Protein AF-A0A2A4N7S7-F1 (afdb_monomer_lite)

Structure (mmCIF, N/CA/C/O backbone):
data_AF-A0A2A4N7S7-F1
#
_entry.id   AF-A0A2A4N7S7-F1
#
loop_
_atom_site.group_PDB
_atom_site.id
_atom_site.type_symbol
_atom_site.label_atom_id
_atom_site.label_alt_id
_atom_site.label_comp_id
_atom_site.label_asym_id
_atom_site.label_entity_id
_atom_site.label_seq_id
_atom_site.pdbx_PDB_ins_code
_atom_site.Cartn_x
_atom_site.Cartn_y
_atom_site.Cartn_z
_atom_site.occupancy
_atom_site.B_iso_or_equiv
_atom_site.auth_seq_id
_atom_site.auth_comp_id
_atom_site.auth_asym_id
_atom_site.auth_atom_id
_atom_site.pdbx_PDB_model_num
ATOM 1 N N . ARG A 1 1 ? 8.775 -21.026 -20.919 1.00 90.38 1 ARG A N 1
ATOM 2 C CA . ARG A 1 1 ? 8.771 -19.540 -20.849 1.00 90.38 1 ARG A CA 1
ATOM 3 C C . A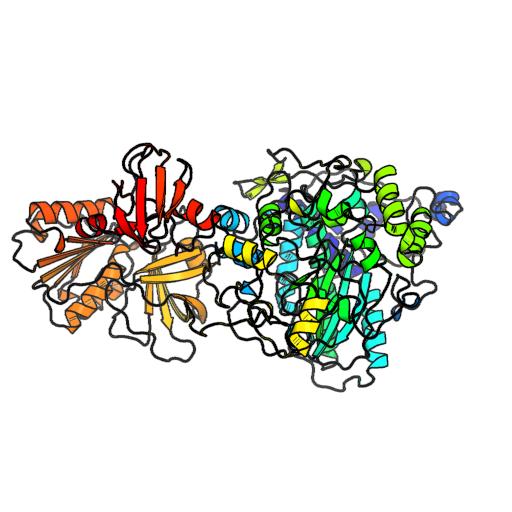RG A 1 1 ? 7.720 -18.889 -21.751 1.00 90.38 1 ARG A C 1
ATOM 5 O O . ARG A 1 1 ? 6.835 -18.241 -21.215 1.00 90.38 1 ARG A O 1
ATOM 12 N N . ALA A 1 2 ? 7.786 -19.030 -23.082 1.00 92.50 2 ALA A N 1
ATOM 13 C CA . ALA A 1 2 ? 6.871 -18.322 -23.992 1.00 92.50 2 ALA A CA 1
ATOM 14 C C . ALA A 1 2 ? 5.382 -18.603 -23.700 1.00 92.50 2 ALA A C 1
ATOM 16 O O . ALA A 1 2 ? 4.607 -17.662 -23.579 1.00 92.50 2 ALA A O 1
ATOM 17 N N . CYS A 1 3 ? 5.010 -19.866 -23.454 1.00 93.12 3 CYS A N 1
ATOM 18 C CA . CYS A 1 3 ? 3.641 -20.220 -23.063 1.00 93.12 3 CYS A CA 1
ATOM 19 C C . CYS A 1 3 ? 3.200 -19.543 -21.757 1.00 93.12 3 CYS A C 1
ATOM 21 O O . CYS A 1 3 ? 2.094 -19.035 -21.694 1.00 93.12 3 CYS A O 1
ATOM 23 N N . LEU A 1 4 ? 4.078 -19.446 -20.749 1.00 94.06 4 LEU A N 1
ATOM 24 C CA . LEU A 1 4 ? 3.780 -18.748 -19.490 1.00 94.06 4 LEU A CA 1
ATOM 25 C C . LEU A 1 4 ? 3.432 -17.269 -19.736 1.00 94.06 4 LEU A C 1
ATOM 27 O O . LEU A 1 4 ? 2.470 -16.746 -19.182 1.00 94.06 4 LEU A O 1
ATOM 31 N N . ARG A 1 5 ? 4.204 -16.604 -20.606 1.00 94.50 5 ARG A N 1
ATOM 32 C CA . ARG A 1 5 ? 3.985 -15.203 -20.991 1.00 94.50 5 ARG A CA 1
ATOM 33 C C . ARG A 1 5 ? 2.689 -15.014 -21.784 1.00 94.50 5 ARG A C 1
ATOM 35 O O . ARG A 1 5 ? 1.977 -14.043 -21.539 1.00 94.50 5 ARG A O 1
ATOM 42 N N . ALA A 1 6 ? 2.404 -15.924 -22.715 1.00 95.69 6 ALA A N 1
ATOM 43 C CA . ALA A 1 6 ? 1.176 -15.913 -23.504 1.00 95.69 6 ALA A CA 1
ATOM 44 C C . ALA A 1 6 ? -0.058 -16.134 -22.614 1.00 95.69 6 ALA A C 1
ATOM 46 O O . ALA A 1 6 ? -1.030 -15.393 -22.728 1.00 95.69 6 ALA A O 1
ATOM 47 N N . SER A 1 7 ? 0.019 -17.072 -21.663 1.00 95.62 7 SER A N 1
ATOM 48 C CA . SER A 1 7 ? -1.038 -17.317 -20.680 1.00 95.62 7 SER A CA 1
ATOM 49 C C . SER A 1 7 ? -1.312 -16.099 -19.800 1.00 95.62 7 SER A C 1
ATOM 51 O O . SER A 1 7 ? -2.476 -15.762 -19.614 1.00 95.62 7 SER A O 1
ATOM 53 N N . GLU A 1 8 ? -0.279 -15.401 -19.296 1.00 95.56 8 GLU A N 1
ATOM 54 C CA . GLU A 1 8 ? -0.487 -14.149 -18.544 1.00 95.56 8 GLU A CA 1
ATOM 55 C C . GLU A 1 8 ? -1.312 -13.152 -19.362 1.00 95.56 8 GLU A C 1
ATOM 57 O O . GLU A 1 8 ? -2.320 -12.643 -18.876 1.00 95.56 8 GLU A O 1
ATOM 62 N N . ALA A 1 9 ? -0.904 -12.894 -20.607 1.00 95.62 9 ALA A N 1
ATOM 63 C CA . ALA A 1 9 ? -1.581 -11.929 -21.462 1.00 95.62 9 ALA A CA 1
ATOM 64 C C . ALA A 1 9 ? -3.033 -12.341 -21.749 1.00 95.62 9 ALA A C 1
ATOM 66 O O . ALA A 1 9 ? -3.942 -11.536 -21.561 1.00 95.62 9 ALA A O 1
ATOM 67 N N . ALA A 1 10 ? -3.265 -13.598 -22.139 1.00 97.31 10 ALA A N 1
ATOM 68 C CA . ALA A 1 10 ? -4.601 -14.091 -22.460 1.00 97.31 10 ALA A CA 1
ATOM 69 C C . ALA A 1 10 ? -5.543 -14.058 -21.249 1.00 97.31 10 ALA A C 1
ATOM 71 O O . ALA A 1 10 ? -6.694 -13.650 -21.385 1.00 97.31 10 ALA A O 1
ATOM 72 N N . VAL A 1 11 ? -5.072 -14.426 -20.051 1.00 96.56 11 VAL A N 1
ATOM 73 C CA . VAL A 1 11 ? -5.905 -14.394 -18.838 1.00 96.56 11 VAL A CA 1
ATOM 74 C C . VAL A 1 11 ? -6.264 -12.959 -18.452 1.00 96.56 11 VAL A C 1
ATOM 76 O O . VAL A 1 11 ? -7.427 -12.698 -18.135 1.00 96.56 11 VAL A O 1
ATOM 79 N N . VAL A 1 12 ? -5.312 -12.020 -18.524 1.00 97.06 12 VAL A N 1
ATOM 80 C CA . VAL A 1 12 ? -5.585 -10.596 -18.268 1.00 97.06 12 VAL A CA 1
ATOM 81 C C . VAL A 1 12 ? -6.572 -10.038 -19.292 1.00 97.06 12 VAL A C 1
ATOM 83 O O . VAL A 1 12 ? -7.533 -9.385 -18.896 1.00 97.06 12 VAL A O 1
ATOM 86 N N . LEU A 1 13 ? -6.380 -10.316 -20.585 1.00 97.19 13 LEU A N 1
ATOM 87 C CA . LEU A 1 13 ? -7.257 -9.827 -21.653 1.00 97.19 13 LEU A CA 1
ATOM 88 C C . LEU A 1 13 ? -8.668 -10.413 -21.558 1.00 97.19 13 LEU A C 1
ATOM 90 O O . LEU A 1 13 ? -9.637 -9.665 -21.619 1.00 97.19 13 LEU A O 1
ATOM 94 N N . ALA A 1 14 ? -8.802 -11.719 -21.322 1.00 97.62 14 ALA A N 1
ATOM 95 C CA . ALA A 1 14 ? -10.107 -12.335 -21.099 1.00 97.62 14 ALA A CA 1
ATOM 96 C C . ALA A 1 14 ? -10.807 -11.727 -19.875 1.00 97.62 14 ALA A C 1
ATOM 98 O O . ALA A 1 14 ? -12.015 -11.517 -19.884 1.00 97.62 14 ALA A O 1
ATOM 99 N N . ASN A 1 15 ? -10.057 -11.417 -18.812 1.00 96.44 15 ASN A N 1
ATOM 100 C CA . ASN A 1 15 ? -10.624 -10.738 -17.653 1.00 96.44 15 ASN A CA 1
ATOM 101 C C . ASN A 1 15 ? -11.039 -9.302 -17.963 1.00 96.44 15 ASN A C 1
ATOM 103 O O . ASN A 1 15 ? -12.108 -8.888 -17.538 1.00 96.44 15 ASN A O 1
ATOM 107 N N . TYR A 1 16 ? -10.228 -8.570 -18.720 1.00 97.12 16 TYR A N 1
ATOM 108 C CA . TYR A 1 16 ? -10.554 -7.222 -19.161 1.00 97.12 16 TYR A CA 1
ATOM 109 C C . TYR A 1 16 ? -11.852 -7.196 -19.970 1.00 97.12 16 TYR A C 1
ATOM 111 O O . TYR A 1 16 ? -12.745 -6.434 -19.630 1.00 97.12 16 TYR A O 1
ATOM 119 N N . ILE A 1 17 ? -12.008 -8.089 -20.949 1.00 97.38 17 ILE A N 1
ATOM 120 C CA . ILE A 1 17 ? -13.215 -8.169 -21.782 1.00 97.38 17 ILE A CA 1
ATOM 121 C C . ILE A 1 17 ? -14.466 -8.491 -20.944 1.00 97.38 17 ILE A C 1
ATOM 123 O O . ILE A 1 17 ? -15.499 -7.849 -21.123 1.00 97.38 17 ILE A O 1
ATOM 127 N N . ARG A 1 18 ? -14.357 -9.381 -19.947 1.00 96.50 18 ARG A N 1
ATOM 128 C CA . ARG A 1 18 ? -15.452 -9.629 -18.987 1.00 96.50 18 ARG A CA 1
ATOM 129 C C . ARG A 1 18 ? -15.829 -8.406 -18.166 1.00 96.50 18 ARG A C 1
ATOM 131 O O . ARG A 1 18 ? -17.007 -8.195 -17.907 1.00 96.50 18 ARG A O 1
ATOM 138 N N . LEU A 1 19 ? -14.856 -7.583 -17.773 1.00 95.19 19 LEU A N 1
ATOM 139 C CA . LEU A 1 19 ? -15.139 -6.324 -17.076 1.00 95.19 19 LEU A CA 1
ATOM 140 C C . LEU A 1 19 ? -15.850 -5.303 -17.976 1.00 95.19 19 LEU A C 1
ATOM 142 O O . LEU A 1 19 ? -16.547 -4.439 -17.459 1.00 95.19 19 LEU A O 1
ATOM 146 N N . LEU A 1 20 ? -15.707 -5.414 -19.299 1.00 95.12 20 LEU A N 1
ATOM 147 C CA . LEU A 1 20 ? -16.451 -4.610 -20.273 1.00 95.12 20 LEU A CA 1
ATOM 148 C C . LEU A 1 20 ? -17.867 -5.149 -20.544 1.00 95.12 20 LEU A C 1
ATOM 150 O O . LEU A 1 20 ? -18.568 -4.589 -21.381 1.00 95.12 20 LEU A O 1
ATOM 154 N N . GLY A 1 21 ? -18.284 -6.224 -19.866 1.00 94.56 21 GLY A N 1
ATOM 155 C CA . GLY A 1 21 ? -19.626 -6.800 -19.983 1.00 94.56 21 GLY A CA 1
ATOM 156 C C . GLY A 1 21 ? -19.775 -7.913 -21.024 1.00 94.56 21 GLY A C 1
ATOM 157 O O . GLY A 1 21 ? -20.900 -8.311 -21.307 1.00 94.56 21 GLY A O 1
ATOM 158 N N . TRP A 1 22 ? -18.676 -8.433 -21.579 1.00 96.88 22 TRP A N 1
ATOM 159 C CA . TRP A 1 22 ? -18.706 -9.477 -22.611 1.00 96.88 22 TRP A CA 1
ATOM 160 C C . TRP A 1 22 ? -18.142 -10.799 -22.103 1.00 96.88 22 TRP A C 1
ATOM 162 O O . TRP A 1 22 ? -17.131 -10.833 -21.400 1.00 96.88 22 TRP A O 1
ATOM 172 N N . ASP A 1 23 ? -18.732 -11.917 -22.514 1.00 98.00 23 ASP A N 1
ATOM 173 C CA . ASP A 1 23 ? -18.182 -13.226 -22.183 1.00 98.00 23 ASP A CA 1
ATOM 174 C C . ASP A 1 23 ? -16.839 -13.416 -22.879 1.00 98.00 23 ASP A C 1
ATOM 176 O O . ASP A 1 23 ? -16.693 -13.155 -24.074 1.00 98.00 23 ASP A O 1
ATOM 180 N N . ALA A 1 24 ? -15.837 -13.878 -22.133 1.00 98.06 24 ALA A N 1
ATOM 181 C CA . ALA A 1 24 ? -14.525 -14.181 -22.681 1.00 98.06 24 ALA A CA 1
ATOM 182 C C . ALA A 1 24 ? -13.821 -15.298 -21.910 1.00 98.06 24 ALA A C 1
ATOM 184 O O . ALA A 1 24 ? -13.855 -15.337 -20.672 1.00 98.06 24 ALA A O 1
ATOM 185 N N . LYS A 1 25 ? -13.110 -16.166 -22.637 1.00 97.94 25 LYS A N 1
ATOM 186 C CA . LYS A 1 25 ? -12.335 -17.285 -22.090 1.00 97.94 25 LYS A CA 1
ATOM 187 C C . LYS A 1 25 ? -10.919 -17.294 -22.652 1.00 97.94 25 LYS A C 1
ATOM 189 O O . LYS A 1 25 ? -10.712 -17.180 -23.854 1.00 97.94 25 LYS A O 1
ATOM 194 N N . ALA A 1 26 ? -9.940 -17.441 -21.761 1.00 97.81 26 ALA A N 1
ATOM 195 C CA . ALA A 1 26 ? -8.548 -17.635 -22.143 1.00 97.81 26 ALA A CA 1
ATOM 196 C C . ALA A 1 26 ? -8.275 -19.122 -22.396 1.00 97.81 26 ALA A C 1
ATOM 198 O O . ALA A 1 26 ? -8.639 -19.973 -21.585 1.00 97.81 26 ALA A O 1
ATOM 199 N N . HIS A 1 27 ? -7.578 -19.406 -23.486 1.00 98.31 27 HIS A N 1
ATOM 200 C CA . HIS A 1 27 ? -7.103 -20.717 -23.891 1.00 98.31 27 HIS A CA 1
ATOM 201 C C . HIS A 1 27 ? -5.582 -20.675 -23.985 1.00 98.31 27 HIS A C 1
ATOM 203 O O . HIS A 1 27 ? -4.999 -19.766 -24.574 1.00 98.31 27 HIS A O 1
ATOM 209 N N . THR A 1 28 ? -4.927 -21.646 -23.372 1.00 96.69 28 THR A N 1
ATOM 210 C CA . THR A 1 28 ? -3.483 -21.656 -23.138 1.00 96.69 28 THR A CA 1
ATOM 211 C C . THR A 1 28 ? -2.895 -23.005 -23.522 1.00 96.69 28 THR A C 1
ATOM 213 O O . THR A 1 28 ? -3.622 -23.983 -23.682 1.00 96.69 28 THR A O 1
ATOM 216 N N . ALA A 1 29 ? -1.567 -23.091 -23.599 1.00 93.62 29 ALA A N 1
ATOM 217 C CA . ALA A 1 29 ? -0.876 -24.341 -23.919 1.00 93.62 29 ALA A CA 1
ATOM 218 C C . ALA A 1 29 ? -1.182 -25.507 -22.952 1.00 93.62 29 ALA A C 1
ATOM 220 O O . ALA A 1 29 ? -0.952 -26.657 -23.307 1.00 93.62 29 ALA A O 1
ATOM 221 N N . THR A 1 30 ? -1.671 -25.230 -21.738 1.00 93.56 30 THR A N 1
ATOM 222 C CA . THR A 1 30 ? -1.992 -26.247 -20.721 1.00 93.56 30 THR A CA 1
ATOM 223 C C . THR A 1 30 ? -3.493 -26.442 -20.502 1.00 93.56 30 THR A C 1
ATOM 225 O O . THR A 1 30 ? -3.881 -27.319 -19.739 1.00 93.56 30 THR A O 1
ATOM 228 N N . SER A 1 31 ? -4.346 -25.611 -21.107 1.00 95.06 31 SER A N 1
ATOM 229 C CA . SER A 1 31 ? -5.804 -25.667 -20.940 1.00 95.06 31 SER A CA 1
ATOM 230 C C . SER A 1 31 ? -6.480 -24.935 -22.098 1.00 95.06 31 SER A C 1
ATOM 232 O O . SER A 1 31 ? -6.393 -23.707 -22.186 1.00 95.06 31 SER A O 1
ATOM 234 N N . SER A 1 32 ? -7.110 -25.681 -23.009 1.00 97.38 32 SER A N 1
ATOM 235 C CA . SER A 1 32 ? -7.781 -25.151 -24.199 1.00 97.38 32 SER A CA 1
ATOM 236 C C . SER A 1 32 ? -8.961 -26.037 -24.603 1.00 97.38 32 SER A C 1
ATOM 238 O O . SER A 1 32 ? -8.851 -27.257 -24.531 1.00 97.38 32 SER A O 1
ATOM 240 N N . ASP A 1 33 ? -10.041 -25.420 -25.088 1.00 97.44 33 ASP A N 1
ATOM 241 C CA . ASP A 1 33 ? -11.183 -26.108 -25.718 1.00 97.44 33 ASP A CA 1
ATOM 242 C C . ASP A 1 33 ? -11.187 -25.913 -27.244 1.00 97.44 33 ASP A C 1
ATOM 244 O O . ASP A 1 33 ? -12.071 -26.399 -27.941 1.00 97.44 33 ASP A O 1
ATOM 248 N N . VAL A 1 34 ? -10.214 -25.156 -27.759 1.00 97.62 34 VAL A N 1
ATOM 249 C CA . VAL A 1 34 ? -10.063 -24.814 -29.175 1.00 97.62 34 VAL A CA 1
ATOM 250 C C . VAL A 1 34 ? -8.687 -25.233 -29.682 1.00 97.62 34 VAL A C 1
ATOM 252 O O . VAL A 1 34 ? -7.727 -25.345 -28.910 1.00 97.62 34 VAL A O 1
ATOM 255 N N . ASP A 1 35 ? -8.570 -25.431 -30.993 1.00 97.12 35 ASP A N 1
ATOM 256 C CA . ASP A 1 35 ? -7.286 -25.695 -31.639 1.00 97.12 35 ASP A CA 1
ATOM 257 C C . ASP A 1 35 ? -6.499 -24.383 -31.804 1.00 97.12 35 ASP A C 1
ATOM 259 O O . ASP A 1 35 ? -6.780 -23.558 -32.679 1.00 97.12 35 ASP A O 1
ATOM 263 N N . LEU A 1 36 ? -5.495 -24.189 -30.944 1.00 96.56 36 LEU A N 1
ATOM 264 C CA . LEU A 1 36 ? -4.654 -22.991 -30.957 1.00 96.56 36 LEU A CA 1
ATOM 265 C C . LEU A 1 36 ? -3.871 -22.841 -32.270 1.00 96.56 36 LEU A C 1
ATOM 267 O O . LEU A 1 36 ? -3.621 -21.714 -32.702 1.00 96.56 36 LEU A O 1
ATOM 271 N N . ASN A 1 37 ? -3.507 -23.948 -32.925 1.00 95.75 37 ASN A N 1
ATOM 272 C CA . ASN A 1 37 ? -2.732 -23.905 -34.158 1.00 95.75 37 ASN A CA 1
ATOM 273 C C . ASN A 1 37 ? -3.587 -23.393 -35.316 1.00 95.75 37 ASN A C 1
ATOM 275 O O . ASN A 1 37 ? -3.162 -22.496 -36.044 1.00 95.75 37 ASN A O 1
ATOM 279 N N . GLN A 1 38 ? -4.806 -23.923 -35.454 1.00 96.50 38 GLN A N 1
ATOM 280 C CA . GLN A 1 38 ? -5.745 -23.478 -36.487 1.00 96.50 38 GLN A CA 1
ATOM 281 C C . GLN A 1 38 ? -6.090 -21.999 -36.325 1.00 96.50 38 GLN A C 1
ATOM 283 O O . GLN A 1 38 ? -6.043 -21.250 -37.300 1.00 96.50 38 GLN A O 1
ATOM 288 N N . LEU A 1 39 ? -6.357 -21.555 -35.094 1.00 97.00 39 LEU A N 1
ATOM 289 C CA . LEU A 1 39 ? -6.670 -20.151 -34.827 1.00 97.00 39 LEU A CA 1
ATOM 290 C C . LEU A 1 39 ? -5.477 -19.222 -35.076 1.00 97.00 39 LEU A C 1
ATOM 292 O O . LEU A 1 39 ? -5.667 -18.120 -35.576 1.00 97.00 39 LEU A O 1
ATOM 296 N N . THR A 1 40 ? -4.247 -19.670 -34.811 1.00 96.38 40 THR A N 1
ATOM 297 C CA . THR A 1 40 ? -3.034 -18.892 -35.122 1.00 96.38 40 THR A CA 1
ATOM 298 C C . THR A 1 40 ? -2.878 -18.659 -36.631 1.00 96.38 40 THR A C 1
ATOM 300 O O . THR A 1 40 ? -2.471 -17.573 -37.048 1.00 96.38 40 THR A O 1
ATOM 303 N N . VAL A 1 41 ? -3.217 -19.652 -37.460 1.00 97.06 41 VAL A N 1
ATOM 304 C CA . VAL A 1 41 ? -3.200 -19.517 -38.929 1.00 97.06 41 VAL A CA 1
ATOM 305 C C . VAL A 1 41 ? -4.356 -18.644 -39.410 1.00 97.06 41 VAL A C 1
ATOM 307 O O . VAL A 1 41 ? -4.143 -17.724 -40.199 1.00 97.06 41 VAL A O 1
ATOM 310 N N . ALA A 1 42 ? -5.567 -18.896 -38.906 1.00 96.56 42 ALA A N 1
ATOM 311 C CA . ALA A 1 42 ? -6.765 -18.148 -39.277 1.00 96.56 42 ALA A CA 1
ATOM 312 C C . ALA A 1 42 ? -6.645 -16.652 -38.940 1.00 96.56 42 ALA A C 1
ATOM 314 O O . ALA A 1 42 ? -7.052 -15.819 -39.740 1.00 96.56 42 ALA A O 1
ATOM 315 N N . ALA A 1 43 ? -6.021 -16.316 -37.807 1.00 96.44 43 ALA A N 1
ATOM 316 C CA . ALA A 1 43 ? -5.770 -14.939 -37.378 1.00 96.44 43 ALA A CA 1
ATOM 317 C C . ALA A 1 43 ? -4.570 -14.270 -38.080 1.00 96.44 43 ALA A C 1
ATOM 319 O O . ALA A 1 43 ? -4.166 -13.178 -37.693 1.00 96.44 43 ALA A O 1
ATOM 320 N N . GLY A 1 44 ? -3.939 -14.925 -39.061 1.00 96.81 44 GLY A N 1
ATOM 321 C CA . GLY A 1 44 ? -2.836 -14.329 -39.817 1.00 96.81 44 GLY A CA 1
ATOM 322 C C . GLY A 1 44 ? -1.541 -14.134 -39.018 1.00 96.81 44 GLY A C 1
ATOM 323 O O . GLY A 1 44 ? -0.732 -13.267 -39.345 1.00 96.81 44 GLY A O 1
ATOM 324 N N . LEU A 1 45 ? -1.305 -14.938 -37.977 1.00 96.12 45 LEU A N 1
ATOM 325 C CA . LEU A 1 45 ? -0.091 -14.841 -37.154 1.00 96.12 45 LEU A CA 1
ATOM 326 C C . LEU A 1 45 ? 1.011 -15.815 -37.589 1.00 96.12 45 LEU A C 1
ATOM 328 O O . LEU A 1 45 ? 2.189 -15.579 -37.308 1.00 96.12 45 LEU A O 1
ATOM 332 N N . ALA A 1 46 ? 0.655 -16.904 -38.270 1.00 96.81 46 ALA A N 1
ATOM 333 C CA . ALA A 1 46 ? 1.600 -17.876 -38.810 1.00 96.81 46 ALA A CA 1
ATOM 334 C C . ALA A 1 46 ? 1.044 -18.567 -40.062 1.00 96.81 46 ALA A C 1
ATOM 336 O O . ALA A 1 46 ? -0.149 -18.528 -40.343 1.00 96.81 46 ALA A O 1
ATOM 337 N N . THR A 1 47 ? 1.931 -19.233 -40.792 1.00 96.81 47 THR A N 1
ATOM 338 C CA . THR A 1 47 ? 1.605 -20.137 -41.908 1.00 96.81 47 THR A CA 1
ATOM 339 C C . THR A 1 47 ? 2.033 -21.559 -41.552 1.00 96.81 47 THR A C 1
ATOM 341 O O . THR A 1 47 ? 2.838 -21.747 -40.635 1.00 96.81 47 THR A O 1
ATOM 344 N N . VAL A 1 48 ? 1.491 -22.564 -42.247 1.00 96.25 48 VAL A N 1
ATOM 345 C CA . VAL A 1 48 ? 1.915 -23.963 -42.091 1.00 96.25 48 VAL A CA 1
ATOM 346 C C . VAL A 1 48 ? 2.982 -24.275 -43.132 1.00 96.25 48 VAL A C 1
ATOM 348 O O . VAL A 1 48 ? 2.683 -24.406 -44.313 1.00 96.25 48 VAL A O 1
ATOM 351 N N . GLU A 1 49 ? 4.219 -24.446 -42.684 1.00 94.25 49 GLU A N 1
ATOM 352 C CA . GLU A 1 49 ? 5.380 -24.700 -43.534 1.00 94.25 49 GLU A CA 1
ATOM 353 C C . GLU A 1 49 ? 6.025 -26.018 -43.098 1.00 94.25 49 GLU A C 1
ATOM 355 O O . GLU A 1 49 ? 6.435 -26.177 -41.946 1.00 94.25 49 GLU A O 1
ATOM 360 N N . GLY A 1 50 ? 6.061 -27.011 -43.991 1.00 91.50 50 GLY A N 1
ATOM 361 C CA . GLY A 1 50 ? 6.613 -28.335 -43.670 1.00 91.50 50 GLY A CA 1
ATOM 362 C C . GLY A 1 50 ? 5.953 -29.011 -42.455 1.00 91.50 50 GLY A C 1
ATOM 363 O O . GLY A 1 50 ? 6.630 -29.697 -41.692 1.00 91.50 50 GLY A O 1
ATOM 364 N N . GLY A 1 51 ? 4.651 -28.779 -42.238 1.00 92.44 51 GLY A N 1
ATOM 365 C CA . GLY A 1 51 ? 3.896 -29.321 -41.100 1.00 92.44 51 GLY A CA 1
ATOM 366 C C . GLY A 1 51 ? 4.123 -28.598 -39.766 1.00 92.44 51 GLY A C 1
ATOM 367 O O . GLY A 1 51 ? 3.716 -29.108 -38.725 1.00 92.44 51 GLY A O 1
ATOM 368 N N . ARG A 1 52 ? 4.771 -27.427 -39.770 1.00 94.38 52 ARG A N 1
ATOM 369 C CA . ARG A 1 52 ? 5.012 -26.600 -38.578 1.00 94.38 52 ARG A CA 1
ATOM 370 C C . ARG A 1 52 ? 4.453 -25.201 -38.765 1.00 94.38 52 ARG A C 1
ATOM 372 O O . ARG A 1 52 ? 4.381 -24.705 -39.883 1.00 94.38 52 ARG A O 1
ATOM 379 N N . LEU A 1 53 ? 4.100 -24.548 -37.662 1.00 95.88 53 LEU A N 1
ATOM 380 C CA . LEU A 1 53 ? 3.736 -23.138 -37.699 1.00 95.88 53 LEU A CA 1
ATOM 381 C C . LEU A 1 53 ? 4.982 -22.264 -37.779 1.00 95.88 53 LEU A C 1
ATOM 383 O O . LEU A 1 53 ? 5.896 -22.404 -36.967 1.00 95.88 53 LEU A O 1
ATOM 387 N N . VAL A 1 54 ? 4.984 -21.338 -38.734 1.00 96.56 54 VAL A N 1
ATOM 388 C CA . VAL A 1 54 ? 6.080 -20.392 -38.935 1.00 96.56 54 VAL A CA 1
ATOM 389 C C . VAL A 1 54 ? 5.529 -18.972 -39.017 1.00 96.56 54 VAL A C 1
ATOM 391 O O . VAL A 1 54 ? 4.741 -18.631 -39.903 1.00 96.56 54 VAL A O 1
ATOM 394 N N . ASN A 1 55 ? 5.953 -18.133 -38.072 1.00 94.62 55 ASN A N 1
ATOM 395 C CA . ASN A 1 55 ? 5.714 -16.696 -38.096 1.00 94.62 55 ASN A CA 1
ATOM 396 C C . ASN A 1 55 ? 6.753 -16.008 -39.010 1.00 94.62 55 ASN A C 1
ATOM 398 O O . ASN A 1 55 ? 7.939 -16.344 -38.920 1.00 94.62 55 ASN A O 1
ATOM 402 N N . PRO A 1 56 ? 6.365 -15.011 -39.833 1.00 91.38 56 PRO A N 1
ATOM 403 C CA . PRO A 1 56 ? 7.278 -14.354 -40.776 1.00 91.38 56 PRO A CA 1
ATOM 404 C C . PRO A 1 56 ? 8.540 -13.732 -40.159 1.00 91.38 56 PRO A C 1
ATOM 406 O O . PRO A 1 56 ? 9.555 -13.631 -40.846 1.00 91.38 56 PRO A O 1
ATOM 409 N N . TYR A 1 57 ? 8.492 -13.328 -38.886 1.00 89.44 57 TYR A N 1
ATOM 410 C CA . TYR A 1 57 ? 9.589 -12.636 -38.200 1.00 89.44 57 TYR A CA 1
ATOM 411 C C . TYR A 1 57 ? 10.228 -13.478 -37.089 1.00 89.44 57 TYR A C 1
ATOM 413 O O . TYR A 1 57 ? 11.435 -13.396 -36.865 1.00 89.44 57 TYR A O 1
ATOM 421 N N . LEU A 1 58 ? 9.431 -14.286 -36.384 1.00 90.56 58 LEU A N 1
ATOM 422 C CA . LEU A 1 58 ? 9.885 -15.085 -35.239 1.00 90.56 58 LEU A CA 1
ATOM 423 C C . LEU A 1 58 ? 10.291 -16.517 -35.617 1.00 90.56 58 LEU A C 1
ATOM 425 O O . LEU A 1 58 ? 10.920 -17.200 -34.806 1.00 90.56 58 LEU A O 1
ATOM 429 N N . GLY A 1 59 ? 9.948 -16.975 -36.824 1.00 91.81 59 GLY A N 1
ATOM 430 C CA . GLY A 1 59 ? 10.096 -18.376 -37.206 1.00 91.81 59 GLY A CA 1
ATOM 431 C C . GLY A 1 59 ? 9.173 -19.266 -36.371 1.00 91.81 59 GLY A C 1
ATOM 432 O O . GLY A 1 59 ? 7.997 -18.953 -36.203 1.00 91.81 59 GLY A O 1
ATOM 433 N N . ASP A 1 60 ? 9.717 -20.346 -35.814 1.00 91.50 60 ASP A N 1
ATOM 434 C CA . ASP A 1 60 ? 9.034 -21.275 -34.902 1.00 91.50 60 ASP A CA 1
ATOM 435 C C . ASP A 1 60 ? 9.239 -20.931 -33.408 1.00 91.50 60 ASP A C 1
ATOM 437 O O . ASP A 1 60 ? 8.757 -21.635 -32.520 1.00 91.50 60 ASP A O 1
ATOM 441 N N . ARG A 1 61 ? 9.929 -19.823 -33.096 1.00 90.75 61 ARG A N 1
ATOM 442 C CA . ARG A 1 61 ? 10.322 -19.445 -31.726 1.00 90.75 61 ARG A CA 1
ATOM 443 C C . ARG A 1 61 ? 9.249 -18.639 -30.989 1.00 90.75 61 ARG A C 1
ATOM 445 O O . ARG A 1 61 ? 9.508 -17.525 -30.528 1.00 90.75 61 ARG A O 1
ATOM 452 N N . PHE A 1 62 ? 8.044 -19.180 -30.850 1.00 93.50 62 PHE A N 1
ATOM 453 C CA . PHE A 1 62 ? 6.954 -18.502 -30.143 1.00 93.50 62 PHE A CA 1
ATOM 454 C C . PHE A 1 62 ? 6.079 -19.465 -29.331 1.00 93.50 62 PHE A C 1
ATOM 456 O O . PHE A 1 62 ? 6.137 -20.680 -29.478 1.00 93.50 62 PHE A O 1
ATOM 463 N N . GLY A 1 63 ? 5.293 -18.900 -28.415 1.00 93.31 63 GLY A N 1
ATOM 464 C CA . GLY A 1 63 ? 4.215 -19.594 -27.714 1.00 93.31 63 GLY A CA 1
ATOM 465 C C . GLY A 1 63 ? 2.904 -18.874 -27.999 1.00 93.31 63 GLY A C 1
ATOM 466 O O . GLY A 1 63 ? 2.919 -17.687 -28.320 1.00 93.31 63 GLY A O 1
ATOM 467 N N . MET A 1 64 ? 1.786 -19.582 -27.878 1.00 94.69 64 MET A N 1
ATOM 468 C CA . MET A 1 64 ? 0.469 -19.062 -28.238 1.00 94.69 64 MET A CA 1
ATOM 469 C C . MET A 1 64 ? -0.542 -19.252 -27.112 1.00 94.69 64 MET A C 1
ATOM 471 O O . MET A 1 64 ? -0.468 -20.200 -26.328 1.00 94.69 64 MET A O 1
ATOM 475 N N . ALA A 1 65 ? -1.477 -18.316 -27.051 1.00 97.44 65 ALA A N 1
ATOM 476 C CA . ALA A 1 65 ? -2.682 -18.365 -26.248 1.00 97.44 65 ALA A CA 1
ATOM 477 C C . ALA A 1 65 ? -3.766 -17.601 -27.018 1.00 97.44 65 ALA A C 1
ATOM 479 O O . ALA A 1 65 ? -3.453 -16.692 -27.786 1.00 97.44 65 ALA A O 1
ATOM 480 N N . VAL A 1 66 ? -5.021 -17.980 -26.824 1.00 97.81 66 VAL A N 1
ATOM 481 C CA . VAL A 1 66 ? -6.176 -17.411 -27.524 1.00 97.81 66 VAL A CA 1
ATOM 482 C C . VAL A 1 66 ? -7.163 -16.891 -26.492 1.00 97.81 66 VAL A C 1
ATOM 484 O O . VAL A 1 66 ? -7.308 -17.479 -25.423 1.00 97.81 66 VAL A O 1
ATOM 487 N N . VAL A 1 67 ? -7.865 -15.807 -26.810 1.00 98.31 67 VAL A N 1
ATOM 488 C CA . VAL A 1 67 ? -9.066 -15.404 -26.078 1.00 98.31 67 VAL A CA 1
ATOM 489 C C . VAL A 1 67 ? -10.252 -15.550 -27.019 1.00 98.31 67 VAL A C 1
ATOM 491 O O . VAL A 1 67 ? -10.292 -14.890 -28.051 1.00 98.31 67 VAL A O 1
ATOM 494 N N . THR A 1 68 ? -11.196 -16.426 -26.683 1.00 97.81 68 THR A N 1
ATOM 495 C CA . THR A 1 68 ? -12.505 -16.464 -27.351 1.00 97.81 68 THR A CA 1
ATOM 496 C C . THR A 1 68 ? -13.454 -15.537 -26.609 1.00 97.81 68 THR A C 1
ATOM 498 O O . THR A 1 68 ? -13.339 -15.384 -25.390 1.00 97.81 68 THR A O 1
ATOM 501 N N . THR A 1 69 ? -14.359 -14.874 -27.325 1.00 98.38 69 THR A N 1
ATOM 502 C CA . THR A 1 69 ? -15.274 -13.901 -26.725 1.00 98.38 69 THR A CA 1
ATOM 503 C C . THR A 1 69 ? -16.516 -13.665 -27.578 1.00 98.38 69 THR A C 1
ATOM 505 O O . THR A 1 69 ? -16.496 -13.933 -28.777 1.00 98.38 69 THR A O 1
ATOM 508 N N . THR A 1 70 ? -17.580 -13.160 -26.950 1.00 97.81 70 THR A N 1
ATOM 509 C CA . THR A 1 70 ? -18.764 -12.601 -27.618 1.00 97.81 70 THR A CA 1
ATOM 510 C C . THR A 1 70 ? -18.602 -11.128 -28.006 1.00 97.81 70 THR A C 1
ATOM 512 O O . THR A 1 70 ? -19.518 -10.561 -28.589 1.00 97.81 70 THR A O 1
ATOM 515 N N . TYR A 1 71 ? -17.467 -10.498 -27.684 1.00 96.12 71 TYR A N 1
ATOM 516 C CA . TYR A 1 71 ? -17.168 -9.117 -28.056 1.00 96.12 71 TYR A CA 1
ATOM 517 C C . TYR A 1 71 ? -16.937 -8.987 -29.567 1.00 96.12 71 TYR A C 1
ATOM 519 O O . TYR A 1 71 ? -15.980 -9.554 -30.101 1.00 96.12 71 TYR A O 1
ATOM 527 N N . ASP A 1 72 ? -17.793 -8.217 -30.242 1.00 93.88 72 ASP A N 1
ATOM 528 C CA . ASP A 1 72 ? -17.684 -7.971 -31.680 1.00 93.88 72 ASP A CA 1
ATOM 529 C C . ASP A 1 72 ? -16.413 -7.179 -32.018 1.00 93.88 72 ASP A C 1
ATOM 531 O O . ASP A 1 72 ? -16.154 -6.098 -31.483 1.00 93.88 72 ASP A O 1
ATOM 535 N N . MET A 1 73 ? -15.615 -7.703 -32.950 1.00 93.31 73 MET A N 1
ATOM 536 C CA . MET A 1 73 ? -14.392 -7.059 -33.424 1.00 93.31 73 MET A CA 1
ATOM 537 C C . MET A 1 73 ? -14.134 -7.358 -34.898 1.00 93.31 73 MET A C 1
ATOM 539 O O . MET A 1 73 ? -14.555 -8.383 -35.432 1.00 93.31 73 MET A O 1
ATOM 543 N N . SER A 1 74 ? -13.423 -6.449 -35.567 1.00 95.44 74 SER A N 1
ATOM 544 C CA . SER A 1 74 ? -12.944 -6.700 -36.928 1.00 95.44 74 SER A CA 1
ATOM 545 C C . SER A 1 74 ? -11.936 -7.847 -36.924 1.00 95.44 74 SER A C 1
ATOM 547 O O . SER A 1 74 ? -11.074 -7.907 -36.049 1.00 95.44 74 SER A O 1
ATOM 549 N N . LEU A 1 75 ? -12.056 -8.746 -37.899 1.00 94.69 75 LEU A N 1
ATOM 550 C CA . LEU A 1 75 ? -11.184 -9.908 -38.028 1.00 94.69 75 LEU A CA 1
ATOM 551 C C . LEU A 1 75 ? -10.016 -9.599 -38.966 1.00 94.69 75 LEU A C 1
ATOM 553 O O . LEU A 1 75 ? -10.211 -9.018 -40.036 1.00 94.69 75 LEU A O 1
ATOM 557 N N . ASP A 1 76 ? -8.823 -10.040 -38.582 1.00 96.94 76 ASP A N 1
ATOM 558 C CA . ASP A 1 76 ? -7.664 -10.066 -39.468 1.00 96.94 76 ASP A CA 1
ATOM 559 C C . ASP A 1 76 ? -7.795 -11.176 -40.522 1.00 96.94 76 ASP A C 1
ATOM 561 O O . ASP A 1 76 ? -8.497 -12.174 -40.336 1.00 96.94 76 ASP A O 1
ATOM 565 N N . ALA A 1 77 ? -7.098 -11.004 -41.645 1.00 96.00 77 ALA A N 1
ATOM 566 C CA . ALA A 1 77 ? -7.037 -12.005 -42.703 1.00 96.00 77 ALA A CA 1
ATOM 567 C C . ALA A 1 77 ? -5.862 -12.983 -42.488 1.00 96.00 77 ALA A C 1
ATOM 569 O O . ALA A 1 77 ? -4.796 -12.567 -42.023 1.00 96.00 77 ALA A O 1
ATOM 570 N N . PRO A 1 78 ? -5.996 -14.259 -42.901 1.00 96.75 78 PRO A N 1
ATOM 571 C CA . PRO A 1 78 ? -4.882 -15.200 -42.926 1.00 96.75 78 PRO A CA 1
ATOM 572 C C . PRO A 1 78 ? -3.709 -14.703 -43.783 1.00 96.75 78 PRO A C 1
ATOM 574 O O . PRO A 1 78 ? -3.889 -14.005 -44.784 1.00 96.75 78 PRO A O 1
ATOM 577 N N . LEU A 1 79 ? -2.494 -15.122 -43.428 1.00 96.00 79 LEU A N 1
ATOM 578 C CA . LEU A 1 79 ? -1.303 -14.855 -44.233 1.00 96.00 79 LEU A CA 1
ATOM 579 C C . LEU A 1 79 ? -1.312 -15.702 -45.510 1.00 96.00 79 LEU A C 1
ATOM 581 O O . LEU A 1 79 ? -1.629 -16.890 -45.473 1.00 96.00 79 LEU A O 1
ATOM 585 N N . VAL A 1 80 ? -0.854 -15.120 -46.622 1.00 93.81 80 VAL A N 1
ATOM 586 C CA . VAL A 1 80 ? -0.389 -15.920 -47.767 1.00 93.81 80 VAL A CA 1
ATOM 587 C C . VAL A 1 80 ? 0.836 -16.759 -47.355 1.00 93.81 80 VAL A C 1
ATOM 589 O O . VAL A 1 80 ? 1.558 -16.334 -46.439 1.00 93.81 80 VAL A O 1
ATOM 592 N N . PRO A 1 81 ? 1.095 -17.914 -48.005 1.00 91.25 81 PRO A N 1
ATOM 593 C CA . PRO A 1 81 ? 2.281 -18.739 -47.745 1.00 91.25 81 PRO A CA 1
ATOM 594 C C . PRO A 1 81 ? 3.576 -17.918 -47.714 1.00 91.25 81 PRO A C 1
ATOM 596 O O . PRO A 1 81 ? 3.689 -16.909 -48.415 1.00 91.25 81 PRO A O 1
ATOM 599 N N . LEU A 1 82 ? 4.589 -18.332 -46.938 1.00 89.38 82 LEU A N 1
ATOM 600 C CA . LEU A 1 82 ? 5.810 -17.519 -46.782 1.00 89.38 82 LEU A CA 1
ATOM 601 C C . LEU A 1 82 ? 6.553 -17.266 -48.096 1.00 89.38 82 LEU A C 1
ATOM 603 O O . LEU A 1 82 ? 7.265 -16.266 -48.197 1.00 89.38 82 LEU A O 1
ATOM 607 N N . ALA A 1 83 ? 6.407 -18.159 -49.076 1.00 90.44 83 ALA A N 1
ATOM 608 C CA . ALA A 1 83 ? 6.977 -17.999 -50.411 1.00 90.44 83 ALA A CA 1
ATOM 609 C C . ALA A 1 83 ? 6.403 -16.783 -51.162 1.00 90.44 83 ALA A C 1
ATOM 611 O O . ALA A 1 83 ? 7.121 -16.164 -51.946 1.00 90.44 83 ALA A O 1
ATOM 612 N N . ASP A 1 84 ? 5.158 -16.409 -50.863 1.00 93.50 84 ASP A N 1
ATOM 613 C CA . ASP A 1 84 ? 4.424 -15.325 -51.522 1.00 93.50 84 ASP A CA 1
ATOM 614 C C . ASP A 1 84 ? 4.460 -14.015 -50.718 1.00 93.50 84 ASP A C 1
ATOM 616 O O . ASP A 1 84 ? 3.999 -12.967 -51.177 1.00 93.50 84 ASP A O 1
ATOM 620 N N . GLN A 1 85 ? 5.016 -14.047 -49.503 1.00 90.38 85 GLN A N 1
ATOM 621 C CA . GLN A 1 85 ? 5.154 -12.860 -48.667 1.00 90.38 85 GLN A CA 1
ATOM 622 C C . GLN A 1 85 ? 6.136 -11.850 -49.288 1.00 90.38 85 GLN A C 1
ATOM 624 O O . GLN A 1 85 ? 7.168 -12.247 -49.837 1.00 90.38 85 GLN A O 1
ATOM 629 N N . PRO A 1 86 ? 5.908 -10.529 -49.143 1.00 90.69 86 PRO A N 1
ATOM 630 C CA . PRO A 1 86 ? 6.775 -9.516 -49.739 1.00 90.69 86 PRO A CA 1
ATOM 631 C C . PRO A 1 86 ? 8.199 -9.579 -49.173 1.00 90.69 86 PRO A C 1
ATOM 633 O O . PRO A 1 86 ? 8.476 -9.047 -48.094 1.00 90.69 86 PRO A O 1
ATOM 636 N N . TRP A 1 87 ? 9.124 -10.181 -49.928 1.00 90.00 87 TRP A N 1
ATOM 637 C CA . TRP A 1 87 ? 10.496 -10.427 -49.474 1.00 90.00 87 TRP A CA 1
ATOM 638 C C . TRP A 1 87 ? 11.178 -9.157 -48.956 1.00 90.00 87 TRP A C 1
ATOM 640 O O . TRP A 1 87 ? 11.772 -9.178 -47.882 1.00 90.00 87 TRP A O 1
ATOM 650 N N . LEU A 1 88 ? 11.017 -8.024 -49.654 1.00 87.31 88 LEU A N 1
ATOM 651 C CA . LEU A 1 88 ? 11.598 -6.731 -49.263 1.00 87.31 88 LEU A CA 1
ATOM 652 C C . LEU A 1 88 ? 11.192 -6.277 -47.851 1.00 87.31 88 LEU A C 1
ATOM 654 O O . LEU A 1 88 ? 11.970 -5.570 -47.208 1.00 87.31 88 LEU A O 1
ATOM 658 N N . ARG A 1 89 ? 10.003 -6.681 -47.376 1.00 83.81 89 ARG A N 1
ATOM 659 C CA . ARG A 1 89 ? 9.447 -6.312 -46.065 1.00 83.81 89 ARG A CA 1
ATOM 660 C C . ARG A 1 89 ? 9.650 -7.365 -44.984 1.00 83.81 89 ARG A C 1
ATOM 662 O O . ARG A 1 89 ? 9.811 -6.980 -43.837 1.00 83.81 89 ARG A O 1
ATOM 669 N N . THR A 1 90 ? 9.641 -8.655 -45.318 1.00 84.44 90 THR A N 1
ATOM 670 C CA . THR A 1 90 ? 9.740 -9.736 -44.317 1.00 84.44 90 THR A CA 1
ATOM 671 C C . THR A 1 90 ? 11.166 -10.247 -44.121 1.00 84.44 90 THR A C 1
ATOM 673 O O . THR A 1 90 ? 11.519 -10.688 -43.031 1.00 84.44 90 THR A O 1
ATOM 676 N N . LYS A 1 91 ? 12.011 -10.181 -45.159 1.00 84.00 91 LYS A N 1
ATOM 677 C CA . LYS A 1 91 ? 13.390 -10.703 -45.143 1.00 84.00 91 LYS A CA 1
ATOM 678 C C . LYS A 1 91 ? 14.434 -9.756 -45.737 1.00 84.00 91 LYS A C 1
ATOM 680 O O . LYS A 1 91 ? 15.617 -10.062 -45.641 1.00 84.00 91 LYS A O 1
ATOM 685 N N . GLY A 1 92 ? 14.014 -8.654 -46.350 1.00 86.00 92 GLY A N 1
ATOM 686 C CA . GLY A 1 92 ? 14.862 -7.738 -47.106 1.00 86.00 92 GLY A CA 1
ATOM 687 C C . GLY A 1 92 ? 15.164 -6.415 -46.391 1.00 86.00 92 GLY A C 1
ATOM 688 O O . GLY A 1 92 ? 14.971 -6.291 -45.178 1.00 86.00 92 GLY A O 1
ATOM 689 N N . PRO A 1 93 ? 15.629 -5.396 -47.1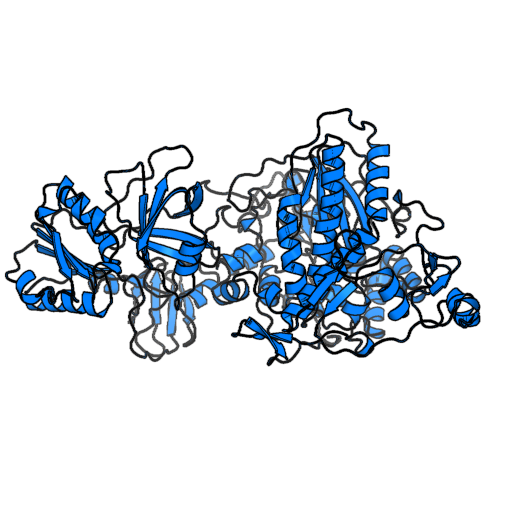40 1.00 87.69 93 PRO A N 1
ATOM 690 C CA . PRO A 1 93 ? 16.181 -4.164 -46.578 1.00 87.69 93 PRO A CA 1
ATOM 691 C C . PRO A 1 93 ? 15.257 -3.404 -45.623 1.00 87.69 93 PRO A C 1
ATOM 693 O O . PRO A 1 93 ? 15.751 -2.816 -44.664 1.00 87.69 93 PRO A O 1
ATOM 696 N N . ALA A 1 94 ? 13.934 -3.428 -45.827 1.00 86.62 94 ALA A N 1
ATOM 697 C CA . ALA A 1 94 ? 13.015 -2.733 -44.923 1.00 86.62 94 ALA A CA 1
ATOM 698 C C . ALA A 1 94 ? 13.014 -3.361 -43.518 1.00 86.62 94 ALA A C 1
ATOM 700 O O . ALA A 1 94 ? 13.036 -2.634 -42.528 1.00 86.62 94 ALA A O 1
ATOM 701 N N . TRP A 1 95 ? 13.080 -4.694 -43.422 1.00 88.19 95 TRP A N 1
ATOM 702 C CA . TRP A 1 95 ? 13.216 -5.399 -42.144 1.00 88.19 95 TRP A CA 1
ATOM 703 C C . TRP A 1 95 ? 14.613 -5.253 -41.539 1.00 88.19 95 TRP A C 1
ATOM 705 O O . TRP A 1 95 ? 14.751 -5.080 -40.330 1.00 88.19 95 TRP A O 1
ATOM 715 N N . TRP A 1 96 ? 15.666 -5.285 -42.361 1.00 88.00 96 TRP A N 1
ATOM 716 C CA . TRP A 1 96 ? 17.042 -5.108 -41.879 1.00 88.00 96 TRP A CA 1
ATOM 717 C C . TRP A 1 96 ? 17.249 -3.737 -41.243 1.00 88.00 96 TRP A C 1
ATOM 719 O O . TRP A 1 96 ? 17.836 -3.630 -40.169 1.00 88.00 96 TRP A O 1
ATOM 729 N N . LEU A 1 97 ? 16.734 -2.693 -41.891 1.00 84.44 97 LEU A N 1
ATOM 730 C CA . LEU A 1 97 ? 16.878 -1.312 -41.438 1.00 84.44 97 LEU A CA 1
ATOM 731 C C . LEU A 1 97 ? 15.808 -0.897 -40.418 1.00 84.44 97 LEU A C 1
ATOM 733 O O . LEU A 1 97 ? 15.914 0.191 -39.862 1.00 84.44 97 LEU A O 1
ATOM 737 N N . GLY A 1 98 ? 14.791 -1.732 -40.165 1.00 81.38 98 GLY A N 1
ATOM 738 C CA . GLY A 1 98 ? 13.660 -1.372 -39.302 1.00 81.38 98 GLY A CA 1
ATOM 739 C C . GLY A 1 98 ? 12.848 -0.200 -39.863 1.00 81.38 98 GLY A C 1
ATOM 740 O O . GLY A 1 98 ? 12.351 0.633 -39.112 1.00 81.38 98 GLY A O 1
ATOM 741 N N . ALA A 1 99 ? 12.741 -0.084 -41.189 1.00 80.06 99 ALA A N 1
ATOM 742 C CA . ALA A 1 99 ? 12.029 1.017 -41.828 1.00 80.06 99 ALA A CA 1
ATOM 743 C C . ALA A 1 99 ? 10.539 0.982 -41.434 1.00 80.06 99 ALA A C 1
ATOM 745 O O . ALA A 1 99 ? 9.783 0.144 -41.923 1.00 80.06 99 ALA A O 1
ATOM 746 N N . GLY A 1 100 ? 10.136 1.889 -40.538 1.00 70.81 100 GLY A N 1
ATOM 747 C CA . GLY A 1 100 ? 8.779 1.964 -39.985 1.00 70.81 100 GLY A CA 1
ATOM 748 C C . GLY A 1 100 ? 8.529 1.120 -38.726 1.00 70.81 100 GLY A C 1
ATOM 749 O O . GLY A 1 100 ? 7.389 1.070 -38.274 1.00 70.81 100 GLY A O 1
ATOM 750 N N . PHE A 1 101 ? 9.553 0.484 -38.139 1.00 72.31 101 PHE A N 1
ATOM 751 C CA . PHE A 1 101 ? 9.410 -0.400 -36.974 1.00 72.31 101 PHE A CA 1
ATOM 752 C C . PHE A 1 101 ? 10.524 -0.182 -35.938 1.00 72.31 101 PHE A C 1
ATOM 754 O O . PHE A 1 101 ? 11.676 0.053 -36.286 1.00 72.31 101 PHE A O 1
ATOM 761 N N . ALA A 1 102 ? 10.209 -0.336 -34.647 1.00 74.38 102 ALA A N 1
ATOM 762 C CA . ALA A 1 102 ? 11.213 -0.279 -33.574 1.00 74.38 102 ALA A CA 1
ATOM 763 C C . ALA A 1 102 ? 12.156 -1.504 -33.570 1.00 74.38 102 ALA A C 1
ATOM 765 O O . ALA A 1 102 ? 13.296 -1.439 -33.098 1.00 74.38 102 ALA A O 1
ATOM 766 N N . LYS A 1 103 ? 11.683 -2.636 -34.110 1.00 82.81 103 LYS A N 1
ATOM 767 C CA . LYS A 1 103 ? 12.448 -3.877 -34.257 1.00 82.81 103 LYS A CA 1
ATOM 768 C C . LYS A 1 103 ? 12.914 -4.078 -35.696 1.00 82.81 103 LYS A C 1
ATOM 770 O O . LYS A 1 103 ? 12.213 -3.735 -36.642 1.00 82.81 103 LYS A O 1
ATOM 775 N N . SER A 1 104 ? 14.092 -4.665 -35.830 1.00 87.44 104 SER A N 1
ATOM 776 C CA . SER A 1 104 ? 14.746 -5.010 -37.083 1.00 87.44 104 SER A CA 1
ATOM 777 C C . SER A 1 104 ? 15.458 -6.352 -36.956 1.00 87.44 104 SER A C 1
ATOM 779 O O . SER A 1 104 ? 15.639 -6.882 -35.853 1.00 87.44 104 SER A O 1
ATOM 781 N N . ALA A 1 105 ? 15.951 -6.875 -38.079 1.00 85.12 105 ALA A N 1
ATOM 782 C CA . ALA A 1 105 ? 16.766 -8.091 -38.088 1.00 85.12 105 ALA A CA 1
ATOM 783 C C . ALA A 1 105 ? 17.992 -8.012 -37.155 1.00 85.12 105 ALA A C 1
ATOM 785 O O . ALA A 1 105 ? 18.473 -9.041 -36.687 1.00 85.12 105 ALA A O 1
ATOM 786 N N . PHE A 1 106 ? 18.495 -6.804 -36.876 1.00 84.50 106 PHE A N 1
ATOM 787 C CA . PHE A 1 106 ? 19.720 -6.595 -36.102 1.00 84.50 106 PHE A CA 1
ATOM 788 C C . PHE A 1 106 ? 19.491 -6.320 -34.609 1.00 84.50 106 PHE A C 1
ATOM 790 O O . PHE A 1 106 ? 20.453 -6.383 -33.848 1.00 84.50 106 PHE A O 1
ATOM 797 N N . ASN A 1 107 ? 18.262 -6.012 -34.173 1.00 84.38 107 ASN A N 1
ATOM 798 C CA . ASN A 1 107 ? 17.958 -5.695 -32.765 1.00 84.38 107 ASN A CA 1
ATOM 799 C C . ASN A 1 107 ? 16.784 -6.510 -32.171 1.00 84.38 107 ASN A C 1
ATOM 801 O O . ASN A 1 107 ? 16.334 -6.226 -31.053 1.00 84.38 107 ASN A O 1
ATOM 805 N N . LEU A 1 108 ? 16.265 -7.494 -32.918 1.00 85.94 108 LEU A N 1
ATOM 806 C CA . LEU A 1 108 ? 15.161 -8.352 -32.483 1.00 85.94 108 LEU A CA 1
ATOM 807 C C . LEU A 1 108 ? 15.513 -9.124 -31.207 1.00 85.94 108 LEU A C 1
ATOM 809 O O . LEU A 1 108 ? 14.737 -9.116 -30.253 1.00 85.94 108 LEU A O 1
ATOM 813 N N . ASP A 1 109 ? 16.679 -9.770 -31.204 1.00 88.31 109 ASP A N 1
ATOM 814 C CA . ASP A 1 109 ? 17.150 -10.631 -30.123 1.00 88.31 109 ASP A CA 1
ATOM 815 C C . ASP A 1 109 ? 18.404 -10.015 -29.475 1.00 88.31 109 ASP A C 1
ATOM 817 O O . ASP A 1 109 ? 19.497 -10.124 -30.040 1.00 88.31 109 ASP A O 1
ATOM 821 N N . PRO A 1 110 ? 18.273 -9.335 -28.317 1.00 87.69 110 PRO A N 1
ATOM 822 C CA . PRO A 1 110 ? 19.408 -8.688 -27.659 1.00 87.69 110 PRO A CA 1
ATOM 823 C C . PRO A 1 110 ? 20.473 -9.687 -27.176 1.00 87.69 110 PRO A C 1
ATOM 825 O O . PRO A 1 110 ? 21.609 -9.282 -26.943 1.00 87.69 110 PRO A O 1
ATOM 828 N N . TYR A 1 111 ? 20.139 -10.979 -27.079 1.00 91.62 111 TYR A N 1
ATOM 829 C CA . TYR A 1 111 ? 21.042 -12.041 -26.629 1.00 91.62 111 TYR A CA 1
ATOM 830 C C . TYR A 1 111 ? 21.673 -12.826 -27.784 1.00 91.62 111 TYR A C 1
ATOM 832 O O . TYR A 1 111 ? 22.454 -13.743 -27.554 1.00 91.62 111 TYR A O 1
ATOM 840 N N . ALA A 1 112 ? 21.416 -12.447 -29.043 1.00 90.38 112 ALA A N 1
ATOM 841 C CA . ALA A 1 112 ? 22.027 -13.112 -30.197 1.00 90.38 112 ALA A CA 1
ATOM 842 C C . ALA A 1 112 ? 23.569 -13.073 -30.180 1.00 90.38 112 ALA A C 1
ATOM 844 O O . ALA A 1 112 ? 24.215 -13.891 -30.833 1.00 90.38 112 ALA A O 1
ATOM 845 N N . ARG A 1 113 ? 24.161 -12.097 -29.478 1.00 90.56 113 ARG A N 1
ATOM 846 C CA . ARG A 1 113 ? 25.618 -11.910 -29.342 1.00 90.56 113 ARG A CA 1
ATOM 847 C C . ARG A 1 113 ? 26.044 -11.546 -27.917 1.00 90.56 113 ARG A C 1
ATOM 849 O O . ARG A 1 113 ? 27.105 -10.953 -27.738 1.00 90.56 113 ARG A O 1
ATOM 856 N N . ARG A 1 114 ? 25.194 -11.810 -26.926 1.00 93.19 114 ARG A N 1
ATOM 857 C CA . ARG A 1 114 ? 25.412 -11.395 -25.540 1.00 93.19 114 ARG A CA 1
ATOM 858 C C . ARG A 1 114 ? 24.865 -12.452 -24.598 1.00 93.19 114 ARG A C 1
ATOM 860 O O . ARG A 1 114 ? 23.773 -12.967 -24.833 1.00 93.19 114 ARG A O 1
ATOM 867 N N . ASP A 1 115 ? 25.608 -12.754 -23.543 1.00 95.81 115 ASP A N 1
ATOM 868 C CA . ASP A 1 115 ? 25.199 -13.774 -22.590 1.00 95.81 115 ASP A CA 1
ATOM 869 C C . ASP A 1 115 ? 24.006 -13.296 -21.760 1.00 95.81 115 ASP A C 1
ATOM 871 O O . ASP A 1 115 ? 23.875 -12.116 -21.425 1.00 95.81 115 ASP A O 1
ATOM 875 N N . PHE A 1 116 ? 23.127 -14.229 -21.387 1.00 95.69 116 PHE A N 1
ATOM 876 C CA . PHE A 1 116 ? 21.965 -13.900 -20.561 1.00 95.69 116 PHE A CA 1
ATOM 877 C C . PHE A 1 116 ? 22.364 -13.254 -19.234 1.00 95.69 116 PHE A C 1
ATOM 879 O O . PHE A 1 116 ? 21.659 -12.360 -18.783 1.00 95.69 116 PHE A O 1
ATOM 886 N N . VAL A 1 117 ? 23.479 -13.676 -18.627 1.00 96.81 117 VAL A N 1
ATOM 887 C CA . VAL A 1 117 ? 23.963 -13.151 -17.337 1.00 96.81 117 VAL A CA 1
ATOM 888 C C . VAL A 1 117 ? 24.216 -11.641 -17.365 1.00 96.81 117 VAL A C 1
ATOM 890 O O . VAL A 1 117 ? 23.974 -10.970 -16.361 1.00 96.81 117 VAL A O 1
ATOM 893 N N . ASP A 1 118 ? 24.612 -11.099 -18.517 1.00 95.81 118 ASP A N 1
ATOM 894 C CA . ASP A 1 118 ? 24.930 -9.680 -18.672 1.00 95.81 118 ASP A CA 1
ATOM 895 C C . ASP A 1 118 ? 23.677 -8.812 -18.900 1.00 95.81 118 ASP A C 1
ATOM 897 O O . ASP A 1 118 ? 23.752 -7.582 -18.907 1.00 95.81 118 ASP A O 1
ATOM 901 N N . GLY A 1 119 ? 22.506 -9.428 -19.093 1.00 95.38 119 GLY A N 1
ATOM 902 C CA . GLY A 1 119 ? 21.250 -8.723 -19.346 1.00 95.38 119 GLY A CA 1
ATOM 903 C C . GLY A 1 119 ? 21.185 -8.023 -20.711 1.00 95.38 119 GLY A C 1
ATOM 904 O O . GLY A 1 119 ? 22.119 -8.101 -21.506 1.00 95.38 119 GLY A O 1
ATOM 905 N N . PRO A 1 120 ? 20.076 -7.333 -21.027 1.00 91.62 120 PRO A N 1
ATOM 906 C CA . PRO A 1 120 ? 19.896 -6.678 -22.324 1.00 91.62 120 PRO A CA 1
ATOM 907 C C . PRO A 1 120 ? 20.545 -5.283 -22.386 1.00 91.62 120 PRO A C 1
ATOM 909 O O . PRO A 1 120 ? 20.690 -4.714 -23.469 1.00 91.62 120 PRO A O 1
ATOM 912 N N . HIS A 1 121 ? 20.928 -4.723 -21.235 1.00 92.31 121 HIS A N 1
ATOM 913 C CA . HIS A 1 121 ? 21.541 -3.404 -21.106 1.00 92.31 121 HIS A CA 1
ATOM 914 C C . HIS A 1 121 ? 23.004 -3.516 -20.651 1.00 92.31 121 HIS A C 1
ATOM 916 O O . HIS A 1 121 ? 23.306 -4.384 -19.831 1.00 92.31 121 HIS A O 1
ATOM 922 N N . PRO A 1 122 ? 23.903 -2.633 -21.126 1.00 93.00 122 PRO A N 1
ATOM 923 C CA . PRO A 1 122 ? 25.339 -2.725 -20.863 1.00 93.00 122 PRO A CA 1
ATOM 924 C C . PRO A 1 122 ? 25.723 -2.199 -19.464 1.00 93.00 122 PRO A C 1
ATOM 926 O O . PRO A 1 122 ? 26.399 -1.183 -19.323 1.00 93.00 122 PRO A O 1
ATOM 929 N N . PHE A 1 123 ? 25.269 -2.854 -18.392 1.00 94.44 123 PHE A N 1
ATOM 930 C CA . PHE A 1 123 ? 25.587 -2.463 -17.008 1.00 94.44 123 PHE A CA 1
ATOM 931 C C . PHE A 1 123 ? 27.072 -2.621 -16.637 1.00 94.44 123 PHE A C 1
ATOM 933 O O . PHE A 1 123 ? 27.533 -2.017 -15.666 1.00 94.44 123 PHE A O 1
ATOM 940 N N . GLU A 1 124 ? 27.820 -3.437 -17.374 1.00 94.12 124 GLU A N 1
ATOM 941 C CA . GLU A 1 124 ? 29.264 -3.644 -17.235 1.00 94.12 124 GLU A CA 1
ATOM 942 C C . GLU A 1 124 ? 30.087 -2.421 -17.653 1.00 94.12 124 GLU A C 1
ATOM 944 O O . GLU A 1 124 ? 31.235 -2.291 -17.241 1.00 94.12 124 GLU A O 1
ATOM 949 N N . THR A 1 125 ? 29.507 -1.499 -18.431 1.00 92.94 125 THR A N 1
ATOM 950 C CA . THR A 1 125 ? 30.195 -0.268 -18.850 1.00 92.94 125 THR A CA 1
ATOM 951 C C . THR A 1 125 ? 30.054 0.866 -17.836 1.00 92.94 125 THR A C 1
ATOM 953 O O . THR A 1 125 ? 30.613 1.941 -18.039 1.00 92.94 125 THR A O 1
ATOM 956 N N . LEU A 1 126 ? 29.262 0.674 -16.778 1.00 95.19 126 LEU A N 1
ATOM 957 C CA . LEU A 1 126 ? 29.027 1.688 -15.755 1.00 95.19 126 LEU A CA 1
ATOM 958 C C . LEU A 1 126 ? 30.149 1.687 -14.716 1.00 95.19 126 LEU A C 1
ATOM 960 O O . LEU A 1 126 ? 30.666 0.637 -14.329 1.00 95.19 126 LEU A O 1
ATOM 964 N N . LYS A 1 127 ? 30.477 2.871 -14.195 1.00 96.62 127 LYS A N 1
ATOM 965 C CA . LYS A 1 127 ? 31.401 3.008 -13.069 1.00 96.62 127 LYS A CA 1
ATOM 966 C C . LYS A 1 127 ? 30.763 2.402 -11.816 1.00 96.62 127 LYS A C 1
ATOM 968 O O . LYS A 1 127 ? 29.689 2.818 -11.386 1.00 96.62 127 LYS A O 1
ATOM 973 N N . ARG A 1 128 ? 31.447 1.420 -11.227 1.00 97.62 128 ARG A N 1
ATOM 974 C CA . ARG A 1 128 ? 31.067 0.774 -9.963 1.00 97.62 128 ARG A CA 1
ATOM 975 C C . ARG A 1 128 ? 31.785 1.439 -8.794 1.00 97.62 128 ARG A C 1
ATOM 977 O O . ARG A 1 128 ? 32.973 1.744 -8.893 1.00 97.62 128 ARG A O 1
ATOM 984 N N . VAL A 1 129 ? 31.085 1.615 -7.683 1.00 98.12 129 VAL A N 1
ATOM 985 C CA . VAL A 1 129 ? 31.598 2.225 -6.447 1.00 98.12 129 VAL A CA 1
ATOM 986 C C . VAL A 1 129 ? 31.318 1.309 -5.254 1.00 98.12 129 VAL A C 1
ATOM 988 O O . VAL A 1 129 ? 30.444 0.451 -5.316 1.00 98.12 129 VAL A O 1
ATOM 991 N N . ALA A 1 130 ? 32.109 1.422 -4.184 1.00 96.62 130 ALA A N 1
ATOM 992 C CA . ALA A 1 130 ? 31.988 0.528 -3.025 1.00 96.62 130 ALA A CA 1
ATOM 993 C C . ALA A 1 130 ? 30.737 0.810 -2.177 1.00 96.62 130 ALA A C 1
ATOM 995 O O . ALA A 1 130 ? 30.154 -0.110 -1.613 1.00 96.62 130 ALA A O 1
ATOM 996 N N . ILE A 1 131 ? 30.332 2.078 -2.115 1.00 96.19 131 ILE A N 1
ATOM 997 C CA . ILE A 1 131 ? 29.149 2.566 -1.404 1.00 96.19 131 ILE A CA 1
ATOM 998 C C . ILE A 1 131 ? 28.305 3.416 -2.363 1.00 96.19 131 ILE A C 1
ATOM 1000 O O . ILE A 1 131 ? 28.875 3.961 -3.313 1.00 96.19 131 ILE A O 1
ATOM 1004 N N . PRO A 1 132 ? 26.981 3.534 -2.152 1.00 97.94 132 PRO A N 1
ATOM 1005 C CA . PRO A 1 132 ? 26.123 4.388 -2.971 1.00 97.94 132 PRO A CA 1
ATOM 1006 C C . PRO A 1 132 ? 26.609 5.844 -3.051 1.00 97.94 132 PRO A C 1
ATOM 1008 O O . PRO A 1 132 ? 27.325 6.328 -2.176 1.00 97.94 132 PRO A O 1
ATOM 1011 N N . THR A 1 133 ? 26.193 6.554 -4.102 1.00 97.81 133 THR A N 1
ATOM 1012 C CA . THR A 1 133 ? 26.567 7.959 -4.355 1.00 97.81 133 THR A CA 1
ATOM 1013 C C . THR A 1 133 ? 25.917 8.962 -3.397 1.00 97.81 133 THR A C 1
ATOM 1015 O O . THR A 1 133 ? 26.321 10.122 -3.366 1.00 97.81 133 THR A O 1
ATOM 1018 N N . THR A 1 134 ? 24.945 8.521 -2.600 1.00 97.50 134 THR A N 1
ATOM 1019 C CA . THR A 1 134 ? 24.321 9.272 -1.504 1.00 97.50 134 THR A CA 1
ATOM 1020 C C . THR A 1 134 ? 24.683 8.648 -0.164 1.00 97.50 134 THR A C 1
ATOM 1022 O O . THR A 1 134 ? 24.812 7.426 -0.050 1.00 97.50 134 THR A O 1
ATOM 1025 N N . HIS A 1 135 ? 24.839 9.476 0.868 1.00 97.38 135 HIS A N 1
ATOM 1026 C CA . HIS A 1 135 ? 25.230 8.987 2.187 1.00 97.38 135 HIS A CA 1
ATOM 1027 C C . HIS A 1 135 ? 24.149 8.101 2.831 1.00 97.38 135 HIS A C 1
ATOM 1029 O O . HIS A 1 135 ? 22.967 8.435 2.811 1.00 97.38 135 HIS A O 1
ATOM 1035 N N . ILE A 1 136 ? 24.577 6.992 3.439 1.00 97.38 136 ILE A N 1
ATOM 1036 C CA . ILE A 1 136 ? 23.761 6.130 4.297 1.00 97.38 136 ILE A CA 1
ATOM 1037 C C . ILE A 1 136 ? 24.583 5.838 5.556 1.00 97.38 136 ILE A C 1
ATOM 1039 O O . ILE A 1 136 ? 25.688 5.302 5.463 1.00 97.38 136 ILE A O 1
ATOM 1043 N N . ASP A 1 137 ? 24.056 6.203 6.718 1.00 96.38 137 ASP A N 1
ATOM 1044 C CA . ASP A 1 137 ? 24.570 5.817 8.031 1.00 96.38 137 ASP A CA 1
ATOM 1045 C C . ASP A 1 137 ? 23.835 4.555 8.487 1.00 96.38 137 ASP A C 1
ATOM 1047 O O . ASP A 1 137 ? 22.869 4.605 9.243 1.00 96.38 137 ASP A O 1
ATOM 1051 N N . GLU A 1 138 ? 24.258 3.412 7.947 1.00 95.75 138 GLU A N 1
ATOM 1052 C CA . GLU A 1 138 ? 23.544 2.135 8.075 1.00 95.75 138 GLU A CA 1
ATOM 1053 C C . GLU A 1 138 ? 23.259 1.709 9.516 1.00 95.75 138 GLU A C 1
ATOM 1055 O O . GLU A 1 138 ? 22.247 1.057 9.763 1.00 95.75 138 GLU A O 1
ATOM 1060 N N . ALA A 1 139 ? 24.119 2.090 10.464 1.00 93.62 139 ALA A N 1
ATOM 1061 C CA . ALA A 1 139 ? 23.937 1.779 11.880 1.00 93.62 139 ALA A CA 1
ATOM 1062 C C . ALA A 1 139 ? 22.733 2.508 12.503 1.00 93.62 139 ALA A C 1
ATOM 1064 O O . ALA A 1 139 ? 22.216 2.068 13.526 1.00 93.62 139 ALA A O 1
ATOM 1065 N N . HIS A 1 140 ? 22.281 3.600 11.882 1.00 94.50 140 HIS A N 1
ATOM 1066 C CA . HIS A 1 140 ? 21.221 4.474 12.383 1.00 94.50 140 HIS A CA 1
ATOM 1067 C C . HIS A 1 140 ? 20.034 4.581 11.417 1.00 94.50 140 HIS A C 1
ATOM 1069 O O . HIS A 1 140 ? 19.165 5.436 11.593 1.00 94.50 140 HIS A O 1
ATOM 1075 N N . VAL A 1 141 ? 19.957 3.719 10.396 1.00 96.25 141 VAL A N 1
ATOM 1076 C CA . VAL A 1 141 ? 18.766 3.657 9.544 1.00 96.25 141 VAL A CA 1
ATOM 1077 C C . VAL A 1 141 ? 17.628 2.993 10.314 1.00 96.25 141 VAL A C 1
ATOM 1079 O O . VAL A 1 141 ? 17.644 1.791 10.581 1.00 96.25 141 VAL A O 1
ATOM 1082 N N . ALA A 1 142 ? 16.615 3.782 10.663 1.00 93.56 142 ALA A N 1
ATOM 1083 C CA . ALA A 1 142 ? 15.476 3.297 11.425 1.00 93.56 142 ALA A CA 1
ATOM 1084 C C . ALA A 1 142 ? 14.573 2.366 10.603 1.00 93.56 142 ALA A C 1
ATOM 1086 O O . ALA A 1 142 ? 14.100 2.714 9.516 1.00 93.56 142 ALA A O 1
ATOM 1087 N N . ARG A 1 143 ? 14.258 1.203 11.182 1.00 96.19 143 ARG A N 1
ATOM 1088 C CA . ARG A 1 143 ? 13.213 0.302 10.686 1.00 96.19 143 ARG A CA 1
ATOM 1089 C C . ARG A 1 143 ? 11.850 0.808 11.155 1.00 96.19 143 ARG A C 1
ATOM 1091 O O . ARG A 1 143 ? 11.596 0.904 12.352 1.00 96.19 143 ARG A O 1
ATOM 1098 N N . VAL A 1 144 ? 10.958 1.088 10.212 1.00 96.31 144 VAL A N 1
ATOM 1099 C CA . VAL A 1 144 ? 9.572 1.519 10.477 1.00 96.31 144 VAL A CA 1
ATOM 1100 C C . VAL A 1 144 ? 8.594 0.377 10.186 1.00 96.31 144 VAL A C 1
ATOM 1102 O O . VAL A 1 144 ? 8.929 -0.513 9.399 1.00 96.31 144 VAL A O 1
ATOM 1105 N N . PRO A 1 145 ? 7.400 0.336 10.800 1.00 96.94 145 PRO A N 1
ATOM 1106 C CA . PRO A 1 145 ? 6.450 -0.747 10.557 1.00 96.94 145 PRO A CA 1
ATOM 1107 C C . PRO A 1 145 ? 5.840 -0.648 9.158 1.00 96.94 145 PRO A C 1
ATOM 1109 O O . PRO A 1 145 ? 5.716 0.449 8.610 1.00 96.94 145 PRO A O 1
ATOM 1112 N N . LYS A 1 146 ? 5.353 -1.770 8.604 1.00 96.06 146 LYS A N 1
ATOM 1113 C CA . LYS A 1 146 ? 4.565 -1.770 7.351 1.00 96.06 146 LYS A CA 1
ATOM 1114 C C . LYS A 1 146 ? 3.411 -0.763 7.378 1.00 96.06 146 LYS A C 1
ATOM 1116 O O . LYS A 1 146 ? 3.085 -0.162 6.360 1.00 96.06 146 LYS A O 1
ATOM 1121 N N . ARG A 1 147 ? 2.820 -0.548 8.558 1.00 95.25 147 ARG A N 1
ATOM 1122 C CA . ARG A 1 147 ? 1.725 0.399 8.808 1.00 95.25 147 ARG A CA 1
ATOM 1123 C C . ARG A 1 147 ? 2.057 1.855 8.435 1.00 95.25 147 ARG A C 1
ATOM 1125 O O . ARG A 1 147 ? 1.127 2.637 8.237 1.00 95.25 147 ARG A O 1
ATOM 1132 N N . ALA A 1 148 ? 3.345 2.197 8.306 1.00 96.06 148 ALA A N 1
ATOM 1133 C CA . ALA A 1 148 ? 3.826 3.498 7.841 1.00 96.06 148 ALA A CA 1
ATOM 1134 C C . ALA A 1 148 ? 3.607 3.742 6.333 1.00 96.06 148 ALA A C 1
ATOM 1136 O O . ALA A 1 148 ? 3.673 4.893 5.900 1.00 96.06 148 ALA A O 1
ATOM 1137 N N . ASP A 1 149 ? 3.326 2.702 5.535 1.00 95.88 149 ASP A N 1
ATOM 1138 C CA . ASP A 1 149 ? 2.931 2.850 4.129 1.00 95.88 149 ASP A CA 1
ATOM 1139 C C . ASP A 1 149 ? 1.690 3.750 4.019 1.00 95.88 149 ASP A C 1
ATOM 1141 O O . ASP A 1 149 ? 0.653 3.481 4.625 1.00 95.88 149 ASP A O 1
ATOM 1145 N N . LEU A 1 150 ? 1.771 4.815 3.220 1.00 95.81 150 LEU A N 1
ATOM 1146 C CA . LEU A 1 150 ? 0.691 5.792 3.090 1.00 95.81 150 LEU A CA 1
ATOM 1147 C C . LEU A 1 150 ? -0.599 5.236 2.483 1.00 95.81 150 LEU A C 1
ATOM 1149 O O . LEU A 1 150 ? -1.673 5.758 2.773 1.00 95.81 150 LEU A O 1
ATOM 1153 N N . PHE A 1 151 ? -0.536 4.180 1.672 1.00 95.94 151 PHE A N 1
ATOM 1154 C CA . PHE A 1 151 ? -1.740 3.490 1.216 1.00 95.94 151 PHE A CA 1
ATOM 1155 C C . PHE A 1 151 ? -2.403 2.725 2.359 1.00 95.94 151 PHE A C 1
ATOM 1157 O O . PHE A 1 151 ? -3.630 2.739 2.445 1.00 95.94 151 PHE A O 1
ATOM 1164 N N . ALA A 1 152 ? -1.618 2.127 3.262 1.00 94.88 152 ALA A N 1
ATOM 1165 C CA . ALA A 1 152 ? -2.151 1.541 4.488 1.00 94.88 152 ALA A CA 1
ATOM 1166 C C . ALA A 1 152 ? -2.726 2.637 5.402 1.00 94.88 152 ALA A C 1
ATOM 1168 O O . ALA A 1 152 ? -3.869 2.525 5.837 1.00 94.88 152 ALA A O 1
ATOM 1169 N N . ARG A 1 153 ? -2.004 3.747 5.612 1.00 94.00 153 ARG A N 1
ATOM 1170 C CA . ARG A 1 153 ? -2.497 4.903 6.387 1.00 94.00 153 ARG A CA 1
ATOM 1171 C C . ARG A 1 153 ? -3.829 5.435 5.864 1.00 94.00 153 ARG A C 1
ATOM 1173 O O . ARG A 1 153 ? -4.757 5.629 6.645 1.00 94.00 153 ARG A O 1
ATOM 1180 N N . ALA A 1 154 ? -3.969 5.590 4.548 1.00 92.50 154 ALA A N 1
ATOM 1181 C CA . ALA A 1 154 ? -5.234 5.985 3.937 1.00 92.50 154 ALA A CA 1
ATOM 1182 C C . ALA A 1 154 ? -6.357 4.973 4.217 1.00 92.50 154 ALA A C 1
ATOM 1184 O O . ALA A 1 154 ? -7.451 5.377 4.594 1.00 92.50 154 ALA A O 1
ATOM 1185 N N . GLN A 1 155 ? -6.096 3.668 4.081 1.00 92.81 155 GLN A N 1
ATOM 1186 C CA . GLN A 1 155 ? -7.087 2.613 4.330 1.00 92.81 155 GLN A CA 1
ATOM 1187 C C . GLN A 1 155 ? -7.619 2.602 5.769 1.00 92.81 155 GLN A C 1
ATOM 1189 O O . GLN A 1 155 ? -8.810 2.379 5.972 1.00 92.81 155 GLN A O 1
ATOM 1194 N N . PHE A 1 156 ? -6.760 2.876 6.749 1.00 89.38 156 PHE A N 1
ATOM 1195 C CA . PHE A 1 156 ? -7.140 2.961 8.162 1.00 89.38 156 PHE A CA 1
ATOM 1196 C C . PHE A 1 156 ? -7.722 4.324 8.571 1.00 89.38 156 PHE A C 1
ATOM 1198 O O . PHE A 1 156 ? -8.139 4.484 9.713 1.00 89.38 156 PHE A O 1
ATOM 1205 N N . GLY A 1 157 ? -7.797 5.293 7.652 1.00 85.81 157 GLY A N 1
ATOM 1206 C CA . GLY A 1 157 ? -8.400 6.603 7.910 1.00 85.81 157 GLY A CA 1
ATOM 1207 C C . GLY A 1 157 ? -7.454 7.654 8.492 1.00 85.81 157 GLY A C 1
ATOM 1208 O O . GLY A 1 157 ? -7.891 8.776 8.728 1.00 85.81 157 GLY A O 1
ATOM 1209 N N . ASP A 1 158 ? -6.158 7.363 8.630 1.00 85.12 158 ASP A N 1
ATOM 1210 C CA . ASP A 1 158 ? -5.163 8.287 9.206 1.00 85.12 158 ASP A CA 1
ATOM 1211 C C . ASP A 1 158 ? -5.054 9.617 8.450 1.00 85.12 158 ASP A C 1
ATOM 1213 O O . ASP A 1 158 ? -4.597 10.622 8.988 1.00 85.12 158 ASP A O 1
ATOM 1217 N N . MET A 1 159 ? -5.412 9.599 7.165 1.00 84.19 159 MET A N 1
ATOM 1218 C CA . MET A 1 159 ? -5.359 10.750 6.263 1.00 84.19 159 MET A CA 1
ATOM 1219 C C . MET A 1 159 ? -6.739 11.395 6.054 1.00 84.19 159 MET A C 1
ATOM 1221 O O . MET A 1 159 ? -6.910 12.208 5.146 1.00 84.19 159 MET A O 1
ATOM 1225 N N . GLY A 1 160 ? -7.734 11.013 6.854 1.00 78.69 160 GLY A N 1
ATOM 1226 C CA . GLY A 1 160 ? -9.103 11.507 6.775 1.00 78.69 160 GLY A CA 1
ATOM 1227 C C . GLY A 1 160 ? -10.022 10.680 5.872 1.00 78.69 160 GLY A C 1
ATOM 1228 O O . GLY A 1 160 ? -9.599 9.915 4.995 1.00 78.69 160 GLY A O 1
ATOM 1229 N N . LYS A 1 161 ? -11.329 10.873 6.077 1.00 78.25 161 LYS A N 1
ATOM 1230 C CA . LYS A 1 161 ? -12.397 10.042 5.502 1.00 78.25 161 LYS A CA 1
ATOM 1231 C C . LYS A 1 161 ? -12.392 9.989 3.974 1.00 78.25 161 LYS A C 1
ATOM 1233 O O . LYS A 1 161 ? -12.534 8.916 3.395 1.00 78.25 161 LYS A O 1
ATOM 1238 N N . LYS A 1 162 ? -12.153 11.124 3.309 1.00 82.62 162 LYS A N 1
ATOM 1239 C CA . LYS A 1 162 ? -12.101 11.203 1.838 1.00 82.62 162 LYS A CA 1
ATOM 1240 C C . LYS A 1 162 ? -11.054 10.256 1.242 1.00 82.62 162 LYS A C 1
ATOM 1242 O O . LYS A 1 162 ? -11.299 9.632 0.210 1.00 82.62 162 LYS A O 1
ATOM 1247 N N . LEU A 1 163 ? -9.883 10.152 1.872 1.00 87.75 163 LEU A N 1
ATOM 1248 C CA . LEU A 1 163 ? -8.831 9.254 1.402 1.00 87.75 163 LEU A CA 1
ATOM 1249 C C . LEU A 1 163 ? -9.130 7.803 1.759 1.00 87.75 163 LEU A C 1
ATOM 1251 O O . LEU A 1 163 ? -8.857 6.928 0.940 1.00 87.75 163 LEU A O 1
ATOM 1255 N N . GLN A 1 164 ? -9.736 7.556 2.920 1.00 90.19 164 GLN A N 1
ATOM 1256 C CA . GLN A 1 164 ? -10.220 6.228 3.284 1.00 90.19 164 GLN A CA 1
ATOM 1257 C C . GLN A 1 164 ? -11.225 5.696 2.262 1.00 90.19 164 GLN A C 1
ATOM 1259 O O . GLN A 1 164 ? -11.086 4.569 1.792 1.00 90.19 164 GLN A O 1
ATOM 1264 N N . ASP A 1 165 ? -12.173 6.529 1.831 1.00 87.25 165 ASP A N 1
ATOM 1265 C CA . ASP A 1 165 ? -13.146 6.172 0.798 1.00 87.25 165 ASP A CA 1
ATOM 1266 C C . ASP A 1 165 ? -12.482 5.921 -0.559 1.00 87.25 165 ASP A C 1
ATOM 1268 O O . ASP A 1 165 ? -12.776 4.924 -1.218 1.00 87.25 165 ASP A O 1
ATOM 1272 N N . GLY A 1 166 ? -11.515 6.759 -0.949 1.00 91.75 166 GLY A N 1
ATOM 1273 C CA . GLY A 1 166 ? -10.714 6.537 -2.157 1.00 91.75 166 GLY A CA 1
ATOM 1274 C C . GLY A 1 166 ? -9.826 5.282 -2.095 1.00 91.75 166 GLY A C 1
ATOM 1275 O O . GLY A 1 166 ? -9.456 4.730 -3.136 1.00 91.75 166 GLY A O 1
ATOM 1276 N N . ALA A 1 167 ? -9.493 4.806 -0.891 1.00 94.62 167 ALA A N 1
ATOM 1277 C CA . ALA A 1 167 ? -8.676 3.619 -0.644 1.00 94.62 167 ALA A CA 1
ATOM 1278 C C . ALA A 1 167 ? -9.478 2.336 -0.391 1.00 94.62 167 ALA A C 1
ATOM 1280 O O . ALA A 1 167 ? -8.937 1.236 -0.572 1.00 94.62 167 ALA A O 1
ATOM 1281 N N . LYS A 1 168 ? -10.762 2.462 -0.045 1.00 89.25 168 LYS A N 1
ATOM 1282 C CA . LYS A 1 168 ? -11.685 1.371 0.281 1.00 89.25 168 LYS A CA 1
ATOM 1283 C C . LYS A 1 168 ? -11.657 0.265 -0.771 1.00 89.25 168 LYS A C 1
ATOM 1285 O O . LYS A 1 168 ? -11.792 0.515 -1.970 1.00 89.25 168 LYS A O 1
ATOM 1290 N N . GLY A 1 169 ? -11.429 -0.979 -0.348 1.00 87.69 169 GLY A N 1
ATOM 1291 C CA . GLY A 1 169 ? -11.310 -2.135 -1.242 1.00 87.69 169 GLY A CA 1
ATOM 1292 C C . GLY A 1 169 ? -10.263 -2.009 -2.366 1.00 87.69 169 GLY A C 1
ATOM 1293 O O . GLY A 1 169 ? -10.336 -2.762 -3.349 1.00 87.69 169 GLY A O 1
ATOM 1294 N N . GLY A 1 170 ? -9.311 -1.072 -2.262 1.00 91.94 170 GLY A N 1
ATOM 1295 C CA . GLY A 1 170 ? -8.355 -0.713 -3.313 1.00 91.94 170 GLY A CA 1
ATOM 1296 C C . GLY A 1 170 ? -8.976 0.074 -4.471 1.00 91.94 170 GLY A C 1
ATOM 1297 O O . GLY A 1 170 ? -8.597 -0.155 -5.623 1.00 91.94 170 GLY A O 1
ATOM 1298 N N . HIS A 1 171 ? -9.960 0.941 -4.198 1.00 94.69 171 HIS A N 1
ATOM 1299 C CA . HIS A 1 171 ? -10.697 1.689 -5.220 1.00 94.69 171 HIS A CA 1
ATOM 1300 C C . HIS A 1 171 ? -9.778 2.471 -6.170 1.00 94.69 171 HIS A C 1
ATOM 1302 O O . HIS A 1 171 ? -9.932 2.327 -7.377 1.00 94.69 171 HIS A O 1
ATOM 1308 N N . TYR A 1 172 ? -8.741 3.158 -5.679 1.00 94.88 172 TYR A N 1
ATOM 1309 C CA . TYR A 1 172 ? -7.749 3.846 -6.528 1.00 94.88 172 TYR A CA 1
ATOM 1310 C C . TYR A 1 172 ? -7.072 2.956 -7.595 1.00 94.88 172 TYR A C 1
ATOM 1312 O O . TYR A 1 172 ? -6.607 3.466 -8.613 1.00 94.88 172 TYR A O 1
ATOM 1320 N N . VAL A 1 173 ? -7.021 1.629 -7.405 1.00 94.88 173 VAL A N 1
ATOM 1321 C CA . VAL A 1 173 ? -6.601 0.669 -8.447 1.00 94.88 173 VAL A CA 1
ATOM 1322 C C . VAL A 1 173 ? -7.785 0.190 -9.272 1.00 94.88 173 VAL A C 1
ATOM 1324 O O . VAL A 1 173 ? -7.662 0.020 -10.483 1.00 94.88 173 VAL A O 1
ATOM 1327 N N . ARG A 1 174 ? -8.923 -0.064 -8.622 1.00 95.06 174 ARG A N 1
ATOM 1328 C CA . ARG A 1 174 ? -10.110 -0.633 -9.266 1.00 95.06 174 ARG A CA 1
ATOM 1329 C C . ARG A 1 174 ? -10.852 0.339 -10.176 1.00 95.06 174 ARG A C 1
ATOM 1331 O O . ARG A 1 174 ? -11.625 -0.095 -11.022 1.00 95.06 174 ARG A O 1
ATOM 1338 N N . LYS A 1 175 ? -10.635 1.636 -9.989 1.00 93.69 175 LYS A N 1
ATOM 1339 C CA . LYS A 1 175 ? -11.322 2.709 -10.701 1.00 93.69 175 LYS A CA 1
ATOM 1340 C C . LYS A 1 175 ? -11.174 2.597 -12.224 1.00 93.69 175 LYS A C 1
ATOM 1342 O O . LYS A 1 175 ? -12.100 2.951 -12.937 1.00 93.69 175 LYS A O 1
ATOM 1347 N N . ALA A 1 176 ? -10.054 2.051 -12.713 1.00 95.25 176 ALA A N 1
ATOM 1348 C CA . ALA A 1 176 ? -9.811 1.802 -14.134 1.00 95.25 176 ALA A CA 1
ATOM 1349 C C . ALA A 1 176 ? -9.928 0.304 -14.484 1.00 95.25 176 ALA A C 1
ATOM 1351 O O . ALA A 1 176 ? -9.364 -0.564 -13.810 1.00 95.25 176 ALA A O 1
ATOM 1352 N N . ALA A 1 177 ? -10.627 -0.010 -15.578 1.00 94.00 177 ALA A N 1
ATOM 1353 C CA . ALA A 1 177 ? -10.851 -1.392 -16.014 1.00 94.00 177 ALA A CA 1
ATOM 1354 C C . ALA A 1 177 ? -9.549 -2.183 -16.276 1.00 94.00 177 ALA A C 1
ATOM 1356 O O . ALA A 1 177 ? -9.431 -3.313 -15.782 1.00 94.00 177 ALA A O 1
ATOM 1357 N N . PRO A 1 178 ? -8.531 -1.633 -16.979 1.00 94.75 178 PRO A N 1
ATOM 1358 C CA . PRO A 1 178 ? -7.320 -2.393 -17.286 1.00 94.75 178 PRO A CA 1
ATOM 1359 C C . PRO A 1 178 ? -6.511 -2.792 -16.042 1.00 94.75 178 PRO A C 1
ATOM 1361 O O . PRO A 1 178 ? -5.937 -3.880 -16.003 1.00 94.75 178 PRO A O 1
ATOM 1364 N N . SER A 1 179 ? -6.474 -1.958 -14.997 1.00 95.31 179 SER A N 1
ATOM 1365 C CA . SER A 1 179 ? -5.785 -2.291 -13.742 1.00 95.31 179 SER A CA 1
ATOM 1366 C C . SER A 1 179 ? -6.546 -3.323 -12.915 1.00 95.31 179 SER A C 1
ATOM 1368 O O . SER A 1 179 ? -5.923 -4.232 -12.361 1.00 95.31 179 SER A O 1
ATOM 1370 N N . THR A 1 180 ? -7.881 -3.261 -12.866 1.00 95.31 180 THR A N 1
ATOM 1371 C CA . THR A 1 180 ? -8.696 -4.309 -12.222 1.00 95.31 180 THR A CA 1
ATOM 1372 C C . THR A 1 180 ? -8.504 -5.663 -12.885 1.00 95.31 180 THR A C 1
ATOM 1374 O O . THR A 1 180 ? -8.382 -6.675 -12.187 1.00 95.31 180 THR A O 1
ATOM 1377 N N . ALA A 1 181 ? -8.412 -5.684 -14.219 1.00 95.44 181 ALA A N 1
ATOM 1378 C CA . ALA A 1 181 ? -8.194 -6.908 -14.979 1.00 95.44 181 ALA A CA 1
ATOM 1379 C C . ALA A 1 181 ? -6.924 -7.652 -14.526 1.00 95.44 181 ALA A C 1
ATOM 1381 O O . ALA A 1 181 ? -6.924 -8.881 -14.441 1.00 95.44 181 ALA A O 1
ATOM 1382 N N . GLN A 1 182 ? -5.877 -6.902 -14.172 1.00 95.62 182 GLN A N 1
ATOM 1383 C CA . GLN A 1 182 ? -4.576 -7.412 -13.730 1.00 95.62 182 GLN A CA 1
ATOM 1384 C C . GLN A 1 182 ? -4.555 -7.763 -12.231 1.00 95.62 182 GLN A C 1
ATOM 1386 O O . GLN A 1 182 ? -3.944 -8.756 -11.827 1.00 95.62 182 GLN A O 1
ATOM 1391 N N . ARG A 1 183 ? -5.256 -6.983 -11.395 1.00 93.19 183 ARG A N 1
ATOM 1392 C CA . ARG A 1 183 ? -5.234 -7.098 -9.925 1.00 93.19 183 ARG A CA 1
ATOM 1393 C C . ARG A 1 183 ? -5.655 -8.476 -9.407 1.00 93.19 183 ARG A C 1
ATOM 1395 O O . ARG A 1 183 ? -5.094 -8.950 -8.422 1.00 93.19 183 ARG A O 1
ATOM 1402 N N . ARG A 1 184 ? -6.630 -9.133 -10.046 1.00 87.88 184 ARG A N 1
ATOM 1403 C CA . ARG A 1 184 ? -7.125 -10.446 -9.587 1.00 87.88 184 ARG A CA 1
ATOM 1404 C C . ARG A 1 184 ? -6.029 -11.514 -9.612 1.00 87.88 184 ARG A C 1
ATOM 1406 O O . ARG A 1 184 ? -5.862 -12.236 -8.635 1.00 87.88 184 ARG A O 1
ATOM 1413 N N . MET A 1 185 ? -5.275 -11.593 -10.709 1.00 91.69 185 MET A N 1
ATOM 1414 C CA . MET A 1 185 ? -4.153 -12.531 -10.823 1.00 91.69 185 MET A CA 1
ATOM 1415 C C . MET A 1 185 ? -3.044 -12.197 -9.831 1.00 91.69 185 MET A C 1
ATOM 1417 O O . MET A 1 185 ? -2.490 -13.094 -9.207 1.00 91.69 185 MET A O 1
ATOM 1421 N N . LEU A 1 186 ? -2.759 -10.906 -9.659 1.00 93.25 186 LEU A N 1
ATOM 1422 C CA . LEU A 1 186 ? -1.757 -10.434 -8.712 1.00 93.25 186 LEU A CA 1
ATOM 1423 C C . LEU A 1 186 ? -2.048 -10.930 -7.284 1.00 93.25 186 LEU A C 1
ATOM 1425 O O . LEU A 1 186 ? -1.145 -11.427 -6.621 1.00 93.25 186 LEU A O 1
ATOM 1429 N N . GLY A 1 187 ? -3.312 -10.870 -6.845 1.00 91.56 187 GLY A N 1
ATOM 1430 C CA . GLY A 1 187 ? -3.733 -11.411 -5.549 1.00 91.56 187 GLY A CA 1
ATOM 1431 C C . GLY A 1 187 ? -3.579 -12.932 -5.437 1.00 91.56 187 GLY A C 1
ATOM 1432 O O . GLY A 1 187 ? -3.150 -13.422 -4.400 1.00 91.56 187 GLY A O 1
ATOM 1433 N N . ALA A 1 188 ? -3.859 -13.683 -6.508 1.00 92.69 188 ALA A N 1
ATOM 1434 C CA . ALA A 1 188 ? -3.690 -15.139 -6.511 1.00 92.69 188 ALA A CA 1
ATOM 1435 C C . ALA A 1 188 ? -2.219 -15.568 -6.358 1.00 92.69 188 ALA A C 1
ATOM 1437 O O . ALA A 1 188 ? -1.934 -16.591 -5.740 1.00 92.69 188 ALA A O 1
ATOM 1438 N N . LEU A 1 189 ? -1.281 -14.774 -6.884 1.00 95.56 189 LEU A N 1
ATOM 1439 C CA . LEU A 1 189 ? 0.153 -15.060 -6.801 1.00 95.56 189 LEU A CA 1
ATOM 1440 C C . LEU A 1 189 ? 0.745 -14.842 -5.402 1.00 95.56 189 LEU A C 1
ATOM 1442 O O . LEU A 1 189 ? 1.832 -15.350 -5.145 1.00 95.56 189 LEU A O 1
ATOM 1446 N N . VAL A 1 190 ? 0.050 -14.145 -4.492 1.00 94.75 190 VAL A N 1
ATOM 1447 C CA . VAL A 1 190 ? 0.500 -13.972 -3.096 1.00 94.75 190 VAL A CA 1
ATOM 1448 C C . VAL A 1 190 ? 0.688 -15.322 -2.406 1.00 94.75 190 VAL A C 1
ATOM 1450 O O . VAL A 1 190 ? 1.669 -15.522 -1.700 1.00 94.75 190 VAL A O 1
ATOM 1453 N N . LEU A 1 191 ? -0.181 -16.290 -2.706 1.00 93.38 191 LEU A N 1
ATOM 1454 C CA . LEU A 1 191 ? -0.130 -17.641 -2.138 1.00 93.38 191 LEU A CA 1
ATOM 1455 C C . LEU A 1 191 ? 1.112 -18.447 -2.554 1.00 93.38 191 LEU A C 1
ATOM 1457 O O . LEU A 1 191 ? 1.362 -19.502 -1.986 1.00 93.38 191 LEU A O 1
ATOM 1461 N N . LEU A 1 192 ? 1.864 -17.984 -3.560 1.00 94.56 192 LEU A N 1
ATOM 1462 C CA . LEU A 1 192 ? 3.028 -18.681 -4.120 1.00 94.56 192 LEU A CA 1
ATOM 1463 C C . LEU A 1 192 ? 4.359 -17.975 -3.804 1.00 94.56 192 LEU A C 1
ATOM 1465 O O . LEU A 1 192 ? 5.424 -18.435 -4.229 1.00 94.56 192 LEU A O 1
ATOM 1469 N N . GLN A 1 193 ? 4.311 -16.836 -3.104 1.00 95.25 193 GLN A N 1
ATOM 1470 C CA . GLN A 1 193 ? 5.489 -16.004 -2.842 1.00 95.25 193 GLN A CA 1
ATOM 1471 C C . GLN A 1 193 ? 6.507 -16.692 -1.946 1.00 95.25 193 GLN A C 1
ATOM 1473 O O . GLN A 1 193 ? 7.710 -16.547 -2.172 1.00 95.25 193 GLN A O 1
ATOM 1478 N N . ASP A 1 194 ? 6.022 -17.457 -0.978 1.00 95.38 194 ASP A N 1
ATOM 1479 C CA . ASP A 1 194 ? 6.799 -18.091 0.077 1.00 95.38 194 ASP A CA 1
ATOM 1480 C C . ASP A 1 194 ? 6.446 -19.581 0.184 1.00 95.38 194 ASP A C 1
ATOM 1482 O O . ASP A 1 194 ? 5.451 -20.032 -0.388 1.00 95.38 194 ASP A O 1
ATOM 1486 N N . GLY A 1 195 ? 7.272 -20.356 0.878 1.00 94.94 195 GLY A N 1
ATOM 1487 C CA . GLY A 1 195 ? 7.033 -21.777 1.103 1.00 94.94 195 GLY A CA 1
ATOM 1488 C C . GLY A 1 195 ? 8.253 -22.512 1.643 1.00 94.94 195 GLY A C 1
ATOM 1489 O O . GLY A 1 195 ? 9.341 -21.952 1.767 1.00 94.94 195 GLY A O 1
ATOM 1490 N N . GLU A 1 196 ? 8.072 -23.796 1.933 1.00 95.81 196 GLU A N 1
ATOM 1491 C CA . GLU A 1 196 ? 9.154 -24.664 2.397 1.00 95.81 196 GLU A CA 1
ATOM 1492 C C . GLU A 1 196 ? 10.196 -24.906 1.293 1.00 95.81 196 GLU A C 1
ATOM 1494 O O . GLU A 1 196 ? 9.877 -24.955 0.098 1.00 95.81 196 GLU A O 1
ATOM 1499 N N . SER A 1 197 ? 11.460 -25.044 1.694 1.00 96.44 197 SER A N 1
ATOM 1500 C CA . SER A 1 197 ? 12.549 -25.434 0.801 1.00 96.44 197 SER A CA 1
ATOM 1501 C C . SER A 1 197 ? 12.709 -26.955 0.765 1.00 96.44 197 SER A C 1
ATOM 1503 O O . SER A 1 197 ? 12.420 -27.653 1.734 1.00 96.44 197 SER A O 1
ATOM 1505 N N . ALA A 1 198 ? 13.171 -27.478 -0.370 1.00 95.25 198 ALA A N 1
ATOM 1506 C CA . ALA A 1 198 ? 13.414 -28.903 -0.538 1.00 95.25 198 ALA A CA 1
ATOM 1507 C C . ALA A 1 198 ? 14.600 -29.383 0.317 1.00 95.25 198 ALA A C 1
ATOM 1509 O O . ALA A 1 198 ? 15.591 -28.676 0.511 1.00 95.25 198 ALA A O 1
ATOM 1510 N N . GLU A 1 199 ? 14.545 -30.631 0.770 1.00 91.44 199 GLU A N 1
ATOM 1511 C CA . GLU A 1 199 ? 15.709 -31.304 1.342 1.00 91.44 199 GLU A CA 1
ATOM 1512 C C . GLU A 1 199 ? 16.575 -31.886 0.216 1.00 91.44 199 GLU A C 1
ATOM 1514 O O . GLU A 1 199 ? 16.065 -32.536 -0.699 1.00 91.44 199 GLU A O 1
ATOM 1519 N N . GLY A 1 200 ? 17.892 -31.663 0.252 1.00 81.12 200 GLY A N 1
ATOM 1520 C CA . GLY A 1 200 ? 18.799 -32.240 -0.741 1.00 81.12 200 GLY A CA 1
ATOM 1521 C C . GLY A 1 200 ? 20.119 -31.489 -0.935 1.00 81.12 200 GLY A C 1
ATOM 1522 O O . GLY A 1 200 ? 20.402 -30.528 -0.214 1.00 81.12 200 GLY A O 1
ATOM 1523 N N . PRO A 1 201 ? 20.944 -31.940 -1.903 1.00 83.56 201 PRO A N 1
ATOM 1524 C CA . PRO A 1 201 ? 22.197 -31.284 -2.268 1.00 83.56 201 PRO A CA 1
ATOM 1525 C C . PRO A 1 201 ? 21.960 -29.853 -2.757 1.00 83.56 201 PRO A C 1
ATOM 1527 O O . PRO A 1 201 ? 21.074 -29.615 -3.578 1.00 83.56 201 PRO A O 1
ATOM 1530 N N . ARG A 1 202 ? 22.788 -28.917 -2.284 1.00 94.38 202 ARG A N 1
ATOM 1531 C CA . ARG A 1 202 ? 22.654 -27.484 -2.569 1.00 94.38 202 ARG A CA 1
ATOM 1532 C C . ARG A 1 202 ? 23.843 -26.964 -3.387 1.00 94.38 202 ARG A C 1
ATOM 1534 O O . ARG A 1 202 ? 24.970 -27.359 -3.092 1.00 94.38 202 ARG A O 1
ATOM 1541 N N . PRO A 1 203 ? 23.629 -26.083 -4.381 1.00 94.38 203 PRO A N 1
ATOM 1542 C CA . PRO A 1 203 ? 24.719 -25.390 -5.070 1.00 94.38 203 PRO A CA 1
ATOM 1543 C C . PRO A 1 203 ? 25.487 -24.452 -4.130 1.00 94.38 203 PRO A C 1
ATOM 1545 O O . PRO A 1 203 ? 24.906 -23.509 -3.599 1.00 94.38 203 PRO A O 1
ATOM 1548 N N . ASP A 1 204 ? 26.790 -24.655 -3.969 1.00 93.75 204 ASP A N 1
ATOM 1549 C CA . ASP A 1 204 ? 27.618 -23.958 -2.977 1.00 93.75 204 ASP A CA 1
ATOM 1550 C C . ASP A 1 204 ? 28.580 -22.903 -3.556 1.00 93.75 204 ASP A C 1
ATOM 1552 O O . ASP A 1 204 ? 29.146 -22.133 -2.784 1.00 93.75 204 ASP A O 1
ATOM 1556 N N . ASP A 1 205 ? 28.733 -22.807 -4.884 1.00 98.06 205 ASP A N 1
ATOM 1557 C CA . ASP A 1 205 ? 29.544 -21.780 -5.562 1.00 98.06 205 ASP A CA 1
ATOM 1558 C C . ASP A 1 205 ? 28.764 -20.453 -5.707 1.00 98.06 205 ASP A C 1
ATOM 1560 O O . ASP A 1 205 ? 27.901 -20.335 -6.591 1.00 98.06 205 ASP A O 1
ATOM 1564 N N . PRO A 1 206 ? 29.086 -19.404 -4.920 1.00 98.12 206 PRO A N 1
ATOM 1565 C CA . PRO A 1 206 ? 28.319 -18.161 -4.926 1.00 98.12 206 PRO A CA 1
ATOM 1566 C C . PRO A 1 206 ? 28.405 -17.394 -6.252 1.00 98.12 206 PRO A C 1
ATOM 1568 O O . PRO A 1 206 ? 27.458 -16.698 -6.630 1.00 98.12 206 PRO A O 1
ATOM 1571 N N . ALA A 1 207 ? 29.519 -17.510 -6.981 1.00 98.44 207 ALA A N 1
ATOM 1572 C CA . ALA A 1 207 ? 29.707 -16.815 -8.251 1.00 98.44 207 ALA A CA 1
ATOM 1573 C C . ALA A 1 207 ? 28.885 -17.485 -9.357 1.00 98.44 207 ALA A C 1
ATOM 1575 O O . ALA A 1 207 ? 28.206 -16.809 -10.139 1.00 98.44 207 ALA A O 1
ATOM 1576 N N . ARG A 1 208 ? 28.881 -18.823 -9.389 1.00 98.25 208 ARG A N 1
ATOM 1577 C CA . ARG A 1 208 ? 28.030 -19.584 -10.311 1.00 98.25 208 ARG A CA 1
ATOM 1578 C C . ARG A 1 208 ? 26.550 -19.380 -10.010 1.00 98.25 208 ARG A C 1
ATOM 1580 O O . ARG A 1 208 ? 25.770 -19.194 -10.945 1.00 98.25 208 ARG A O 1
ATOM 1587 N N . ASN A 1 209 ? 26.175 -19.374 -8.734 1.00 98.44 209 ASN A N 1
ATOM 1588 C CA . ASN A 1 209 ? 24.813 -19.107 -8.278 1.00 98.44 209 ASN A CA 1
ATOM 1589 C C . ASN A 1 209 ? 24.323 -17.745 -8.778 1.00 98.44 209 ASN A C 1
ATOM 1591 O O . ASN A 1 209 ? 23.301 -17.669 -9.462 1.00 98.44 209 ASN A O 1
ATOM 1595 N N . ALA A 1 210 ? 25.106 -16.689 -8.536 1.00 98.62 210 ALA A N 1
ATOM 1596 C CA . ALA A 1 210 ? 24.820 -15.342 -9.017 1.00 98.62 210 ALA A CA 1
ATOM 1597 C C . ALA A 1 210 ? 24.619 -15.290 -10.543 1.00 98.62 210 ALA A C 1
ATOM 1599 O O . ALA A 1 210 ? 23.628 -14.734 -11.030 1.00 98.62 210 ALA A O 1
ATOM 1600 N N . ALA A 1 211 ? 25.527 -15.910 -11.305 1.00 98.56 211 ALA A N 1
ATOM 1601 C CA . ALA A 1 211 ? 25.451 -15.938 -12.763 1.00 98.56 211 ALA A CA 1
ATOM 1602 C C . ALA A 1 211 ? 24.189 -16.655 -13.271 1.00 98.56 211 ALA A C 1
ATOM 1604 O O . ALA A 1 211 ? 23.481 -16.139 -14.140 1.00 98.56 211 ALA A O 1
ATOM 1605 N N . ASN A 1 212 ? 23.873 -17.817 -12.694 1.00 98.38 212 ASN A N 1
ATOM 1606 C CA . ASN A 1 212 ? 22.712 -18.617 -13.075 1.00 98.38 212 ASN A CA 1
ATOM 1607 C C . ASN A 1 212 ? 21.392 -17.909 -12.743 1.00 98.38 212 ASN A C 1
ATOM 1609 O O . ASN A 1 212 ? 20.482 -17.910 -13.571 1.00 98.38 212 ASN A O 1
ATOM 1613 N N . ILE A 1 213 ? 21.285 -17.271 -11.573 1.00 98.44 213 ILE A N 1
ATOM 1614 C CA . ILE A 1 213 ? 20.079 -16.536 -11.164 1.00 98.44 213 ILE A CA 1
ATOM 1615 C C . ILE A 1 213 ? 19.822 -15.337 -12.077 1.00 98.44 213 ILE A C 1
ATOM 1617 O O . ILE A 1 213 ? 18.689 -15.153 -12.536 1.00 98.44 213 ILE A O 1
ATOM 1621 N N . LYS A 1 214 ? 20.858 -14.553 -12.403 1.00 98.62 214 LYS A N 1
ATOM 1622 C CA . LYS A 1 214 ? 20.738 -13.462 -13.382 1.00 98.62 214 LYS A CA 1
ATOM 1623 C C . LYS A 1 214 ? 20.295 -13.997 -14.736 1.00 98.62 214 LYS A C 1
ATOM 1625 O O . LYS A 1 214 ? 19.280 -13.547 -15.265 1.00 98.62 214 LYS A O 1
ATOM 1630 N N . ALA A 1 215 ? 20.998 -15.000 -15.262 1.00 98.44 215 ALA A N 1
ATOM 1631 C CA . ALA A 1 215 ? 20.692 -15.568 -16.568 1.00 98.44 215 ALA A CA 1
ATOM 1632 C C . ALA A 1 215 ? 19.258 -16.122 -16.643 1.00 98.44 215 ALA A C 1
ATOM 1634 O O . ALA A 1 215 ? 18.539 -15.835 -17.600 1.00 98.44 215 ALA A O 1
ATOM 1635 N N . ALA A 1 216 ? 18.809 -16.848 -15.616 1.00 98.25 216 ALA A N 1
ATOM 1636 C CA . ALA A 1 216 ? 17.446 -17.367 -15.528 1.00 98.25 216 ALA A CA 1
ATOM 1637 C C . ALA A 1 216 ? 16.400 -16.242 -15.481 1.00 98.25 216 ALA A C 1
ATOM 1639 O O . ALA A 1 216 ? 15.391 -16.300 -16.184 1.00 98.25 216 ALA A O 1
ATOM 1640 N N . SER A 1 217 ? 16.654 -15.189 -14.703 1.00 98.38 217 SER A N 1
ATOM 1641 C CA . SER A 1 217 ? 15.761 -14.030 -14.585 1.00 98.38 217 SER A CA 1
ATOM 1642 C C . SER A 1 217 ? 15.608 -13.291 -15.923 1.00 98.38 217 SER A C 1
ATOM 1644 O O . SER A 1 217 ? 14.492 -13.000 -16.364 1.00 98.38 217 SER A O 1
ATOM 1646 N N . TYR A 1 218 ? 16.713 -13.069 -16.636 1.00 98.06 218 TYR A N 1
ATOM 1647 C CA . TYR A 1 218 ? 16.701 -12.474 -17.973 1.00 98.06 218 TYR A CA 1
ATOM 1648 C C . TYR A 1 218 ? 16.042 -13.382 -19.018 1.00 98.06 218 TYR A C 1
ATOM 1650 O O . TYR A 1 218 ? 15.214 -12.922 -19.807 1.00 98.06 218 TYR A O 1
ATOM 1658 N N . PHE A 1 219 ? 16.310 -14.690 -18.974 1.00 96.25 219 PHE A N 1
ATOM 1659 C CA . PHE A 1 219 ? 15.621 -15.677 -19.807 1.00 96.25 219 PHE A CA 1
ATOM 1660 C C . PHE A 1 219 ? 14.100 -15.638 -19.605 1.00 96.25 219 PHE A C 1
ATOM 1662 O O . PHE A 1 219 ? 13.339 -15.748 -20.569 1.00 96.25 219 PHE A O 1
ATOM 1669 N N . LEU A 1 220 ? 13.632 -15.437 -18.370 1.00 96.31 220 LEU A N 1
ATOM 1670 C CA . LEU A 1 220 ? 12.210 -15.290 -18.062 1.00 96.31 220 LEU A CA 1
ATOM 1671 C C . LEU A 1 220 ? 11.613 -13.990 -18.622 1.00 96.31 220 LEU A C 1
ATOM 1673 O O . LEU A 1 220 ? 10.472 -14.001 -19.103 1.00 96.31 220 LEU A O 1
ATOM 1677 N N . GLY A 1 221 ? 12.405 -12.922 -18.697 1.00 94.88 221 GLY A N 1
ATOM 1678 C CA . GLY A 1 221 ? 12.020 -11.617 -19.240 1.00 94.88 221 GLY A CA 1
ATOM 1679 C C . GLY A 1 221 ? 11.935 -10.512 -18.194 1.00 94.88 221 GLY A C 1
ATOM 1680 O O . GLY A 1 221 ? 11.051 -9.666 -18.307 1.00 94.88 221 GLY A O 1
ATOM 1681 N N . ILE A 1 222 ? 12.790 -10.561 -17.169 1.00 97.88 222 ILE A N 1
ATOM 1682 C CA . ILE A 1 222 ? 13.102 -9.403 -16.322 1.00 97.88 222 ILE A CA 1
ATOM 1683 C C . ILE A 1 222 ? 13.977 -8.425 -17.123 1.00 97.88 222 ILE A C 1
ATOM 1685 O O . ILE A 1 222 ? 14.854 -8.872 -17.861 1.00 97.88 222 ILE A O 1
ATOM 1689 N N . ASP A 1 223 ? 13.760 -7.115 -16.980 1.00 96.75 223 ASP A N 1
ATOM 1690 C CA . ASP A 1 223 ? 14.452 -6.095 -17.785 1.00 96.75 223 ASP A CA 1
ATOM 1691 C C . ASP A 1 223 ? 15.820 -5.700 -17.193 1.00 96.75 223 ASP A C 1
ATOM 1693 O O . ASP A 1 223 ? 16.775 -5.457 -17.933 1.00 96.75 223 ASP A O 1
ATOM 1697 N N . ALA A 1 224 ? 15.956 -5.698 -15.861 1.00 98.00 224 ALA A N 1
ATOM 1698 C CA . ALA A 1 224 ? 17.246 -5.573 -15.174 1.00 98.00 224 ALA A CA 1
ATOM 1699 C C . ALA A 1 224 ? 17.268 -6.348 -13.847 1.00 98.00 224 ALA A C 1
ATOM 1701 O O . ALA A 1 224 ? 16.274 -6.369 -13.120 1.00 98.00 224 ALA A O 1
ATOM 1702 N N . VAL A 1 225 ? 18.404 -6.976 -13.538 1.00 98.75 225 VAL A N 1
ATOM 1703 C CA . VAL A 1 225 ? 18.609 -7.827 -12.356 1.00 98.75 225 VAL A CA 1
ATOM 1704 C C . VAL A 1 225 ? 19.910 -7.440 -11.667 1.00 98.75 225 VAL A C 1
ATOM 1706 O O . VAL A 1 225 ? 20.948 -7.334 -12.324 1.00 98.75 225 VAL A O 1
ATOM 1709 N N . GLY A 1 226 ? 19.858 -7.278 -10.350 1.00 98.56 226 GLY A N 1
ATOM 1710 C CA . GLY A 1 226 ? 21.011 -6.979 -9.513 1.00 98.56 226 GLY A CA 1
ATOM 1711 C C . GLY A 1 226 ? 20.948 -7.756 -8.202 1.00 98.56 226 GLY A C 1
ATOM 1712 O O . GLY A 1 226 ? 19.866 -8.011 -7.675 1.00 98.56 226 GLY A O 1
ATOM 1713 N N . LEU A 1 227 ? 22.109 -8.146 -7.689 1.00 98.81 227 LEU A N 1
ATOM 1714 C CA . LEU A 1 227 ? 22.256 -8.967 -6.491 1.00 98.81 227 LEU A CA 1
ATOM 1715 C C . LEU A 1 227 ? 22.951 -8.166 -5.396 1.00 98.81 227 LEU A C 1
ATOM 1717 O O . LEU A 1 227 ? 23.959 -7.514 -5.654 1.00 98.81 227 LEU A O 1
ATOM 1721 N N . SER A 1 228 ? 22.453 -8.230 -4.169 1.00 98.75 228 SER A N 1
ATOM 1722 C CA . SER A 1 228 ? 23.092 -7.587 -3.022 1.00 98.75 228 SER A CA 1
ATOM 1723 C C . SER A 1 228 ? 22.851 -8.376 -1.744 1.00 98.75 228 SER A C 1
ATOM 1725 O O . SER A 1 228 ? 21.987 -9.250 -1.687 1.00 98.75 228 SER A O 1
ATOM 1727 N N . ARG A 1 229 ? 23.559 -8.001 -0.681 1.00 98.25 229 ARG A N 1
ATOM 1728 C CA . ARG A 1 229 ? 23.114 -8.274 0.690 1.00 98.25 229 ARG A CA 1
ATOM 1729 C C . ARG A 1 229 ? 21.711 -7.698 0.937 1.00 98.25 229 ARG A C 1
ATOM 1731 O O . ARG A 1 229 ? 21.301 -6.754 0.252 1.00 98.25 229 ARG A O 1
ATOM 1738 N N . CYS A 1 230 ? 21.029 -8.223 1.950 1.00 98.56 230 CYS A N 1
ATOM 1739 C CA . CYS A 1 230 ? 19.738 -7.764 2.462 1.00 98.56 230 CYS A CA 1
ATOM 1740 C C . CYS A 1 230 ? 19.857 -7.390 3.953 1.00 98.56 230 CYS A C 1
ATOM 1742 O O . CYS A 1 230 ? 19.472 -8.172 4.816 1.00 98.56 230 CYS A O 1
ATOM 1744 N N . PRO A 1 231 ? 20.435 -6.221 4.279 1.00 97.94 231 PRO A N 1
ATOM 1745 C CA . PRO A 1 231 ? 20.678 -5.810 5.664 1.00 97.94 231 PRO A CA 1
ATOM 1746 C C . PRO A 1 231 ? 19.375 -5.599 6.438 1.00 97.94 231 PRO A C 1
ATOM 1748 O O . PRO A 1 231 ? 18.386 -5.169 5.847 1.00 97.94 231 PRO A O 1
ATOM 1751 N N . ASP A 1 232 ? 19.390 -5.771 7.759 1.00 97.56 232 ASP A N 1
ATOM 1752 C CA . ASP A 1 232 ? 18.211 -5.631 8.630 1.00 97.56 232 ASP A CA 1
ATOM 1753 C C . ASP A 1 232 ? 17.447 -4.318 8.430 1.00 97.56 232 ASP A C 1
ATOM 1755 O O . ASP A 1 232 ? 16.219 -4.306 8.403 1.00 97.56 232 ASP A O 1
ATOM 1759 N N . TRP A 1 233 ? 18.160 -3.209 8.220 1.00 96.94 233 TRP A N 1
ATOM 1760 C CA . TRP A 1 233 ? 17.564 -1.888 8.004 1.00 96.94 233 TRP A CA 1
ATOM 1761 C C . TRP A 1 233 ? 16.770 -1.767 6.690 1.00 96.94 233 TRP A C 1
ATOM 1763 O O . TRP A 1 233 ? 16.023 -0.809 6.500 1.00 96.94 233 TRP A O 1
ATOM 1773 N N . THR A 1 234 ? 16.892 -2.743 5.784 1.00 97.88 234 THR A N 1
ATOM 1774 C CA . THR A 1 234 ? 16.054 -2.846 4.579 1.00 97.88 234 THR A CA 1
ATOM 1775 C C . THR A 1 234 ? 14.727 -3.556 4.830 1.00 97.88 234 THR A C 1
ATOM 1777 O O . THR A 1 234 ? 13.854 -3.508 3.967 1.00 97.88 234 THR A O 1
ATOM 1780 N N . TRP A 1 235 ? 14.532 -4.168 5.999 1.00 98.31 235 TRP A N 1
ATOM 1781 C CA . TRP A 1 235 ? 13.279 -4.800 6.402 1.00 98.31 235 TRP A CA 1
ATOM 1782 C C . TRP A 1 235 ? 12.403 -3.819 7.182 1.00 98.31 235 TRP A C 1
ATOM 1784 O O . TRP A 1 235 ? 12.895 -3.036 7.999 1.00 98.31 235 TRP A O 1
ATOM 1794 N N . TYR A 1 236 ? 11.083 -3.901 7.003 1.00 98.19 236 TYR A N 1
ATOM 1795 C CA . TYR A 1 236 ? 10.157 -3.240 7.929 1.00 98.19 236 TYR A CA 1
ATOM 1796 C C . TYR A 1 236 ? 10.387 -3.750 9.363 1.00 98.19 236 TYR A C 1
ATOM 1798 O O . TYR A 1 236 ? 10.859 -4.870 9.565 1.00 98.19 236 TYR A O 1
ATOM 1806 N N . SER A 1 237 ? 10.062 -2.948 10.381 1.00 96.88 237 SER A N 1
ATOM 1807 C CA . S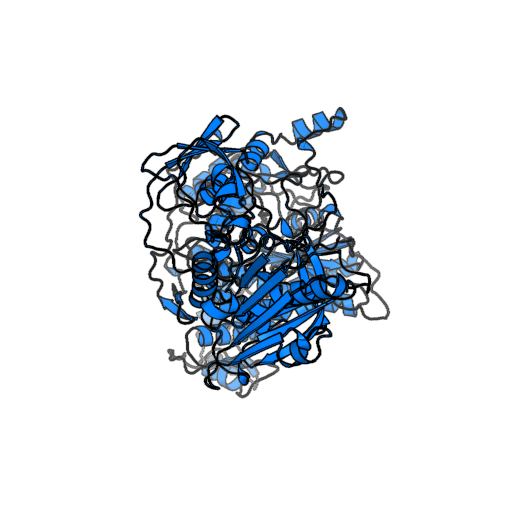ER A 1 237 ? 10.169 -3.392 11.781 1.00 96.88 237 SER A CA 1
ATOM 1808 C C . SER A 1 237 ? 9.081 -4.396 12.157 1.00 96.88 237 SER A C 1
ATOM 1810 O O . SER A 1 237 ? 9.345 -5.315 12.925 1.00 96.88 237 SER A O 1
ATOM 1812 N N . HIS A 1 238 ? 7.882 -4.241 11.588 1.00 96.44 238 HIS A N 1
ATOM 1813 C CA . HIS A 1 238 ? 6.717 -5.080 11.863 1.00 96.44 238 HIS A CA 1
ATOM 1814 C C . HIS A 1 238 ? 5.931 -5.384 10.587 1.00 96.44 238 HIS A C 1
ATOM 1816 O O . HIS A 1 238 ? 5.906 -4.571 9.651 1.00 96.44 238 HIS A O 1
ATOM 1822 N N . ASP A 1 239 ? 5.272 -6.541 10.572 1.00 94.88 239 ASP A N 1
ATOM 1823 C CA . ASP A 1 239 ? 4.415 -6.991 9.482 1.00 94.88 239 ASP A CA 1
ATOM 1824 C C . ASP A 1 239 ? 3.037 -6.292 9.481 1.00 94.88 239 ASP A C 1
ATOM 1826 O O . ASP A 1 239 ? 2.768 -5.380 10.263 1.00 94.88 239 ASP A O 1
ATOM 1830 N N . ALA A 1 240 ? 2.138 -6.698 8.577 1.00 92.12 240 ALA A N 1
ATOM 1831 C CA . ALA A 1 240 ? 0.800 -6.106 8.470 1.00 92.12 240 ALA A CA 1
ATOM 1832 C C . ALA A 1 240 ? -0.129 -6.462 9.650 1.00 92.12 240 ALA A C 1
ATOM 1834 O O . ALA A 1 240 ? -1.186 -5.856 9.806 1.00 92.12 240 ALA A O 1
ATOM 1835 N N . THR A 1 241 ? 0.248 -7.451 10.464 1.00 91.44 241 THR A N 1
ATOM 1836 C CA . THR A 1 241 ? -0.463 -7.864 11.681 1.00 91.44 241 THR A CA 1
ATOM 1837 C C . THR A 1 241 ? 0.057 -7.141 12.926 1.00 91.44 241 THR A C 1
ATOM 1839 O O . THR A 1 241 ? -0.523 -7.282 14.002 1.00 91.44 241 THR A O 1
ATOM 1842 N N . GLY A 1 242 ? 1.129 -6.357 12.782 1.00 92.38 242 GLY A N 1
ATOM 1843 C CA . GLY A 1 242 ? 1.837 -5.707 13.875 1.00 92.38 242 GLY A CA 1
ATOM 1844 C C . GLY A 1 242 ? 2.829 -6.621 14.594 1.00 92.38 242 GLY A C 1
ATOM 1845 O O . GLY A 1 242 ? 3.334 -6.238 15.645 1.00 92.38 242 GLY A O 1
ATOM 1846 N N . ALA A 1 243 ? 3.120 -7.812 14.059 1.00 92.06 243 ALA A N 1
ATOM 1847 C CA . ALA A 1 243 ? 4.130 -8.700 14.622 1.00 92.06 243 ALA A CA 1
ATOM 1848 C C . ALA A 1 243 ? 5.538 -8.215 14.233 1.00 92.06 243 ALA A C 1
ATOM 1850 O O . ALA A 1 243 ? 5.734 -7.826 13.076 1.00 92.06 243 ALA A O 1
ATOM 1851 N N . PRO A 1 244 ? 6.521 -8.231 15.153 1.00 94.81 244 PRO A N 1
ATOM 1852 C CA . PRO A 1 244 ? 7.902 -7.897 14.823 1.00 94.81 244 PRO A CA 1
ATOM 1853 C C . PRO A 1 244 ? 8.445 -8.799 13.713 1.00 94.81 244 PRO A C 1
ATOM 1855 O O . PRO A 1 244 ? 8.212 -10.006 13.712 1.00 94.81 244 PRO A O 1
ATOM 1858 N N . ILE A 1 245 ? 9.185 -8.208 12.780 1.00 96.38 245 ILE A N 1
ATOM 1859 C CA . ILE A 1 245 ? 9.896 -8.951 11.740 1.00 96.38 245 ILE A CA 1
ATOM 1860 C C . ILE A 1 245 ? 11.315 -9.212 12.237 1.00 96.38 245 ILE A C 1
ATOM 1862 O O . ILE A 1 245 ? 12.065 -8.270 12.500 1.00 96.38 245 ILE A O 1
ATOM 1866 N N . ASP A 1 246 ? 11.694 -10.480 12.317 1.00 96.56 246 ASP A N 1
ATOM 1867 C CA . ASP A 1 246 ? 13.091 -10.895 12.414 1.00 96.56 246 ASP A CA 1
ATOM 1868 C C . ASP A 1 246 ? 13.571 -11.275 11.003 1.00 96.56 246 ASP A C 1
ATOM 1870 O O . ASP A 1 246 ? 13.011 -12.220 10.439 1.00 96.56 246 ASP A O 1
ATOM 1874 N N . PRO A 1 247 ? 14.491 -10.513 10.374 1.00 97.19 247 PRO A N 1
ATOM 1875 C CA . PRO A 1 247 ? 14.951 -10.749 9.006 1.00 97.19 247 PRO A CA 1
ATOM 1876 C C . PRO A 1 247 ? 15.359 -12.212 8.736 1.00 97.19 247 PRO A C 1
ATOM 1878 O O . PRO A 1 247 ? 16.406 -12.658 9.199 1.00 97.19 247 PRO A O 1
ATOM 1881 N N . PRO A 1 248 ? 14.585 -12.982 7.946 1.00 95.94 248 PRO A N 1
ATOM 1882 C CA . PRO A 1 248 ? 14.856 -14.406 7.743 1.00 95.94 248 PRO A CA 1
ATOM 1883 C C . PRO A 1 248 ? 15.954 -14.687 6.706 1.00 95.94 248 PRO A C 1
ATOM 1885 O O . PRO A 1 248 ? 16.399 -15.828 6.586 1.00 95.94 248 PRO A O 1
ATOM 1888 N N . HIS A 1 249 ? 16.347 -13.682 5.918 1.00 98.25 249 HIS A N 1
ATOM 1889 C CA . HIS A 1 249 ? 17.232 -13.809 4.761 1.00 98.25 249 HIS A CA 1
ATOM 1890 C C . HIS A 1 249 ? 18.237 -12.653 4.710 1.00 98.25 249 HIS A C 1
ATOM 1892 O O . HIS A 1 249 ? 17.885 -11.510 5.001 1.00 98.25 249 HIS A O 1
ATOM 1898 N N . ASP A 1 250 ? 19.453 -12.933 4.244 1.00 97.81 250 ASP A N 1
ATOM 1899 C CA . ASP A 1 250 ? 20.554 -11.968 4.149 1.00 97.81 250 ASP A CA 1
ATOM 1900 C C . ASP A 1 250 ? 20.963 -11.643 2.697 1.00 97.81 250 ASP A C 1
ATOM 1902 O O . ASP A 1 250 ? 21.844 -10.808 2.472 1.00 97.81 250 ASP A O 1
ATOM 1906 N N . GLN A 1 251 ? 20.303 -12.244 1.699 1.00 98.62 251 GLN A N 1
ATOM 1907 C CA . GLN A 1 251 ? 20.525 -11.995 0.270 1.00 98.62 251 GLN A CA 1
ATOM 1908 C C . GLN A 1 251 ? 19.281 -11.398 -0.389 1.00 98.62 251 GLN A C 1
ATOM 1910 O O . GLN A 1 251 ? 18.154 -11.780 -0.073 1.00 98.62 251 GLN A O 1
ATOM 1915 N N . ALA A 1 252 ? 19.483 -10.508 -1.361 1.00 98.81 252 ALA A N 1
ATOM 1916 C CA . ALA A 1 252 ? 18.427 -9.898 -2.161 1.00 98.81 252 ALA A CA 1
ATOM 1917 C C . ALA A 1 252 ? 18.735 -9.975 -3.664 1.00 98.81 252 ALA A C 1
ATOM 1919 O O . ALA A 1 252 ? 19.810 -9.592 -4.128 1.00 98.81 252 ALA A O 1
ATOM 1920 N N . ILE A 1 253 ? 17.741 -10.415 -4.433 1.00 98.88 253 ILE A N 1
ATOM 1921 C CA . ILE A 1 253 ? 17.717 -10.414 -5.896 1.00 98.88 253 ILE A CA 1
ATOM 1922 C C . ILE A 1 253 ? 16.725 -9.334 -6.320 1.00 98.88 253 ILE A C 1
ATOM 1924 O O . ILE A 1 253 ? 15.510 -9.547 -6.336 1.00 98.88 253 ILE A O 1
ATOM 1928 N N . SER A 1 254 ? 17.248 -8.159 -6.643 1.00 98.81 254 SER A N 1
ATOM 1929 C CA . SER A 1 254 ? 16.461 -7.026 -7.111 1.00 98.81 254 SER A CA 1
ATOM 1930 C C . SER A 1 254 ? 16.157 -7.158 -8.598 1.00 98.81 254 SER A C 1
ATOM 1932 O O . SER A 1 254 ? 17.054 -7.394 -9.408 1.00 98.81 254 SER A O 1
ATOM 1934 N N . MET A 1 255 ? 14.891 -6.979 -8.967 1.00 98.75 255 MET A N 1
ATOM 1935 C CA . MET A 1 255 ? 14.404 -7.117 -10.337 1.00 98.75 255 MET A CA 1
ATOM 1936 C C . MET A 1 255 ? 13.621 -5.876 -10.753 1.00 98.75 255 MET A C 1
ATOM 1938 O O . MET A 1 255 ? 12.769 -5.398 -10.006 1.00 98.75 255 MET A O 1
ATOM 1942 N N . ILE A 1 256 ? 13.876 -5.380 -11.960 1.00 98.56 256 ILE A N 1
ATOM 1943 C CA . ILE A 1 256 ? 13.155 -4.265 -12.578 1.00 98.56 256 ILE A CA 1
ATOM 1944 C C . ILE A 1 256 ? 12.323 -4.774 -13.755 1.00 98.56 256 ILE A C 1
ATOM 1946 O O . ILE A 1 256 ? 12.819 -5.520 -14.601 1.00 98.56 256 ILE A O 1
ATOM 1950 N N . ILE A 1 257 ? 11.073 -4.312 -13.813 1.00 98.25 257 ILE A N 1
ATOM 1951 C CA . ILE A 1 257 ? 10.190 -4.411 -14.973 1.00 98.25 257 ILE A CA 1
ATOM 1952 C C . ILE A 1 257 ? 9.905 -3.008 -15.520 1.00 98.25 257 ILE A C 1
ATOM 1954 O O . ILE A 1 257 ? 9.473 -2.124 -14.773 1.00 98.25 257 ILE A O 1
ATOM 1958 N N . ASP A 1 258 ? 10.086 -2.819 -16.825 1.00 97.19 258 ASP A N 1
ATOM 1959 C CA . ASP A 1 258 ? 9.733 -1.589 -17.535 1.00 97.19 258 ASP A CA 1
ATOM 1960 C C . ASP A 1 258 ? 8.198 -1.420 -17.619 1.00 97.19 258 ASP A C 1
ATOM 1962 O O . ASP A 1 258 ? 7.444 -2.324 -18.019 1.00 97.19 258 ASP A O 1
ATOM 1966 N N . GLN A 1 259 ? 7.721 -0.227 -17.254 1.00 97.00 259 GLN A N 1
ATOM 1967 C CA . GLN A 1 259 ? 6.312 0.167 -17.364 1.00 97.00 259 GLN A CA 1
ATOM 1968 C C . GLN A 1 259 ? 5.854 0.435 -18.813 1.00 97.00 259 GLN A C 1
ATOM 1970 O O . GLN A 1 259 ? 4.648 0.481 -19.067 1.00 97.00 259 GLN A O 1
ATOM 1975 N N . GLY A 1 260 ? 6.787 0.545 -19.760 1.00 95.06 260 GLY A N 1
ATOM 1976 C CA . GLY A 1 260 ? 6.551 0.700 -21.196 1.00 95.06 260 GLY A CA 1
ATOM 1977 C C . GLY A 1 260 ? 6.581 2.160 -21.643 1.00 95.06 260 GLY A C 1
ATOM 1978 O O . GLY A 1 260 ? 5.749 2.963 -21.215 1.00 95.06 260 GLY A O 1
ATOM 1979 N N . TYR A 1 261 ? 7.533 2.492 -22.518 1.00 94.06 261 TYR A N 1
ATOM 1980 C CA . TYR A 1 261 ? 7.775 3.853 -23.002 1.00 94.06 261 TYR A CA 1
ATOM 1981 C C . TYR A 1 261 ? 6.607 4.390 -23.829 1.00 94.06 261 TYR A C 1
ATOM 1983 O O . TYR A 1 261 ? 6.058 5.445 -23.532 1.00 94.06 261 TYR A O 1
ATOM 1991 N N . GLU A 1 262 ? 6.152 3.627 -24.818 1.00 93.62 262 GLU A N 1
ATOM 1992 C CA . GLU A 1 262 ? 5.210 4.106 -25.824 1.00 93.62 262 GLU A CA 1
ATOM 1993 C C . GLU A 1 262 ? 3.837 4.413 -25.230 1.00 93.62 262 GLU A C 1
ATOM 1995 O O . GLU A 1 262 ? 3.227 5.416 -25.580 1.00 93.62 262 GLU A O 1
ATOM 2000 N N . THR A 1 263 ? 3.356 3.595 -24.289 1.00 96.88 263 THR A N 1
ATOM 2001 C CA . THR A 1 263 ? 2.101 3.905 -23.580 1.00 96.88 263 THR A CA 1
ATOM 2002 C C . THR A 1 263 ? 2.254 5.159 -22.716 1.00 96.88 263 THR A C 1
ATOM 2004 O O . THR A 1 263 ? 1.334 5.971 -22.654 1.00 96.88 263 THR A O 1
ATOM 2007 N N . MET A 1 264 ? 3.424 5.361 -22.098 1.00 96.81 264 MET A N 1
ATOM 2008 C CA . MET A 1 264 ? 3.701 6.558 -21.298 1.00 96.81 264 MET A CA 1
ATOM 2009 C C . MET A 1 264 ? 3.767 7.829 -22.159 1.00 96.81 264 MET A C 1
ATOM 2011 O O . MET A 1 264 ? 3.333 8.890 -21.714 1.00 96.81 264 MET A O 1
ATOM 2015 N N . GLU A 1 265 ? 4.240 7.727 -23.402 1.00 95.31 265 GLU A N 1
ATOM 2016 C CA . GLU A 1 265 ? 4.239 8.831 -24.368 1.00 95.31 265 GLU A CA 1
ATOM 2017 C C . GLU A 1 265 ? 2.823 9.311 -24.704 1.00 95.31 265 GLU A C 1
ATOM 2019 O O . GLU A 1 265 ? 2.571 10.516 -24.738 1.00 95.31 265 GLU A O 1
ATOM 2024 N N . GLY A 1 266 ? 1.870 8.389 -24.857 1.00 96.69 266 GLY A N 1
ATOM 2025 C CA . GLY A 1 266 ? 0.465 8.742 -25.074 1.00 96.69 266 GLY A CA 1
ATOM 2026 C C . GLY A 1 266 ? -0.267 9.245 -23.831 1.00 96.69 266 GLY A C 1
ATOM 2027 O O . GLY A 1 266 ? -1.332 9.843 -23.963 1.00 96.69 266 GLY A O 1
ATOM 2028 N N . SER A 1 267 ? 0.257 8.967 -22.633 1.00 97.44 267 SER A N 1
ATOM 2029 C CA . SER A 1 267 ? -0.423 9.233 -21.357 1.00 97.44 267 SER A CA 1
ATOM 2030 C C . SER A 1 267 ? -0.045 10.599 -20.792 1.00 97.44 267 SER A C 1
ATOM 2032 O O . SER A 1 267 ? 1.076 11.060 -20.983 1.00 97.44 267 SER A O 1
ATOM 2034 N N . SER A 1 268 ? -0.936 11.238 -20.029 1.00 97.19 268 SER A N 1
ATOM 2035 C CA . SER A 1 268 ? -0.627 12.427 -19.206 1.00 97.19 268 SER A CA 1
ATOM 2036 C C . SER A 1 268 ? 0.286 12.084 -18.016 1.00 97.19 268 SER A C 1
ATOM 2038 O O . SER A 1 268 ? 0.914 12.960 -17.407 1.00 97.19 268 SER A O 1
ATOM 2040 N N . GLY A 1 269 ? 0.384 10.790 -17.696 1.00 97.12 269 GLY A N 1
ATOM 2041 C CA . GLY A 1 269 ? 1.013 10.245 -16.500 1.00 97.12 269 GLY A CA 1
ATOM 2042 C C . GLY A 1 269 ? 0.056 10.142 -15.312 1.00 97.12 269 GLY A C 1
ATOM 2043 O O . GLY A 1 269 ? 0.420 9.549 -14.306 1.00 97.12 269 GLY A O 1
ATOM 2044 N N . ASP A 1 270 ? -1.150 10.696 -15.399 1.00 97.88 270 ASP A N 1
ATOM 2045 C CA . ASP A 1 270 ? -2.174 10.708 -14.346 1.00 97.88 270 ASP A CA 1
ATOM 2046 C C . ASP A 1 270 ? -3.606 10.604 -14.902 1.00 97.88 270 ASP A C 1
ATOM 2048 O O . ASP A 1 270 ? -4.564 11.079 -14.291 1.00 97.88 270 ASP A O 1
ATOM 2052 N N . ASP A 1 271 ? -3.736 9.997 -16.079 1.00 97.69 271 ASP A N 1
ATOM 2053 C CA . ASP A 1 271 ? -5.001 9.674 -16.738 1.00 97.69 271 ASP A CA 1
ATOM 2054 C C . ASP A 1 271 ? -5.433 8.220 -16.442 1.00 97.69 271 ASP A C 1
ATOM 2056 O O . ASP A 1 271 ? -4.973 7.586 -15.487 1.00 97.69 271 ASP A O 1
ATOM 2060 N N . TRP A 1 272 ? -6.356 7.685 -17.241 1.00 97.56 272 TRP A N 1
ATOM 2061 C CA . TRP A 1 272 ? -6.984 6.380 -17.022 1.00 97.56 272 TRP A CA 1
ATOM 2062 C C . TRP A 1 272 ? -6.072 5.166 -17.240 1.00 97.56 272 TRP A C 1
ATOM 2064 O O . TRP A 1 272 ? -6.407 4.078 -16.768 1.00 97.56 272 TRP A O 1
ATOM 2074 N N . ILE A 1 273 ? -4.910 5.322 -17.890 1.00 97.88 273 ILE A N 1
ATOM 2075 C CA . ILE A 1 273 ? -3.963 4.210 -18.086 1.00 97.88 273 ILE A CA 1
ATOM 2076 C C . ILE A 1 273 ? -2.839 4.182 -17.047 1.00 97.88 273 ILE A C 1
ATOM 2078 O O . ILE A 1 273 ? -2.181 3.149 -16.886 1.00 97.88 273 ILE A O 1
ATOM 2082 N N . ALA A 1 274 ? -2.628 5.277 -16.309 1.00 97.56 274 ALA A N 1
ATOM 2083 C CA . ALA A 1 274 ? -1.467 5.460 -15.438 1.00 97.56 274 ALA A CA 1
ATOM 2084 C C . ALA A 1 274 ? -1.285 4.311 -14.425 1.00 97.56 274 ALA A C 1
ATOM 2086 O O . ALA A 1 274 ? -0.200 3.733 -14.304 1.00 97.56 274 ALA A O 1
ATOM 2087 N N . VAL A 1 275 ? -2.354 3.911 -13.727 1.00 97.12 275 VAL A N 1
ATOM 2088 C CA . VAL A 1 275 ? -2.303 2.778 -12.788 1.00 97.12 275 VAL A CA 1
ATOM 2089 C C . VAL A 1 275 ? -2.074 1.428 -13.478 1.00 97.12 275 VAL A C 1
ATOM 2091 O O . VAL A 1 275 ? -1.394 0.565 -12.921 1.00 97.12 275 VAL A O 1
ATOM 2094 N N . ALA A 1 276 ? -2.587 1.230 -14.693 1.00 97.31 276 ALA A N 1
ATOM 2095 C CA . ALA A 1 276 ? -2.466 -0.035 -15.415 1.00 97.31 276 ALA A CA 1
ATOM 2096 C C . ALA A 1 276 ? -1.026 -0.304 -15.876 1.00 97.31 276 ALA A C 1
ATOM 2098 O O . ALA A 1 276 ? -0.596 -1.457 -15.889 1.00 97.31 276 ALA A O 1
ATOM 2099 N N . GLN A 1 277 ? -0.251 0.742 -16.183 1.00 98.19 277 GLN A N 1
ATOM 2100 C CA . GLN A 1 277 ? 1.185 0.605 -16.454 1.00 98.19 277 GLN A CA 1
ATOM 2101 C C . GLN A 1 277 ? 1.933 0.044 -15.236 1.00 98.19 277 GLN A C 1
ATOM 2103 O O . GLN A 1 277 ? 2.729 -0.891 -15.358 1.00 98.19 277 GLN A O 1
ATOM 2108 N N . SER A 1 278 ? 1.610 0.556 -14.043 1.00 97.44 278 SER A N 1
ATOM 2109 C CA . SER A 1 278 ? 2.153 0.055 -12.778 1.00 97.44 278 SER A CA 1
ATOM 2110 C C . SER A 1 278 ? 1.712 -1.385 -12.499 1.00 97.44 278 SER A C 1
ATOM 2112 O O . SER A 1 278 ? 2.551 -2.241 -12.230 1.00 97.44 278 SER A O 1
ATOM 2114 N N . MET A 1 279 ? 0.410 -1.673 -12.595 1.00 97.69 279 MET A N 1
ATOM 2115 C CA . MET A 1 279 ? -0.147 -3.000 -12.306 1.00 97.69 279 MET A CA 1
ATOM 2116 C C . MET A 1 279 ? 0.380 -4.078 -13.261 1.00 97.69 279 MET A C 1
ATOM 2118 O O . MET A 1 279 ? 0.673 -5.187 -12.813 1.00 97.69 279 MET A O 1
ATOM 2122 N N . ARG A 1 280 ? 0.619 -3.746 -14.536 1.00 97.62 280 ARG A N 1
ATOM 2123 C CA . ARG A 1 280 ? 1.226 -4.660 -15.513 1.00 97.62 280 ARG A CA 1
ATOM 2124 C C . ARG A 1 280 ? 2.629 -5.057 -15.073 1.00 97.62 280 ARG A C 1
ATOM 2126 O O . ARG A 1 280 ? 2.975 -6.236 -15.112 1.00 97.62 280 ARG A O 1
ATOM 2133 N N . ALA A 1 281 ? 3.432 -4.077 -14.667 1.00 98.19 281 ALA A N 1
ATOM 2134 C CA . ALA A 1 281 ? 4.799 -4.312 -14.224 1.00 98.19 281 ALA A CA 1
ATOM 2135 C C . ALA A 1 281 ? 4.842 -5.091 -12.892 1.00 98.19 281 ALA A C 1
ATOM 2137 O O . ALA A 1 281 ? 5.622 -6.032 -12.757 1.00 98.19 281 ALA A O 1
ATOM 2138 N N . TYR A 1 282 ? 3.944 -4.789 -11.948 1.00 98.25 282 TYR A N 1
ATOM 2139 C CA . TYR A 1 282 ? 3.820 -5.543 -10.695 1.00 98.25 282 TYR A CA 1
ATOM 2140 C C . TYR A 1 282 ? 3.365 -6.991 -10.897 1.00 98.25 282 TYR A C 1
ATOM 2142 O O . TYR A 1 282 ? 3.917 -7.899 -10.272 1.00 98.25 282 TYR A O 1
ATOM 2150 N N . LEU A 1 283 ? 2.385 -7.225 -11.776 1.00 97.69 283 LEU A N 1
ATOM 2151 C CA . LEU A 1 283 ? 1.926 -8.570 -12.129 1.00 97.69 283 LEU A CA 1
ATOM 2152 C C . LEU A 1 283 ? 3.061 -9.378 -12.751 1.00 97.69 283 LEU A C 1
ATOM 2154 O O . LEU A 1 283 ? 3.306 -10.513 -12.343 1.00 97.69 283 LEU A O 1
ATOM 2158 N N . ARG A 1 284 ? 3.796 -8.759 -13.680 1.00 97.75 284 ARG A N 1
ATOM 2159 C CA . ARG A 1 284 ? 4.956 -9.374 -14.319 1.00 97.75 284 ARG A CA 1
ATOM 2160 C C . ARG A 1 284 ? 5.991 -9.821 -13.298 1.00 97.75 284 ARG A C 1
ATOM 2162 O O . ARG A 1 284 ? 6.421 -10.971 -13.348 1.00 97.75 284 ARG A O 1
ATOM 2169 N N . PHE A 1 285 ? 6.392 -8.928 -12.392 1.00 98.25 285 PHE A N 1
ATOM 2170 C CA . PHE A 1 285 ? 7.343 -9.280 -11.345 1.00 98.25 285 PHE A CA 1
ATOM 2171 C C . PHE A 1 285 ? 6.789 -10.404 -10.468 1.00 98.25 285 PHE A C 1
ATOM 2173 O O . PHE A 1 285 ? 7.479 -11.391 -10.260 1.00 98.25 285 PHE A O 1
ATOM 2180 N N . SER A 1 286 ? 5.544 -10.300 -10.000 1.00 97.62 286 SER A N 1
ATOM 2181 C CA . SER A 1 286 ? 4.977 -11.293 -9.078 1.00 97.62 286 SER A CA 1
ATOM 2182 C C . SER A 1 286 ? 4.968 -12.697 -9.683 1.00 97.62 286 SER A C 1
ATOM 2184 O O . SER A 1 286 ? 5.236 -13.671 -8.986 1.00 97.62 286 SER A O 1
ATOM 2186 N N . LEU A 1 287 ? 4.734 -12.804 -10.996 1.00 97.50 287 LEU A N 1
ATOM 2187 C CA . LEU A 1 287 ? 4.822 -14.073 -11.711 1.00 97.50 287 LEU A CA 1
ATOM 2188 C C . LEU A 1 287 ? 6.270 -14.567 -11.829 1.00 97.50 287 LEU A C 1
ATOM 2190 O O . LEU A 1 287 ? 6.562 -15.716 -11.512 1.00 97.50 287 LEU A O 1
ATOM 2194 N N . LEU A 1 288 ? 7.177 -13.721 -12.320 1.00 97.94 288 LEU A N 1
ATOM 2195 C CA . LEU A 1 288 ? 8.543 -14.139 -12.647 1.00 97.94 288 LEU A CA 1
ATOM 2196 C C . LEU A 1 288 ? 9.427 -14.299 -11.401 1.00 97.94 288 LEU A C 1
ATOM 2198 O O . LEU A 1 288 ? 10.150 -15.285 -11.287 1.00 97.94 288 LEU A O 1
ATOM 2202 N N . GLY A 1 289 ? 9.326 -13.377 -10.447 1.00 98.00 289 GLY A N 1
ATOM 2203 C CA . GLY A 1 289 ? 9.972 -13.452 -9.139 1.00 98.00 289 GLY A CA 1
ATOM 2204 C C . GLY A 1 289 ? 9.489 -14.655 -8.330 1.00 98.00 289 GLY A C 1
ATOM 2205 O O . GLY A 1 289 ? 10.312 -15.333 -7.725 1.00 98.00 289 GLY A O 1
ATOM 2206 N N . GLY A 1 290 ? 8.195 -14.997 -8.398 1.00 98.00 290 GLY A N 1
ATOM 2207 C CA . GLY A 1 290 ? 7.660 -16.223 -7.795 1.00 98.00 290 GLY A CA 1
ATOM 2208 C C . GLY A 1 290 ? 8.273 -17.497 -8.388 1.00 98.00 290 GLY A C 1
ATOM 2209 O O . GLY A 1 290 ? 8.648 -18.400 -7.645 1.00 98.00 290 GLY A O 1
ATOM 2210 N N . VAL A 1 291 ? 8.465 -17.552 -9.715 1.00 98.06 291 VAL A N 1
ATOM 2211 C CA . VAL A 1 291 ? 9.167 -18.671 -10.375 1.00 98.06 291 VAL A CA 1
ATOM 2212 C C . VAL A 1 291 ? 10.619 -18.779 -9.901 1.00 98.06 291 VAL A C 1
ATOM 2214 O O . VAL A 1 291 ? 11.081 -19.883 -9.621 1.00 98.06 291 VAL A O 1
ATOM 2217 N N . ILE A 1 292 ? 11.336 -17.656 -9.781 1.00 98.50 292 ILE A N 1
ATOM 2218 C CA . ILE A 1 292 ? 12.720 -17.648 -9.282 1.00 98.50 292 ILE A CA 1
ATOM 2219 C C . ILE A 1 292 ? 12.784 -18.079 -7.811 1.00 98.50 292 ILE A C 1
ATOM 2221 O O . ILE A 1 292 ? 13.588 -18.945 -7.479 1.00 98.50 292 ILE A O 1
ATOM 2225 N N . ALA A 1 293 ? 11.914 -17.549 -6.947 1.00 98.56 293 ALA A N 1
ATOM 2226 C CA . ALA A 1 293 ? 11.850 -17.939 -5.539 1.00 98.56 293 ALA A CA 1
ATOM 2227 C C . ALA A 1 293 ? 11.553 -19.439 -5.386 1.00 98.56 293 ALA A C 1
ATOM 2229 O O . ALA A 1 293 ? 12.264 -20.137 -4.667 1.00 98.56 293 ALA A O 1
ATOM 2230 N N . GLN A 1 294 ? 10.576 -19.966 -6.133 1.00 98.06 294 GLN A N 1
ATOM 2231 C CA . GLN A 1 294 ? 10.279 -21.398 -6.126 1.00 98.06 294 GLN A CA 1
ATOM 2232 C C . GLN A 1 294 ? 11.464 -22.234 -6.618 1.00 98.06 294 GLN A C 1
ATOM 2234 O O . GLN A 1 294 ? 11.747 -23.283 -6.047 1.00 98.06 294 GLN A O 1
ATOM 2239 N N . GLN A 1 295 ? 12.178 -21.784 -7.652 1.00 97.19 295 GLN A N 1
ATOM 2240 C CA . GLN A 1 295 ? 13.363 -22.490 -8.133 1.00 97.19 295 GLN A CA 1
ATOM 2241 C C . GLN A 1 295 ? 14.461 -22.550 -7.064 1.00 97.19 295 GLN A C 1
ATOM 2243 O O . GLN A 1 295 ? 15.085 -23.593 -6.905 1.00 97.19 295 GLN A O 1
ATOM 2248 N N . ILE A 1 296 ? 14.684 -21.468 -6.318 1.00 98.19 296 ILE A N 1
ATOM 2249 C CA . ILE A 1 296 ? 15.660 -21.436 -5.220 1.00 98.19 296 ILE A CA 1
ATOM 2250 C C . ILE A 1 296 ? 15.236 -22.381 -4.084 1.00 98.19 296 ILE A C 1
ATOM 2252 O O . ILE A 1 296 ? 16.054 -23.170 -3.611 1.00 98.19 296 ILE A O 1
ATOM 2256 N N . ARG A 1 297 ? 13.942 -22.398 -3.734 1.00 98.12 297 ARG A N 1
ATOM 2257 C CA . ARG A 1 297 ? 13.373 -23.370 -2.783 1.00 98.12 297 ARG A CA 1
ATOM 2258 C C . ARG A 1 297 ? 13.569 -24.811 -3.226 1.00 98.12 297 ARG A C 1
ATOM 2260 O O . ARG A 1 297 ? 13.970 -25.643 -2.416 1.00 98.12 297 ARG A O 1
ATOM 2267 N N . ASN A 1 298 ? 13.390 -25.100 -4.512 1.00 97.06 298 ASN A N 1
ATOM 2268 C CA . ASN A 1 298 ? 13.651 -26.427 -5.077 1.00 97.06 298 ASN A CA 1
ATOM 2269 C C . ASN A 1 298 ? 15.137 -26.826 -5.009 1.00 97.06 298 ASN A C 1
ATOM 2271 O O . ASN A 1 298 ? 15.443 -28.013 -5.023 1.00 97.06 298 ASN A O 1
ATOM 2275 N N . LEU A 1 299 ? 16.055 -25.856 -4.940 1.00 96.88 299 LEU A N 1
ATOM 2276 C CA . LEU A 1 299 ? 17.494 -26.079 -4.740 1.00 96.88 299 LEU A CA 1
ATOM 2277 C C . LEU A 1 299 ? 17.884 -26.188 -3.253 1.00 96.88 299 LEU A C 1
ATOM 2279 O O . LEU A 1 299 ? 19.064 -26.325 -2.939 1.00 96.88 299 LEU A O 1
ATOM 2283 N N . GLY A 1 300 ? 16.905 -26.125 -2.348 1.00 97.19 300 GLY A N 1
ATOM 2284 C CA . GLY A 1 300 ? 17.065 -26.336 -0.911 1.00 97.19 300 GLY A CA 1
ATOM 2285 C C . GLY A 1 300 ? 17.389 -25.094 -0.082 1.00 97.19 300 GLY A C 1
ATOM 2286 O O . GLY A 1 300 ? 17.659 -25.221 1.112 1.00 97.19 300 GLY A O 1
ATOM 2287 N N . TYR A 1 301 ? 17.324 -23.904 -0.678 1.00 97.88 301 TYR A N 1
ATOM 2288 C CA . TYR A 1 301 ? 17.492 -22.622 0.012 1.00 97.88 301 TYR A CA 1
ATOM 2289 C C . TYR A 1 301 ? 16.138 -21.967 0.281 1.00 97.88 301 TYR A C 1
ATOM 2291 O O . TYR A 1 301 ? 15.218 -22.082 -0.527 1.00 97.88 301 TYR A O 1
ATOM 2299 N N . LYS A 1 302 ? 15.985 -21.266 1.402 1.00 97.81 302 LYS A N 1
ATOM 2300 C CA . LYS A 1 302 ? 14.774 -20.485 1.671 1.00 97.81 302 LYS A CA 1
ATOM 2301 C C . LYS A 1 302 ? 14.718 -19.306 0.709 1.00 97.81 302 LYS A C 1
ATOM 2303 O O . LYS A 1 302 ? 15.746 -18.700 0.406 1.00 97.81 302 LYS A O 1
ATOM 2308 N N . ALA A 1 303 ? 13.533 -18.981 0.203 1.00 98.44 303 ALA A N 1
ATOM 2309 C CA . ALA A 1 303 ? 13.359 -17.805 -0.638 1.00 98.44 303 ALA A CA 1
ATOM 2310 C C . ALA A 1 303 ? 11.919 -17.302 -0.637 1.00 98.44 303 ALA A C 1
ATOM 2312 O O . ALA A 1 303 ? 10.986 -18.103 -0.722 1.00 98.44 303 ALA A O 1
ATOM 2313 N N . LYS A 1 304 ? 11.756 -15.974 -0.645 1.00 98.44 304 LYS A N 1
ATOM 2314 C CA . LYS A 1 304 ? 10.457 -15.291 -0.699 1.00 98.44 304 LYS A CA 1
ATOM 2315 C C . LYS A 1 304 ? 10.450 -14.198 -1.761 1.00 98.44 304 LYS A C 1
ATOM 2317 O O . LYS A 1 304 ? 11.368 -13.385 -1.827 1.00 98.44 304 LYS A O 1
ATOM 2322 N N . ALA A 1 305 ? 9.401 -14.151 -2.580 1.00 98.44 305 ALA A N 1
ATOM 2323 C CA . ALA A 1 305 ? 9.172 -13.057 -3.524 1.00 98.44 305 ALA A CA 1
ATOM 2324 C C . ALA A 1 305 ? 8.343 -11.934 -2.877 1.00 98.44 305 ALA A C 1
ATOM 2326 O O . ALA A 1 305 ? 7.180 -12.127 -2.548 1.00 98.44 305 ALA A O 1
ATOM 2327 N N . HIS A 1 306 ? 8.915 -10.739 -2.745 1.00 98.19 306 HIS A N 1
ATOM 2328 C CA . HIS A 1 306 ? 8.267 -9.556 -2.176 1.00 98.19 306 HIS A CA 1
ATOM 2329 C C . HIS A 1 306 ? 7.647 -8.689 -3.277 1.00 98.19 306 HIS A C 1
ATOM 2331 O O . HIS A 1 306 ? 8.337 -7.971 -4.008 1.00 98.19 306 HIS A O 1
ATOM 2337 N N . SER A 1 307 ? 6.327 -8.777 -3.399 1.00 95.19 307 SER A N 1
ATOM 2338 C CA . SER A 1 307 ? 5.503 -8.065 -4.381 1.00 95.19 307 SER A CA 1
ATOM 2339 C C . SER A 1 307 ? 4.931 -6.748 -3.838 1.00 95.19 307 SER A C 1
ATOM 2341 O O . SER A 1 307 ? 5.130 -6.389 -2.684 1.00 95.19 307 SER A O 1
ATOM 2343 N N . VAL A 1 308 ? 4.140 -6.055 -4.664 1.00 93.81 308 VAL A N 1
ATOM 2344 C CA . VAL A 1 308 ? 3.335 -4.898 -4.226 1.00 93.81 308 VAL A CA 1
ATOM 2345 C C . VAL A 1 308 ? 2.135 -5.280 -3.345 1.00 93.81 308 VAL A C 1
ATOM 2347 O O . VAL A 1 308 ? 1.599 -4.422 -2.656 1.00 93.81 308 VAL A O 1
ATOM 2350 N N . MET A 1 309 ? 1.668 -6.533 -3.399 1.00 91.25 309 MET A N 1
ATOM 2351 C CA . MET A 1 309 ? 0.510 -6.988 -2.612 1.00 91.25 309 MET A CA 1
ATOM 2352 C C . MET A 1 309 ? 0.916 -7.488 -1.229 1.00 91.25 309 MET A C 1
ATOM 2354 O O . MET A 1 309 ? 0.173 -7.307 -0.271 1.00 91.25 309 MET A O 1
ATOM 2358 N N . ASP A 1 310 ? 2.083 -8.124 -1.152 1.00 92.88 310 ASP A N 1
ATOM 2359 C CA . ASP A 1 310 ? 2.741 -8.515 0.087 1.00 92.88 310 ASP A CA 1
ATOM 2360 C C . ASP A 1 310 ? 4.261 -8.551 -0.121 1.00 92.88 310 ASP A C 1
ATOM 2362 O O . ASP A 1 310 ? 4.756 -9.094 -1.114 1.00 92.88 310 ASP A O 1
ATOM 2366 N N . GLY A 1 311 ? 4.993 -7.926 0.798 1.00 95.00 311 GLY A N 1
ATOM 2367 C CA . GLY A 1 311 ? 6.448 -7.804 0.783 1.00 95.00 311 GLY A CA 1
ATOM 2368 C C . GLY A 1 311 ? 6.958 -7.153 2.067 1.00 95.00 311 GLY A C 1
ATOM 2369 O O . GLY A 1 311 ? 6.311 -6.255 2.577 1.00 95.00 311 GLY A O 1
ATOM 2370 N N . GLU A 1 312 ? 8.080 -7.607 2.622 1.00 97.06 312 GLU A N 1
ATOM 2371 C CA . GLU A 1 312 ? 8.574 -7.221 3.964 1.00 97.06 312 GLU A CA 1
ATOM 2372 C C . GLU A 1 312 ? 9.860 -6.393 3.921 1.00 97.06 312 GLU A C 1
ATOM 2374 O O . GLU A 1 312 ? 10.383 -5.996 4.961 1.00 97.06 312 GLU A O 1
ATOM 2379 N N . VAL A 1 313 ? 10.328 -6.089 2.711 1.00 97.94 313 VAL A N 1
ATOM 2380 C CA . VAL A 1 313 ? 11.542 -5.319 2.456 1.00 97.94 313 VAL A CA 1
ATOM 2381 C C . VAL A 1 313 ? 11.240 -4.047 1.676 1.00 97.94 313 VAL A C 1
ATOM 2383 O O . VAL A 1 313 ? 10.374 -4.010 0.797 1.00 97.94 313 VAL A O 1
ATOM 2386 N N . LEU A 1 314 ? 12.013 -3.008 1.966 1.00 97.12 314 LEU A N 1
ATOM 2387 C CA . LEU A 1 314 ? 12.064 -1.766 1.219 1.00 97.12 314 LEU A CA 1
ATOM 2388 C C . LEU A 1 314 ? 12.901 -1.986 -0.044 1.00 97.12 314 LEU A C 1
ATOM 2390 O O . LEU A 1 314 ? 14.107 -2.212 0.002 1.00 97.12 314 LEU A O 1
ATOM 2394 N N . GLN A 1 315 ? 12.258 -1.894 -1.202 1.00 97.50 315 GLN A N 1
ATOM 2395 C CA . GLN A 1 315 ? 12.912 -2.136 -2.490 1.00 97.50 315 GLN A CA 1
ATOM 2396 C C . GLN A 1 315 ? 13.917 -1.042 -2.910 1.00 97.50 315 GLN A C 1
ATOM 2398 O O . GLN A 1 315 ? 14.961 -1.405 -3.452 1.00 97.50 315 GLN A O 1
ATOM 2403 N N . PRO A 1 316 ? 13.677 0.273 -2.686 1.00 97.44 316 PRO A N 1
ATOM 2404 C CA . PRO A 1 316 ? 14.618 1.323 -3.085 1.00 97.44 316 PRO A CA 1
ATOM 2405 C C . PRO A 1 316 ? 16.069 1.120 -2.608 1.00 97.44 316 PRO A C 1
ATOM 2407 O O . PRO A 1 316 ? 16.962 1.147 -3.457 1.00 97.44 316 PRO A O 1
ATOM 2410 N N . PRO A 1 317 ? 16.358 0.853 -1.319 1.00 97.81 317 PRO A N 1
ATOM 2411 C CA . PRO A 1 317 ? 17.740 0.635 -0.899 1.00 97.81 317 PRO A CA 1
ATOM 2412 C C . PRO A 1 317 ? 18.373 -0.608 -1.534 1.00 97.81 317 PRO A C 1
ATOM 2414 O O . PRO A 1 317 ? 19.552 -0.583 -1.874 1.00 97.81 317 PRO A O 1
ATOM 2417 N N . LEU A 1 318 ? 17.600 -1.667 -1.785 1.00 98.62 318 LEU A N 1
ATOM 2418 C CA . LEU A 1 318 ? 18.106 -2.875 -2.441 1.00 98.62 318 LEU A CA 1
ATOM 2419 C C . LEU A 1 318 ? 18.452 -2.631 -3.921 1.00 98.62 318 LEU A C 1
ATOM 2421 O O . LEU A 1 318 ? 19.423 -3.197 -4.426 1.00 98.62 318 LEU A O 1
ATOM 2425 N N . LEU A 1 319 ? 17.748 -1.724 -4.609 1.00 98.56 319 LEU A N 1
ATOM 2426 C CA . LEU A 1 319 ? 18.140 -1.264 -5.950 1.00 98.56 319 LEU A CA 1
ATOM 2427 C C . LEU A 1 319 ? 19.463 -0.483 -5.937 1.00 98.56 319 LEU A C 1
ATOM 2429 O O . LEU A 1 319 ? 20.266 -0.635 -6.859 1.00 98.56 319 LEU A O 1
ATOM 2433 N N . LEU A 1 320 ? 19.699 0.334 -4.904 1.00 98.38 320 LEU A N 1
ATOM 2434 C CA . LEU A 1 320 ? 20.956 1.074 -4.738 1.00 98.38 320 LEU A CA 1
ATOM 2435 C C . LEU A 1 320 ? 22.127 0.122 -4.477 1.00 98.38 320 LEU A C 1
ATOM 2437 O O . LEU A 1 320 ? 23.144 0.186 -5.168 1.00 98.38 320 LEU A O 1
ATOM 2441 N N . LEU A 1 321 ? 21.969 -0.786 -3.507 1.00 98.62 321 LEU A N 1
ATOM 2442 C CA . LEU A 1 321 ? 23.007 -1.741 -3.113 1.00 98.62 321 LEU A CA 1
ATOM 2443 C C . LEU A 1 321 ? 23.387 -2.687 -4.258 1.00 98.62 321 LEU A C 1
ATOM 2445 O O . LEU A 1 321 ? 24.563 -2.993 -4.432 1.00 98.62 321 LEU A O 1
ATOM 2449 N N . SER A 1 322 ? 22.411 -3.099 -5.068 1.00 98.50 322 SER A N 1
ATOM 2450 C CA . SER A 1 322 ? 22.633 -3.963 -6.234 1.00 98.50 322 SER A CA 1
ATOM 2451 C C . SER A 1 322 ? 23.105 -3.220 -7.494 1.00 98.50 322 SER A C 1
ATOM 2453 O O . SER A 1 322 ? 23.329 -3.834 -8.539 1.00 98.50 322 SER A O 1
ATOM 2455 N N . GLY A 1 323 ? 23.276 -1.894 -7.425 1.00 98.31 323 GLY A N 1
ATOM 2456 C CA . GLY A 1 323 ? 23.766 -1.087 -8.541 1.00 98.31 323 GLY A CA 1
ATOM 2457 C C . GLY A 1 323 ? 22.822 -1.040 -9.740 1.00 98.31 323 GLY A C 1
ATOM 2458 O O . GLY A 1 323 ? 23.281 -1.005 -10.882 1.00 98.31 323 GLY A O 1
ATOM 2459 N N . LEU A 1 324 ? 21.511 -1.054 -9.488 1.00 98.38 324 LEU A N 1
ATOM 2460 C CA . LEU A 1 324 ? 20.477 -0.914 -10.516 1.00 98.38 324 LEU A CA 1
ATOM 2461 C C . LEU A 1 324 ? 20.037 0.536 -10.745 1.00 98.38 324 LEU A C 1
ATOM 2463 O O . LEU A 1 324 ? 19.292 0.804 -11.689 1.00 98.38 324 LEU A O 1
ATOM 2467 N N . GLY A 1 325 ? 20.497 1.477 -9.926 1.00 98.12 325 GLY A N 1
ATOM 2468 C CA . GLY A 1 325 ? 20.215 2.893 -10.105 1.00 98.12 325 GLY A CA 1
ATOM 2469 C C . GLY A 1 325 ? 20.809 3.758 -9.002 1.00 98.12 325 GLY A C 1
ATOM 2470 O O . GLY A 1 325 ? 21.522 3.270 -8.128 1.00 98.12 325 GLY A O 1
ATOM 2471 N N . GLU A 1 326 ? 20.483 5.044 -9.058 1.00 98.62 326 GLU A N 1
ATOM 2472 C CA . GLU A 1 326 ? 20.882 6.056 -8.079 1.00 98.62 326 GLU A CA 1
ATOM 2473 C C . GLU A 1 326 ? 19.654 6.796 -7.522 1.00 98.62 326 GLU A C 1
ATOM 2475 O O . GLU A 1 326 ? 18.581 6.810 -8.138 1.00 98.62 326 GLU A O 1
ATOM 2480 N N . VAL A 1 327 ? 19.807 7.435 -6.357 1.00 98.38 327 VAL A N 1
ATOM 2481 C CA . VAL A 1 327 ? 18.774 8.306 -5.775 1.00 98.38 327 VAL A CA 1
ATOM 2482 C C . VAL A 1 327 ? 18.508 9.478 -6.718 1.00 98.38 327 VAL A C 1
ATOM 2484 O O . VAL A 1 327 ? 19.444 10.128 -7.185 1.00 98.38 327 VAL A O 1
ATOM 2487 N N . SER A 1 328 ? 17.233 9.759 -6.989 1.00 98.31 328 SER A N 1
ATOM 2488 C CA . SER A 1 328 ? 16.807 10.824 -7.900 1.00 98.31 328 SER A CA 1
ATOM 2489 C C . SER A 1 328 ? 16.010 11.913 -7.183 1.00 98.31 328 SER A C 1
ATOM 2491 O O . SER A 1 328 ? 15.454 11.682 -6.109 1.00 98.31 328 SER A O 1
ATOM 2493 N N . ARG A 1 329 ? 15.879 13.091 -7.812 1.00 98.38 329 ARG A N 1
ATOM 2494 C CA . ARG A 1 329 ? 15.048 14.196 -7.295 1.00 98.38 329 ARG A CA 1
ATOM 2495 C C . ARG A 1 329 ? 13.583 13.812 -7.080 1.00 98.38 329 ARG A C 1
ATOM 2497 O O . ARG A 1 329 ? 12.926 14.410 -6.240 1.00 98.38 329 ARG A O 1
ATOM 2504 N N . ILE A 1 330 ? 13.072 12.814 -7.807 1.00 98.31 330 ILE A N 1
ATOM 2505 C CA . ILE A 1 330 ? 11.698 12.316 -7.623 1.00 98.31 330 ILE A CA 1
ATOM 2506 C C . ILE A 1 330 ? 11.475 11.857 -6.168 1.00 98.31 330 ILE A C 1
ATOM 2508 O O . ILE A 1 330 ? 10.347 11.906 -5.683 1.00 98.31 330 ILE A O 1
ATOM 2512 N N . GLY A 1 331 ? 12.545 11.451 -5.478 1.00 95.88 331 GLY A N 1
ATOM 2513 C CA . GLY A 1 331 ? 12.546 11.055 -4.078 1.00 95.88 331 GLY A CA 1
ATOM 2514 C C . GLY A 1 331 ? 12.554 9.545 -3.950 1.00 95.88 331 GLY A C 1
ATOM 2515 O O . GLY A 1 331 ? 13.594 8.912 -4.103 1.00 95.88 331 GLY A O 1
ATOM 2516 N N . GLU A 1 332 ? 11.389 8.948 -3.720 1.00 91.75 332 GLU A N 1
ATOM 2517 C CA . GLU A 1 332 ? 11.246 7.504 -3.457 1.00 91.75 332 GLU A CA 1
ATOM 2518 C C . GLU A 1 332 ? 11.367 6.614 -4.712 1.00 91.75 332 GLU A C 1
ATOM 2520 O O . GLU A 1 332 ? 10.988 5.443 -4.702 1.00 91.75 332 GLU A O 1
ATOM 2525 N N . VAL A 1 333 ? 11.905 7.154 -5.811 1.00 97.25 333 VAL A N 1
ATOM 2526 C CA . VAL A 1 333 ? 12.154 6.429 -7.061 1.00 97.25 333 VAL A CA 1
ATOM 2527 C C . VAL A 1 333 ? 13.651 6.416 -7.343 1.00 97.25 333 VAL A C 1
ATOM 2529 O O . VAL A 1 333 ? 14.252 7.450 -7.650 1.00 97.25 333 VAL A O 1
ATOM 2532 N N . ILE A 1 334 ? 14.235 5.221 -7.282 1.00 98.06 334 ILE A N 1
ATOM 2533 C CA . ILE A 1 334 ? 15.595 4.972 -7.758 1.00 98.06 334 ILE A CA 1
ATOM 2534 C C . ILE A 1 334 ? 15.575 4.981 -9.281 1.00 98.06 334 ILE A C 1
ATOM 2536 O O . ILE A 1 334 ? 14.789 4.265 -9.903 1.00 98.06 334 ILE A O 1
ATOM 2540 N N . LEU A 1 335 ? 16.417 5.814 -9.882 1.00 98.31 335 LEU A N 1
ATOM 2541 C CA . LEU A 1 335 ? 16.441 6.010 -11.325 1.00 98.31 335 LEU A CA 1
ATOM 2542 C C . LEU A 1 335 ? 17.498 5.105 -11.950 1.00 98.31 335 LEU A C 1
ATOM 2544 O O . LEU A 1 335 ? 18.665 5.121 -11.556 1.00 98.31 335 LEU A O 1
ATOM 2548 N N . ASN A 1 336 ? 17.075 4.322 -12.939 1.00 97.75 336 ASN A N 1
ATOM 2549 C CA . ASN A 1 336 ? 17.942 3.422 -13.681 1.00 97.75 336 ASN A CA 1
ATOM 2550 C C . ASN A 1 336 ? 18.623 4.154 -14.859 1.00 97.75 336 ASN A C 1
ATOM 2552 O O . ASN A 1 336 ? 17.958 4.902 -15.575 1.00 97.75 336 ASN A O 1
ATOM 2556 N N . PRO A 1 337 ? 19.914 3.909 -15.136 1.00 95.12 337 PRO A N 1
ATOM 2557 C CA . PRO A 1 337 ? 20.656 4.591 -16.205 1.00 95.12 337 PRO A CA 1
ATOM 2558 C C . PRO A 1 337 ? 20.111 4.374 -17.631 1.00 95.12 337 PRO A C 1
ATOM 2560 O O . PRO A 1 337 ? 20.360 5.190 -18.524 1.00 95.12 337 PRO A O 1
ATOM 2563 N N . PHE A 1 338 ? 19.390 3.278 -17.879 1.00 93.69 338 PHE A N 1
ATOM 2564 C CA . PHE A 1 338 ? 18.904 2.908 -19.213 1.00 93.69 338 PHE A CA 1
ATOM 2565 C C . PHE A 1 338 ? 17.394 3.085 -19.364 1.00 93.69 338 PHE A C 1
ATOM 2567 O O . PHE A 1 338 ? 16.956 3.600 -20.392 1.00 93.69 338 PHE A O 1
ATOM 2574 N N . LEU A 1 339 ? 16.631 2.703 -18.337 1.00 94.19 339 LEU A N 1
ATOM 2575 C CA . LEU A 1 339 ? 15.166 2.782 -18.293 1.00 94.19 339 LEU A CA 1
ATOM 2576 C C . LEU A 1 339 ? 14.654 4.093 -17.670 1.00 94.19 339 LEU A C 1
ATOM 2578 O O . LEU A 1 339 ? 13.449 4.350 -17.643 1.00 94.19 339 LEU A O 1
ATOM 2582 N N . GLY A 1 340 ? 15.552 4.915 -17.125 1.00 95.75 340 GLY A N 1
ATOM 2583 C CA . GLY A 1 340 ? 15.181 6.088 -16.349 1.00 95.75 340 GLY A CA 1
ATOM 2584 C C . GLY A 1 340 ? 14.362 5.701 -15.114 1.00 95.75 340 GLY A C 1
ATOM 2585 O O . GLY A 1 340 ? 14.588 4.647 -14.512 1.00 95.75 340 GLY A O 1
ATOM 2586 N N . PRO A 1 341 ? 13.392 6.534 -14.711 1.00 97.19 341 PRO A N 1
ATOM 2587 C CA . PRO A 1 341 ? 12.482 6.211 -13.616 1.00 97.19 341 PRO A CA 1
ATOM 2588 C C . PRO A 1 341 ? 11.291 5.333 -14.053 1.00 97.19 341 PRO A C 1
ATOM 2590 O O . PRO A 1 341 ? 10.407 5.083 -13.239 1.00 97.19 341 PRO A O 1
ATOM 2593 N N . ARG A 1 342 ? 11.224 4.866 -15.315 1.00 97.00 342 ARG A N 1
ATOM 2594 C CA . ARG A 1 342 ? 10.075 4.152 -15.922 1.00 97.00 342 ARG A CA 1
ATOM 2595 C C . ARG A 1 342 ? 9.960 2.683 -15.482 1.00 97.00 342 ARG A C 1
ATOM 2597 O O . ARG A 1 342 ? 9.698 1.780 -16.269 1.00 97.00 342 ARG A O 1
ATOM 2604 N N . LEU A 1 343 ? 10.145 2.415 -14.201 1.00 96.38 343 LEU A N 1
ATOM 2605 C CA . LEU A 1 343 ? 10.265 1.059 -13.683 1.00 96.38 343 LEU A CA 1
ATOM 2606 C C . LEU A 1 343 ? 9.270 0.773 -12.573 1.00 96.38 343 LEU A C 1
ATOM 2608 O O . LEU A 1 343 ? 8.802 1.680 -11.885 1.00 96.38 343 LEU A O 1
ATOM 2612 N N . LYS A 1 344 ? 8.960 -0.509 -12.398 1.00 98.12 344 LYS A N 1
ATOM 2613 C CA . LYS A 1 344 ? 8.588 -1.071 -11.101 1.00 98.12 344 LYS A CA 1
ATOM 2614 C C . LYS A 1 344 ? 9.615 -2.106 -10.712 1.00 98.12 344 LYS A C 1
ATOM 2616 O O . LYS A 1 344 ? 10.154 -2.804 -11.568 1.00 98.12 344 LYS A O 1
ATOM 2621 N N . SER A 1 345 ? 9.855 -2.195 -9.419 1.00 96.88 345 SER A N 1
ATOM 2622 C CA . SER A 1 345 ? 10.750 -3.176 -8.847 1.00 96.88 345 SER A CA 1
ATOM 2623 C C . SER A 1 345 ? 9.985 -4.245 -8.081 1.00 96.88 345 SER A C 1
ATOM 2625 O O . SER A 1 345 ? 8.804 -4.108 -7.744 1.00 96.88 345 SER A O 1
ATOM 2627 N N . GLY A 1 346 ? 10.680 -5.350 -7.870 1.00 97.88 346 GLY A N 1
ATOM 2628 C CA . GLY A 1 346 ? 10.347 -6.367 -6.898 1.00 97.88 346 GLY A CA 1
ATOM 2629 C C . GLY A 1 346 ? 11.617 -7.095 -6.489 1.00 97.88 346 GLY A C 1
ATOM 2630 O O . GLY A 1 346 ? 12.647 -6.993 -7.161 1.00 97.88 346 GLY A O 1
ATOM 2631 N N . VAL A 1 347 ? 11.561 -7.785 -5.356 1.00 98.69 347 VAL A N 1
ATOM 2632 C CA . VAL A 1 347 ? 12.738 -8.413 -4.751 1.00 98.69 347 VAL A CA 1
ATOM 2633 C C . VAL A 1 347 ? 12.425 -9.856 -4.405 1.00 98.69 347 VAL A C 1
ATOM 2635 O O . VAL A 1 347 ? 11.363 -10.139 -3.861 1.00 98.69 347 VAL A O 1
ATOM 2638 N N . VAL A 1 348 ? 13.357 -10.763 -4.684 1.00 98.88 348 VAL A N 1
ATOM 2639 C CA . VAL A 1 348 ? 13.377 -12.090 -4.058 1.00 98.88 348 VAL A CA 1
ATOM 2640 C C . VAL A 1 348 ? 14.460 -12.088 -2.986 1.00 98.88 348 VAL A C 1
ATOM 2642 O O . VAL A 1 348 ? 15.615 -11.820 -3.309 1.00 98.88 348 VAL A O 1
ATOM 2645 N N . THR A 1 349 ? 14.110 -12.353 -1.728 1.00 98.88 349 THR A N 1
ATOM 2646 C CA . THR A 1 349 ? 15.105 -12.574 -0.664 1.00 98.88 349 THR A CA 1
ATOM 2647 C C . THR A 1 349 ? 15.379 -14.061 -0.490 1.00 98.88 349 THR A C 1
ATOM 2649 O O . THR A 1 349 ? 14.512 -14.878 -0.802 1.00 98.88 349 THR A O 1
ATOM 2652 N N . THR A 1 350 ? 16.584 -14.423 -0.048 1.00 98.75 350 THR A N 1
ATOM 2653 C CA . THR A 1 350 ? 16.999 -15.824 0.124 1.00 98.75 350 THR A CA 1
ATOM 2654 C C . THR A 1 350 ? 18.186 -15.967 1.081 1.00 98.75 350 THR A C 1
ATOM 2656 O O . THR A 1 350 ? 18.874 -14.985 1.349 1.00 98.75 350 THR A O 1
ATOM 2659 N N . ASP A 1 351 ? 18.433 -17.182 1.574 1.00 97.56 351 ASP A N 1
ATOM 2660 C CA . ASP A 1 351 ? 19.678 -17.596 2.243 1.00 97.56 351 ASP A CA 1
ATOM 2661 C C . ASP A 1 351 ? 20.687 -18.283 1.284 1.00 97.56 351 ASP A C 1
ATOM 2663 O O . ASP A 1 351 ? 21.727 -18.787 1.713 1.00 97.56 351 ASP A O 1
ATOM 2667 N N . MET A 1 352 ? 20.402 -18.313 -0.027 1.00 97.94 352 MET A N 1
ATOM 2668 C CA . MET A 1 352 ? 21.286 -18.879 -1.052 1.00 97.94 352 MET A CA 1
ATOM 2669 C C . MET A 1 352 ? 22.536 -18.013 -1.248 1.00 97.94 352 MET A C 1
ATOM 2671 O O . MET A 1 352 ? 22.411 -16.883 -1.721 1.00 97.94 352 MET A O 1
ATOM 2675 N N . PRO A 1 353 ? 23.755 -18.527 -1.009 1.00 97.56 353 PRO A N 1
ATOM 2676 C CA . PRO A 1 353 ? 24.963 -17.728 -1.134 1.00 97.56 353 PRO A CA 1
ATOM 2677 C C . PRO A 1 353 ? 25.182 -17.294 -2.588 1.00 97.56 353 PRO A C 1
ATOM 2679 O O . PRO A 1 353 ? 25.149 -18.113 -3.515 1.00 97.56 353 PRO A O 1
ATOM 2682 N N . MET A 1 354 ? 25.423 -15.996 -2.786 1.00 97.88 354 MET A N 1
ATOM 2683 C CA . MET A 1 354 ? 25.629 -15.380 -4.099 1.00 97.88 354 MET A CA 1
ATOM 2684 C C . MET A 1 354 ? 26.680 -14.270 -4.035 1.00 97.88 354 MET A C 1
ATOM 2686 O O . MET A 1 354 ? 26.764 -13.525 -3.062 1.00 97.88 354 MET A O 1
ATOM 2690 N N . THR A 1 355 ? 27.460 -14.107 -5.104 1.00 98.38 355 THR A N 1
ATOM 2691 C CA . THR A 1 355 ? 28.292 -12.908 -5.277 1.00 98.38 355 THR A CA 1
ATOM 2692 C C . THR A 1 355 ? 27.419 -11.684 -5.563 1.00 98.38 355 THR A C 1
ATOM 2694 O O . THR A 1 355 ? 26.541 -11.726 -6.425 1.00 98.38 355 THR A O 1
ATOM 2697 N N . HIS A 1 356 ? 27.680 -10.584 -4.856 1.00 98.44 356 HIS A N 1
ATOM 2698 C CA . HIS A 1 356 ? 26.930 -9.334 -4.993 1.00 98.44 356 HIS A CA 1
ATOM 2699 C C . HIS A 1 356 ? 27.476 -8.432 -6.095 1.00 98.44 356 HIS A C 1
ATOM 2701 O O . HIS A 1 356 ? 28.680 -8.374 -6.357 1.00 98.44 356 HIS A O 1
ATOM 2707 N N . ASP A 1 357 ? 26.567 -7.671 -6.690 1.00 98.50 357 ASP A N 1
ATOM 2708 C CA . ASP A 1 357 ? 26.894 -6.488 -7.465 1.00 98.50 357 ASP A CA 1
ATOM 2709 C C . ASP A 1 357 ? 27.367 -5.348 -6.557 1.00 98.50 357 ASP A C 1
ATOM 2711 O O . ASP A 1 357 ? 27.250 -5.385 -5.332 1.00 98.50 357 ASP A O 1
ATOM 2715 N N . LYS A 1 358 ? 27.916 -4.308 -7.187 1.00 98.44 358 LYS A N 1
ATOM 2716 C CA . LYS A 1 358 ? 28.314 -3.068 -6.517 1.00 98.44 358 LYS A CA 1
ATOM 2717 C C . LYS A 1 358 ? 27.405 -1.917 -6.943 1.00 98.44 358 LYS A C 1
ATOM 2719 O O . LYS A 1 358 ? 27.022 -1.890 -8.123 1.00 98.44 358 LYS A O 1
ATOM 2724 N N . PRO A 1 359 ? 27.145 -0.940 -6.057 1.00 98.69 359 PRO A N 1
ATOM 2725 C CA . PRO A 1 359 ? 26.507 0.316 -6.431 1.00 98.69 359 PRO A CA 1
ATOM 2726 C C . PRO A 1 359 ? 27.179 0.981 -7.643 1.00 98.69 359 PRO A C 1
ATOM 2728 O O . PRO A 1 359 ? 28.354 0.741 -7.944 1.00 98.69 359 PRO A O 1
ATOM 2731 N N . ILE A 1 360 ? 26.418 1.809 -8.357 1.00 98.38 360 ILE A N 1
ATOM 2732 C CA . ILE A 1 360 ? 26.866 2.513 -9.565 1.00 98.38 360 ILE A CA 1
ATOM 2733 C C . ILE A 1 360 ? 26.953 4.019 -9.331 1.00 98.38 360 ILE A C 1
ATOM 2735 O O . ILE A 1 360 ? 26.271 4.563 -8.469 1.00 98.38 360 ILE A O 1
ATOM 2739 N N . ASP A 1 361 ? 27.774 4.672 -10.145 1.00 97.75 361 ASP A N 1
ATOM 2740 C CA . ASP A 1 361 ? 27.840 6.123 -10.292 1.00 97.75 361 ASP A CA 1
ATOM 2741 C C . ASP A 1 361 ? 27.794 6.444 -11.789 1.00 97.75 361 ASP A C 1
ATOM 2743 O O . ASP A 1 361 ? 28.750 6.191 -12.524 1.00 97.75 361 ASP A O 1
ATOM 2747 N N . PHE A 1 362 ? 26.657 6.947 -12.256 1.00 96.06 362 PHE A N 1
ATOM 2748 C CA . PHE A 1 362 ? 26.453 7.391 -13.632 1.00 96.06 362 PHE A CA 1
ATOM 2749 C C . PHE A 1 362 ? 26.199 8.901 -13.711 1.00 96.06 362 PHE A C 1
ATOM 2751 O O . PHE A 1 362 ? 25.633 9.381 -14.692 1.00 96.06 362 PHE A O 1
ATOM 2758 N N . GLY A 1 363 ? 26.623 9.652 -12.687 1.00 95.12 363 GLY A N 1
ATOM 2759 C CA . GLY A 1 363 ? 26.525 11.110 -12.656 1.00 95.12 363 GLY A CA 1
ATOM 2760 C C . GLY A 1 363 ? 25.125 11.650 -12.353 1.00 95.12 363 GLY A C 1
ATOM 2761 O O . GLY A 1 363 ? 24.876 12.841 -12.570 1.00 95.12 363 GLY A O 1
ATOM 2762 N N . LEU A 1 364 ? 24.203 10.820 -11.842 1.00 96.75 364 LEU A N 1
ATOM 2763 C CA . LEU A 1 364 ? 22.821 11.252 -11.621 1.00 96.75 364 LEU A CA 1
ATOM 2764 C C . LEU A 1 364 ? 22.715 12.372 -10.587 1.00 96.75 364 LEU A C 1
ATOM 2766 O O . LEU A 1 364 ? 21.898 13.276 -10.762 1.00 96.75 364 LEU A O 1
ATOM 2770 N N . GLN A 1 365 ? 23.537 12.336 -9.535 1.00 96.19 365 GLN A N 1
ATOM 2771 C CA . GLN A 1 365 ? 23.489 13.335 -8.465 1.00 96.19 365 GLN A CA 1
ATOM 2772 C C . GLN A 1 365 ? 23.649 14.753 -9.024 1.00 96.19 365 GLN A C 1
ATOM 2774 O O . GLN A 1 365 ? 22.776 15.595 -8.816 1.00 96.19 365 GLN A O 1
ATOM 2779 N N . THR A 1 366 ? 24.681 14.979 -9.842 1.00 94.44 366 THR A N 1
ATOM 2780 C CA . THR A 1 366 ? 24.918 16.270 -10.503 1.00 94.44 366 THR A CA 1
ATOM 2781 C C . THR A 1 366 ? 23.810 16.629 -11.494 1.00 94.44 366 THR A C 1
ATOM 2783 O O . THR A 1 366 ? 23.429 17.798 -11.615 1.00 94.44 366 THR A O 1
ATOM 2786 N N . PHE A 1 367 ? 23.257 15.635 -12.199 1.00 96.12 367 PHE A N 1
ATOM 2787 C CA . PHE A 1 367 ? 22.163 15.875 -13.134 1.00 96.12 367 PHE A CA 1
ATOM 2788 C C . PHE A 1 367 ? 20.893 16.351 -12.416 1.00 96.12 367 PHE A C 1
ATOM 2790 O O . PHE A 1 367 ? 20.308 17.366 -12.797 1.00 96.12 367 PHE A O 1
ATOM 2797 N N . CYS A 1 368 ? 20.473 15.647 -11.364 1.00 96.62 368 CYS A N 1
ATOM 2798 C CA . CYS A 1 368 ? 19.289 15.987 -10.580 1.00 96.62 368 CYS A CA 1
ATOM 2799 C C . CYS A 1 368 ? 19.452 17.303 -9.809 1.00 96.62 368 CYS A C 1
ATOM 2801 O O . CYS A 1 368 ? 18.488 18.061 -9.725 1.00 96.62 368 CYS A O 1
ATOM 2803 N N . GLU A 1 369 ? 20.651 17.637 -9.324 1.00 94.00 369 GLU A N 1
ATOM 2804 C CA . GLU A 1 369 ? 20.948 18.955 -8.734 1.00 94.00 369 GLU A CA 1
ATOM 2805 C C . GLU A 1 369 ? 20.654 20.103 -9.710 1.00 94.00 369 GLU A C 1
ATOM 2807 O O . GLU A 1 369 ? 20.158 21.146 -9.297 1.00 94.00 369 GLU A O 1
ATOM 2812 N N . SER A 1 370 ? 20.865 19.876 -11.009 1.00 91.50 370 SER A N 1
ATOM 2813 C CA . SER A 1 370 ? 20.671 20.873 -12.069 1.00 91.50 370 SER A CA 1
ATOM 2814 C C . SER A 1 370 ? 19.289 20.844 -12.738 1.00 91.50 370 SER A C 1
ATOM 2816 O O . SER A 1 370 ? 19.004 21.687 -13.589 1.00 91.50 370 SER A O 1
ATOM 2818 N N . CYS A 1 371 ? 18.438 19.864 -12.420 1.00 94.19 371 CYS A N 1
ATOM 2819 C CA . CYS A 1 371 ? 17.184 19.615 -13.130 1.00 94.19 371 CYS A CA 1
ATOM 2820 C C . CYS A 1 371 ? 15.989 19.556 -12.172 1.00 94.19 371 CYS A C 1
ATOM 2822 O O . CYS A 1 371 ? 15.911 18.667 -11.327 1.00 94.19 371 CYS A O 1
ATOM 2824 N N . ASN A 1 372 ? 15.003 20.434 -12.387 1.00 94.56 372 ASN A N 1
ATOM 2825 C CA . ASN A 1 372 ? 13.755 20.490 -11.614 1.00 94.56 372 ASN A CA 1
ATOM 2826 C C . ASN A 1 372 ? 12.518 20.023 -12.400 1.00 94.56 372 ASN A C 1
ATOM 2828 O O . ASN A 1 372 ? 11.398 20.212 -11.938 1.00 94.56 372 ASN A O 1
ATOM 2832 N N . LYS A 1 373 ? 12.679 19.386 -13.571 1.00 96.19 373 LYS A N 1
ATOM 2833 C CA . LYS A 1 373 ? 11.545 19.038 -14.448 1.00 96.19 373 LYS A CA 1
ATOM 2834 C C . LYS A 1 373 ? 10.503 18.149 -13.757 1.00 96.19 373 LYS A C 1
ATOM 2836 O O . LYS A 1 373 ? 9.317 18.439 -13.818 1.00 96.19 373 LYS A O 1
ATOM 2841 N N . CYS A 1 374 ? 10.920 17.121 -13.017 1.00 97.44 374 CYS A N 1
ATOM 2842 C CA . CYS A 1 374 ? 9.974 16.285 -12.264 1.00 97.44 374 CYS A CA 1
ATOM 2843 C C . CYS A 1 374 ? 9.230 17.057 -11.157 1.00 97.44 374 CYS A C 1
ATOM 2845 O O . CYS A 1 374 ? 8.047 16.801 -10.944 1.00 97.44 374 CYS A O 1
ATOM 2847 N N . ALA A 1 375 ? 9.894 18.015 -10.499 1.00 96.56 375 ALA A N 1
ATOM 2848 C CA . ALA A 1 375 ? 9.296 18.874 -9.481 1.00 96.56 375 ALA A CA 1
ATOM 2849 C C . ALA A 1 375 ? 8.277 19.844 -10.087 1.00 96.56 375 ALA A C 1
ATOM 2851 O O . ALA A 1 375 ? 7.128 19.887 -9.652 1.00 96.56 375 ALA A O 1
ATOM 2852 N N . ARG A 1 376 ? 8.671 20.529 -11.166 1.00 95.38 376 ARG A N 1
ATOM 2853 C CA . ARG A 1 376 ? 7.835 21.455 -11.938 1.00 95.38 376 ARG A CA 1
ATOM 2854 C C . ARG A 1 376 ? 6.581 20.787 -12.497 1.00 95.38 376 ARG A C 1
ATOM 2856 O O . ARG A 1 376 ? 5.510 21.376 -12.515 1.00 95.38 376 ARG A O 1
ATOM 2863 N N . GLU A 1 377 ? 6.702 19.547 -12.963 1.00 95.94 377 GLU A N 1
ATOM 2864 C CA . GLU A 1 377 ? 5.598 18.830 -13.606 1.00 95.94 377 GLU A CA 1
ATOM 2865 C C . GLU A 1 377 ? 4.726 18.021 -12.628 1.00 95.94 377 GLU A C 1
ATOM 2867 O O . GLU A 1 377 ? 3.781 17.364 -13.068 1.00 95.94 377 GLU A O 1
ATOM 2872 N N . CYS A 1 378 ? 5.025 18.040 -11.324 1.00 96.25 378 CYS A N 1
ATOM 2873 C CA . CYS A 1 378 ? 4.281 17.307 -10.302 1.00 96.25 378 CYS A CA 1
ATOM 2874 C C . CYS A 1 378 ? 2.909 17.962 -10.038 1.00 96.25 378 CYS A C 1
ATOM 2876 O O . CYS A 1 378 ? 2.872 19.055 -9.476 1.00 96.25 378 CYS A O 1
ATOM 2878 N N . PRO A 1 379 ? 1.771 17.301 -10.339 1.00 91.88 379 PRO A N 1
ATOM 2879 C CA . PRO A 1 379 ? 0.449 17.918 -10.178 1.00 91.88 379 PRO A CA 1
ATOM 2880 C C . PRO A 1 379 ? 0.098 18.285 -8.733 1.00 91.88 379 PRO A C 1
ATOM 2882 O O . PRO A 1 379 ? -0.688 19.195 -8.502 1.00 91.88 379 PRO A O 1
ATOM 2885 N N . SER A 1 380 ? 0.663 17.566 -7.762 1.00 92.75 380 SER A N 1
ATOM 2886 C CA . SER A 1 380 ? 0.416 17.786 -6.337 1.00 92.75 380 SER A CA 1
ATOM 2887 C C . SER A 1 380 ? 1.463 18.679 -5.667 1.00 92.75 380 SER A C 1
ATOM 2889 O O . SER A 1 380 ? 1.372 18.900 -4.463 1.00 92.75 380 SER A O 1
ATOM 2891 N N . GLY A 1 381 ? 2.502 19.110 -6.396 1.00 90.81 381 GLY A N 1
ATOM 2892 C CA . GLY A 1 381 ? 3.630 19.852 -5.822 1.00 90.81 381 GLY A CA 1
ATOM 2893 C C . GLY A 1 381 ? 4.373 19.091 -4.716 1.00 90.81 381 GLY A C 1
ATOM 2894 O O . GLY A 1 381 ? 4.841 19.701 -3.762 1.00 90.81 381 GLY A O 1
ATOM 2895 N N . ALA A 1 382 ? 4.428 17.756 -4.795 1.00 94.56 382 ALA A N 1
ATOM 2896 C CA . ALA A 1 382 ? 5.013 16.904 -3.751 1.00 94.56 382 ALA A CA 1
ATOM 2897 C C . ALA A 1 382 ? 6.541 16.762 -3.842 1.00 94.56 382 ALA A C 1
ATOM 2899 O O . ALA A 1 382 ? 7.178 16.329 -2.887 1.00 94.56 382 ALA A O 1
ATOM 2900 N N . ILE A 1 383 ? 7.135 17.060 -4.996 1.00 97.88 383 ILE A N 1
ATOM 2901 C CA . ILE A 1 383 ? 8.563 16.850 -5.245 1.00 97.88 383 ILE A CA 1
ATOM 2902 C C . ILE A 1 383 ? 9.321 18.151 -4.959 1.00 97.88 383 ILE A C 1
ATOM 2904 O O . ILE A 1 383 ? 8.936 19.222 -5.433 1.00 97.88 383 ILE A O 1
ATOM 2908 N N . THR A 1 384 ? 10.411 18.050 -4.201 1.00 96.88 384 THR A N 1
ATOM 2909 C CA . THR A 1 384 ? 11.226 19.205 -3.807 1.00 96.88 384 THR A CA 1
ATOM 2910 C C . THR A 1 384 ? 12.094 19.739 -4.957 1.00 96.88 384 THR A C 1
ATOM 2912 O O . THR A 1 384 ? 12.747 18.986 -5.690 1.00 96.88 384 THR A O 1
ATOM 2915 N N . ALA A 1 385 ? 12.132 21.062 -5.100 1.00 94.62 385 ALA A N 1
ATOM 2916 C CA . ALA A 1 385 ? 13.114 21.800 -5.894 1.00 94.62 385 ALA A CA 1
ATOM 2917 C C . ALA A 1 385 ? 14.399 22.106 -5.099 1.00 94.62 385 ALA A C 1
ATOM 2919 O O . ALA A 1 385 ? 15.367 22.613 -5.667 1.00 94.62 385 ALA A O 1
ATOM 2920 N N . GLY A 1 386 ? 14.419 21.783 -3.803 1.00 94.81 386 GLY A N 1
ATOM 2921 C CA . GLY A 1 386 ? 15.520 22.031 -2.879 1.00 94.81 386 GLY A CA 1
ATOM 2922 C C . GLY A 1 386 ? 16.689 21.040 -2.966 1.00 94.81 386 GLY A C 1
ATOM 2923 O O . GLY A 1 386 ? 16.780 20.234 -3.906 1.00 94.81 386 GLY A O 1
ATOM 2924 N N . PRO A 1 387 ? 17.619 21.110 -1.997 1.00 96.00 387 PRO A N 1
ATOM 2925 C CA . PRO A 1 387 ? 18.767 20.211 -1.905 1.00 96.00 387 PRO A CA 1
ATOM 2926 C C . PRO A 1 387 ? 18.374 18.807 -1.411 1.00 96.00 387 PRO A C 1
ATOM 2928 O O . PRO A 1 387 ? 17.239 18.564 -1.000 1.00 96.00 387 PRO A O 1
ATOM 2931 N N . LYS A 1 388 ? 19.336 17.875 -1.442 1.00 96.62 388 LYS A N 1
ATOM 2932 C CA . LYS A 1 388 ? 19.239 16.617 -0.688 1.00 96.62 388 LYS A CA 1
ATOM 2933 C C . LYS A 1 388 ? 19.434 16.895 0.797 1.00 96.62 388 LYS A C 1
ATOM 2935 O O . LYS A 1 388 ? 20.285 17.704 1.161 1.00 96.62 388 LYS A O 1
ATOM 2940 N N . LEU A 1 389 ? 18.688 16.186 1.633 1.00 97.12 389 LEU A N 1
ATOM 2941 C CA . LEU A 1 389 ? 18.757 16.291 3.087 1.00 97.12 389 LEU A CA 1
ATOM 2942 C C . LEU A 1 389 ? 18.693 14.891 3.720 1.00 97.12 389 LEU A C 1
ATOM 2944 O O . LEU A 1 389 ? 18.346 13.913 3.054 1.00 97.12 389 LEU A O 1
ATOM 2948 N N . MET A 1 390 ? 19.049 14.788 4.999 1.00 97.38 390 MET A N 1
ATOM 2949 C CA . MET A 1 390 ? 19.064 13.532 5.751 1.00 97.38 390 MET A CA 1
ATOM 2950 C C . MET A 1 390 ? 17.677 13.167 6.281 1.00 97.38 390 MET A C 1
ATOM 2952 O O . MET A 1 390 ? 17.063 13.938 7.011 1.00 97.38 390 MET A O 1
ATOM 2956 N N . PHE A 1 391 ? 17.214 11.959 5.965 1.00 96.88 391 PHE A N 1
ATOM 2957 C CA . PHE A 1 391 ? 15.960 11.358 6.415 1.00 96.88 391 PHE A CA 1
ATOM 2958 C C . PHE A 1 391 ? 16.241 9.935 6.917 1.00 96.88 391 PHE A C 1
ATOM 2960 O O . PHE A 1 391 ? 16.827 9.146 6.186 1.00 96.88 391 PHE A O 1
ATOM 2967 N N . ASN A 1 392 ? 15.834 9.587 8.143 1.00 96.06 392 ASN A N 1
ATOM 2968 C CA . ASN A 1 392 ? 16.019 8.251 8.740 1.00 96.06 392 ASN A CA 1
ATOM 2969 C C . ASN A 1 392 ? 17.424 7.638 8.523 1.00 96.06 392 ASN A C 1
ATOM 2971 O O . ASN A 1 392 ? 17.536 6.476 8.138 1.00 96.06 392 ASN A O 1
ATOM 2975 N N . GLY A 1 393 ? 18.492 8.423 8.708 1.00 95.38 393 GLY A N 1
ATOM 2976 C CA . GLY A 1 393 ? 19.876 7.956 8.553 1.00 95.38 393 GLY A CA 1
ATOM 2977 C C . GLY A 1 393 ? 20.411 7.911 7.113 1.00 95.38 393 GLY A C 1
ATOM 2978 O O . GLY A 1 393 ? 21.541 7.476 6.908 1.00 95.38 393 GLY A O 1
ATOM 2979 N N . TYR A 1 394 ? 19.667 8.376 6.103 1.00 97.25 394 TYR A N 1
ATOM 2980 C CA . TYR A 1 394 ? 20.135 8.420 4.711 1.00 97.25 394 TYR A CA 1
ATOM 2981 C C . TYR A 1 394 ? 19.823 9.736 3.994 1.00 97.25 394 TYR A C 1
ATOM 2983 O O . TYR A 1 394 ? 18.864 10.437 4.298 1.00 97.25 394 TYR A O 1
ATOM 2991 N N . GLU A 1 395 ? 20.646 10.073 3.008 1.00 97.88 395 GLU A N 1
ATOM 2992 C CA . GLU A 1 395 ? 20.536 11.291 2.209 1.00 97.88 395 GLU A CA 1
ATOM 2993 C C . GLU A 1 395 ? 19.573 11.103 1.022 1.00 97.88 395 GLU A C 1
ATOM 2995 O O . GLU A 1 395 ? 19.716 10.165 0.233 1.00 97.88 395 GLU A O 1
ATOM 3000 N N . ILE A 1 396 ? 18.598 12.005 0.864 1.00 98.25 396 ILE A N 1
ATOM 3001 C CA . ILE A 1 396 ? 17.559 11.910 -0.172 1.00 98.25 396 ILE A CA 1
ATOM 3002 C C . ILE A 1 396 ? 16.967 13.285 -0.533 1.00 98.25 396 ILE A C 1
ATOM 3004 O O . ILE A 1 396 ? 16.900 14.197 0.290 1.00 98.25 396 ILE A O 1
ATOM 3008 N N . TRP A 1 397 ? 16.450 13.430 -1.758 1.00 98.44 397 TRP A N 1
ATOM 3009 C CA . TRP A 1 397 ? 15.445 14.457 -2.070 1.00 98.44 397 TRP A CA 1
ATOM 3010 C C . TRP A 1 397 ? 14.074 13.995 -1.581 1.00 98.44 397 TRP A C 1
ATOM 3012 O O . TRP A 1 397 ? 13.295 13.422 -2.342 1.00 98.44 397 TRP A O 1
ATOM 3022 N N . LYS A 1 398 ? 13.783 14.160 -0.289 1.00 97.50 398 LYS A N 1
ATOM 3023 C CA . LYS A 1 398 ? 12.531 13.640 0.267 1.00 97.50 398 LYS A CA 1
ATOM 3024 C C . LYS A 1 398 ? 11.328 14.392 -0.317 1.00 97.50 398 LYS A C 1
ATOM 3026 O O . LYS A 1 398 ? 11.240 15.614 -0.220 1.00 97.50 398 LYS A O 1
ATOM 3031 N N . SER A 1 399 ? 10.410 13.651 -0.934 1.00 96.56 399 SER A N 1
ATOM 3032 C CA . SER A 1 399 ? 9.115 14.164 -1.389 1.00 96.56 399 SER A CA 1
ATOM 3033 C C . SER A 1 399 ? 8.106 14.232 -0.240 1.00 96.56 399 SER A C 1
ATOM 3035 O O . SER A 1 399 ? 8.165 13.409 0.674 1.00 96.56 399 SER A O 1
ATOM 3037 N N . ASP A 1 400 ? 7.117 15.124 -0.344 1.00 96.44 400 ASP A N 1
ATOM 3038 C CA . ASP A 1 400 ? 5.911 15.096 0.492 1.00 96.44 400 ASP A CA 1
ATOM 3039 C C . ASP A 1 400 ? 5.037 13.911 0.062 1.00 96.44 400 ASP A C 1
ATOM 3041 O O . ASP A 1 400 ? 4.176 13.992 -0.826 1.00 96.44 400 ASP A O 1
ATOM 3045 N N . SER A 1 401 ? 5.324 12.757 0.662 1.00 95.50 401 SER A N 1
ATOM 3046 C CA . SER A 1 401 ? 4.665 11.505 0.315 1.00 95.50 401 SER A CA 1
ATOM 3047 C C . SER A 1 401 ? 3.158 11.577 0.617 1.00 95.50 401 SER A C 1
ATOM 3049 O O . SER A 1 401 ? 2.379 10.986 -0.133 1.00 95.50 401 SER A O 1
ATOM 3051 N N . GLN A 1 402 ? 2.719 12.356 1.622 1.00 92.75 402 GLN A N 1
ATOM 3052 C CA . GLN A 1 402 ? 1.294 12.552 1.924 1.00 92.75 402 GLN A CA 1
ATOM 3053 C C . GLN A 1 402 ? 0.585 13.256 0.762 1.00 92.75 402 GLN A C 1
ATOM 3055 O O . GLN A 1 402 ? -0.405 12.726 0.263 1.00 92.75 402 GLN A O 1
ATOM 3060 N N . LYS A 1 403 ? 1.112 14.381 0.253 1.00 89.81 403 LYS A N 1
ATOM 3061 C CA . LYS A 1 403 ? 0.571 15.068 -0.940 1.00 89.81 403 LYS A CA 1
ATOM 3062 C C . LYS A 1 403 ? 0.500 14.135 -2.151 1.00 89.81 403 LYS A C 1
ATOM 3064 O O . LYS A 1 403 ? -0.510 14.112 -2.859 1.00 89.81 403 LYS A O 1
ATOM 3069 N N . CYS A 1 404 ? 1.558 13.356 -2.386 1.00 96.38 404 CYS A N 1
ATOM 3070 C CA . CYS A 1 404 ? 1.617 12.396 -3.490 1.00 96.38 404 CYS A CA 1
ATOM 3071 C C . CYS A 1 404 ? 0.538 11.307 -3.361 1.00 96.38 404 CYS A C 1
ATOM 3073 O O . CYS A 1 404 ? -0.212 11.064 -4.310 1.00 96.38 404 CYS A O 1
ATOM 3075 N N . ALA A 1 405 ? 0.422 10.676 -2.189 1.00 96.25 405 ALA A N 1
ATOM 3076 C CA . ALA A 1 405 ? -0.581 9.651 -1.916 1.00 96.25 405 ALA A CA 1
ATOM 3077 C C . ALA A 1 405 ? -2.003 10.215 -2.035 1.00 96.25 405 ALA A C 1
ATOM 3079 O O . ALA A 1 405 ? -2.823 9.629 -2.741 1.00 96.25 405 ALA A O 1
ATOM 3080 N N . THR A 1 406 ? -2.265 11.391 -1.456 1.00 93.88 406 THR A N 1
ATOM 3081 C CA . THR A 1 406 ? -3.547 12.099 -1.575 1.00 93.88 406 THR A CA 1
ATOM 3082 C C . THR A 1 406 ? -3.961 12.262 -3.031 1.00 93.88 406 THR A C 1
ATOM 3084 O O . THR A 1 406 ? -5.061 11.856 -3.410 1.00 93.88 406 THR A O 1
ATOM 3087 N N . TYR A 1 407 ? -3.078 12.801 -3.876 1.00 94.88 407 TYR A N 1
ATOM 3088 C CA . TYR A 1 407 ? -3.384 13.006 -5.291 1.00 94.88 407 TYR A CA 1
ATOM 3089 C C . TYR A 1 407 ? -3.617 11.684 -6.027 1.00 94.88 407 TYR A C 1
ATOM 3091 O O . TYR A 1 407 ? -4.592 11.538 -6.763 1.00 94.88 407 TYR A O 1
ATOM 3099 N N . ARG A 1 408 ? -2.753 10.689 -5.795 1.00 98.25 408 ARG A N 1
ATOM 3100 C CA . ARG A 1 408 ? -2.861 9.366 -6.427 1.00 98.25 408 ARG A CA 1
ATOM 3101 C C . ARG A 1 408 ? -4.175 8.663 -6.078 1.00 98.25 408 ARG A C 1
ATOM 3103 O O . ARG A 1 408 ? -4.770 8.040 -6.950 1.00 98.25 408 ARG A O 1
ATOM 3110 N N . ILE A 1 409 ? -4.628 8.783 -4.833 1.00 96.38 409 ILE A N 1
ATOM 3111 C CA . ILE A 1 409 ? -5.857 8.143 -4.353 1.00 96.38 409 ILE A CA 1
ATOM 3112 C C . ILE A 1 409 ? -7.110 8.874 -4.850 1.00 96.38 409 ILE A C 1
ATOM 3114 O O . ILE A 1 409 ? -8.110 8.226 -5.150 1.00 96.38 409 ILE A O 1
ATOM 3118 N N . THR A 1 410 ? -7.071 10.208 -4.936 1.00 93.19 410 THR A N 1
ATOM 3119 C CA . THR A 1 410 ? -8.288 11.031 -5.087 1.00 93.19 410 THR A CA 1
ATOM 3120 C C . THR A 1 410 ? -8.458 11.703 -6.450 1.00 93.19 410 THR A C 1
ATOM 3122 O O . THR A 1 410 ? -9.479 12.353 -6.669 1.00 93.19 410 THR A O 1
ATOM 3125 N N . THR A 1 411 ? -7.504 11.560 -7.378 1.00 93.44 411 THR A N 1
ATOM 3126 C CA . THR A 1 411 ? -7.612 12.144 -8.727 1.00 93.44 411 THR A CA 1
ATOM 3127 C C . THR A 1 411 ? -8.884 11.675 -9.448 1.00 93.44 411 THR A C 1
ATOM 3129 O O . THR A 1 411 ? -9.189 10.482 -9.534 1.00 93.44 411 THR A O 1
ATOM 3132 N N . THR A 1 412 ? -9.665 12.628 -9.957 1.00 93.00 412 THR A N 1
ATOM 3133 C CA . THR A 1 412 ? -10.949 12.362 -10.622 1.00 93.00 412 THR A CA 1
ATOM 3134 C C . THR A 1 412 ? -10.782 12.161 -12.126 1.00 93.00 412 THR A C 1
ATOM 3136 O O . THR A 1 412 ? -11.398 11.254 -12.672 1.00 93.00 412 THR A O 1
ATOM 3139 N N . GLY A 1 413 ? -9.875 12.904 -12.770 1.00 92.81 413 GLY A N 1
ATOM 3140 C CA . GLY A 1 413 ? -9.594 12.837 -14.214 1.00 92.81 413 GLY A CA 1
ATOM 3141 C C . GLY A 1 413 ? -8.721 11.662 -14.681 1.00 92.81 413 GLY A C 1
ATOM 3142 O O . GLY A 1 413 ? -8.192 11.693 -15.794 1.00 92.81 413 GLY A O 1
ATOM 3143 N N . GLY A 1 414 ? -8.523 10.654 -13.831 1.00 96.31 414 GLY A N 1
ATOM 3144 C CA . GLY A 1 414 ? -7.719 9.468 -14.115 1.00 96.31 414 GLY A CA 1
ATOM 3145 C C . GLY A 1 414 ? -7.702 8.485 -12.947 1.00 96.31 414 GLY A C 1
ATOM 3146 O O . GLY A 1 414 ? -8.563 8.541 -12.062 1.00 96.31 414 GLY A O 1
ATOM 3147 N N . ALA A 1 415 ? -6.704 7.598 -12.930 1.00 96.31 415 ALA A N 1
ATOM 3148 C CA . ALA A 1 415 ? -6.490 6.643 -11.846 1.00 96.31 415 ALA A CA 1
ATOM 3149 C C . ALA A 1 415 ? -4.998 6.549 -11.484 1.00 96.31 415 ALA A C 1
ATOM 3151 O O . ALA A 1 415 ? -4.180 6.067 -12.273 1.00 96.31 415 ALA A O 1
ATOM 3152 N N . MET A 1 416 ? -4.657 6.967 -10.257 1.00 97.06 416 MET A N 1
ATOM 3153 C CA . MET A 1 416 ? -3.280 7.129 -9.765 1.00 97.06 416 MET A CA 1
ATOM 3154 C C . MET A 1 416 ? -2.473 8.172 -10.559 1.00 97.06 416 MET A C 1
ATOM 3156 O O . MET A 1 416 ? -3.012 8.994 -11.290 1.00 97.06 416 MET A O 1
ATOM 3160 N N . CYS A 1 417 ? -1.160 8.211 -10.335 1.00 98.19 417 CYS A N 1
ATOM 3161 C CA . CYS A 1 417 ? -0.242 9.128 -10.997 1.00 98.19 417 CYS A CA 1
ATOM 3162 C C . CYS A 1 417 ? 1.165 8.517 -11.040 1.00 98.19 417 CYS A C 1
ATOM 3164 O O . CYS A 1 417 ? 1.606 7.853 -10.099 1.00 98.19 417 CYS A O 1
ATOM 3166 N N . GLY A 1 418 ? 1.850 8.768 -12.147 1.00 97.75 418 GLY A N 1
ATOM 3167 C CA . GLY A 1 418 ? 3.234 8.448 -12.464 1.00 97.75 418 GLY A CA 1
ATOM 3168 C C . GLY A 1 418 ? 3.877 9.519 -13.353 1.00 97.75 418 GLY A C 1
ATOM 3169 O O . GLY A 1 418 ? 4.867 9.248 -14.029 1.00 97.75 418 GLY A O 1
ATOM 3170 N N . ARG A 1 419 ? 3.326 10.742 -13.367 1.00 98.19 419 ARG A N 1
ATOM 3171 C CA . ARG A 1 419 ? 3.756 11.838 -14.251 1.00 98.19 419 ARG A CA 1
ATOM 3172 C C . ARG A 1 419 ? 5.226 12.223 -14.089 1.00 98.19 419 ARG A C 1
ATOM 3174 O O . ARG A 1 419 ? 5.877 12.534 -15.079 1.00 98.19 419 ARG A O 1
ATOM 3181 N N . CYS A 1 420 ? 5.768 12.135 -12.877 1.00 98.25 420 CYS A N 1
ATOM 3182 C CA . CYS A 1 420 ? 7.191 12.370 -12.624 1.00 98.25 420 CYS A CA 1
ATOM 3183 C C . CYS A 1 420 ? 8.109 11.415 -13.405 1.00 98.25 420 CYS A C 1
ATOM 3185 O O . CYS A 1 420 ? 9.217 11.807 -13.765 1.00 98.25 420 CYS A O 1
ATOM 3187 N N . MET A 1 421 ? 7.651 10.189 -13.695 1.00 98.25 421 MET A N 1
ATOM 3188 C CA . MET A 1 421 ? 8.397 9.248 -14.530 1.00 98.25 421 MET A CA 1
ATOM 3189 C C . MET A 1 421 ? 8.346 9.674 -15.996 1.00 98.25 421 MET A C 1
ATOM 3191 O O . MET A 1 421 ? 9.385 9.719 -16.644 1.00 98.25 421 MET A O 1
ATOM 3195 N N . LYS A 1 422 ? 7.156 10.052 -16.484 1.00 97.19 422 LYS A N 1
ATOM 3196 C CA . LYS A 1 422 ? 6.933 10.494 -17.868 1.00 97.19 422 LYS A CA 1
ATOM 3197 C C . LYS A 1 422 ? 7.817 11.677 -18.248 1.00 97.19 422 LYS A C 1
ATOM 3199 O O . LYS A 1 422 ? 8.420 11.666 -19.314 1.00 97.19 422 LYS A O 1
ATOM 3204 N N . THR A 1 423 ? 7.861 12.700 -17.399 1.00 96.81 423 THR A N 1
ATOM 3205 C CA . THR A 1 423 ? 8.501 13.982 -17.729 1.00 96.81 423 THR A CA 1
ATOM 3206 C C . THR A 1 423 ? 9.995 14.016 -17.429 1.00 96.81 423 THR A C 1
ATOM 3208 O O . THR A 1 423 ? 10.646 15.023 -17.691 1.00 96.81 423 THR A O 1
ATOM 3211 N N . CYS A 1 424 ? 10.560 12.951 -16.861 1.00 97.44 424 CYS A N 1
ATOM 3212 C CA . CYS A 1 424 ? 11.985 12.893 -16.578 1.00 97.44 424 CYS A CA 1
ATOM 3213 C C . CYS A 1 424 ? 12.798 12.832 -17.886 1.00 97.44 424 CYS A C 1
ATOM 3215 O O . CYS A 1 424 ? 12.521 11.953 -18.698 1.00 97.44 424 CYS A O 1
ATOM 3217 N N . PRO A 1 425 ? 13.866 13.637 -18.057 1.00 95.69 425 PRO A N 1
ATOM 3218 C CA . PRO A 1 425 ? 14.734 13.558 -19.242 1.00 95.69 425 PRO A CA 1
ATOM 3219 C C . PRO A 1 425 ? 15.430 12.199 -19.438 1.00 95.69 425 PRO A C 1
ATOM 3221 O O . PRO A 1 425 ? 15.962 11.905 -20.502 1.00 95.69 425 PRO A O 1
ATOM 3224 N N . TRP A 1 426 ? 15.461 11.361 -18.397 1.00 94.94 426 TRP A N 1
ATOM 3225 C CA . TRP A 1 426 ? 16.008 10.004 -18.461 1.00 94.94 426 TRP A CA 1
ATOM 3226 C C . TRP A 1 426 ? 14.983 8.954 -18.906 1.00 94.94 426 TRP A C 1
ATOM 3228 O O . TRP A 1 426 ? 15.350 7.794 -19.089 1.00 94.94 426 TRP A O 1
ATOM 3238 N N . ASN A 1 427 ? 13.712 9.330 -19.082 1.00 93.94 427 ASN A N 1
ATOM 3239 C CA . ASN A 1 427 ? 12.684 8.472 -19.661 1.00 93.94 427 ASN A CA 1
ATOM 3240 C C . ASN A 1 427 ? 12.912 8.328 -21.174 1.00 93.94 427 ASN A C 1
ATOM 3242 O O . ASN A 1 427 ? 12.257 8.977 -21.980 1.00 93.94 427 ASN A O 1
ATOM 3246 N N . LEU A 1 428 ? 13.876 7.487 -21.535 1.00 85.50 428 LEU A N 1
ATOM 3247 C CA . LEU A 1 428 ? 14.354 7.287 -22.901 1.00 85.50 428 LEU A CA 1
ATOM 3248 C C . LEU A 1 428 ? 14.032 5.858 -23.365 1.00 85.50 428 LEU A C 1
ATOM 3250 O O . LEU A 1 428 ? 13.959 4.931 -22.549 1.00 85.50 428 LEU A O 1
ATOM 3254 N N . GLU A 1 429 ? 13.859 5.656 -24.667 1.00 73.62 429 GLU A N 1
ATOM 3255 C CA . GLU A 1 429 ? 13.646 4.332 -25.276 1.00 73.62 429 GLU A CA 1
ATOM 3256 C C . GLU A 1 429 ? 14.979 3.669 -25.682 1.00 73.62 429 GLU A C 1
ATOM 3258 O O . GLU A 1 429 ? 15.070 2.464 -25.904 1.00 73.62 429 GLU A O 1
ATOM 3263 N N . GLY A 1 430 ? 16.066 4.447 -25.727 1.00 63.22 430 GLY A N 1
ATOM 3264 C CA . GLY A 1 430 ? 17.399 3.988 -26.109 1.00 63.22 430 GLY A CA 1
ATOM 3265 C C . GLY A 1 430 ? 17.637 3.909 -27.617 1.00 63.22 430 GLY A C 1
ATOM 3266 O O . GLY A 1 430 ? 18.571 3.221 -28.045 1.00 63.22 430 GLY A O 1
ATOM 3267 N N . LEU A 1 431 ? 16.847 4.633 -28.417 1.00 61.12 431 LEU A N 1
ATOM 3268 C CA . LEU A 1 431 ? 17.044 4.753 -29.863 1.00 61.12 431 LEU A CA 1
ATOM 3269 C C . LEU A 1 431 ? 18.412 5.377 -30.190 1.00 61.12 431 LEU A C 1
ATOM 3271 O O . LEU A 1 431 ? 19.007 6.087 -29.376 1.00 61.12 431 LEU A O 1
ATOM 3275 N N . PHE A 1 432 ? 18.920 5.143 -31.408 1.00 61.84 432 PHE A N 1
ATOM 3276 C CA . PHE A 1 432 ? 20.188 5.734 -31.872 1.00 61.84 432 PHE A CA 1
ATOM 3277 C C . PHE A 1 432 ? 20.247 7.257 -31.665 1.00 61.84 432 PHE A C 1
ATOM 3279 O O . PHE A 1 432 ? 21.316 7.770 -31.348 1.00 61.84 432 PHE A O 1
ATOM 3286 N N . ALA A 1 433 ? 19.106 7.947 -31.774 1.00 66.88 433 ALA A N 1
ATOM 3287 C CA . ALA A 1 433 ? 18.980 9.387 -31.559 1.00 66.88 433 ALA A CA 1
ATOM 3288 C C . ALA A 1 433 ? 19.231 9.832 -30.104 1.00 66.88 433 ALA A C 1
ATOM 3290 O O . ALA A 1 433 ? 19.728 10.930 -29.878 1.00 66.88 433 ALA A O 1
ATOM 3291 N N . GLU A 1 434 ? 18.942 8.983 -29.116 1.00 77.62 434 GLU A N 1
ATOM 3292 C CA . GLU A 1 434 ? 19.027 9.321 -27.686 1.00 77.62 434 GLU A CA 1
ATOM 3293 C C . GLU A 1 434 ? 20.358 8.887 -27.053 1.00 77.62 434 GLU A C 1
ATOM 3295 O O . GLU A 1 434 ? 20.734 9.359 -25.978 1.00 77.62 434 GLU A O 1
ATOM 3300 N N . LYS A 1 435 ? 21.110 7.997 -27.719 1.00 83.06 435 LYS A N 1
ATOM 3301 C CA . LYS A 1 435 ? 22.432 7.543 -27.253 1.00 83.06 435 LYS A CA 1
ATOM 3302 C C . LYS A 1 435 ? 23.403 8.702 -26.971 1.00 83.06 435 LYS A C 1
ATOM 3304 O O . LYS A 1 435 ? 24.044 8.645 -25.921 1.00 83.06 435 LYS A O 1
ATOM 3309 N N . PRO A 1 436 ? 23.515 9.746 -27.822 1.00 88.56 436 PRO A N 1
ATOM 3310 C CA . PRO A 1 436 ? 24.382 10.889 -27.541 1.00 88.56 436 PRO A CA 1
ATOM 3311 C C . PRO A 1 436 ? 23.961 11.659 -26.286 1.00 88.56 436 PRO A C 1
ATOM 3313 O O . PRO A 1 436 ? 24.823 12.006 -25.482 1.00 88.56 436 PRO A O 1
ATOM 3316 N N . PHE A 1 437 ? 22.652 11.869 -26.085 1.00 90.81 437 PHE A N 1
ATOM 3317 C CA . PHE A 1 437 ? 22.122 12.514 -24.880 1.00 90.81 437 PHE A CA 1
ATOM 3318 C C . PHE A 1 437 ? 22.507 11.721 -23.632 1.00 90.81 437 PHE A C 1
ATOM 3320 O O . PHE A 1 437 ? 23.116 12.273 -22.720 1.00 90.81 437 PHE A O 1
ATOM 3327 N N . ARG A 1 438 ? 22.220 10.411 -23.614 1.00 91.19 438 ARG A N 1
ATOM 3328 C CA . ARG A 1 438 ? 22.528 9.542 -22.470 1.00 91.19 438 ARG A CA 1
ATOM 3329 C C . ARG A 1 438 ? 24.025 9.526 -22.170 1.00 91.19 438 ARG A C 1
ATOM 3331 O O . ARG A 1 438 ? 24.423 9.661 -21.018 1.00 91.19 438 ARG A O 1
ATOM 3338 N N . TRP A 1 439 ? 24.858 9.389 -23.202 1.00 91.69 439 TRP A N 1
ATOM 3339 C CA . TRP A 1 439 ? 26.309 9.397 -23.037 1.00 91.69 439 TRP A CA 1
ATOM 3340 C C . TRP A 1 439 ? 26.801 10.721 -22.441 1.00 91.69 439 TRP A C 1
ATOM 3342 O O . TRP A 1 439 ? 27.569 10.695 -21.480 1.00 91.69 439 TRP A O 1
ATOM 3352 N N . ALA A 1 440 ? 26.328 11.862 -22.953 1.00 92.50 440 ALA A N 1
ATOM 3353 C CA . ALA A 1 440 ? 26.684 13.173 -22.419 1.00 92.50 440 ALA A CA 1
ATOM 3354 C C . ALA A 1 440 ? 26.194 13.349 -20.973 1.00 92.50 440 ALA A C 1
ATOM 3356 O O . ALA A 1 440 ? 26.966 13.784 -20.124 1.00 92.50 440 ALA A O 1
ATOM 3357 N N . ALA A 1 441 ? 24.960 12.940 -20.666 1.00 92.00 441 ALA A N 1
ATOM 3358 C CA . ALA A 1 441 ? 24.398 13.015 -19.319 1.00 92.00 441 ALA A CA 1
ATOM 3359 C C . ALA A 1 441 ? 25.200 12.188 -18.297 1.00 92.00 441 ALA A C 1
ATOM 3361 O O . ALA A 1 441 ? 25.368 12.629 -17.165 1.00 92.00 441 ALA A O 1
ATOM 3362 N N . MET A 1 442 ? 25.736 11.032 -18.708 1.00 92.25 442 MET A N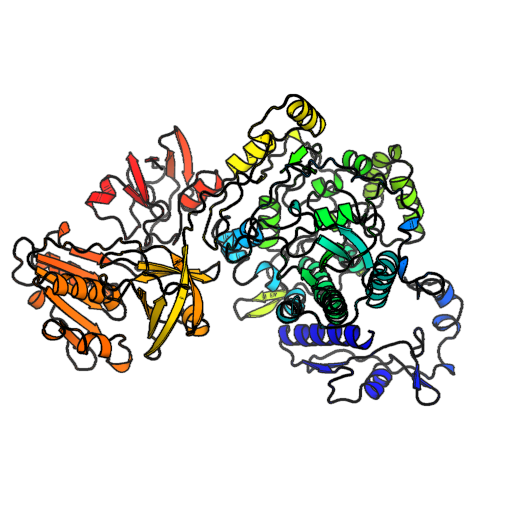 1
ATOM 3363 C CA . MET A 1 442 ? 26.544 10.158 -17.846 1.00 92.25 442 MET A CA 1
ATOM 3364 C C . MET A 1 442 ? 28.008 10.593 -17.705 1.00 92.25 442 MET A C 1
ATOM 3366 O O . MET A 1 442 ? 28.613 10.397 -16.656 1.00 92.25 442 MET A O 1
ATOM 3370 N N . ASN A 1 443 ? 28.608 11.138 -18.769 1.00 90.75 443 ASN A N 1
ATOM 3371 C CA . ASN A 1 443 ? 30.060 11.351 -18.839 1.00 90.75 443 ASN A CA 1
ATOM 3372 C C . ASN A 1 443 ? 30.469 12.829 -18.757 1.00 90.75 443 ASN A C 1
ATOM 3374 O O . ASN A 1 443 ? 31.631 13.131 -18.489 1.00 90.75 443 ASN A O 1
ATOM 3378 N N . LEU A 1 444 ? 29.538 13.761 -18.985 1.00 90.50 444 LEU A N 1
ATOM 3379 C CA . LEU A 1 444 ? 29.783 15.203 -19.023 1.00 90.50 444 LEU A CA 1
ATOM 3380 C C . LEU A 1 444 ? 28.861 15.933 -18.028 1.00 90.50 444 LEU A C 1
ATOM 3382 O O . LEU A 1 444 ? 27.964 16.668 -18.448 1.00 90.50 444 LEU A O 1
ATOM 3386 N N . PRO A 1 445 ? 29.087 15.811 -16.707 1.00 80.50 445 PRO A N 1
ATOM 3387 C CA . PRO A 1 445 ? 28.185 16.344 -15.676 1.00 80.50 445 PRO A CA 1
ATOM 3388 C C . PRO A 1 445 ? 27.918 17.854 -15.804 1.00 80.50 445 PRO A C 1
ATOM 3390 O O . PRO A 1 445 ? 26.810 18.319 -15.553 1.00 80.50 445 PRO A O 1
ATOM 3393 N N . LYS A 1 446 ? 28.897 18.627 -16.301 1.00 85.56 446 LYS A N 1
ATOM 3394 C CA . LYS A 1 446 ? 28.758 20.074 -16.563 1.00 85.56 446 LYS A CA 1
ATOM 3395 C C . LYS A 1 446 ? 27.698 20.418 -17.620 1.00 85.56 446 LYS A C 1
ATOM 3397 O O . LYS A 1 446 ? 27.291 21.571 -17.716 1.00 85.56 446 LYS A O 1
ATOM 3402 N N . THR A 1 447 ? 27.265 19.447 -18.425 1.00 89.81 447 THR A N 1
ATOM 3403 C CA . THR A 1 447 ? 26.246 19.645 -19.467 1.00 89.81 447 THR A CA 1
ATOM 3404 C C . THR A 1 447 ? 24.819 19.473 -18.953 1.00 89.81 447 THR A C 1
ATOM 3406 O O . THR A 1 447 ? 23.893 19.865 -19.658 1.00 89.81 447 THR A O 1
ATOM 3409 N N . ALA A 1 448 ? 24.611 18.970 -17.729 1.00 88.12 448 ALA A N 1
ATOM 3410 C CA . ALA A 1 448 ? 23.279 18.677 -17.198 1.00 88.12 448 ALA A CA 1
ATOM 3411 C C . ALA A 1 448 ? 22.272 19.848 -17.282 1.00 88.12 448 ALA A C 1
ATOM 3413 O O . ALA A 1 448 ? 21.161 19.610 -17.761 1.00 88.12 448 ALA A O 1
ATOM 3414 N N . PRO A 1 449 ? 22.622 21.110 -16.940 1.00 88.38 449 PRO A N 1
ATOM 3415 C CA . PRO A 1 449 ? 21.694 22.232 -17.105 1.00 88.38 449 PRO A CA 1
ATOM 3416 C C . PRO A 1 449 ? 21.287 22.462 -18.568 1.00 88.38 449 PRO A C 1
ATOM 3418 O O . PRO A 1 449 ? 20.127 22.745 -18.864 1.00 88.38 449 PRO A O 1
ATOM 3421 N N . ALA A 1 450 ? 22.238 22.335 -19.498 1.00 92.38 450 ALA A N 1
ATOM 3422 C CA . ALA A 1 450 ? 21.984 22.508 -20.925 1.00 92.38 450 ALA A CA 1
ATOM 3423 C C . ALA A 1 450 ? 21.137 21.359 -21.489 1.00 92.38 450 ALA A C 1
ATOM 3425 O O . ALA A 1 450 ? 20.207 21.611 -22.247 1.00 92.38 450 ALA A O 1
ATOM 3426 N N . LEU A 1 451 ? 21.412 20.118 -21.078 1.00 92.50 451 LEU A N 1
ATOM 3427 C CA . LEU A 1 451 ? 20.642 18.937 -21.471 1.00 92.50 451 LEU A CA 1
ATOM 3428 C C . LEU A 1 451 ? 19.199 19.000 -20.959 1.00 92.50 451 LEU A C 1
ATOM 3430 O O . LEU A 1 451 ? 18.279 18.719 -21.718 1.00 92.50 451 LEU A O 1
ATOM 3434 N N . ALA A 1 452 ? 18.984 19.431 -19.712 1.00 88.50 452 ALA A N 1
ATOM 3435 C CA . ALA A 1 452 ? 17.641 19.620 -19.164 1.00 88.50 452 ALA A CA 1
ATOM 3436 C C . ALA A 1 452 ? 16.847 20.700 -19.923 1.00 88.50 452 ALA A C 1
ATOM 3438 O O . ALA A 1 452 ? 15.664 20.516 -20.195 1.00 88.50 452 ALA A O 1
ATOM 3439 N N . ARG A 1 453 ? 17.497 21.807 -20.315 1.00 89.94 453 ARG A N 1
ATOM 3440 C CA . ARG A 1 453 ? 16.868 22.838 -21.161 1.00 89.94 453 ARG A CA 1
ATOM 3441 C C . ARG A 1 453 ? 16.577 22.328 -22.569 1.00 89.94 453 ARG A C 1
ATOM 3443 O O . ARG A 1 453 ? 15.507 22.612 -23.096 1.00 89.94 453 ARG A O 1
ATOM 3450 N N . LEU A 1 454 ? 17.501 21.575 -23.168 1.00 92.81 454 LEU A N 1
ATOM 3451 C CA . LEU A 1 454 ? 17.312 20.976 -24.489 1.00 92.81 454 LEU A CA 1
ATOM 3452 C C . LEU A 1 454 ? 16.111 20.025 -24.497 1.00 92.81 454 LEU A C 1
ATOM 3454 O O . LEU A 1 454 ? 15.312 20.082 -25.422 1.00 92.81 454 LEU A O 1
ATOM 3458 N N . ASP A 1 455 ? 15.959 19.212 -23.451 1.00 94.06 455 ASP A N 1
ATOM 3459 C CA . ASP A 1 455 ? 14.828 18.297 -23.275 1.00 94.06 455 ASP A CA 1
ATOM 3460 C C . ASP A 1 455 ? 13.472 19.034 -23.266 1.00 94.06 455 ASP A C 1
ATOM 3462 O O . ASP A 1 455 ? 12.506 18.583 -23.879 1.00 94.06 455 ASP A O 1
ATOM 3466 N N . ASP A 1 456 ? 13.402 20.219 -22.649 1.00 92.88 456 ASP A N 1
ATOM 3467 C CA . ASP A 1 456 ? 12.227 21.094 -22.747 1.00 92.88 456 ASP A CA 1
ATOM 3468 C C . ASP A 1 456 ? 12.078 21.751 -24.130 1.00 92.88 456 ASP A C 1
ATOM 3470 O O . ASP A 1 456 ? 10.954 21.927 -24.603 1.00 92.88 456 ASP A O 1
ATOM 3474 N N . MET A 1 457 ? 13.175 22.124 -24.795 1.00 92.56 457 MET A N 1
ATOM 3475 C CA . MET A 1 457 ? 13.141 22.740 -26.130 1.00 92.56 457 MET A CA 1
ATOM 3476 C C . MET A 1 457 ? 12.612 21.792 -27.208 1.00 92.56 457 MET A C 1
ATOM 3478 O O . MET A 1 457 ? 11.965 22.260 -28.139 1.00 92.56 457 MET A O 1
ATOM 3482 N N . VAL A 1 458 ? 12.873 20.488 -27.084 1.00 92.69 458 VAL A N 1
ATOM 3483 C CA . VAL A 1 458 ? 12.396 19.463 -28.030 1.00 92.69 458 VAL A CA 1
ATOM 3484 C C . VAL A 1 458 ? 11.062 18.831 -27.619 1.00 92.69 458 VAL A C 1
ATOM 3486 O O . VAL A 1 458 ? 10.646 17.846 -28.217 1.00 92.69 458 VAL A O 1
ATOM 3489 N N . ASP A 1 459 ? 10.382 19.399 -26.616 1.00 93.25 459 ASP A N 1
ATOM 3490 C CA . ASP A 1 459 ? 9.045 18.980 -26.173 1.00 93.25 459 ASP A CA 1
ATOM 3491 C C . ASP A 1 459 ? 8.946 17.533 -25.651 1.00 93.25 459 ASP A C 1
ATOM 3493 O O . ASP A 1 459 ? 7.858 16.947 -25.602 1.00 93.25 459 ASP A O 1
ATOM 3497 N N . ASN A 1 460 ? 10.053 16.967 -25.162 1.00 93.12 460 ASN A N 1
ATOM 3498 C CA . ASN A 1 460 ? 10.038 15.652 -24.526 1.00 93.12 460 ASN A CA 1
ATOM 3499 C C . ASN A 1 460 ? 9.156 15.664 -23.268 1.00 93.12 460 ASN A C 1
ATOM 3501 O O . ASN A 1 460 ? 9.260 16.548 -22.408 1.00 93.12 460 ASN A O 1
ATOM 3505 N N . GLY A 1 461 ? 8.285 14.662 -23.145 1.00 91.62 461 GLY A N 1
ATOM 3506 C CA . GLY A 1 461 ? 7.295 14.566 -22.071 1.00 91.62 461 GLY A CA 1
ATOM 3507 C C . GLY A 1 461 ? 5.950 15.234 -22.382 1.00 91.62 461 GLY A C 1
ATOM 3508 O O . GLY A 1 461 ? 5.078 15.248 -21.511 1.00 91.62 461 GLY A O 1
ATOM 3509 N N . THR A 1 462 ? 5.747 15.759 -23.594 1.00 94.00 462 THR A N 1
ATOM 3510 C CA . THR A 1 462 ? 4.406 16.110 -24.094 1.00 94.00 462 THR A CA 1
ATOM 3511 C C . THR A 1 462 ? 3.572 14.857 -24.408 1.00 94.00 462 THR A C 1
ATOM 3513 O O . THR A 1 462 ? 4.024 13.718 -24.265 1.00 94.00 462 THR A O 1
ATOM 3516 N N . LEU A 1 463 ? 2.293 15.046 -24.739 1.00 94.31 463 LEU A N 1
ATOM 3517 C CA . LEU A 1 463 ? 1.399 13.959 -25.134 1.00 94.31 463 LEU A CA 1
ATOM 3518 C C . LEU A 1 463 ? 1.615 13.602 -26.603 1.00 94.31 463 LEU A C 1
ATOM 3520 O O . LEU A 1 463 ? 1.516 14.468 -27.470 1.00 94.31 463 LEU A O 1
ATOM 3524 N N . ASN A 1 464 ? 1.803 12.316 -26.883 1.00 94.88 464 ASN A N 1
ATOM 3525 C CA . ASN A 1 464 ? 1.774 11.787 -28.238 1.00 94.88 464 ASN A CA 1
ATOM 3526 C C . ASN A 1 464 ? 0.431 11.077 -28.500 1.00 94.88 464 ASN A C 1
ATOM 3528 O O . ASN A 1 464 ? 0.295 9.894 -28.172 1.00 94.88 464 ASN A O 1
ATOM 3532 N N . PRO A 1 465 ? -0.570 11.744 -29.106 1.00 93.69 465 PRO A N 1
ATOM 3533 C CA . PRO A 1 465 ? -1.905 11.168 -29.279 1.00 93.69 465 PRO A CA 1
ATOM 3534 C C . PRO A 1 465 ? -1.914 9.902 -30.145 1.00 93.69 465 PRO A C 1
ATOM 3536 O O . PRO A 1 465 ? -2.782 9.057 -29.961 1.00 93.69 465 PRO A O 1
ATOM 3539 N N . VAL A 1 466 ? -0.916 9.704 -31.018 1.00 95.38 466 VAL A N 1
ATOM 3540 C CA . VAL A 1 466 ? -0.764 8.471 -31.820 1.00 95.38 466 VAL A CA 1
ATOM 3541 C C . VAL A 1 466 ? -0.572 7.240 -30.929 1.00 95.38 466 VAL A C 1
ATOM 3543 O O . VAL A 1 466 ? -0.879 6.120 -31.328 1.00 95.38 466 VAL A O 1
ATOM 3546 N N . LYS A 1 467 ? -0.057 7.430 -29.711 1.00 95.69 467 LYS A N 1
ATOM 3547 C CA . LYS A 1 467 ? 0.194 6.355 -28.750 1.00 95.69 467 LYS A CA 1
ATOM 3548 C C . LYS A 1 467 ? -0.960 6.128 -27.769 1.00 95.69 467 LYS A C 1
ATOM 3550 O O . LYS A 1 467 ? -0.882 5.192 -26.974 1.00 95.69 467 LYS A O 1
ATOM 3555 N N . LYS A 1 468 ? -2.024 6.939 -27.808 1.00 96.38 468 LYS A N 1
ATOM 3556 C CA . LYS A 1 468 ? -3.222 6.725 -26.985 1.00 96.38 468 LYS A CA 1
ATOM 3557 C C . LYS A 1 468 ? -4.082 5.621 -27.604 1.00 96.38 468 LYS A C 1
ATOM 3559 O O . LYS A 1 468 ? -4.770 5.843 -28.593 1.00 96.38 468 LYS A O 1
ATOM 3564 N N . TRP A 1 469 ? -4.031 4.432 -27.008 1.00 96.50 469 TRP A N 1
ATOM 3565 C CA . TRP A 1 469 ? -4.729 3.232 -27.495 1.00 96.50 469 TRP A CA 1
ATOM 3566 C C . TRP A 1 469 ? -5.871 2.759 -26.584 1.00 96.50 469 TRP A C 1
ATOM 3568 O O . TRP A 1 469 ? -6.632 1.876 -26.969 1.00 96.50 469 TRP A O 1
ATOM 3578 N N . TRP A 1 470 ? -5.976 3.297 -25.367 1.00 97.00 470 TRP A N 1
ATOM 3579 C CA . TRP A 1 470 ? -6.949 2.861 -24.362 1.00 97.00 470 TRP A CA 1
ATOM 3580 C C . TRP A 1 470 ? -8.214 3.723 -24.364 1.00 97.00 470 TRP A C 1
ATOM 3582 O O . TRP A 1 470 ? -8.209 4.874 -24.806 1.00 97.00 470 TRP A O 1
ATOM 3592 N N . TRP A 1 471 ? -9.282 3.171 -23.791 1.00 96.00 471 TRP A N 1
ATOM 3593 C CA . TRP A 1 471 ? -10.508 3.904 -23.491 1.00 96.00 471 TRP A CA 1
ATOM 3594 C C . TRP A 1 471 ? -10.451 4.556 -22.109 1.00 96.00 471 TRP A C 1
ATOM 3596 O O . TRP A 1 471 ? -9.913 3.987 -21.156 1.00 96.00 471 TRP A O 1
ATOM 3606 N N . ASP A 1 472 ? -11.058 5.733 -21.997 1.00 97.00 472 ASP A N 1
ATOM 3607 C CA . ASP A 1 472 ? -11.209 6.462 -20.739 1.00 97.00 472 ASP A CA 1
ATOM 3608 C C . ASP A 1 472 ? -12.464 5.954 -20.005 1.00 97.00 472 ASP A C 1
ATOM 3610 O O . ASP A 1 472 ? -13.535 6.560 -20.067 1.00 97.00 472 ASP A O 1
ATOM 3614 N N . LEU A 1 473 ? -12.336 4.782 -19.373 1.00 96.19 473 LEU A N 1
ATOM 3615 C CA . LEU A 1 473 ? -13.420 4.100 -18.659 1.00 96.19 473 LEU A CA 1
ATOM 3616 C C . LEU A 1 473 ? -13.223 4.153 -17.141 1.00 96.19 473 LEU A C 1
ATOM 3618 O O . LEU A 1 473 ? -12.124 3.901 -16.639 1.00 96.19 473 LEU A O 1
ATOM 3622 N N . GLU A 1 474 ? -14.319 4.380 -16.426 1.00 95.06 474 GLU A N 1
ATOM 3623 C CA . GLU A 1 474 ? -14.411 4.479 -14.973 1.00 95.06 474 GLU A CA 1
ATOM 3624 C C . GLU A 1 474 ? -15.412 3.459 -14.411 1.00 95.06 474 GLU A C 1
ATOM 3626 O O . GLU A 1 474 ? -16.403 3.122 -15.056 1.00 95.06 474 GLU A O 1
ATOM 3631 N N . LEU A 1 475 ? -15.145 2.959 -13.203 1.00 95.38 475 LEU A N 1
ATOM 3632 C CA . LEU A 1 475 ? -16.066 2.101 -12.457 1.00 95.38 475 LEU A CA 1
ATOM 3633 C C . LEU A 1 475 ? -17.310 2.893 -12.004 1.00 95.38 475 LEU A C 1
ATOM 3635 O O . LEU A 1 475 ? -17.192 3.824 -11.210 1.00 95.38 475 LEU A O 1
ATOM 3639 N N . GLY A 1 476 ? -18.490 2.489 -12.469 1.00 92.38 476 GLY A N 1
ATOM 3640 C CA . GLY A 1 476 ? -19.786 3.030 -12.063 1.00 92.38 476 GLY A CA 1
ATOM 3641 C C . GLY A 1 476 ? -20.309 2.455 -10.743 1.00 92.38 476 GLY A C 1
ATOM 3642 O O . GLY A 1 476 ? -19.798 1.467 -10.209 1.00 92.38 476 GLY A O 1
ATOM 3643 N N . SER A 1 477 ? -21.370 3.070 -10.214 1.00 88.12 477 SER A N 1
ATOM 3644 C CA . SER A 1 477 ? -22.056 2.622 -8.991 1.00 88.12 477 SER A CA 1
ATOM 3645 C C . SER A 1 477 ? -22.790 1.287 -9.155 1.00 88.12 477 SER A C 1
ATOM 3647 O O . SER A 1 477 ? -22.998 0.583 -8.170 1.00 88.12 477 SER A O 1
ATOM 3649 N N . ASP A 1 478 ? -23.130 0.914 -10.389 1.00 90.31 478 ASP A N 1
ATOM 3650 C CA . ASP A 1 478 ? -23.684 -0.389 -10.774 1.00 90.31 478 ASP A CA 1
ATOM 3651 C C . ASP A 1 478 ? -22.629 -1.514 -10.790 1.00 90.31 478 ASP A C 1
ATOM 3653 O O . ASP A 1 478 ? -22.960 -2.683 -10.979 1.00 90.31 478 ASP A O 1
ATOM 3657 N N . GLY A 1 479 ? -21.352 -1.173 -10.585 1.00 90.00 479 GLY A N 1
ATOM 3658 C CA . GLY A 1 479 ? -20.223 -2.097 -10.643 1.00 90.00 479 GLY A CA 1
ATOM 3659 C C . GLY A 1 479 ? -19.692 -2.362 -12.056 1.00 90.00 479 GLY A C 1
ATOM 3660 O O . GLY A 1 479 ? -18.723 -3.116 -12.186 1.00 90.00 479 GLY A O 1
ATOM 3661 N N . GLY A 1 480 ? -20.283 -1.751 -13.089 1.00 93.56 480 GLY A N 1
ATOM 3662 C CA . GLY A 1 480 ? -19.825 -1.807 -14.478 1.00 93.56 480 GLY A CA 1
ATOM 3663 C C . GLY A 1 480 ? -18.774 -0.742 -14.799 1.00 93.56 480 GLY A C 1
ATOM 3664 O O . GLY A 1 480 ? -18.532 0.166 -14.007 1.00 93.56 480 GLY A O 1
ATOM 3665 N N . TYR A 1 481 ? -18.129 -0.844 -15.964 1.00 96.44 481 TYR A N 1
ATOM 3666 C CA . TYR A 1 481 ? -17.199 0.179 -16.453 1.00 96.44 481 TYR A CA 1
ATOM 3667 C C . TYR A 1 481 ? -17.817 0.980 -17.592 1.00 96.44 481 TYR A C 1
ATOM 3669 O O . TYR A 1 481 ? -18.178 0.416 -18.623 1.00 96.44 481 TYR A O 1
ATOM 3677 N N . HIS A 1 482 ? -17.868 2.298 -17.421 1.00 95.12 482 HIS A N 1
ATOM 3678 C CA . HIS A 1 482 ? -18.530 3.234 -18.331 1.00 95.12 482 HIS A CA 1
ATOM 3679 C C . HIS A 1 482 ? -17.573 4.350 -18.754 1.00 95.12 482 HIS A C 1
ATOM 3681 O O . HIS A 1 482 ? -16.582 4.586 -18.061 1.00 95.12 482 HIS A O 1
ATOM 3687 N N . PRO A 1 483 ? -17.830 5.062 -19.865 1.00 96.44 483 PRO A N 1
ATOM 3688 C CA . PRO A 1 483 ? -17.092 6.281 -20.184 1.00 96.44 483 PRO A CA 1
ATOM 3689 C C . PRO A 1 483 ? -17.077 7.250 -18.996 1.00 96.44 483 PRO A C 1
ATOM 3691 O O . PRO A 1 483 ? -18.116 7.509 -18.390 1.00 96.44 483 PRO A O 1
ATOM 3694 N N . THR A 1 484 ? -15.898 7.780 -18.667 1.00 95.00 484 THR A N 1
ATOM 3695 C CA . THR A 1 484 ? -15.738 8.752 -17.575 1.00 95.00 484 THR A CA 1
ATOM 3696 C C . THR A 1 484 ? -16.662 9.959 -17.756 1.00 95.00 484 THR A C 1
ATOM 3698 O O . THR A 1 484 ? -16.744 10.536 -18.842 1.00 95.00 484 THR A O 1
ATOM 3701 N N . SER A 1 485 ? -17.310 10.391 -16.672 1.00 92.19 485 SER A N 1
ATOM 3702 C CA . SER A 1 485 ? -18.050 11.663 -16.636 1.00 92.19 485 SER A CA 1
ATOM 3703 C C . SER A 1 485 ? -17.150 12.855 -16.279 1.00 92.19 485 SER A C 1
ATOM 3705 O O . SER A 1 485 ? -17.508 14.011 -16.504 1.00 92.19 485 SER A O 1
ATOM 3707 N N . HIS A 1 486 ? -15.954 12.584 -15.748 1.00 93.62 486 HIS A N 1
ATOM 3708 C CA . HIS A 1 486 ? -14.958 13.589 -15.399 1.00 93.62 486 HIS A CA 1
ATOM 3709 C C . HIS A 1 486 ? -14.075 13.969 -16.590 1.00 93.62 486 HIS A C 1
ATOM 3711 O O . HIS A 1 486 ? -13.744 13.131 -17.434 1.00 93.62 486 HIS A O 1
ATOM 3717 N N . ALA A 1 487 ? -13.622 15.227 -16.610 1.00 94.81 487 ALA A N 1
ATOM 3718 C CA . ALA A 1 487 ? -12.620 15.692 -17.561 1.00 94.81 487 ALA A CA 1
ATOM 3719 C C . ALA A 1 487 ? -11.324 14.879 -17.414 1.00 94.81 487 ALA A C 1
ATOM 3721 O O . ALA A 1 487 ? -10.745 14.797 -16.331 1.00 94.81 487 ALA A O 1
ATOM 3722 N N . VAL A 1 488 ? -10.872 14.281 -18.516 1.00 96.75 488 VAL A N 1
ATOM 3723 C CA . VAL A 1 488 ? -9.652 13.467 -18.546 1.00 96.75 488 VAL A CA 1
ATOM 3724 C C . VAL A 1 488 ? -8.429 14.363 -18.375 1.00 96.75 488 VAL A C 1
ATOM 3726 O O . VAL A 1 488 ? -8.292 15.373 -19.067 1.00 96.75 488 VAL A O 1
ATOM 3729 N N . ASN A 1 489 ? -7.503 13.969 -17.500 1.00 96.88 489 ASN A N 1
ATOM 3730 C CA . ASN A 1 489 ? -6.223 14.654 -17.359 1.00 96.88 489 ASN A CA 1
ATOM 3731 C C . ASN A 1 489 ? -5.431 14.569 -18.677 1.00 96.88 489 ASN A C 1
ATOM 3733 O O . ASN A 1 489 ? -5.049 13.488 -19.117 1.00 96.88 489 ASN A O 1
ATOM 3737 N N . GLN A 1 490 ? -5.172 15.718 -19.305 1.00 95.25 490 GLN A N 1
ATOM 3738 C CA . GLN A 1 490 ? -4.383 15.842 -20.537 1.00 95.25 490 GLN A CA 1
ATOM 3739 C C . GLN A 1 490 ? -3.388 16.999 -20.402 1.00 95.25 490 GLN A C 1
ATOM 3741 O O . GLN A 1 490 ? -3.566 18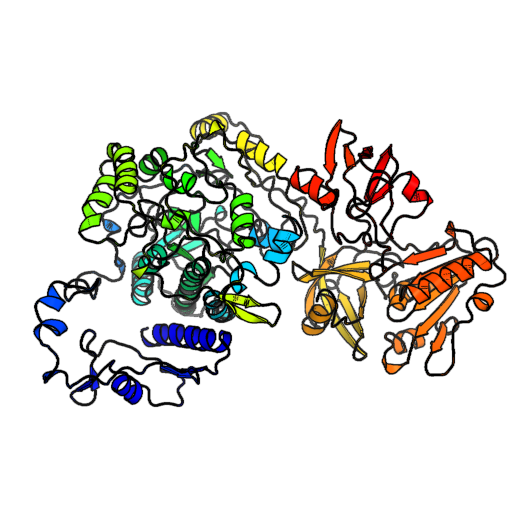.085 -20.951 1.00 95.25 490 GLN A O 1
ATOM 3746 N N . ARG A 1 491 ? -2.355 16.803 -19.582 1.00 92.44 491 ARG A N 1
ATOM 3747 C CA . ARG A 1 491 ? -1.454 17.887 -19.169 1.00 92.44 491 ARG A CA 1
ATOM 3748 C C . ARG A 1 491 ? -0.321 18.117 -20.173 1.00 92.44 491 ARG A C 1
ATOM 3750 O O . ARG A 1 491 ? 0.493 17.219 -20.398 1.00 92.44 491 ARG A O 1
ATOM 3757 N N . GLY A 1 492 ? -0.204 19.347 -20.675 1.00 89.75 492 GLY A N 1
ATOM 3758 C CA . GLY A 1 492 ? 0.995 19.839 -21.370 1.00 89.75 492 GLY A CA 1
ATOM 3759 C C . GLY A 1 492 ? 2.183 20.073 -20.424 1.00 89.75 492 GLY A C 1
ATOM 3760 O O . GLY A 1 492 ? 2.066 19.871 -19.216 1.00 89.75 492 GLY A O 1
ATOM 3761 N N . LEU A 1 493 ? 3.334 20.486 -20.967 1.00 92.94 493 LEU A N 1
ATOM 3762 C CA . LEU A 1 493 ? 4.507 20.875 -20.169 1.00 92.94 493 LEU A CA 1
ATOM 3763 C C . LEU A 1 493 ? 4.332 22.281 -19.581 1.00 92.94 493 LEU A C 1
ATOM 3765 O O . LEU A 1 493 ? 3.925 23.207 -20.282 1.00 92.94 493 LEU A O 1
ATOM 3769 N N . GLN A 1 494 ? 4.726 22.471 -18.324 1.00 90.38 494 GLN A N 1
ATOM 3770 C CA . GLN A 1 494 ? 4.644 23.754 -17.621 1.00 90.38 494 GLN A CA 1
ATOM 3771 C C . GLN A 1 494 ? 5.949 24.553 -17.753 1.00 90.38 494 GLN A C 1
ATOM 3773 O O . GLN A 1 494 ? 6.556 24.939 -16.760 1.00 90.38 494 GLN A O 1
ATOM 3778 N N . LYS A 1 495 ? 6.413 24.804 -18.985 1.00 89.94 495 LYS A N 1
ATOM 3779 C CA . LYS A 1 495 ? 7.744 25.400 -19.247 1.00 89.94 495 LYS A CA 1
ATOM 3780 C C . LYS A 1 495 ? 7.956 26.790 -18.626 1.00 89.94 495 LYS A C 1
ATOM 3782 O O . LYS A 1 495 ? 9.096 27.165 -18.381 1.00 89.94 495 LYS A O 1
ATOM 3787 N N . GLY A 1 496 ? 6.878 27.545 -18.403 1.00 84.38 496 GLY A N 1
ATOM 3788 C CA . GLY A 1 496 ? 6.912 28.883 -17.801 1.00 84.38 496 GLY A CA 1
ATOM 3789 C C . GLY A 1 496 ? 6.742 28.913 -16.279 1.00 84.38 496 GLY A C 1
ATOM 3790 O O . GLY A 1 496 ? 6.762 29.998 -15.710 1.00 84.38 496 GLY A O 1
ATOM 3791 N N . LEU A 1 497 ? 6.540 27.763 -15.624 1.00 85.81 497 LEU A N 1
ATOM 3792 C CA . LEU A 1 497 ? 6.422 27.701 -14.168 1.00 85.81 497 LEU A CA 1
ATOM 3793 C C . LEU A 1 497 ? 7.810 27.846 -13.536 1.00 85.81 497 LEU A C 1
ATOM 3795 O O . LEU A 1 497 ? 8.644 26.945 -13.663 1.00 85.81 497 LEU A O 1
ATOM 3799 N N . ASP A 1 498 ? 8.030 28.965 -12.849 1.00 82.12 498 ASP A N 1
ATOM 3800 C CA . ASP A 1 498 ? 9.205 29.170 -12.007 1.00 82.12 498 ASP A CA 1
ATOM 3801 C C . ASP A 1 498 ? 8.958 28.552 -10.626 1.00 82.12 498 ASP A C 1
ATOM 3803 O O . ASP A 1 498 ? 8.013 28.919 -9.929 1.00 82.12 498 ASP A O 1
ATOM 3807 N N . LEU A 1 499 ? 9.765 27.555 -10.264 1.00 85.75 499 LEU A N 1
ATOM 3808 C CA . LEU A 1 499 ? 9.609 26.787 -9.032 1.00 85.75 499 LEU A CA 1
ATOM 3809 C C . LEU A 1 499 ? 10.774 27.099 -8.091 1.00 85.75 499 LEU A C 1
ATOM 3811 O O . LEU A 1 499 ? 11.881 26.587 -8.272 1.00 85.75 499 LEU A O 1
ATOM 3815 N N . SER A 1 500 ? 10.500 27.905 -7.069 1.00 84.00 500 SER A N 1
ATOM 3816 C CA . SER A 1 500 ? 11.449 28.249 -6.011 1.00 84.00 500 SER A CA 1
ATOM 3817 C C . SER A 1 500 ? 11.315 27.297 -4.826 1.00 84.00 500 SER A C 1
ATOM 3819 O O . SER A 1 500 ? 10.209 27.006 -4.378 1.00 84.00 500 SER A O 1
ATOM 3821 N N . TYR A 1 501 ? 12.445 26.839 -4.281 1.00 89.69 501 TYR A N 1
ATOM 3822 C CA . TYR A 1 501 ? 12.457 26.023 -3.063 1.00 89.69 501 TYR A CA 1
ATOM 3823 C C . TYR A 1 501 ? 11.917 26.788 -1.845 1.00 89.69 501 TYR A C 1
ATOM 3825 O O . TYR A 1 501 ? 11.215 26.203 -1.028 1.00 89.69 501 TYR A O 1
ATOM 3833 N N . ALA A 1 502 ? 12.194 28.093 -1.750 1.00 82.38 502 ALA A N 1
ATOM 3834 C CA . ALA A 1 502 ? 11.768 28.921 -0.620 1.00 82.38 502 ALA A CA 1
ATOM 3835 C C . ALA A 1 502 ? 10.238 29.044 -0.506 1.00 82.38 502 ALA A C 1
ATOM 3837 O O . ALA A 1 502 ? 9.724 29.255 0.588 1.00 82.38 502 ALA A O 1
ATOM 3838 N N . ASP A 1 503 ? 9.524 28.857 -1.618 1.00 81.19 503 ASP A N 1
ATOM 3839 C CA . ASP A 1 503 ? 8.064 28.954 -1.676 1.00 81.19 503 ASP A CA 1
ATOM 3840 C C . ASP A 1 503 ? 7.380 27.590 -1.450 1.00 81.19 503 ASP A C 1
ATOM 3842 O O . ASP A 1 503 ? 6.151 27.493 -1.438 1.00 81.19 503 ASP A O 1
ATOM 3846 N N . GLN A 1 504 ? 8.150 26.504 -1.290 1.00 84.06 504 GLN A N 1
ATOM 3847 C CA . GLN A 1 504 ? 7.601 25.165 -1.088 1.00 84.06 504 GLN A CA 1
ATOM 3848 C C . GLN A 1 504 ? 7.387 24.847 0.392 1.00 84.06 504 GLN A C 1
ATOM 3850 O O . GLN A 1 504 ? 8.332 24.676 1.156 1.00 84.06 504 GLN A O 1
ATOM 3855 N N . THR A 1 505 ? 6.132 24.602 0.766 1.00 83.19 505 THR A N 1
ATOM 3856 C CA . THR A 1 505 ? 5.791 23.948 2.037 1.00 83.19 505 THR A CA 1
ATOM 3857 C C . THR A 1 505 ? 5.612 22.445 1.819 1.00 83.19 505 THR A C 1
ATOM 3859 O O . THR A 1 505 ? 4.647 22.000 1.178 1.00 83.19 505 THR A O 1
ATOM 3862 N N . LEU A 1 506 ? 6.545 21.652 2.343 1.00 86.00 506 LEU A N 1
ATOM 3863 C CA . LEU A 1 506 ? 6.558 20.190 2.248 1.00 86.00 506 LEU A CA 1
ATOM 3864 C C . LEU A 1 506 ? 6.533 19.576 3.647 1.00 86.00 506 LEU A C 1
ATOM 3866 O O . LEU A 1 506 ? 7.084 20.154 4.577 1.00 86.00 506 LEU A O 1
ATOM 3870 N N . ALA A 1 507 ? 5.895 18.413 3.769 1.00 87.62 507 ALA A N 1
ATOM 3871 C CA . ALA A 1 507 ? 5.853 17.628 4.997 1.00 87.62 507 ALA A CA 1
ATOM 3872 C C . ALA A 1 507 ? 6.553 16.277 4.809 1.00 87.62 507 ALA A C 1
ATOM 3874 O O . ALA A 1 507 ? 6.418 15.645 3.756 1.00 87.62 507 ALA A O 1
ATOM 3875 N N . VAL A 1 508 ? 7.253 15.800 5.837 1.00 96.00 508 VAL A N 1
ATOM 3876 C CA . VAL A 1 508 ? 7.874 14.469 5.876 1.00 96.00 508 VAL A CA 1
ATOM 3877 C C . VAL A 1 508 ? 7.566 13.761 7.185 1.00 96.00 508 VAL A C 1
ATOM 3879 O O . VAL A 1 508 ? 7.311 14.388 8.199 1.00 96.00 508 VAL A O 1
ATOM 3882 N N . TYR A 1 509 ? 7.602 12.432 7.156 1.00 95.44 509 TYR A N 1
ATOM 3883 C CA . TYR A 1 509 ? 7.206 11.593 8.288 1.00 95.44 509 TYR A CA 1
ATOM 3884 C C . TYR A 1 509 ? 8.363 10.655 8.645 1.00 95.44 509 TYR A C 1
ATOM 3886 O O . TYR A 1 509 ? 8.366 9.505 8.192 1.00 95.44 509 TYR A O 1
ATOM 3894 N N . PRO A 1 510 ? 9.404 11.158 9.339 1.00 96.06 510 PRO A N 1
ATOM 3895 C CA . PRO A 1 510 ? 10.520 10.337 9.788 1.00 96.06 510 PRO A CA 1
ATOM 3896 C C . PRO A 1 510 ? 10.058 9.336 10.848 1.00 96.06 510 PRO A C 1
ATOM 3898 O O . PRO A 1 510 ? 8.899 9.331 11.259 1.00 96.06 510 PRO A O 1
ATOM 3901 N N . ALA A 1 511 ? 10.963 8.465 11.288 1.00 96.19 511 ALA A N 1
ATOM 3902 C CA . ALA A 1 511 ? 10.621 7.379 12.201 1.00 96.19 511 ALA A CA 1
ATOM 3903 C C . ALA A 1 511 ? 9.881 7.817 13.490 1.00 96.19 511 ALA A C 1
ATOM 3905 O O . ALA A 1 511 ? 8.921 7.135 13.838 1.00 96.19 511 ALA A O 1
ATOM 3906 N N . PRO A 1 512 ? 10.202 8.958 14.137 1.00 93.94 512 PRO A N 1
ATOM 3907 C CA . PRO A 1 512 ? 9.437 9.446 15.290 1.00 93.94 512 PRO A CA 1
ATOM 3908 C C . PRO A 1 512 ? 7.969 9.799 14.990 1.00 93.94 512 PRO A C 1
ATOM 3910 O O . PRO A 1 512 ? 7.142 9.772 15.891 1.00 93.94 512 PRO A O 1
ATOM 3913 N N . LEU A 1 513 ? 7.631 10.108 13.730 1.00 92.75 513 LEU A N 1
ATOM 3914 C CA . LEU A 1 513 ? 6.261 10.399 13.273 1.00 92.75 513 LEU A CA 1
ATOM 3915 C C . LEU A 1 513 ? 5.597 9.197 12.571 1.00 92.75 513 LEU A C 1
ATOM 3917 O O . LEU A 1 513 ? 4.525 9.324 11.962 1.00 92.75 513 LEU A O 1
ATOM 3921 N N . ALA A 1 514 ? 6.243 8.027 12.589 1.00 94.50 514 ALA A N 1
ATOM 3922 C CA . ALA A 1 514 ? 5.670 6.802 12.049 1.00 94.50 514 ALA A CA 1
ATOM 3923 C C . ALA A 1 514 ? 4.587 6.250 12.999 1.00 94.50 514 ALA A C 1
ATOM 3925 O O . ALA A 1 514 ? 4.703 6.387 14.214 1.00 94.50 514 ALA A O 1
ATOM 3926 N N . PRO A 1 515 ? 3.536 5.595 12.472 1.00 93.25 515 PRO A N 1
ATOM 3927 C CA . PRO A 1 515 ? 2.479 5.036 13.307 1.00 93.25 515 PRO A CA 1
ATOM 3928 C C . PRO A 1 515 ? 2.977 3.869 14.170 1.00 93.25 515 PRO A C 1
ATOM 3930 O O . PRO A 1 515 ? 4.011 3.249 13.894 1.00 93.25 515 PRO A O 1
ATOM 3933 N N . HIS A 1 516 ? 2.175 3.496 15.167 1.00 93.12 516 HIS A N 1
ATOM 3934 C CA . HIS A 1 516 ? 2.300 2.198 15.831 1.00 93.12 516 HIS A CA 1
ATOM 3935 C C . HIS A 1 516 ? 2.156 1.043 14.810 1.00 93.12 516 HIS A C 1
ATOM 3937 O O . HIS A 1 516 ? 1.533 1.214 13.755 1.00 93.12 516 HIS A O 1
ATOM 3943 N N . PRO A 1 517 ? 2.663 -0.169 15.095 1.00 94.25 517 PRO A N 1
ATOM 3944 C CA . PRO A 1 517 ? 2.665 -1.259 14.114 1.00 94.25 517 PRO A CA 1
ATOM 3945 C C . PRO A 1 517 ? 1.294 -1.920 13.895 1.00 94.25 517 PRO A C 1
ATOM 3947 O O . PRO A 1 517 ? 1.104 -2.645 12.922 1.00 94.25 517 PRO A O 1
ATOM 3950 N N . TYR A 1 518 ? 0.340 -1.684 14.791 1.00 92.69 518 TYR A N 1
ATOM 3951 C CA . TYR A 1 518 ? -0.919 -2.424 14.860 1.00 92.69 518 TYR A CA 1
ATOM 3952 C C . TYR A 1 518 ? -1.971 -1.968 13.829 1.00 92.69 518 TYR A C 1
ATOM 3954 O O . TYR A 1 518 ? -1.962 -0.805 13.411 1.00 92.69 518 TYR A O 1
ATOM 3962 N N . PRO A 1 519 ? -2.913 -2.849 13.430 1.00 90.81 519 PRO A N 1
ATOM 3963 C CA . PRO A 1 519 ? -3.975 -2.542 12.469 1.00 90.81 519 PRO A CA 1
ATOM 3964 C C . PRO A 1 519 ? -5.102 -1.724 13.118 1.00 90.81 519 PRO A C 1
ATOM 3966 O O . PRO A 1 519 ? -6.233 -2.184 13.264 1.00 90.81 519 PRO A O 1
ATOM 3969 N N . TYR A 1 520 ? -4.771 -0.499 13.512 1.00 87.44 520 TYR A N 1
ATOM 3970 C CA . TYR A 1 520 ? -5.674 0.460 14.138 1.00 87.44 520 TYR A CA 1
ATOM 3971 C C . TYR A 1 520 ? -5.418 1.872 13.570 1.00 87.44 520 TYR A C 1
ATOM 3973 O O . TYR A 1 520 ? -4.325 2.109 13.031 1.00 87.44 520 TYR A O 1
ATOM 3981 N N . PRO A 1 521 ? -6.405 2.787 13.587 1.00 84.69 521 PRO A N 1
ATOM 3982 C CA . PRO A 1 521 ? -6.208 4.164 13.136 1.00 84.69 521 PRO A CA 1
ATOM 3983 C C . PRO A 1 521 ? -5.135 4.905 13.945 1.00 84.69 521 PRO A C 1
ATOM 3985 O O . PRO A 1 521 ? -5.064 4.765 15.161 1.00 84.69 521 PRO A O 1
ATOM 3988 N N . PHE A 1 522 ? -4.325 5.708 13.256 1.00 85.12 522 PHE A N 1
ATOM 3989 C CA . PHE A 1 522 ? -3.318 6.596 13.841 1.00 85.12 522 PHE A CA 1
ATOM 3990 C C . PHE A 1 522 ? -3.237 7.881 12.994 1.00 85.12 522 PHE A C 1
ATOM 3992 O O . PHE A 1 522 ? -2.484 7.921 12.007 1.00 85.12 522 PHE A O 1
ATOM 3999 N N . PRO A 1 523 ? -4.056 8.906 13.304 1.00 81.31 523 PRO A N 1
ATOM 4000 C CA . PRO A 1 523 ? -4.143 10.141 12.526 1.00 81.31 523 PRO A CA 1
ATOM 4001 C C . PRO A 1 523 ? -2.781 10.779 12.220 1.00 81.31 523 PRO A C 1
ATOM 4003 O O . PRO A 1 523 ? -1.845 10.722 13.014 1.00 81.31 523 PRO A O 1
ATOM 4006 N N . MET A 1 524 ? -2.644 11.349 11.023 1.00 81.50 524 MET A N 1
ATOM 4007 C CA . MET A 1 524 ? -1.431 12.059 10.613 1.00 81.50 524 MET A CA 1
ATOM 4008 C C . MET A 1 524 ? -1.407 13.482 11.158 1.00 81.50 524 MET A C 1
ATOM 4010 O O . MET A 1 524 ? -2.324 14.248 10.882 1.00 81.50 524 MET A O 1
ATOM 4014 N N . ASP A 1 525 ? -0.304 13.858 11.804 1.00 80.44 525 ASP A N 1
ATOM 4015 C CA . ASP A 1 525 ? 0.004 15.252 12.114 1.00 80.44 525 ASP A CA 1
ATOM 4016 C C . ASP A 1 525 ? 0.822 15.872 10.974 1.00 80.44 525 ASP A C 1
ATOM 4018 O O . ASP A 1 525 ? 2.002 15.568 10.773 1.00 80.44 525 ASP A O 1
ATOM 4022 N N . ARG A 1 526 ? 0.161 16.715 10.177 1.00 81.69 526 ARG A N 1
ATOM 4023 C CA . ARG A 1 526 ? 0.796 17.379 9.040 1.00 81.69 526 ARG A CA 1
ATOM 4024 C C . ARG A 1 526 ? 1.733 18.509 9.466 1.00 81.69 526 ARG A C 1
ATOM 4026 O O . ARG A 1 526 ? 2.738 18.694 8.782 1.00 81.69 526 ARG A O 1
ATOM 4033 N N . GLU A 1 527 ? 1.429 19.235 10.539 1.00 80.50 527 GLU A N 1
ATOM 4034 C CA . GLU A 1 527 ? 2.253 20.363 10.988 1.00 80.50 527 GLU A CA 1
ATOM 4035 C C . GLU A 1 527 ? 3.568 19.852 11.569 1.00 80.50 527 GLU A C 1
ATOM 4037 O O . GLU A 1 527 ? 4.628 20.279 11.111 1.00 80.50 527 GLU A O 1
ATOM 4042 N N . ALA A 1 528 ? 3.524 18.812 12.409 1.00 82.50 528 ALA A N 1
ATOM 4043 C CA . ALA A 1 528 ? 4.734 18.113 12.844 1.00 82.50 528 ALA A CA 1
ATOM 4044 C C . ALA A 1 528 ? 5.550 17.592 11.649 1.00 82.50 528 ALA A C 1
ATOM 4046 O O . ALA A 1 528 ? 6.779 17.620 11.653 1.00 82.50 528 ALA A O 1
ATOM 4047 N N . GLY A 1 529 ? 4.881 17.149 10.578 1.00 87.88 529 GLY A N 1
ATOM 4048 C CA . GLY A 1 529 ? 5.558 16.749 9.348 1.00 87.88 529 GLY A CA 1
ATOM 4049 C C . GLY A 1 529 ? 6.244 17.905 8.604 1.00 87.88 529 GLY A C 1
ATOM 4050 O O . GLY A 1 529 ? 7.295 17.698 7.990 1.00 87.88 529 GLY A O 1
ATOM 4051 N N . ILE A 1 530 ? 5.673 19.113 8.631 1.00 84.31 530 ILE A N 1
ATOM 4052 C CA . ILE A 1 530 ? 6.271 20.329 8.052 1.00 84.31 530 ILE A CA 1
ATOM 4053 C C . ILE A 1 530 ? 7.474 20.769 8.887 1.00 84.31 530 ILE A C 1
ATOM 4055 O O . ILE A 1 530 ? 8.543 21.019 8.328 1.00 84.31 530 ILE A O 1
ATOM 4059 N N . GLU A 1 531 ? 7.326 20.803 10.210 1.00 90.12 531 GLU A N 1
ATOM 4060 C CA . GLU A 1 531 ? 8.411 21.100 11.147 1.00 90.12 531 GLU A CA 1
ATOM 4061 C C . GLU A 1 531 ? 9.566 20.107 10.973 1.00 90.12 531 GLU A C 1
ATOM 4063 O O . GLU A 1 531 ? 10.718 20.511 10.806 1.00 90.12 531 GLU A O 1
ATOM 4068 N N . ALA A 1 532 ? 9.257 18.810 10.873 1.00 93.88 532 ALA A N 1
ATOM 4069 C CA . ALA A 1 532 ? 10.245 17.771 10.607 1.00 93.88 532 ALA A CA 1
ATOM 4070 C C . ALA A 1 532 ? 10.982 17.990 9.278 1.00 93.88 532 ALA A C 1
ATOM 4072 O O . ALA A 1 532 ? 12.182 17.736 9.205 1.00 93.88 532 ALA A O 1
ATOM 4073 N N . TYR A 1 533 ? 10.304 18.477 8.228 1.00 93.31 533 TYR A N 1
ATOM 4074 C CA . TYR A 1 533 ? 10.959 18.800 6.955 1.00 93.31 533 TYR A CA 1
ATOM 4075 C C . TYR A 1 533 ? 11.926 19.976 7.099 1.00 93.31 533 TYR A C 1
ATOM 4077 O O . TYR A 1 533 ? 13.049 19.918 6.600 1.00 93.31 533 TYR A O 1
ATOM 4085 N N . GLN A 1 534 ? 11.505 21.030 7.799 1.00 92.12 534 GLN A N 1
ATOM 4086 C CA . GLN A 1 534 ? 12.321 22.219 8.050 1.00 92.12 534 GLN A CA 1
ATOM 4087 C C . GLN A 1 534 ? 13.538 21.913 8.935 1.00 92.12 534 GLN A C 1
ATOM 4089 O O . GLN A 1 534 ? 14.594 22.517 8.750 1.00 92.12 534 GLN A O 1
ATOM 4094 N N . ALA A 1 535 ? 13.407 20.956 9.856 1.00 94.44 535 ALA A N 1
ATOM 4095 C CA . ALA A 1 535 ? 14.476 20.504 10.742 1.00 94.44 535 ALA A CA 1
ATOM 4096 C C . ALA A 1 535 ? 15.503 19.579 10.060 1.00 94.44 535 ALA A C 1
ATOM 4098 O O . ALA A 1 535 ? 16.554 19.292 10.641 1.00 94.44 535 ALA A O 1
ATOM 4099 N N . MET A 1 536 ? 15.236 19.101 8.837 1.00 95.31 536 MET A N 1
ATOM 4100 C CA . MET A 1 536 ? 16.167 18.229 8.125 1.00 95.31 536 MET A CA 1
ATOM 4101 C C . MET A 1 536 ? 17.492 18.943 7.824 1.00 95.31 536 MET A C 1
ATOM 4103 O O . MET A 1 536 ? 17.537 20.072 7.337 1.00 95.31 536 MET A O 1
ATOM 4107 N N . ILE A 1 537 ? 18.596 18.232 8.039 1.00 96.25 537 ILE A N 1
ATOM 4108 C CA . ILE A 1 537 ? 19.960 18.744 7.860 1.00 96.25 537 ILE A CA 1
ATOM 4109 C C . ILE A 1 537 ? 20.649 18.126 6.642 1.00 96.25 537 ILE A C 1
ATOM 4111 O O . ILE A 1 537 ? 20.226 17.096 6.112 1.00 96.25 537 ILE A O 1
ATOM 4115 N N . THR A 1 538 ? 21.739 18.742 6.187 1.00 97.38 538 THR A N 1
ATOM 4116 C CA . THR A 1 538 ? 22.571 18.185 5.112 1.00 97.38 538 THR A CA 1
ATOM 4117 C C . THR A 1 538 ? 23.352 16.960 5.597 1.00 97.38 538 THR A C 1
ATOM 4119 O O . THR A 1 538 ? 23.595 16.784 6.793 1.00 97.38 538 THR A O 1
ATOM 4122 N N . ALA A 1 539 ? 23.805 16.116 4.666 1.00 96.75 539 ALA A N 1
ATOM 4123 C CA . ALA A 1 539 ? 24.663 14.977 4.998 1.00 96.75 539 ALA A CA 1
ATOM 4124 C C . ALA A 1 539 ? 26.016 15.401 5.604 1.00 96.75 539 ALA A C 1
ATOM 4126 O O . ALA A 1 539 ? 26.600 14.654 6.387 1.00 96.75 539 ALA A O 1
ATOM 4127 N N . GLU A 1 540 ? 26.525 16.583 5.247 1.00 97.44 540 GLU A N 1
ATOM 4128 C CA . GLU A 1 540 ? 27.745 17.152 5.828 1.00 97.44 540 GLU A CA 1
ATOM 4129 C C . GLU A 1 540 ? 27.543 17.512 7.303 1.00 97.44 540 GLU A C 1
ATOM 4131 O O . GLU A 1 540 ? 28.308 17.054 8.153 1.00 97.44 540 GLU A O 1
ATOM 4136 N N . GLU A 1 541 ? 26.470 18.245 7.611 1.00 96.62 541 GLU A N 1
ATOM 4137 C CA . GLU A 1 541 ? 26.129 18.613 8.986 1.00 96.62 541 GLU A CA 1
ATOM 4138 C C . GLU A 1 541 ? 25.856 17.366 9.834 1.00 96.62 541 GLU A C 1
ATOM 4140 O O . GLU A 1 541 ? 26.407 17.231 10.924 1.00 96.62 541 GLU A O 1
ATOM 4145 N N . TYR A 1 542 ? 25.101 16.395 9.311 1.00 96.44 542 TYR A N 1
ATOM 4146 C CA . TYR A 1 542 ? 24.842 15.122 9.993 1.00 96.44 542 TYR A CA 1
ATOM 4147 C C . TYR A 1 542 ? 26.135 14.392 10.384 1.00 96.44 542 TYR A C 1
ATOM 4149 O O . TYR A 1 542 ? 26.305 13.989 11.536 1.00 96.44 542 TYR A O 1
ATOM 4157 N N . LYS A 1 543 ? 27.091 14.266 9.452 1.00 95.88 543 LYS A N 1
ATOM 4158 C CA . LYS A 1 543 ? 28.396 13.639 9.724 1.00 95.88 543 LYS A CA 1
ATOM 4159 C C . LYS A 1 543 ? 29.193 14.420 10.764 1.00 95.88 543 LYS A C 1
ATOM 4161 O O . LYS A 1 543 ? 29.825 13.808 11.623 1.00 95.88 543 LYS A O 1
ATOM 4166 N N . ALA A 1 544 ? 29.162 15.751 10.702 1.00 96.62 544 ALA A N 1
ATOM 4167 C CA . ALA A 1 544 ? 29.850 16.604 11.662 1.00 96.62 544 ALA A CA 1
ATOM 4168 C C . ALA A 1 544 ? 29.270 16.444 13.079 1.00 96.62 544 ALA A C 1
ATOM 4170 O O . ALA A 1 544 ? 30.040 16.307 14.030 1.00 96.62 544 ALA A O 1
ATOM 4171 N N . ARG A 1 545 ? 27.938 16.390 13.221 1.00 95.38 545 ARG A N 1
ATOM 4172 C CA . ARG A 1 545 ? 27.254 16.122 14.500 1.00 95.38 545 ARG A CA 1
ATOM 4173 C C . ARG A 1 545 ? 27.579 14.734 15.045 1.00 95.38 545 ARG A C 1
ATOM 4175 O O . ARG A 1 545 ? 28.000 14.611 16.195 1.00 95.38 545 ARG A O 1
ATOM 4182 N N . ARG A 1 546 ? 27.490 13.697 14.201 1.00 94.06 546 ARG A N 1
ATOM 4183 C CA . ARG A 1 546 ? 27.877 12.317 14.551 1.00 94.06 546 ARG A CA 1
ATOM 4184 C C . ARG A 1 546 ? 29.319 12.223 15.039 1.00 94.06 546 ARG A C 1
ATOM 4186 O O . ARG A 1 546 ? 29.573 11.584 16.054 1.00 94.06 546 ARG A O 1
ATOM 4193 N N . ALA A 1 547 ? 30.255 12.890 14.364 1.00 95.25 547 ALA A N 1
ATOM 4194 C CA . ALA A 1 547 ? 31.663 12.901 14.762 1.00 95.25 547 ALA A CA 1
ATOM 4195 C C . ALA A 1 547 ? 31.900 13.560 16.135 1.00 95.25 547 ALA A C 1
ATOM 4197 O O . ALA A 1 547 ? 32.874 13.227 16.807 1.00 95.25 547 ALA A O 1
ATOM 4198 N N . ARG A 1 548 ? 31.008 14.462 16.568 1.00 96.75 548 ARG A N 1
ATOM 4199 C CA . ARG A 1 548 ? 31.023 15.077 17.906 1.00 96.75 548 ARG A CA 1
ATOM 4200 C C . ARG A 1 548 ? 30.262 14.266 18.964 1.00 96.75 548 ARG A C 1
ATOM 4202 O O . ARG A 1 548 ? 30.256 14.665 20.124 1.00 96.75 548 ARG A O 1
ATOM 4209 N N . GLY A 1 549 ? 29.652 13.137 18.592 1.00 93.69 549 GLY A N 1
ATOM 4210 C CA . GLY A 1 549 ? 28.843 12.312 19.495 1.00 93.69 549 GLY A CA 1
ATOM 4211 C C . GLY A 1 549 ? 27.504 12.949 19.879 1.00 93.69 549 GLY A C 1
ATOM 4212 O O . GLY A 1 549 ? 26.917 12.572 20.890 1.00 93.69 549 GLY A O 1
ATOM 4213 N N . GLU A 1 550 ? 27.034 13.928 19.105 1.00 92.62 550 GLU A N 1
ATOM 4214 C CA . GLU A 1 550 ? 25.735 14.558 19.332 1.00 92.62 550 GLU A CA 1
ATOM 4215 C C . GLU A 1 550 ? 24.599 13.577 19.000 1.00 92.62 550 GLU A C 1
ATOM 4217 O O . GLU A 1 550 ? 24.724 12.738 18.104 1.00 92.62 550 GLU A O 1
ATOM 4222 N N . THR A 1 551 ? 23.485 13.716 19.717 1.00 86.25 551 THR A N 1
ATOM 4223 C CA . THR A 1 551 ? 22.217 13.009 19.482 1.00 86.25 551 THR A CA 1
ATOM 4224 C C . THR A 1 551 ? 21.066 14.012 19.563 1.00 86.25 551 THR A C 1
ATOM 4226 O O . THR A 1 551 ? 21.228 15.102 20.121 1.00 86.25 551 THR A O 1
ATOM 4229 N N . GLY A 1 552 ? 19.920 13.700 18.968 1.00 83.62 552 GLY A N 1
ATOM 4230 C CA . GLY A 1 552 ? 18.743 14.567 18.974 1.00 83.62 552 GLY A CA 1
ATOM 4231 C C . GLY A 1 552 ? 17.680 14.138 17.967 1.00 83.62 552 GLY A C 1
ATOM 4232 O O . GLY A 1 552 ? 17.725 13.042 17.422 1.00 83.62 552 GLY A O 1
ATOM 4233 N N . GLU A 1 553 ? 16.728 15.023 17.675 1.00 80.12 553 GLU A N 1
ATOM 4234 C CA . GLU A 1 553 ? 15.593 14.731 16.776 1.00 80.12 553 GLU A CA 1
ATOM 4235 C C . GLU A 1 553 ? 16.023 14.299 15.361 1.00 80.12 553 GLU A C 1
ATOM 4237 O O . GLU A 1 553 ? 15.356 13.491 14.717 1.00 80.12 553 GLU A O 1
ATOM 4242 N N . TRP A 1 554 ? 17.197 14.755 14.913 1.00 83.00 554 TRP A N 1
ATOM 4243 C CA . TRP A 1 554 ? 17.809 14.403 13.628 1.00 83.00 554 TRP A CA 1
ATOM 4244 C C . TRP A 1 554 ? 18.300 12.943 13.541 1.00 83.00 554 TRP A C 1
ATOM 4246 O O . TRP A 1 554 ? 18.642 12.482 12.448 1.00 83.00 554 TRP A O 1
ATOM 4256 N N . ASP A 1 555 ? 18.317 12.205 14.660 1.00 83.31 555 ASP A N 1
ATOM 4257 C CA . ASP A 1 555 ? 18.630 10.771 14.702 1.00 83.31 555 ASP A CA 1
ATOM 4258 C C . ASP A 1 555 ? 17.510 9.901 14.137 1.00 83.31 555 ASP A C 1
ATOM 4260 O O . ASP A 1 555 ? 17.767 8.777 13.708 1.00 83.31 555 ASP A O 1
ATOM 4264 N N . HIS A 1 556 ? 16.276 10.416 14.127 1.00 88.38 556 HIS A N 1
ATOM 4265 C CA . HIS A 1 556 ? 15.100 9.736 13.595 1.00 88.38 556 HIS A CA 1
ATOM 4266 C C . HIS A 1 556 ? 14.960 8.280 14.075 1.00 88.38 556 HIS A C 1
ATOM 4268 O O . HIS A 1 556 ? 14.808 7.363 13.267 1.00 88.38 556 HIS A O 1
ATOM 4274 N N . THR A 1 557 ? 15.001 8.049 15.386 1.00 88.94 557 THR A N 1
ATOM 4275 C CA . THR A 1 557 ? 14.789 6.718 15.965 1.00 88.94 557 THR A CA 1
ATOM 4276 C C . THR A 1 557 ? 13.303 6.350 15.956 1.00 88.94 557 THR A C 1
ATOM 4278 O O . THR A 1 557 ? 12.437 7.187 16.198 1.00 88.94 557 THR A O 1
ATOM 4281 N N . TYR A 1 558 ? 12.987 5.090 15.642 1.00 92.44 558 TYR A N 1
ATOM 4282 C CA . TYR A 1 558 ? 11.624 4.578 15.793 1.00 92.44 558 TYR A CA 1
ATOM 4283 C C . TYR A 1 558 ? 11.430 4.081 17.221 1.00 92.44 558 TYR A C 1
ATOM 4285 O O . TYR A 1 558 ? 12.201 3.241 17.689 1.00 92.44 558 TYR A O 1
ATOM 4293 N N . THR A 1 559 ? 10.375 4.541 17.882 1.00 85.56 559 THR A N 1
ATOM 4294 C CA . THR A 1 559 ? 9.939 4.008 19.170 1.00 85.56 559 THR A CA 1
ATOM 4295 C C . THR A 1 559 ? 8.463 3.641 19.096 1.00 85.56 559 THR A C 1
ATOM 4297 O O . THR A 1 559 ? 7.660 4.278 18.422 1.00 85.56 559 THR A O 1
ATOM 4300 N N . SER A 1 560 ? 8.105 2.566 19.787 1.00 81.25 560 SER A N 1
ATOM 4301 C CA . SER A 1 560 ? 6.728 2.228 20.116 1.00 81.25 560 SER A CA 1
ATOM 4302 C C . SER A 1 560 ? 6.740 1.851 21.588 1.00 81.25 560 SER A C 1
ATOM 4304 O O . SER A 1 560 ? 7.644 1.146 22.035 1.00 81.25 560 SER A O 1
ATOM 4306 N N . ASP A 1 561 ? 5.755 2.324 22.342 1.00 76.31 561 ASP A N 1
ATOM 4307 C CA . ASP A 1 561 ? 5.554 1.969 23.752 1.00 76.31 561 ASP A CA 1
ATOM 4308 C C . ASP A 1 561 ? 5.278 0.466 23.969 1.00 76.31 561 ASP A C 1
ATOM 4310 O O . ASP A 1 561 ? 5.193 -0.002 25.104 1.00 76.31 561 ASP A O 1
ATOM 4314 N N . GLY A 1 562 ? 5.133 -0.297 22.878 1.00 74.06 562 GLY A N 1
ATOM 4315 C CA . GLY A 1 562 ? 4.819 -1.719 22.876 1.00 74.06 562 GLY A CA 1
ATOM 4316 C C . GLY A 1 562 ? 3.368 -2.013 23.249 1.00 74.06 562 GLY A C 1
ATOM 4317 O O . GLY A 1 562 ? 2.954 -3.170 23.182 1.00 74.06 562 GLY A O 1
ATOM 4318 N N . GLN A 1 563 ? 2.565 -1.004 23.593 1.00 80.50 563 GLN A N 1
ATOM 4319 C CA . GLN A 1 563 ? 1.182 -1.203 23.989 1.00 80.50 563 GLN A CA 1
ATOM 4320 C C . GLN A 1 563 ? 0.300 -1.278 22.749 1.00 80.50 563 GLN A C 1
ATOM 4322 O O . GLN A 1 563 ? 0.119 -0.315 22.009 1.00 80.50 563 GLN A O 1
ATOM 4327 N N . SER A 1 564 ? -0.265 -2.459 22.503 1.00 86.06 564 SER A N 1
ATOM 4328 C CA . SER A 1 564 ? -1.215 -2.602 21.408 1.00 86.06 564 SER A CA 1
ATOM 4329 C C . SER A 1 564 ? -2.559 -1.953 21.764 1.00 86.06 564 SER A C 1
ATOM 4331 O O . SER A 1 564 ? -3.130 -2.294 22.811 1.00 86.06 564 SER A O 1
ATOM 4333 N N . PRO A 1 565 ? -3.104 -1.070 20.898 1.00 84.69 565 PRO A N 1
ATOM 4334 C CA . PRO A 1 565 ? -4.456 -0.534 21.053 1.00 84.69 565 PRO A CA 1
ATOM 4335 C C . PRO A 1 565 ? -5.525 -1.602 20.769 1.00 84.69 565 PRO A C 1
ATOM 4337 O O . PRO A 1 565 ? -6.702 -1.412 21.074 1.00 84.69 565 PRO A O 1
ATOM 4340 N N . VAL A 1 566 ? -5.116 -2.741 20.204 1.00 91.38 566 VAL A N 1
ATOM 4341 C CA . VAL A 1 566 ? -5.975 -3.869 19.856 1.00 91.38 566 VAL A CA 1
ATOM 4342 C C . VAL A 1 566 ? -5.473 -5.162 20.491 1.00 91.38 566 VAL A C 1
ATOM 4344 O O . VAL A 1 566 ? -4.288 -5.360 20.733 1.00 91.38 566 VAL A O 1
ATOM 4347 N N . LEU A 1 567 ? -6.391 -6.082 20.742 1.00 93.38 567 LEU A N 1
ATOM 4348 C CA . LEU A 1 567 ? -6.125 -7.460 21.105 1.00 93.38 567 LEU A CA 1
ATOM 4349 C C . LEU A 1 567 ? -6.255 -8.312 19.846 1.00 93.38 567 LEU A C 1
ATOM 4351 O O . LEU A 1 567 ? -7.238 -8.214 19.107 1.00 93.38 567 LEU A O 1
ATOM 4355 N N . ARG A 1 568 ? -5.265 -9.170 19.604 1.00 94.38 568 ARG A N 1
ATOM 4356 C CA . ARG A 1 568 ? -5.367 -10.201 18.574 1.00 94.38 568 ARG A CA 1
ATOM 4357 C C . ARG A 1 568 ? -5.996 -11.438 19.200 1.00 94.38 568 ARG A C 1
ATOM 4359 O O . ARG A 1 568 ? -5.427 -12.014 20.121 1.00 94.38 568 ARG A O 1
ATOM 4366 N N . VAL A 1 569 ? -7.151 -11.835 18.687 1.00 96.38 569 VAL A N 1
ATOM 4367 C CA . VAL A 1 569 ? -7.962 -12.935 19.225 1.00 96.38 569 VAL A CA 1
ATOM 4368 C C . VAL A 1 569 ? -8.332 -13.915 18.121 1.00 96.38 569 VAL A C 1
ATOM 4370 O O . VAL A 1 569 ? -8.207 -13.611 16.931 1.00 96.38 569 VAL A O 1
ATOM 4373 N N . GLU A 1 570 ? -8.774 -15.103 18.509 1.00 97.69 570 GLU A N 1
ATOM 4374 C CA . GLU A 1 570 ? -9.348 -16.097 17.606 1.00 97.69 570 GLU A CA 1
ATOM 4375 C C . GLU A 1 570 ? -10.854 -16.187 17.831 1.00 97.69 570 GLU A C 1
ATOM 4377 O O . GLU A 1 570 ? -11.312 -16.146 18.971 1.00 97.69 570 GLU A O 1
ATOM 4382 N N . ILE A 1 571 ? -11.614 -16.329 16.745 1.00 98.06 571 ILE A N 1
ATOM 4383 C CA . ILE A 1 571 ? -13.038 -16.657 16.809 1.00 98.06 571 ILE A CA 1
ATOM 4384 C C . ILE A 1 571 ? -13.169 -18.119 17.239 1.00 98.06 571 ILE A C 1
ATOM 4386 O O . ILE A 1 571 ? -12.942 -19.017 16.428 1.00 98.06 571 ILE A O 1
ATOM 4390 N N . SER A 1 572 ? -13.529 -18.362 18.497 1.00 97.75 572 SER A N 1
ATOM 4391 C CA . SER A 1 572 ? -13.771 -19.711 19.021 1.00 97.75 572 SER A CA 1
ATOM 4392 C C . SER A 1 572 ? -15.127 -20.266 18.608 1.00 97.75 572 SER A C 1
ATOM 4394 O O . SER A 1 572 ? -15.300 -21.479 18.603 1.00 97.75 572 SER A O 1
ATOM 4396 N N . LYS A 1 573 ? -16.079 -19.391 18.263 1.00 97.38 573 LYS A N 1
ATOM 4397 C CA . LYS A 1 573 ? -17.412 -19.776 17.797 1.00 97.38 573 LYS A CA 1
ATOM 4398 C C . LYS A 1 573 ? -18.005 -18.697 16.897 1.00 97.38 573 LYS A C 1
ATOM 4400 O O . LYS A 1 573 ? -17.898 -17.509 17.201 1.00 97.38 573 LYS A O 1
ATOM 4405 N N . ALA A 1 574 ? -18.643 -19.114 15.806 1.00 97.38 574 ALA A N 1
ATOM 4406 C CA . ALA A 1 574 ? -19.480 -18.274 14.951 1.00 97.38 574 ALA A CA 1
ATOM 4407 C C . ALA A 1 574 ? -20.825 -18.986 14.747 1.00 97.38 574 ALA A C 1
ATOM 4409 O O . ALA A 1 574 ? -20.947 -19.884 13.918 1.00 97.38 574 ALA A O 1
ATOM 4410 N N . GLU A 1 575 ? -21.817 -18.628 15.555 1.00 96.94 575 GLU A N 1
ATOM 4411 C CA . GLU A 1 575 ? -23.122 -19.286 15.599 1.00 96.94 575 GLU A CA 1
ATOM 4412 C C . GLU A 1 575 ? -24.171 -18.419 14.920 1.00 96.94 575 GLU A C 1
ATOM 4414 O O . GLU A 1 575 ? -24.551 -17.361 15.426 1.00 96.94 575 GLU A O 1
ATOM 4419 N N . GLN A 1 576 ? -24.634 -18.868 13.758 1.00 96.25 576 GLN A N 1
ATOM 4420 C CA . GLN A 1 576 ? -25.759 -18.243 13.083 1.00 96.25 576 GLN A CA 1
ATOM 4421 C C . GLN A 1 576 ? -27.039 -18.566 13.863 1.00 96.25 576 GLN A C 1
ATOM 4423 O O . GLN A 1 576 ? -27.490 -19.707 13.874 1.00 96.25 576 GLN A O 1
ATOM 4428 N N . MET A 1 577 ? -27.600 -17.559 14.532 1.00 95.31 577 MET A N 1
ATOM 4429 C CA . MET A 1 577 ? -28.796 -17.707 15.367 1.00 95.31 577 MET A CA 1
ATOM 4430 C C . MET A 1 577 ? -30.069 -17.579 14.536 1.00 95.31 577 MET A C 1
ATOM 4432 O O . MET A 1 577 ? -31.053 -18.266 14.784 1.00 95.31 577 MET A O 1
ATOM 4436 N N . THR A 1 578 ? -30.036 -16.684 13.547 1.00 94.88 578 THR A N 1
ATOM 4437 C CA . THR A 1 578 ? -31.112 -16.442 12.580 1.00 94.88 578 THR A CA 1
ATOM 4438 C C . THR A 1 578 ? -30.507 -16.103 11.215 1.00 94.88 578 THR A C 1
ATOM 4440 O O . THR A 1 578 ? -29.288 -15.970 11.073 1.00 94.88 578 THR A O 1
ATOM 4443 N N . ASP A 1 579 ? -31.335 -15.887 10.192 1.00 90.19 579 ASP A N 1
ATOM 4444 C CA . ASP A 1 579 ? -30.863 -15.417 8.879 1.00 90.19 579 ASP A CA 1
ATOM 4445 C C . ASP A 1 579 ? -30.151 -14.052 8.935 1.00 90.19 579 ASP A C 1
ATOM 4447 O O . ASP A 1 579 ? -29.357 -13.730 8.043 1.00 90.19 579 ASP A O 1
ATOM 4451 N N . GLY A 1 580 ? -30.437 -13.252 9.969 1.00 92.44 580 GLY A N 1
ATOM 4452 C CA . GLY A 1 580 ? -29.912 -11.901 10.150 1.00 92.44 580 GLY A CA 1
ATOM 4453 C C . GLY A 1 580 ? -28.938 -11.733 11.316 1.00 92.44 580 GLY A C 1
ATOM 4454 O O . GLY A 1 580 ? -28.217 -10.741 11.331 1.00 92.44 580 GLY A O 1
ATOM 4455 N N . VAL A 1 581 ? -28.876 -12.652 12.285 1.00 95.75 581 VAL A N 1
ATOM 4456 C CA . VAL A 1 581 ? -28.066 -12.486 13.506 1.00 95.75 581 VAL A CA 1
ATOM 4457 C C . VAL A 1 581 ? -27.075 -13.631 13.673 1.00 95.75 581 VAL A C 1
ATOM 4459 O O . VAL A 1 581 ? -27.459 -14.799 13.700 1.00 95.75 581 VAL A O 1
ATOM 4462 N N . THR A 1 582 ? -25.806 -13.274 13.870 1.00 97.56 582 THR A N 1
ATOM 4463 C CA . THR A 1 582 ? -24.735 -14.222 14.203 1.00 97.56 582 THR A CA 1
ATOM 4464 C C . THR A 1 582 ? -24.072 -13.813 15.510 1.00 97.56 582 THR A C 1
ATOM 4466 O O . THR A 1 582 ? -23.702 -12.647 15.686 1.00 97.56 582 THR A O 1
ATOM 4469 N N . LYS A 1 583 ? -23.917 -14.780 16.413 1.00 97.69 583 LYS A N 1
ATOM 4470 C CA . LYS A 1 583 ? -23.175 -14.652 17.666 1.00 97.69 583 LYS A CA 1
ATOM 4471 C C . LYS A 1 583 ? -21.732 -15.077 17.449 1.00 97.69 583 LYS A C 1
ATOM 4473 O O . LYS A 1 583 ? -21.474 -16.121 16.851 1.00 97.69 583 LYS A O 1
ATOM 4478 N N . TYR A 1 584 ? -20.800 -14.277 17.949 1.00 98.31 584 TYR A N 1
ATOM 4479 C CA . TYR A 1 584 ? -19.374 -14.572 17.889 1.00 98.31 584 TYR A CA 1
ATOM 4480 C C . TYR A 1 584 ? -18.797 -14.652 19.290 1.00 98.31 584 TYR A C 1
ATOM 4482 O O . TYR A 1 584 ? -19.079 -13.789 20.121 1.00 98.31 584 TYR A O 1
ATOM 4490 N N . GLU A 1 585 ? -17.952 -15.653 19.510 1.00 98.06 585 GLU A N 1
ATOM 4491 C CA . GLU A 1 585 ? -17.118 -15.766 20.702 1.00 98.06 585 GLU A CA 1
ATOM 4492 C C . GLU A 1 585 ? -15.652 -15.619 20.311 1.00 98.06 585 GLU A C 1
ATOM 4494 O O . GLU A 1 585 ? -15.203 -16.153 19.291 1.00 98.06 585 GLU A O 1
ATOM 4499 N N . PHE A 1 586 ? -14.912 -14.882 21.129 1.00 98.19 586 PHE A N 1
ATOM 4500 C CA . PHE A 1 586 ? -13.494 -14.625 20.950 1.00 98.19 586 PHE A CA 1
ATOM 4501 C C . PHE A 1 586 ? -12.714 -15.138 22.148 1.00 98.19 586 PHE A C 1
ATOM 4503 O O . PHE A 1 586 ? -13.120 -14.916 23.287 1.00 98.19 586 PHE A O 1
ATOM 4510 N N . ARG A 1 587 ? -11.549 -15.729 21.889 1.00 97.50 587 ARG A N 1
ATOM 4511 C CA . ARG A 1 587 ? -10.588 -16.145 22.916 1.00 97.50 587 ARG A CA 1
ATOM 4512 C C . ARG A 1 587 ? -9.190 -15.619 22.620 1.00 97.50 587 ARG A C 1
ATOM 4514 O O . ARG A 1 587 ? -8.852 -15.338 21.464 1.00 97.50 587 ARG A O 1
ATOM 4521 N N . ALA A 1 588 ? -8.360 -15.520 23.654 1.00 96.31 588 ALA A N 1
ATOM 4522 C CA . ALA A 1 588 ? -6.940 -15.239 23.479 1.00 96.31 588 ALA A CA 1
ATOM 4523 C C . ALA A 1 588 ? -6.258 -16.359 22.671 1.00 96.31 588 ALA A C 1
ATOM 4525 O O . ALA A 1 588 ? -6.638 -17.528 22.759 1.00 96.31 588 ALA A O 1
ATOM 4526 N N . LEU A 1 589 ? -5.239 -16.009 21.879 1.00 95.00 589 LEU A N 1
ATOM 4527 C CA . LEU A 1 589 ? -4.532 -16.976 21.024 1.00 95.00 589 LEU A CA 1
ATOM 4528 C C . LEU A 1 589 ? -3.745 -18.031 21.815 1.00 95.00 589 LEU A C 1
ATOM 4530 O O . LEU A 1 589 ? -3.488 -19.115 21.302 1.00 95.00 589 LEU A O 1
ATOM 4534 N N . ASP A 1 590 ? -3.338 -17.695 23.035 1.00 93.81 590 ASP A N 1
ATOM 4535 C CA . ASP A 1 590 ? -2.606 -18.553 23.971 1.00 93.81 590 ASP A CA 1
ATOM 4536 C C . ASP A 1 590 ? -3.527 -19.247 24.991 1.00 93.81 590 ASP A C 1
ATOM 4538 O O . ASP A 1 590 ? -3.052 -20.019 25.823 1.00 93.81 590 ASP A O 1
ATOM 4542 N N . GLY A 1 591 ? -4.839 -18.993 24.921 1.00 90.88 591 GLY A N 1
ATOM 4543 C CA . GLY A 1 591 ? -5.833 -19.519 25.853 1.00 90.88 591 GLY A CA 1
ATOM 4544 C C . GLY A 1 591 ? -5.862 -18.833 27.222 1.00 90.88 591 GLY A C 1
ATOM 4545 O O . GLY A 1 591 ? -6.555 -19.325 28.109 1.00 90.88 591 GLY A O 1
ATOM 4546 N N . ALA A 1 592 ? -5.129 -17.732 27.417 1.00 94.75 592 ALA A N 1
ATOM 4547 C CA . ALA A 1 592 ? -5.190 -16.957 28.651 1.00 94.75 592 ALA A CA 1
ATOM 4548 C C . ALA A 1 592 ? -6.506 -16.168 28.784 1.00 94.75 592 ALA A C 1
ATOM 4550 O O . ALA A 1 592 ? -7.215 -15.919 27.806 1.00 94.75 592 ALA A O 1
ATOM 4551 N N . ASP A 1 593 ? -6.794 -15.718 30.006 1.00 96.31 593 ASP A N 1
ATOM 4552 C CA . ASP A 1 593 ? -7.918 -14.824 30.273 1.00 96.31 593 ASP A CA 1
ATOM 4553 C C . ASP A 1 593 ? -7.757 -13.490 29.533 1.00 96.31 593 ASP A C 1
ATOM 4555 O O . ASP A 1 593 ? -6.746 -12.788 29.659 1.00 96.31 593 ASP A O 1
ATOM 4559 N N . LEU A 1 594 ? -8.816 -13.075 28.845 1.00 96.50 594 LEU A N 1
ATOM 4560 C CA . LEU A 1 594 ? -8.944 -11.745 28.271 1.00 96.50 594 LEU A CA 1
ATOM 4561 C C . LEU A 1 594 ? -9.032 -10.673 29.382 1.00 96.50 594 LEU A C 1
ATOM 4563 O O . LEU A 1 594 ? -9.299 -10.985 30.552 1.00 96.50 594 LEU A O 1
ATOM 4567 N N . PRO A 1 595 ? -8.777 -9.386 29.074 1.00 95.69 595 PRO A N 1
ATOM 4568 C CA . PRO A 1 595 ? -8.896 -8.309 30.058 1.00 95.69 595 PRO A CA 1
ATOM 4569 C C . PRO A 1 595 ? -10.262 -8.276 30.766 1.00 95.69 595 PRO A C 1
ATOM 4571 O O . PRO A 1 595 ? -11.280 -8.693 30.217 1.00 95.69 595 PRO A O 1
ATOM 4574 N N . ALA A 1 596 ? -10.303 -7.778 32.000 1.00 96.31 596 ALA A N 1
ATOM 4575 C CA . ALA A 1 596 ? -11.577 -7.566 32.683 1.00 96.31 596 ALA A CA 1
ATOM 4576 C C . ALA A 1 596 ? -12.404 -6.483 31.967 1.00 96.31 596 ALA A C 1
ATOM 4578 O O . ALA A 1 596 ? -11.844 -5.556 31.376 1.00 96.31 596 ALA A O 1
ATOM 4579 N N . TRP A 1 597 ? -13.728 -6.597 32.040 1.00 96.62 597 TRP A N 1
ATOM 4580 C CA . TRP A 1 597 ? -14.666 -5.655 31.436 1.00 96.62 597 TRP A CA 1
ATOM 4581 C C . TRP A 1 597 ? -15.909 -5.483 32.310 1.00 96.62 597 TRP A C 1
ATOM 4583 O O . TRP A 1 597 ? -16.114 -6.225 33.268 1.00 96.62 597 TRP A O 1
ATOM 4593 N N . GLN A 1 598 ? -16.708 -4.461 32.015 1.00 96.81 598 GLN A N 1
ATOM 4594 C CA . GLN A 1 598 ? -17.912 -4.112 32.769 1.00 96.81 598 GLN A CA 1
ATOM 4595 C C . GLN A 1 598 ? -19.147 -4.250 31.883 1.00 96.81 598 GLN A C 1
ATOM 4597 O O . GLN A 1 598 ? -19.081 -3.957 30.690 1.00 96.81 598 GLN A O 1
ATOM 4602 N N . ALA A 1 599 ? -20.281 -4.638 32.470 1.00 96.75 599 ALA A N 1
ATOM 4603 C CA . ALA A 1 599 ? -21.554 -4.680 31.758 1.00 96.75 599 ALA A CA 1
ATOM 4604 C C . ALA A 1 599 ? -21.865 -3.334 31.075 1.00 96.75 599 ALA A C 1
ATOM 4606 O O . ALA A 1 599 ? -21.616 -2.269 31.646 1.00 96.75 599 ALA A O 1
ATOM 4607 N N . GLY A 1 600 ? -22.371 -3.405 29.842 1.00 93.38 600 GLY A N 1
ATOM 4608 C CA . GLY A 1 600 ? -22.560 -2.246 28.963 1.00 93.38 600 GLY A CA 1
ATOM 4609 C C . GLY A 1 600 ? -21.352 -1.895 28.087 1.00 93.38 600 GLY A C 1
ATOM 4610 O O . GLY A 1 600 ? -21.457 -1.032 27.222 1.00 93.38 600 GLY A O 1
ATOM 4611 N N . ALA A 1 601 ? -20.206 -2.566 28.254 1.00 94.81 601 ALA A N 1
ATOM 4612 C CA . ALA A 1 601 ? -19.071 -2.351 27.362 1.00 94.81 601 ALA A CA 1
ATOM 4613 C C . ALA A 1 601 ? -19.313 -2.890 25.941 1.00 94.81 601 ALA A C 1
ATOM 4615 O O . ALA A 1 601 ? -20.062 -3.845 25.724 1.00 94.81 601 ALA A O 1
ATOM 4616 N N . HIS A 1 602 ? -18.596 -2.317 24.978 1.00 93.88 602 HIS A N 1
ATOM 4617 C CA . HIS A 1 602 ? -18.513 -2.767 23.595 1.00 93.88 602 HIS A CA 1
ATOM 4618 C C . HIS A 1 602 ? -17.063 -3.024 23.174 1.00 93.88 602 HIS A C 1
ATOM 4620 O O . HIS A 1 602 ? -16.104 -2.594 23.825 1.00 93.88 602 HIS A O 1
ATOM 4626 N N . LEU A 1 603 ? -16.918 -3.724 22.049 1.00 94.00 603 LEU A N 1
ATOM 4627 C CA . LEU A 1 603 ? -15.649 -3.947 21.363 1.00 94.00 603 LEU A CA 1
ATOM 4628 C C . LEU A 1 603 ? -15.668 -3.294 19.988 1.00 94.00 603 LEU A C 1
ATOM 4630 O O . LEU A 1 603 ? -16.674 -3.351 19.277 1.00 94.00 603 LEU A O 1
ATOM 4634 N N . ASP A 1 604 ? -14.515 -2.779 19.577 1.00 90.44 604 ASP A N 1
ATOM 4635 C CA . ASP A 1 604 ? -14.290 -2.339 18.208 1.00 90.44 604 ASP A CA 1
ATOM 4636 C C . ASP A 1 604 ? -13.674 -3.457 17.410 1.00 90.44 604 ASP A C 1
ATOM 4638 O O . ASP A 1 604 ? -12.546 -3.870 17.661 1.00 90.44 604 ASP A O 1
ATOM 4642 N N . ILE A 1 605 ? -14.397 -3.930 16.414 1.00 92.81 605 ILE A N 1
ATOM 4643 C CA . ILE A 1 605 ? -13.958 -5.002 15.544 1.00 92.81 605 ILE A CA 1
ATOM 4644 C C . ILE A 1 605 ? -13.361 -4.385 14.289 1.00 92.81 605 ILE A C 1
ATOM 4646 O O . ILE A 1 605 ? -14.044 -3.679 13.538 1.00 92.81 605 ILE A O 1
ATOM 4650 N N . VAL A 1 606 ? -12.088 -4.686 14.037 1.00 91.38 606 VAL A N 1
ATOM 4651 C CA . VAL A 1 606 ? -11.435 -4.384 12.761 1.00 91.38 606 VAL A CA 1
ATOM 4652 C C . VAL A 1 606 ? -11.917 -5.420 11.740 1.00 91.38 606 VAL A C 1
ATOM 4654 O O . VAL A 1 606 ? -11.311 -6.477 11.562 1.00 91.38 606 VAL A O 1
ATOM 4657 N N . VAL A 1 607 ? -13.046 -5.149 11.079 1.00 90.06 607 VAL A N 1
ATOM 4658 C CA . VAL A 1 607 ? -13.613 -6.048 10.053 1.00 90.06 607 VAL A CA 1
ATOM 4659 C C . VAL A 1 607 ? -12.742 -6.036 8.796 1.00 90.06 607 VAL A C 1
ATOM 4661 O O . VAL A 1 607 ? -12.449 -7.073 8.199 1.00 90.06 607 VAL A O 1
ATOM 4664 N N . ALA A 1 608 ? -12.325 -4.834 8.415 1.00 87.94 608 ALA A N 1
ATOM 4665 C CA . ALA A 1 608 ? -11.348 -4.506 7.386 1.00 87.94 608 ALA A CA 1
ATOM 4666 C C . ALA A 1 608 ? -10.748 -3.130 7.744 1.00 87.94 608 ALA A C 1
ATOM 4668 O O . ALA A 1 608 ? -11.340 -2.436 8.575 1.00 87.94 608 ALA A O 1
ATOM 4669 N N . PRO A 1 609 ? -9.631 -2.694 7.137 1.00 83.81 609 PRO A N 1
ATOM 4670 C CA . PRO A 1 609 ? -9.058 -1.370 7.405 1.00 83.81 609 PRO A CA 1
ATOM 4671 C C . PRO A 1 609 ? -10.071 -0.211 7.315 1.00 83.81 609 PRO A C 1
ATOM 4673 O O . PRO A 1 609 ? -10.065 0.687 8.151 1.00 83.81 609 PRO A O 1
ATOM 4676 N N . GLU A 1 610 ? -11.000 -0.269 6.355 1.00 79.88 610 GLU A N 1
ATOM 4677 C CA . GLU A 1 610 ? -12.077 0.718 6.166 1.00 79.88 610 GLU A CA 1
ATOM 4678 C C . GLU A 1 610 ? -13.299 0.539 7.094 1.00 79.88 610 GLU A C 1
ATOM 4680 O O . GLU A 1 610 ? -14.243 1.334 7.060 1.00 79.88 610 GLU A O 1
ATOM 4685 N N . PHE A 1 611 ? -13.337 -0.538 7.880 1.00 84.12 611 PHE A N 1
ATOM 4686 C CA . PHE A 1 611 ? -14.493 -0.956 8.666 1.00 84.12 611 PHE A CA 1
ATOM 4687 C C . PHE A 1 611 ? -14.094 -1.311 10.095 1.00 84.12 611 PHE A C 1
ATOM 4689 O O . PHE A 1 611 ? -13.994 -2.482 10.457 1.00 84.12 611 PHE A O 1
ATOM 4696 N N . LEU A 1 612 ? -13.950 -0.277 10.919 1.00 84.88 612 LEU A N 1
ATOM 4697 C CA . LEU A 1 612 ? -13.960 -0.399 12.372 1.00 84.88 612 LEU A CA 1
ATOM 4698 C C . LEU A 1 612 ? -15.412 -0.285 12.861 1.00 84.88 612 LEU A C 1
ATOM 4700 O O . LEU A 1 612 ? -16.090 0.700 12.547 1.00 84.88 612 LEU A O 1
ATOM 4704 N N . ARG A 1 613 ? -15.940 -1.314 13.531 1.00 86.88 613 ARG A N 1
ATOM 4705 C CA . ARG A 1 613 ? -17.351 -1.366 13.960 1.00 86.88 613 ARG A CA 1
ATOM 4706 C C . ARG A 1 613 ? -17.481 -1.756 15.417 1.00 86.88 613 ARG A C 1
ATOM 4708 O O . ARG A 1 613 ? -16.759 -2.626 15.877 1.00 86.88 613 ARG A O 1
ATOM 4715 N N . GLN A 1 614 ? -18.417 -1.114 16.096 1.00 88.19 614 GLN A N 1
ATOM 4716 C CA . GLN A 1 614 ? -18.695 -1.322 17.508 1.00 88.19 614 GLN A CA 1
ATOM 4717 C C . GLN A 1 614 ? -19.788 -2.367 17.654 1.00 88.19 614 GLN A C 1
ATOM 4719 O O . GLN A 1 614 ? -20.794 -2.292 16.950 1.00 88.19 614 GLN A O 1
ATOM 4724 N N . TYR A 1 615 ? -19.594 -3.312 18.564 1.00 93.75 615 TYR A N 1
ATOM 4725 C CA . TYR A 1 615 ? -20.640 -4.244 18.966 1.00 93.75 615 TYR A CA 1
ATOM 4726 C C . TYR A 1 615 ? -20.607 -4.416 20.478 1.00 93.75 615 TYR A C 1
ATOM 4728 O O . TYR A 1 615 ? -19.550 -4.716 21.045 1.00 93.75 615 TYR A O 1
ATOM 4736 N N . SER A 1 616 ? -21.757 -4.214 21.119 1.00 95.31 616 SER A N 1
ATOM 4737 C CA . SER A 1 616 ? -21.904 -4.391 22.560 1.00 95.31 616 SER A CA 1
ATOM 4738 C C . SER A 1 616 ? -21.637 -5.839 22.948 1.00 95.31 616 SER A C 1
ATOM 4740 O O . SER A 1 616 ? -22.008 -6.788 22.245 1.00 95.31 616 SER A O 1
ATOM 4742 N N . MET A 1 617 ? -20.946 -5.998 24.069 1.00 97.56 617 MET A N 1
ATOM 4743 C CA . MET A 1 617 ? -20.620 -7.299 24.622 1.00 97.56 617 MET A CA 1
ATOM 4744 C C . MET A 1 617 ? -21.874 -7.908 25.252 1.00 97.56 617 MET A C 1
ATOM 4746 O O . MET A 1 617 ? -22.664 -7.219 25.891 1.00 97.56 617 MET A O 1
ATOM 4750 N N . SER A 1 618 ? -22.055 -9.207 25.039 1.00 96.88 618 SER A N 1
ATOM 4751 C CA . SER A 1 618 ? -23.281 -9.954 25.368 1.00 96.88 618 SER A CA 1
ATOM 4752 C C . SER A 1 618 ? -23.048 -11.151 26.288 1.00 96.88 618 SER A C 1
ATOM 4754 O O . SER A 1 618 ? -24.000 -11.837 26.628 1.00 96.88 618 SER A O 1
ATOM 4756 N N . GLY A 1 619 ? -21.799 -11.400 26.689 1.00 94.94 619 GLY A N 1
ATOM 4757 C CA . GLY A 1 619 ? -21.449 -12.487 27.605 1.00 94.94 619 GLY A CA 1
ATOM 4758 C C . GLY A 1 619 ? -21.545 -12.086 29.078 1.00 94.94 619 GLY A C 1
ATOM 4759 O O . GLY A 1 619 ? -21.909 -10.957 29.411 1.00 94.94 619 GLY A O 1
ATOM 4760 N N . ASP A 1 620 ? -21.161 -13.005 29.962 1.00 96.19 620 ASP A N 1
ATOM 4761 C CA . ASP A 1 620 ? -20.990 -12.735 31.391 1.00 96.19 620 ASP A CA 1
ATOM 4762 C C . ASP A 1 620 ? -19.668 -11.975 31.637 1.00 96.19 620 ASP A C 1
ATOM 4764 O O . ASP A 1 620 ? -18.605 -12.515 31.326 1.00 96.19 620 ASP A O 1
ATOM 4768 N N . PRO A 1 621 ? -19.677 -10.757 32.220 1.00 95.88 621 PRO A N 1
ATOM 4769 C CA . PRO A 1 621 ? -18.447 -10.044 32.579 1.00 95.88 621 PRO A CA 1
ATOM 4770 C C . PRO A 1 621 ? -17.516 -10.798 33.541 1.00 95.88 621 PRO A C 1
ATOM 4772 O O . PRO A 1 621 ? -16.327 -10.480 33.619 1.00 95.88 621 PRO A O 1
ATOM 4775 N N . GLY A 1 622 ? -18.045 -11.775 34.286 1.00 95.31 622 GLY A N 1
ATOM 4776 C CA . GLY A 1 622 ? -17.272 -12.662 35.150 1.00 95.31 622 GLY A CA 1
ATOM 4777 C C . GLY A 1 622 ? -16.490 -13.746 34.401 1.00 95.31 622 GLY A C 1
ATOM 4778 O O . GLY A 1 622 ? -15.483 -14.221 34.929 1.00 95.31 622 GLY A O 1
ATOM 4779 N N . ASP A 1 623 ? -16.901 -14.111 33.181 1.00 96.19 623 ASP A N 1
ATOM 4780 C CA . ASP A 1 623 ? -16.149 -15.031 32.327 1.00 96.19 623 ASP A CA 1
ATOM 4781 C C . ASP A 1 623 ? -15.120 -14.257 31.499 1.00 96.19 623 ASP A C 1
ATOM 4783 O O . ASP A 1 623 ? -15.439 -13.436 30.639 1.00 96.19 623 ASP A O 1
ATOM 4787 N N . ARG A 1 624 ? -13.844 -14.525 31.774 1.00 96.00 624 ARG A N 1
ATOM 4788 C CA . ARG A 1 624 ? -12.714 -13.921 31.062 1.00 96.00 624 ARG A CA 1
ATOM 4789 C C . ARG A 1 624 ? -12.087 -14.864 30.045 1.00 96.00 624 ARG A C 1
ATOM 4791 O O . ARG A 1 624 ? -11.208 -14.435 29.301 1.00 96.00 624 ARG A O 1
ATOM 4798 N N . SER A 1 625 ? -12.537 -16.115 29.979 1.00 96.56 625 SER A N 1
ATOM 4799 C CA . SER A 1 625 ? -12.057 -17.071 28.982 1.00 96.56 625 SER A CA 1
ATOM 4800 C C . SER A 1 625 ? -12.569 -16.732 27.580 1.00 96.56 625 SER A C 1
ATOM 4802 O O . SER A 1 625 ? -11.905 -17.040 26.585 1.00 96.56 625 SER A O 1
ATOM 4804 N N . THR A 1 626 ? -13.718 -16.049 27.498 1.00 96.38 626 THR A N 1
ATOM 4805 C CA . THR A 1 626 ? -14.340 -15.650 26.238 1.00 96.38 626 THR A CA 1
ATOM 4806 C C . THR A 1 626 ? -14.936 -14.243 26.290 1.00 96.38 626 THR A C 1
ATOM 4808 O O . THR A 1 626 ? -15.457 -13.793 27.304 1.00 96.38 626 THR A O 1
ATOM 4811 N N . TYR A 1 627 ? -14.875 -13.531 25.166 1.00 98.00 627 TYR A N 1
ATOM 4812 C CA . TYR A 1 627 ? -15.714 -12.359 24.904 1.00 98.00 627 TYR A CA 1
ATOM 4813 C C . TYR A 1 627 ? -16.793 -12.729 23.895 1.00 98.00 627 TYR A C 1
ATOM 4815 O O . TYR A 1 627 ? -16.497 -13.431 22.932 1.00 98.00 627 TYR A O 1
ATOM 4823 N N . GLN A 1 628 ? -18.009 -12.205 24.053 1.00 97.75 628 GLN A N 1
ATOM 4824 C CA . GLN A 1 628 ? -19.136 -12.532 23.177 1.00 97.75 628 GLN A CA 1
ATOM 4825 C C . GLN A 1 628 ? -19.806 -11.277 22.614 1.00 97.75 628 GLN A C 1
ATOM 4827 O O . GLN A 1 628 ? -20.097 -10.345 23.365 1.00 97.75 628 GLN A O 1
ATOM 4832 N N . ILE A 1 629 ? -20.114 -11.267 21.314 1.00 97.88 629 ILE A N 1
ATOM 4833 C CA . ILE A 1 629 ? -20.902 -10.211 20.652 1.00 97.88 629 ILE A CA 1
ATOM 4834 C C . ILE A 1 629 ? -22.006 -10.808 19.776 1.00 97.88 629 ILE A C 1
ATOM 4836 O O . ILE A 1 629 ? -21.860 -11.911 19.244 1.00 97.88 629 ILE A O 1
ATOM 4840 N N . GLY A 1 630 ? -23.062 -10.027 19.552 1.00 96.50 630 GLY A N 1
ATOM 4841 C CA . GLY A 1 630 ? -24.114 -10.318 18.580 1.00 96.50 630 GLY A CA 1
ATOM 4842 C C . GLY A 1 630 ? -24.086 -9.315 17.433 1.00 96.50 630 GLY A C 1
ATOM 4843 O O . GLY A 1 630 ? -24.049 -8.108 17.666 1.00 96.50 630 GLY A O 1
ATOM 4844 N N . VAL A 1 631 ? -24.107 -9.799 16.190 1.00 95.81 631 VAL A N 1
ATOM 4845 C CA . VAL A 1 631 ? -24.030 -8.947 14.995 1.00 95.81 631 VAL A CA 1
ATOM 4846 C C . VAL A 1 631 ? -25.268 -9.138 14.130 1.00 95.81 631 VAL A C 1
ATOM 4848 O O . VAL A 1 631 ? -25.448 -10.199 13.528 1.00 95.81 631 VAL A O 1
ATOM 4851 N N . LEU A 1 632 ? -26.071 -8.081 14.000 1.00 94.44 632 LEU A N 1
ATOM 4852 C CA . LEU A 1 632 ? -27.151 -7.991 13.017 1.00 94.44 632 LEU A CA 1
ATOM 4853 C C . LEU A 1 632 ? -26.586 -7.645 11.629 1.00 94.44 632 LEU A C 1
ATOM 4855 O O . LEU A 1 632 ? -25.789 -6.715 11.483 1.00 94.44 632 LEU A O 1
ATOM 4859 N N . ARG A 1 633 ? -26.995 -8.389 10.599 1.00 92.62 633 ARG A N 1
ATOM 4860 C CA . ARG A 1 633 ? -26.649 -8.133 9.200 1.00 92.62 633 ARG A CA 1
ATOM 4861 C C . ARG A 1 633 ? -27.511 -7.001 8.648 1.00 92.62 633 ARG A C 1
ATOM 4863 O O . ARG A 1 633 ? -28.731 -7.101 8.627 1.00 92.62 633 ARG A O 1
ATOM 4870 N N . GLU A 1 634 ? -26.861 -5.956 8.143 1.00 88.62 634 GLU A N 1
ATOM 4871 C CA . GLU A 1 634 ? -27.527 -4.844 7.458 1.00 88.62 634 GLU A CA 1
ATOM 4872 C C . GLU A 1 634 ? -27.127 -4.833 5.981 1.00 88.62 634 GLU A C 1
ATOM 4874 O O . GLU A 1 634 ? -26.035 -4.381 5.621 1.00 88.62 634 GLU A O 1
ATOM 4879 N N . ASP A 1 635 ? -28.017 -5.317 5.116 1.00 80.50 635 ASP A N 1
ATOM 4880 C CA . ASP A 1 635 ? -27.734 -5.464 3.681 1.00 80.50 635 ASP A CA 1
ATOM 4881 C C . ASP A 1 635 ? -27.649 -4.106 2.950 1.00 80.50 635 ASP A C 1
ATOM 4883 O O . ASP A 1 635 ? -26.891 -3.960 1.991 1.00 80.50 635 ASP A O 1
ATOM 4887 N N . HIS A 1 636 ? -28.351 -3.082 3.450 1.00 77.75 636 HIS A N 1
ATOM 4888 C CA . HIS A 1 636 ? -28.326 -1.708 2.925 1.00 77.75 636 HIS A CA 1
ATOM 4889 C C . HIS A 1 636 ? -27.443 -0.747 3.744 1.00 77.75 636 HIS A C 1
ATOM 4891 O O . HIS A 1 636 ? -27.474 0.462 3.527 1.00 77.75 636 HIS A O 1
ATOM 4897 N N . GLY A 1 637 ? -26.660 -1.270 4.694 1.00 73.12 637 GLY A N 1
ATOM 4898 C CA . GLY A 1 637 ? -25.790 -0.468 5.553 1.00 73.12 637 GLY A CA 1
ATOM 4899 C C . GLY A 1 637 ? -24.460 -0.080 4.893 1.00 73.12 637 GLY A C 1
ATOM 4900 O O . GLY A 1 637 ? -24.218 -0.251 3.699 1.00 73.12 637 GLY A O 1
ATOM 4901 N N . ARG A 1 638 ? -23.500 0.377 5.708 1.00 72.75 638 ARG A N 1
ATOM 4902 C CA . ARG A 1 638 ? -22.155 0.796 5.244 1.00 72.75 638 ARG A CA 1
ATOM 4903 C C . ARG A 1 638 ? -21.266 -0.357 4.732 1.00 72.75 638 ARG A C 1
ATOM 4905 O O . ARG A 1 638 ? -20.132 -0.110 4.307 1.00 72.75 638 ARG A O 1
ATOM 4912 N N . GLY A 1 639 ? -21.751 -1.600 4.805 1.00 82.44 639 GLY A N 1
ATOM 4913 C CA . GLY A 1 639 ? -21.097 -2.830 4.337 1.00 82.44 639 GLY A CA 1
ATOM 4914 C C . GLY A 1 639 ? -20.291 -3.604 5.390 1.00 82.44 639 GLY A C 1
ATOM 4915 O O . GLY A 1 639 ? -19.848 -4.714 5.111 1.00 82.44 639 GLY A O 1
ATOM 4916 N N . GLY A 1 640 ? -20.108 -3.052 6.596 1.00 85.56 640 GLY A N 1
ATOM 4917 C CA . GLY A 1 640 ? -19.303 -3.674 7.657 1.00 85.56 640 GLY A CA 1
ATOM 4918 C C . GLY A 1 640 ? -19.909 -4.969 8.211 1.00 85.56 640 GLY A C 1
ATOM 4919 O O . GLY A 1 640 ? -19.226 -5.988 8.243 1.00 85.56 640 GLY A O 1
ATOM 4920 N N . SER A 1 641 ? -21.189 -4.956 8.595 1.00 89.56 641 SER A N 1
ATOM 4921 C CA . SER A 1 641 ? -21.887 -6.130 9.147 1.00 89.56 641 SER A CA 1
ATOM 4922 C C . SER A 1 641 ? -22.041 -7.250 8.114 1.00 89.56 641 SER A C 1
ATOM 4924 O O . SER A 1 641 ? -21.715 -8.399 8.403 1.00 89.56 641 SER A O 1
ATOM 4926 N N . ALA A 1 642 ? -22.425 -6.914 6.878 1.00 90.69 642 ALA A N 1
ATOM 4927 C CA . ALA A 1 642 ? -22.492 -7.867 5.768 1.00 90.69 642 ALA A CA 1
ATOM 4928 C C . ALA A 1 642 ? -21.129 -8.514 5.462 1.00 90.69 642 ALA A C 1
ATOM 4930 O O . ALA A 1 642 ? -21.046 -9.718 5.211 1.00 90.69 642 ALA A O 1
ATOM 4931 N N . LEU A 1 643 ? -20.036 -7.739 5.512 1.00 90.00 643 LEU A N 1
ATOM 4932 C CA . LEU A 1 643 ? -18.696 -8.289 5.329 1.00 90.00 643 LEU A CA 1
ATOM 4933 C C . LEU A 1 643 ? -18.310 -9.226 6.476 1.00 90.00 643 LEU A C 1
ATOM 4935 O O . LEU A 1 643 ? -17.765 -10.293 6.200 1.00 90.00 643 LEU A O 1
ATOM 4939 N N . LEU A 1 644 ? -18.603 -8.840 7.721 1.00 93.25 644 LEU A N 1
ATOM 4940 C CA . LEU A 1 644 ? -18.336 -9.638 8.917 1.00 93.25 644 LEU A CA 1
ATOM 4941 C C . LEU A 1 644 ? -19.018 -11.008 8.793 1.00 93.25 644 LEU A C 1
ATOM 4943 O O . LEU A 1 644 ? -18.319 -12.016 8.773 1.00 93.25 644 LEU A O 1
ATOM 4947 N N . HIS A 1 645 ? -20.331 -11.034 8.540 1.00 93.75 645 HIS A N 1
ATOM 4948 C CA . HIS A 1 645 ? -21.115 -12.257 8.295 1.00 93.75 645 HIS A CA 1
ATOM 4949 C C . HIS A 1 645 ? -20.541 -13.156 7.195 1.00 93.75 645 HIS A C 1
ATOM 4951 O O . HIS A 1 645 ? -20.616 -14.375 7.282 1.00 93.75 645 HIS A O 1
ATOM 4957 N N . ARG A 1 646 ? -19.949 -12.571 6.148 1.00 91.81 646 ARG A N 1
ATOM 4958 C CA . ARG A 1 646 ? -19.399 -13.339 5.024 1.00 91.81 646 ARG A CA 1
ATOM 4959 C C . ARG A 1 646 ? -18.039 -13.973 5.319 1.00 91.81 646 ARG A C 1
ATOM 4961 O O . ARG A 1 646 ? -17.703 -14.982 4.705 1.00 91.81 646 ARG A O 1
ATOM 4968 N N . ILE A 1 647 ? -17.199 -13.335 6.139 1.00 91.50 647 ILE A N 1
ATOM 4969 C CA . ILE A 1 647 ? -15.775 -13.705 6.238 1.00 91.50 647 ILE A CA 1
ATOM 4970 C C . ILE A 1 647 ? -15.343 -14.149 7.639 1.00 91.50 647 ILE A C 1
ATOM 4972 O O . ILE A 1 647 ? -14.271 -14.746 7.760 1.00 91.50 647 ILE A O 1
ATOM 4976 N N . PHE A 1 648 ? -16.119 -13.860 8.682 1.00 95.06 648 PHE A N 1
ATOM 4977 C CA . PHE A 1 648 ? -15.808 -14.246 10.056 1.00 95.06 648 PHE A CA 1
ATOM 4978 C C . PHE A 1 648 ? -16.342 -15.655 10.295 1.00 95.06 648 PHE A C 1
ATOM 4980 O O . PHE A 1 648 ? -17.537 -15.860 10.449 1.00 95.06 648 PHE A O 1
ATOM 4987 N N . ASN A 1 649 ? -15.428 -16.620 10.299 1.00 95.31 649 ASN A N 1
ATOM 4988 C CA . ASN A 1 649 ? -15.713 -18.023 10.573 1.00 95.31 649 ASN A CA 1
ATOM 4989 C C . ASN A 1 649 ? -14.875 -18.471 11.774 1.00 95.31 649 ASN A C 1
ATOM 4991 O O . ASN A 1 649 ? -13.856 -17.843 12.082 1.00 95.31 649 ASN A O 1
ATOM 4995 N N . GLU A 1 650 ? -15.285 -19.559 12.420 1.00 96.62 650 GLU A N 1
ATOM 4996 C CA . GLU A 1 650 ? -14.520 -20.199 13.495 1.00 96.62 650 GLU A CA 1
ATOM 4997 C C . GLU A 1 650 ? -13.052 -20.442 13.088 1.00 96.62 650 GLU A C 1
ATOM 4999 O O . GLU A 1 650 ? -12.742 -20.730 11.929 1.00 96.62 650 GLU A O 1
ATOM 5004 N N . GLY A 1 651 ? -12.127 -20.247 14.031 1.00 95.50 651 GLY A N 1
ATOM 5005 C CA . GLY A 1 651 ? -10.679 -20.346 13.829 1.00 95.50 651 GLY A CA 1
ATOM 5006 C C . GLY A 1 651 ? -10.037 -19.121 13.166 1.00 95.50 651 GLY A C 1
ATOM 5007 O O . GLY A 1 651 ? -8.809 -19.018 13.087 1.00 95.50 651 GLY A O 1
ATOM 5008 N N . ARG A 1 652 ? -10.825 -18.147 12.690 1.00 95.12 652 ARG A N 1
ATOM 5009 C CA . ARG A 1 652 ? -10.271 -16.911 12.124 1.00 95.12 652 ARG A CA 1
ATOM 5010 C C . ARG A 1 652 ? -9.636 -16.056 13.220 1.00 95.12 652 ARG A C 1
ATOM 5012 O O . ARG A 1 652 ? -10.252 -15.767 14.240 1.00 95.12 652 ARG A O 1
ATOM 5019 N N . LYS A 1 653 ? -8.430 -15.555 12.950 1.00 95.31 653 LYS A N 1
ATOM 5020 C CA . LYS A 1 653 ? -7.751 -14.557 13.787 1.00 95.31 653 LYS A CA 1
ATOM 5021 C C . LYS A 1 653 ? -8.211 -13.152 13.408 1.00 95.31 653 LYS A C 1
ATOM 5023 O O . LYS A 1 653 ? -8.215 -12.808 12.223 1.00 95.31 653 LYS A O 1
ATOM 5028 N N . VAL A 1 654 ? -8.574 -12.345 14.397 1.00 95.00 654 VAL A N 1
ATOM 5029 C CA . VAL A 1 654 ? -9.106 -10.988 14.216 1.00 95.00 654 VAL A CA 1
ATOM 5030 C C . VAL A 1 654 ? -8.485 -10.021 15.222 1.00 95.00 654 VAL A C 1
ATOM 5032 O O . VAL A 1 654 ? -7.831 -10.439 16.177 1.00 95.00 654 VAL A O 1
ATOM 5035 N N . PHE A 1 655 ? -8.671 -8.725 14.980 1.00 94.94 655 PHE A N 1
ATOM 5036 C CA . PHE A 1 655 ? -8.252 -7.664 15.888 1.00 94.94 655 PHE A CA 1
ATOM 5037 C C . PHE A 1 655 ? -9.483 -6.977 16.460 1.00 94.94 655 PHE A C 1
ATOM 5039 O O . PHE A 1 655 ? -10.372 -6.568 15.707 1.00 94.94 655 PHE A O 1
ATOM 5046 N N . ILE A 1 656 ? -9.511 -6.867 17.783 1.00 94.69 656 ILE A N 1
ATOM 5047 C CA . ILE A 1 656 ? -10.569 -6.199 18.539 1.00 94.69 656 ILE A CA 1
ATOM 5048 C C . ILE A 1 656 ? -9.954 -5.117 19.427 1.00 94.69 656 ILE A C 1
ATOM 5050 O O . ILE A 1 656 ? -8.807 -5.269 19.834 1.00 94.69 656 ILE A O 1
ATOM 5054 N N . SER A 1 657 ? -10.652 -4.034 19.755 1.00 91.00 657 SER A N 1
ATOM 5055 C CA . SER A 1 657 ? -10.169 -3.117 20.797 1.00 91.00 657 SER A CA 1
ATOM 5056 C C . SER A 1 657 ? -10.146 -3.802 22.165 1.00 91.00 657 SER A C 1
ATOM 5058 O O . SER A 1 657 ? -10.711 -4.879 22.374 1.00 91.00 657 SER A O 1
ATOM 5060 N N . ARG A 1 658 ? -9.537 -3.132 23.142 1.00 91.06 658 ARG A N 1
ATOM 5061 C CA . ARG A 1 658 ? -9.886 -3.380 24.545 1.00 91.06 658 ARG A CA 1
ATOM 5062 C C . ARG A 1 658 ? -11.356 -2.978 24.789 1.00 91.06 658 ARG A C 1
ATOM 5064 O O . ARG A 1 658 ? -11.863 -2.133 24.048 1.00 91.06 658 ARG A O 1
ATOM 5071 N N . PRO A 1 659 ? -12.036 -3.557 25.793 1.00 92.56 659 PRO A N 1
ATOM 5072 C CA . PRO A 1 659 ? -13.404 -3.178 26.146 1.00 92.56 659 PRO A CA 1
ATOM 5073 C C . PRO A 1 659 ? -13.525 -1.680 26.453 1.00 92.56 659 PRO A C 1
ATOM 5075 O O . PRO A 1 659 ? -12.732 -1.140 27.225 1.00 92.56 659 PRO A O 1
ATOM 5078 N N . ILE A 1 660 ? -14.523 -1.022 25.863 1.00 89.25 660 ILE A N 1
ATOM 5079 C CA . ILE A 1 660 ? -14.842 0.398 26.078 1.00 89.25 660 ILE A CA 1
ATOM 5080 C C . ILE A 1 660 ? -16.271 0.475 26.602 1.00 89.25 660 ILE A C 1
ATOM 5082 O O . ILE A 1 660 ? -17.157 -0.148 26.027 1.00 89.25 660 ILE A O 1
ATOM 5086 N N . ASN A 1 661 ? -16.521 1.234 27.670 1.00 89.81 661 ASN A N 1
ATOM 5087 C CA . ASN A 1 661 ? -17.859 1.350 28.247 1.00 89.81 661 ASN A CA 1
ATOM 5088 C C . ASN A 1 661 ? -18.360 2.799 28.223 1.00 89.81 661 ASN A C 1
ATOM 5090 O O . ASN A 1 661 ? -17.784 3.679 28.864 1.00 89.81 661 ASN A O 1
ATOM 5094 N N . HIS A 1 662 ? -19.435 3.034 27.471 1.00 85.12 662 HIS A N 1
ATOM 5095 C CA . HIS A 1 662 ? -20.181 4.298 27.454 1.00 85.12 662 HIS A CA 1
ATOM 5096 C C . HIS A 1 662 ? -21.604 4.134 27.989 1.00 85.12 662 HIS A C 1
ATOM 5098 O O . HIS A 1 662 ? -22.343 5.110 28.057 1.00 85.12 662 HIS A O 1
ATOM 5104 N N . PHE A 1 663 ? -21.963 2.920 28.406 1.00 91.69 663 PHE A N 1
ATOM 5105 C CA . PHE A 1 663 ? -23.278 2.574 28.911 1.00 91.69 663 PHE A CA 1
ATOM 5106 C C . PHE A 1 663 ? -23.162 1.840 30.259 1.00 91.69 663 PHE A C 1
ATOM 5108 O O . PHE A 1 663 ? -23.590 0.692 30.392 1.00 91.69 663 PHE A O 1
ATOM 5115 N N . PRO A 1 664 ? -22.507 2.462 31.261 1.00 93.44 664 PRO A N 1
ATOM 5116 C CA . PRO A 1 664 ? -22.190 1.793 32.512 1.00 93.44 664 PRO A CA 1
ATOM 5117 C C . PRO A 1 664 ? -23.455 1.454 33.304 1.00 93.44 664 PRO A C 1
ATOM 5119 O O . PRO A 1 664 ? -24.384 2.254 33.416 1.00 93.44 664 PRO A O 1
ATOM 5122 N N . LEU A 1 665 ? -23.453 0.269 33.906 1.00 96.00 665 LEU A N 1
ATOM 5123 C CA . LEU A 1 665 ? -24.471 -0.150 34.860 1.00 96.00 665 LEU A CA 1
ATOM 5124 C C . LEU A 1 665 ? -24.226 0.505 36.229 1.00 96.00 665 LEU A C 1
ATOM 5126 O O . LEU A 1 665 ? -23.113 0.447 36.754 1.00 96.00 665 LEU A O 1
ATOM 5130 N N . ASP A 1 666 ? -25.271 1.070 36.833 1.00 95.62 666 ASP A N 1
ATOM 5131 C CA . ASP A 1 666 ? -25.238 1.544 38.215 1.00 95.62 666 ASP A CA 1
ATOM 5132 C C . ASP A 1 666 ? -25.492 0.365 39.160 1.00 95.62 666 ASP A C 1
ATOM 5134 O O . ASP A 1 666 ? -26.625 -0.070 39.369 1.00 95.62 666 ASP A O 1
ATOM 5138 N N . GLU A 1 667 ? -24.414 -0.172 39.727 1.00 96.06 667 GLU A N 1
ATOM 5139 C CA . GLU A 1 667 ? -24.476 -1.305 40.657 1.00 96.06 667 GLU A CA 1
ATOM 5140 C C . GLU A 1 667 ? -25.066 -0.931 42.031 1.00 96.06 667 GLU A C 1
ATOM 5142 O O . GLU A 1 667 ? -25.265 -1.812 42.867 1.00 96.06 667 GLU A O 1
ATOM 5147 N N . THR A 1 668 ? -25.344 0.354 42.286 1.00 95.25 668 THR A N 1
ATOM 5148 C CA . THR A 1 668 ? -25.956 0.840 43.533 1.00 95.25 668 THR A CA 1
ATOM 5149 C C . THR A 1 668 ? -27.473 1.017 43.436 1.00 95.25 668 THR A C 1
ATOM 5151 O O . THR A 1 668 ? -28.122 1.278 44.453 1.00 95.25 668 THR A O 1
ATOM 5154 N N . ALA A 1 669 ? -28.048 0.835 42.241 1.00 95.50 669 ALA A N 1
ATOM 5155 C CA . ALA A 1 669 ? -29.486 0.896 42.016 1.00 95.50 669 ALA A CA 1
ATOM 5156 C C . ALA A 1 669 ? -30.237 -0.121 42.895 1.00 95.50 669 ALA A C 1
ATOM 5158 O O . ALA A 1 669 ? -29.836 -1.274 43.055 1.00 95.50 669 ALA A O 1
ATOM 5159 N N . THR A 1 670 ? -31.375 0.298 43.450 1.00 96.19 670 THR A N 1
ATOM 5160 C CA . THR A 1 670 ? -32.249 -0.572 44.252 1.00 96.19 670 THR A CA 1
ATOM 5161 C C . THR A 1 670 ? -33.108 -1.487 43.382 1.00 96.19 670 THR A C 1
ATOM 5163 O O . THR A 1 670 ? -33.561 -2.523 43.867 1.00 96.19 670 THR A O 1
ATOM 5166 N N . ARG A 1 671 ? -33.323 -1.121 42.108 1.00 97.38 671 ARG A N 1
ATOM 5167 C CA . ARG A 1 671 ? -33.917 -1.967 41.063 1.00 97.38 671 ARG A CA 1
ATOM 5168 C C . ARG A 1 671 ? -33.480 -1.505 39.671 1.00 97.38 671 ARG A C 1
ATOM 5170 O O . ARG A 1 671 ? -33.494 -0.305 39.403 1.00 97.38 671 ARG A O 1
ATOM 5177 N N . SER A 1 672 ? -33.193 -2.438 38.765 1.00 98.19 672 SER A N 1
ATOM 5178 C CA . SER A 1 672 ? -32.890 -2.128 37.357 1.00 98.19 672 SER A CA 1
ATOM 5179 C C . SER A 1 672 ? -33.902 -2.751 36.391 1.00 98.19 672 SER A C 1
ATOM 5181 O O . SER A 1 672 ? -34.180 -3.947 36.446 1.00 98.19 672 SER A O 1
ATOM 5183 N N . LEU A 1 673 ? -34.439 -1.946 35.476 1.00 98.31 673 LEU A N 1
ATOM 5184 C CA . LEU A 1 673 ? -35.335 -2.373 34.398 1.00 98.31 673 LEU A CA 1
ATOM 5185 C C . LEU A 1 673 ? -34.553 -2.361 33.081 1.00 98.31 673 LEU A C 1
ATOM 5187 O O . LEU A 1 673 ? -34.183 -1.295 32.588 1.00 98.31 673 LEU A O 1
ATOM 5191 N N . LEU A 1 674 ? -34.263 -3.545 32.538 1.00 98.50 674 LEU A N 1
ATOM 5192 C CA . LEU A 1 674 ? -33.427 -3.733 31.351 1.00 98.50 674 LEU A CA 1
ATOM 5193 C C . LEU A 1 674 ? -34.308 -3.951 30.112 1.00 98.50 674 LEU A C 1
ATOM 5195 O O . LEU A 1 674 ? -34.937 -4.998 29.964 1.00 98.50 674 LEU A O 1
ATOM 5199 N N . MET A 1 675 ? -34.366 -2.963 29.220 1.00 98.19 675 MET A N 1
ATOM 5200 C CA . MET A 1 675 ? -35.299 -2.894 28.091 1.00 98.19 675 MET A CA 1
ATOM 5201 C C . MET A 1 675 ? -34.561 -3.113 26.760 1.00 98.19 675 MET A C 1
ATOM 5203 O O . MET A 1 675 ? -33.982 -2.190 26.190 1.00 98.19 675 MET A O 1
ATOM 5207 N N . GLY A 1 676 ? -34.584 -4.339 26.236 1.00 96.88 676 GLY A N 1
ATOM 5208 C CA . GLY A 1 676 ? -33.933 -4.691 24.970 1.00 96.88 676 GLY A CA 1
ATOM 5209 C C . GLY A 1 676 ? -34.916 -4.760 23.800 1.00 96.88 676 GLY A C 1
ATOM 5210 O O . GLY A 1 676 ? -35.938 -5.441 23.886 1.00 96.88 676 GLY A O 1
ATOM 5211 N N . GLY A 1 677 ? -34.596 -4.108 22.682 1.00 95.12 677 GLY A N 1
ATOM 5212 C CA . GLY A 1 677 ? -35.344 -4.198 21.424 1.00 95.12 677 GLY A CA 1
ATOM 5213 C C . GLY A 1 677 ? -34.509 -4.821 20.301 1.00 95.12 677 GLY A C 1
ATOM 5214 O O . GLY A 1 677 ? -33.475 -4.273 19.921 1.00 95.12 677 GLY A O 1
ATOM 5215 N N . GLY A 1 678 ? -34.950 -5.945 19.727 1.00 94.19 678 GLY A N 1
ATOM 5216 C CA . GLY A 1 678 ? -34.230 -6.611 18.629 1.00 94.19 678 GLY A CA 1
ATOM 5217 C C . GLY A 1 678 ? -32.792 -7.008 19.003 1.00 94.19 678 GLY A C 1
ATOM 5218 O O . GLY A 1 678 ? -32.585 -7.753 19.956 1.00 94.19 678 GLY A O 1
ATOM 5219 N N . ILE A 1 679 ? -31.779 -6.528 18.271 1.00 94.31 679 ILE A N 1
ATOM 5220 C CA . ILE A 1 679 ? -30.370 -6.800 18.623 1.00 94.31 679 ILE A CA 1
ATOM 5221 C C . ILE A 1 679 ? -29.889 -5.985 19.840 1.00 94.31 679 ILE A C 1
ATOM 5223 O O . ILE A 1 679 ? -28.891 -6.350 20.450 1.00 94.31 679 ILE A O 1
ATOM 5227 N N . GLY A 1 680 ? -30.634 -4.952 20.264 1.00 94.94 680 GLY A N 1
ATOM 5228 C CA . GLY A 1 680 ? -30.373 -4.148 21.473 1.00 94.94 680 GLY A CA 1
ATOM 5229 C C . GLY A 1 680 ? -30.434 -4.920 22.793 1.00 94.94 680 GLY A C 1
ATOM 5230 O O . GLY A 1 680 ? -30.140 -4.381 23.854 1.00 94.94 680 GLY A O 1
ATOM 5231 N N . ILE A 1 681 ? -30.786 -6.205 22.745 1.00 97.00 681 ILE A N 1
ATOM 5232 C CA . ILE A 1 681 ? -30.723 -7.106 23.894 1.00 97.00 681 ILE A CA 1
ATOM 5233 C C . ILE A 1 681 ? -29.283 -7.396 24.350 1.00 97.00 681 ILE A C 1
ATOM 5235 O O . ILE A 1 681 ? -29.080 -7.731 25.511 1.00 97.00 681 ILE A O 1
ATOM 5239 N N . THR A 1 682 ? -28.275 -7.243 23.484 1.00 97.25 682 THR A N 1
ATOM 5240 C CA . THR A 1 682 ? -26.881 -7.619 23.783 1.00 97.25 682 THR A CA 1
ATOM 5241 C C . THR A 1 682 ? -26.297 -6.949 25.038 1.00 97.25 682 THR A C 1
ATOM 5243 O O . THR A 1 682 ? -25.884 -7.699 25.926 1.00 97.25 682 THR A O 1
ATOM 5246 N N . PRO A 1 683 ? -26.309 -5.608 25.218 1.00 96.75 683 PRO A N 1
ATOM 5247 C CA . PRO A 1 683 ? -25.825 -4.999 26.459 1.00 96.75 683 PRO A CA 1
ATOM 5248 C C . PRO A 1 683 ? -26.686 -5.381 27.673 1.00 96.75 683 PRO A C 1
ATOM 5250 O O . PRO A 1 683 ? -26.165 -5.492 28.783 1.00 96.75 683 PRO A O 1
ATOM 5253 N N . MET A 1 684 ? -27.989 -5.633 27.477 1.00 98.06 684 MET A N 1
ATOM 5254 C CA . MET A 1 684 ? -28.903 -6.019 28.560 1.00 98.06 684 MET A CA 1
ATOM 5255 C C . MET A 1 684 ? -28.560 -7.400 29.126 1.00 98.06 684 MET A C 1
ATOM 5257 O O . MET A 1 684 ? -28.653 -7.598 30.334 1.00 98.06 684 MET A O 1
ATOM 5261 N N . ILE A 1 685 ? -28.117 -8.341 28.284 1.00 98.19 685 ILE A N 1
ATOM 5262 C CA . ILE A 1 685 ? -27.671 -9.674 28.722 1.00 98.19 685 ILE A CA 1
ATOM 5263 C C . ILE A 1 685 ? -26.476 -9.545 29.672 1.00 98.19 685 ILE A C 1
ATOM 5265 O O . ILE A 1 685 ? -26.496 -10.107 30.769 1.00 98.19 685 ILE A O 1
ATOM 5269 N N . ALA A 1 686 ? -25.472 -8.742 29.305 1.00 98.00 686 ALA A N 1
ATOM 5270 C CA . ALA A 1 686 ? -24.302 -8.504 30.149 1.00 98.00 686 ALA A CA 1
ATOM 5271 C C . ALA A 1 686 ? -24.677 -7.855 31.496 1.00 98.00 686 ALA A C 1
ATOM 5273 O O . ALA A 1 686 ? -24.163 -8.249 32.547 1.00 98.00 686 ALA A O 1
ATOM 5274 N N . MET A 1 687 ? -25.605 -6.890 31.484 1.00 98.56 687 MET A N 1
ATOM 5275 C CA . MET A 1 687 ? -26.125 -6.259 32.706 1.00 98.56 687 MET A CA 1
ATOM 5276 C C . MET A 1 687 ? -26.881 -7.257 33.588 1.00 98.56 687 MET A C 1
ATOM 5278 O O . MET A 1 687 ? -26.646 -7.302 34.794 1.00 98.56 687 MET A O 1
ATOM 5282 N N . ALA A 1 688 ? -27.724 -8.104 32.998 1.00 98.50 688 ALA A N 1
ATOM 5283 C CA . ALA A 1 688 ? -28.471 -9.132 33.715 1.00 98.50 688 ALA A CA 1
ATOM 5284 C C . ALA A 1 688 ? -27.547 -10.161 34.387 1.00 98.50 688 ALA A C 1
ATOM 5286 O O . ALA A 1 688 ? -27.753 -10.493 35.555 1.00 98.50 688 ALA A O 1
ATOM 5287 N N . HIS A 1 689 ? -26.483 -10.611 33.706 1.00 98.19 689 HIS A N 1
ATOM 5288 C CA . HIS A 1 689 ? -25.458 -11.465 34.318 1.00 98.19 689 HIS A CA 1
ATOM 5289 C C . HIS A 1 689 ? -24.814 -10.801 35.536 1.00 98.19 689 HIS A C 1
ATOM 5291 O O . HIS A 1 689 ? -24.735 -11.414 36.604 1.00 98.19 689 HIS A O 1
ATOM 5297 N N . ARG A 1 690 ? -24.413 -9.530 35.407 1.00 97.94 690 ARG A N 1
ATOM 5298 C CA . ARG A 1 690 ? -23.772 -8.795 36.500 1.00 97.94 690 ARG A CA 1
ATOM 5299 C C . ARG A 1 690 ? -24.703 -8.605 37.699 1.00 97.94 690 ARG A C 1
ATOM 5301 O O . ARG A 1 690 ? -24.298 -8.888 38.824 1.00 97.94 690 ARG A O 1
ATOM 5308 N N . LEU A 1 691 ? -25.943 -8.176 37.469 1.00 98.38 691 LEU A N 1
ATOM 5309 C CA . LEU A 1 691 ? -26.936 -7.972 38.530 1.00 98.38 691 LEU A CA 1
ATOM 5310 C C . LEU A 1 691 ? -27.303 -9.287 39.222 1.00 98.38 691 LEU A C 1
ATOM 5312 O O . LEU A 1 691 ? -27.400 -9.328 40.447 1.00 98.38 691 LEU A O 1
ATOM 5316 N N . HIS A 1 692 ? -27.426 -10.378 38.461 1.00 98.06 692 HIS A N 1
ATOM 5317 C CA . HIS A 1 692 ? -27.654 -11.708 39.020 1.00 98.06 692 HIS A CA 1
ATOM 5318 C C . HIS A 1 692 ? -26.504 -12.154 39.929 1.00 98.06 692 HIS A C 1
ATOM 5320 O O . HIS A 1 692 ? -26.753 -12.607 41.045 1.00 98.06 692 HIS A O 1
ATOM 5326 N N . ALA A 1 693 ? -25.252 -11.974 39.495 1.00 97.50 693 ALA A N 1
ATOM 5327 C CA . ALA A 1 693 ? -24.076 -12.302 40.300 1.00 97.50 693 ALA A CA 1
ATOM 5328 C C . ALA A 1 693 ? -23.984 -11.470 41.595 1.00 97.50 693 ALA A C 1
ATOM 5330 O O . ALA A 1 693 ? -23.465 -11.952 42.601 1.00 97.50 693 ALA A O 1
ATOM 5331 N N . LEU A 1 694 ? -24.505 -10.238 41.584 1.00 97.31 694 LEU A N 1
ATOM 5332 C CA . LEU A 1 694 ? -24.602 -9.367 42.760 1.00 97.31 694 LEU A CA 1
ATOM 5333 C C . LEU A 1 694 ? -25.807 -9.682 43.664 1.00 97.31 694 LEU A C 1
ATOM 5335 O O . LEU A 1 694 ? -25.874 -9.172 44.781 1.00 97.31 694 LEU A O 1
ATOM 5339 N N . GLY A 1 695 ? -26.761 -10.495 43.201 1.00 97.25 695 GLY A N 1
ATOM 5340 C CA . GLY A 1 695 ? -28.039 -10.701 43.884 1.00 97.25 695 GLY A CA 1
ATOM 5341 C C . GLY A 1 695 ? -28.932 -9.453 43.905 1.00 97.25 695 GLY A C 1
ATOM 5342 O O . GLY A 1 695 ? -29.778 -9.330 44.789 1.00 97.25 695 GLY A O 1
ATOM 5343 N N . ALA A 1 696 ? -28.727 -8.522 42.967 1.00 97.50 696 ALA A N 1
ATOM 5344 C CA . ALA A 1 696 ? -29.498 -7.288 42.853 1.00 97.50 696 ALA A CA 1
ATOM 5345 C C . ALA A 1 696 ? -30.903 -7.542 42.276 1.00 97.50 696 ALA A C 1
ATOM 5347 O O . ALA A 1 696 ? -31.160 -8.560 41.630 1.00 97.50 696 ALA A O 1
ATOM 5348 N N . GLU A 1 697 ? -31.819 -6.601 42.501 1.00 97.81 697 GLU A N 1
ATOM 5349 C CA . GLU A 1 697 ? -33.191 -6.683 41.999 1.00 97.81 697 GLU A CA 1
ATOM 5350 C C . GLU A 1 697 ? -33.276 -6.135 40.568 1.00 97.81 697 GLU A C 1
ATOM 5352 O O . GLU A 1 697 ? -32.930 -4.981 40.313 1.00 97.81 697 GLU A O 1
ATOM 5357 N N . PHE A 1 698 ? -33.741 -6.946 39.615 1.00 98.50 698 PHE A N 1
ATOM 5358 C CA . PHE A 1 698 ? -33.875 -6.519 38.221 1.00 98.50 698 PHE A CA 1
ATOM 5359 C C . PHE A 1 698 ? -34.907 -7.329 37.436 1.00 98.50 698 PHE A C 1
ATOM 5361 O O . PHE A 1 698 ? -35.310 -8.419 37.850 1.00 98.50 698 PHE A O 1
ATOM 5368 N N . GLU A 1 699 ? -35.292 -6.793 36.280 1.00 98.12 699 GLU A N 1
ATOM 5369 C CA . GLU A 1 699 ? -36.125 -7.451 35.269 1.00 98.12 699 GLU A CA 1
ATOM 5370 C C . GLU A 1 699 ? -35.544 -7.197 33.874 1.00 98.12 699 GLU A C 1
ATOM 5372 O O . GLU A 1 699 ? -34.995 -6.126 33.604 1.00 98.12 699 GLU A O 1
ATOM 5377 N N . VAL A 1 700 ? -35.673 -8.182 32.982 1.00 98.56 700 VAL A N 1
ATOM 5378 C CA . VAL A 1 700 ? -35.265 -8.077 31.575 1.00 98.56 700 VAL A CA 1
ATOM 5379 C C . VAL A 1 700 ? -36.505 -8.152 30.701 1.00 98.56 700 VAL A C 1
ATOM 5381 O O . VAL A 1 700 ? -37.183 -9.176 30.664 1.00 98.56 700 VAL A O 1
ATOM 5384 N N . HIS A 1 701 ? -36.793 -7.094 29.955 1.00 98.19 701 HIS A N 1
ATOM 5385 C CA . HIS A 1 701 ? -37.882 -7.057 28.989 1.00 98.19 701 HIS A CA 1
ATOM 5386 C C . HIS A 1 701 ? -37.316 -7.084 27.572 1.00 98.19 701 HIS A C 1
ATOM 5388 O O . HIS A 1 701 ? -36.695 -6.118 27.128 1.00 98.19 701 HIS A O 1
ATOM 5394 N N . TYR A 1 702 ? -37.562 -8.177 26.847 1.00 97.88 702 TYR A N 1
ATOM 5395 C CA . TYR A 1 702 ? -37.093 -8.343 25.476 1.00 97.88 702 TYR A CA 1
ATOM 5396 C C . TYR A 1 702 ? -38.245 -8.209 24.477 1.00 97.88 702 TYR A C 1
ATOM 5398 O O . TYR A 1 702 ? -39.165 -9.026 24.464 1.00 97.88 702 TYR A O 1
ATOM 5406 N N . SER A 1 703 ? -38.197 -7.165 23.648 1.00 97.19 703 SER A N 1
ATOM 5407 C CA . SER A 1 703 ? -39.207 -6.869 22.628 1.00 97.19 703 SER A CA 1
ATOM 5408 C C . SER A 1 703 ? -38.701 -7.204 21.225 1.00 97.19 703 SER A C 1
ATOM 5410 O O . SER A 1 703 ? -37.671 -6.688 20.783 1.00 97.19 703 SER A O 1
ATOM 5412 N N . ILE A 1 704 ? -39.446 -8.044 20.505 1.00 95.50 704 ILE A N 1
ATOM 5413 C CA . ILE A 1 704 ? -39.098 -8.545 19.164 1.00 95.50 704 ILE A CA 1
ATOM 5414 C C . ILE A 1 704 ? -40.324 -8.593 18.255 1.00 95.50 704 ILE A C 1
ATOM 5416 O O . ILE A 1 704 ? -41.441 -8.751 18.743 1.00 95.50 704 ILE A O 1
ATOM 5420 N N . SER A 1 705 ? -40.126 -8.478 16.937 1.00 92.38 705 SER A N 1
ATOM 5421 C CA . SER A 1 705 ? -41.200 -8.640 15.944 1.00 92.38 705 SER A CA 1
ATOM 5422 C C . SER A 1 705 ? -41.739 -10.071 15.945 1.00 92.38 705 SER A C 1
ATOM 5424 O O . SER A 1 705 ? -42.892 -10.284 16.311 1.00 92.38 705 SER A O 1
ATOM 5426 N N . GLY A 1 706 ? -40.865 -11.036 15.662 1.00 92.75 706 GLY A N 1
ATOM 5427 C CA . GLY A 1 706 ? -41.159 -12.465 15.588 1.00 92.75 706 GLY A CA 1
ATOM 5428 C C . GLY A 1 706 ? -39.979 -13.289 16.107 1.00 92.75 706 GLY A C 1
ATOM 5429 O O . GLY A 1 706 ? -38.845 -12.807 16.139 1.00 92.75 706 GLY A O 1
ATOM 5430 N N . ARG A 1 707 ? -40.239 -14.523 16.556 1.00 92.75 707 ARG A N 1
ATOM 5431 C CA . ARG A 1 707 ? -39.209 -15.393 17.164 1.00 92.75 707 ARG A CA 1
ATOM 5432 C C . ARG A 1 707 ? -38.130 -15.846 16.181 1.00 92.75 707 ARG A C 1
ATOM 5434 O O . ARG A 1 707 ? -36.986 -16.010 16.574 1.00 92.75 707 ARG A O 1
ATOM 5441 N N . ASP A 1 708 ? -38.499 -16.033 14.923 1.00 89.69 708 ASP A N 1
ATOM 5442 C CA . ASP A 1 708 ? -37.631 -16.447 13.814 1.00 89.69 708 ASP A CA 1
ATOM 5443 C C . ASP A 1 708 ? -36.510 -15.442 13.494 1.00 89.69 708 ASP A C 1
ATOM 5445 O O . ASP A 1 708 ? -35.426 -15.820 13.056 1.00 89.69 708 ASP A O 1
ATOM 5449 N N . SER A 1 709 ? -36.765 -14.159 13.739 1.00 86.06 709 SER A N 1
ATOM 5450 C CA . SER A 1 709 ? -35.828 -13.054 13.506 1.00 86.06 709 SER A CA 1
ATOM 5451 C C . SER A 1 709 ? -35.053 -12.618 14.759 1.00 86.06 709 SER A C 1
ATOM 5453 O O . SER A 1 709 ? -34.149 -11.784 14.665 1.00 86.06 709 SER A O 1
ATOM 5455 N N . ALA A 1 710 ? -35.357 -13.197 15.923 1.00 91.19 710 ALA A N 1
ATOM 5456 C CA . ALA A 1 710 ? -34.778 -12.820 17.207 1.00 91.19 710 ALA A CA 1
ATOM 5457 C C . ALA A 1 710 ? -33.562 -13.678 17.586 1.00 91.19 710 ALA A C 1
ATOM 5459 O O . ALA A 1 710 ? -33.676 -14.875 17.837 1.00 91.19 710 ALA A O 1
ATOM 5460 N N . GLY A 1 711 ? -32.391 -13.045 17.681 1.00 92.69 711 GLY A N 1
ATOM 5461 C CA . GLY A 1 711 ? -31.209 -13.682 18.265 1.00 92.69 711 GLY A CA 1
ATOM 5462 C C . GLY A 1 711 ? -31.357 -13.915 19.775 1.00 92.69 711 GLY A C 1
ATOM 5463 O O . GLY A 1 711 ? -32.210 -13.317 20.426 1.00 92.69 711 GLY A O 1
ATOM 5464 N N . TYR A 1 712 ? -30.485 -14.754 20.339 1.00 96.00 712 TYR A N 1
ATOM 5465 C CA . TYR A 1 712 ? -30.346 -15.008 21.784 1.00 96.00 712 TYR A CA 1
ATOM 5466 C C . TYR A 1 712 ? -31.542 -15.641 22.511 1.00 96.00 712 TYR A C 1
ATOM 5468 O O . TYR A 1 712 ? -31.445 -15.839 23.716 1.00 96.00 712 TYR A O 1
ATOM 5476 N N . LEU A 1 713 ? -32.647 -16.011 21.853 1.00 95.44 713 LEU A N 1
ATOM 5477 C CA . LEU A 1 713 ? -33.790 -16.621 22.556 1.00 95.44 713 LEU A CA 1
ATOM 5478 C C . LEU A 1 713 ? -33.398 -17.869 23.364 1.00 95.44 713 LEU A C 1
ATOM 5480 O O . LEU A 1 713 ? -33.759 -17.968 24.536 1.00 95.44 713 LEU A O 1
ATOM 5484 N N . ASP A 1 714 ? -32.625 -18.780 22.774 1.00 94.56 714 ASP A N 1
ATOM 5485 C CA . ASP A 1 714 ? -32.171 -19.993 23.462 1.00 94.56 714 ASP A CA 1
ATOM 5486 C C . ASP A 1 714 ? -31.195 -19.672 24.605 1.00 94.56 714 ASP A C 1
ATOM 5488 O O . ASP A 1 714 ? -31.329 -20.218 25.702 1.00 94.56 714 ASP A O 1
ATOM 5492 N N . ASP A 1 715 ? -30.265 -18.734 24.388 1.00 95.00 715 ASP A N 1
ATOM 5493 C CA . ASP A 1 715 ? -29.330 -18.258 25.416 1.00 95.00 715 ASP A CA 1
ATOM 5494 C C . ASP A 1 715 ? -30.070 -17.647 26.618 1.00 95.00 715 ASP A C 1
ATOM 5496 O O . ASP A 1 715 ? -29.793 -17.986 27.769 1.00 95.00 715 ASP A O 1
ATOM 5500 N N . LEU A 1 716 ? -31.063 -16.793 26.360 1.00 96.50 716 LEU A N 1
ATOM 5501 C CA . LEU A 1 716 ? -31.885 -16.141 27.381 1.00 96.50 716 LEU A CA 1
ATOM 5502 C C . LEU A 1 716 ? -32.703 -17.154 28.196 1.00 96.50 716 LEU A C 1
ATOM 5504 O O . LEU A 1 716 ? -32.831 -17.015 29.412 1.00 96.50 716 LEU A O 1
ATOM 5508 N N . MET A 1 717 ? -33.242 -18.190 27.549 1.00 95.62 717 MET A N 1
ATOM 5509 C CA . MET A 1 717 ? -34.000 -19.251 28.224 1.00 95.62 717 MET A CA 1
ATOM 5510 C C . MET A 1 717 ? -33.105 -20.191 29.046 1.00 95.62 717 MET A C 1
ATOM 5512 O O . MET A 1 717 ? -33.567 -20.789 30.025 1.00 95.62 717 MET A O 1
ATOM 5516 N N . ALA A 1 718 ? -31.832 -20.321 28.665 1.00 95.94 718 ALA A N 1
ATOM 5517 C CA . ALA A 1 718 ? -30.824 -21.080 29.399 1.00 95.94 718 ALA A CA 1
ATOM 5518 C C . ALA A 1 718 ? -30.178 -20.282 30.547 1.00 95.94 718 ALA A C 1
ATOM 5520 O O . ALA A 1 718 ? -29.557 -20.884 31.427 1.00 95.94 718 ALA A O 1
ATOM 5521 N N . ALA A 1 719 ? -30.327 -18.955 30.564 1.00 95.62 719 ALA A N 1
ATOM 5522 C CA . ALA A 1 719 ? -29.698 -18.089 31.550 1.00 95.62 719 ALA A CA 1
ATOM 5523 C C . ALA A 1 719 ? -30.164 -18.396 32.992 1.00 95.62 719 ALA A C 1
ATOM 5525 O O . ALA A 1 719 ? -31.343 -18.689 33.227 1.00 95.62 719 ALA A O 1
ATOM 5526 N N . PRO A 1 720 ? -29.281 -18.264 34.001 1.00 96.00 720 PRO A N 1
ATOM 5527 C CA . PRO A 1 720 ? -29.629 -18.540 35.400 1.00 96.00 720 PRO A CA 1
ATOM 5528 C C . PRO A 1 720 ? -30.662 -17.552 35.968 1.00 96.00 720 PRO A C 1
ATOM 5530 O O . PRO A 1 720 ? -31.308 -17.828 36.975 1.00 96.00 720 PRO A O 1
ATOM 5533 N N . TRP A 1 721 ? -30.851 -16.415 35.300 1.00 97.00 721 TRP A N 1
ATOM 5534 C CA . TRP A 1 721 ? -31.821 -15.377 35.630 1.00 97.00 721 TRP A CA 1
ATOM 5535 C C . TRP A 1 721 ? -33.068 -15.396 34.734 1.00 97.00 721 TRP A C 1
ATOM 5537 O O . TRP A 1 721 ? -33.829 -14.432 34.748 1.00 97.00 721 TRP A O 1
ATOM 5547 N N . ARG A 1 722 ? -33.330 -16.479 33.985 1.00 97.12 722 ARG A N 1
ATOM 5548 C CA . ARG A 1 722 ? -34.496 -16.590 33.081 1.00 97.12 722 ARG A CA 1
ATOM 5549 C C . ARG A 1 722 ? -35.844 -16.282 33.743 1.00 97.12 722 ARG A C 1
ATOM 5551 O O . ARG A 1 722 ? -36.759 -15.827 33.074 1.00 97.12 722 ARG A O 1
ATOM 5558 N N . ASP A 1 723 ? -35.979 -16.503 35.050 1.00 96.81 723 ASP A N 1
ATOM 5559 C CA . ASP A 1 723 ? -37.227 -16.230 35.774 1.00 96.81 723 ASP A CA 1
ATOM 5560 C C . ASP A 1 723 ? -37.495 -14.711 35.915 1.00 96.81 723 ASP A C 1
ATOM 5562 O O . ASP A 1 723 ? -38.605 -14.309 36.252 1.00 96.81 723 ASP A O 1
ATOM 5566 N N . ARG A 1 724 ? -36.490 -13.867 35.626 1.00 97.62 724 ARG A N 1
ATOM 5567 C CA . ARG A 1 724 ? -36.571 -12.397 35.516 1.00 97.62 724 ARG A CA 1
ATOM 5568 C C . ARG A 1 724 ? -36.813 -11.912 34.074 1.00 97.62 724 ARG A C 1
ATOM 5570 O O . ARG A 1 724 ? -36.848 -10.705 33.840 1.00 97.62 724 ARG A O 1
ATOM 5577 N N . LEU A 1 725 ? -36.897 -12.824 33.098 1.00 98.00 725 LEU A N 1
ATOM 5578 C CA . LEU A 1 725 ? -37.067 -12.508 31.679 1.00 98.00 725 LEU A CA 1
ATOM 5579 C C . LEU A 1 725 ? -38.549 -12.416 31.305 1.00 98.00 725 LEU A C 1
ATOM 5581 O O . LEU A 1 725 ? -39.342 -13.321 31.560 1.00 98.00 725 LEU A O 1
ATOM 5585 N N . HIS A 1 726 ? -38.894 -11.359 30.581 1.00 97.44 726 HIS A N 1
ATOM 5586 C CA . HIS A 1 726 ? -40.219 -11.120 30.033 1.00 97.44 726 HIS A CA 1
ATOM 5587 C C . HIS A 1 726 ? -40.118 -10.894 28.524 1.00 97.44 726 HIS A C 1
ATOM 5589 O O . HIS A 1 726 ? -39.544 -9.903 28.067 1.00 97.44 726 HIS A O 1
ATOM 5595 N N . LEU A 1 727 ? -40.687 -11.814 27.746 1.00 96.62 727 LEU A N 1
ATOM 5596 C CA . LEU A 1 727 ? -40.698 -11.742 26.287 1.00 96.62 727 LEU A CA 1
ATOM 5597 C C . LEU A 1 727 ? -41.958 -11.034 25.785 1.00 96.62 727 LEU A C 1
ATOM 5599 O O . LEU A 1 727 ? -43.070 -11.379 26.183 1.00 96.62 727 LEU A O 1
ATOM 5603 N N . HIS A 1 728 ? -41.774 -10.099 24.856 1.00 96.25 728 HIS A N 1
ATOM 5604 C CA . HIS A 1 728 ? -42.844 -9.385 24.164 1.00 96.25 728 HIS A CA 1
ATOM 5605 C C . HIS A 1 728 ? -42.688 -9.604 22.659 1.00 96.25 728 HIS A C 1
ATOM 5607 O O . HIS A 1 728 ? -41.883 -8.944 22.000 1.00 96.25 728 HIS A O 1
ATOM 5613 N N . VAL A 1 729 ? -43.442 -10.563 22.125 1.00 96.12 729 VAL A N 1
ATOM 5614 C CA . VAL A 1 729 ? -43.404 -10.963 20.714 1.00 96.12 729 VAL A CA 1
ATOM 5615 C C . VAL A 1 729 ? -44.565 -10.344 19.965 1.00 96.12 729 VAL A C 1
ATOM 5617 O O . VAL A 1 729 ? -45.745 -10.601 20.239 1.00 96.12 729 VAL A O 1
ATOM 5620 N N . SER A 1 730 ? -44.200 -9.515 19.001 1.00 92.94 730 SER A N 1
ATOM 5621 C CA . SER A 1 730 ? -45.125 -8.613 18.363 1.00 92.94 730 SER A CA 1
ATOM 5622 C C . SER A 1 730 ? -46.166 -9.331 17.501 1.00 92.94 730 SER A C 1
ATOM 5624 O O . SER A 1 730 ? -47.353 -8.992 17.542 1.00 92.94 730 SER A O 1
ATOM 5626 N N . ASP A 1 731 ? -45.720 -10.353 16.783 1.00 93.81 731 ASP A N 1
ATOM 5627 C CA . ASP A 1 731 ? -46.533 -11.163 15.878 1.00 93.81 731 ASP A CA 1
ATOM 5628 C C . ASP A 1 731 ? -47.444 -12.142 16.635 1.00 93.81 731 ASP A C 1
ATOM 5630 O O . ASP A 1 731 ? -48.449 -12.603 16.103 1.00 93.81 731 ASP A O 1
ATOM 5634 N N . GLU A 1 732 ? -47.151 -12.395 17.915 1.00 93.94 732 GLU A N 1
ATOM 5635 C CA . GLU A 1 732 ? -47.992 -13.188 18.826 1.00 93.94 732 GLU A CA 1
ATOM 5636 C C . GLU A 1 732 ? -49.044 -12.320 19.544 1.00 93.94 732 GLU A C 1
ATOM 5638 O O . GLU A 1 732 ? -49.726 -12.777 20.459 1.00 93.94 732 GLU A O 1
ATOM 5643 N N . GLY A 1 733 ? -49.178 -11.047 19.151 1.00 90.44 733 GLY A N 1
ATOM 5644 C CA . GLY A 1 733 ? -50.144 -10.114 19.732 1.00 90.44 733 GLY A CA 1
ATOM 5645 C C . GLY A 1 733 ? -49.756 -9.578 21.113 1.00 90.44 733 GLY A C 1
ATOM 5646 O O . GLY A 1 733 ? -50.580 -8.948 21.771 1.00 90.44 733 GLY A O 1
ATOM 5647 N N . THR A 1 734 ? -48.512 -9.787 21.554 1.00 92.94 734 THR A N 1
ATOM 5648 C CA . THR A 1 734 ? -48.000 -9.242 22.820 1.00 92.94 734 THR A CA 1
ATOM 5649 C C . THR A 1 734 ? -47.155 -7.986 22.574 1.00 92.94 734 THR A C 1
ATOM 5651 O O . THR A 1 734 ? -46.553 -7.809 21.510 1.00 92.94 734 THR A O 1
ATOM 5654 N N . ARG A 1 735 ? -47.153 -7.053 23.531 1.00 92.56 735 ARG A N 1
ATOM 5655 C CA . ARG A 1 735 ? -46.338 -5.827 23.534 1.00 92.56 735 ARG A CA 1
ATOM 5656 C C . ARG A 1 735 ? -46.000 -5.462 24.976 1.00 92.56 735 ARG A C 1
ATOM 5658 O O . ARG A 1 735 ? -46.821 -5.677 25.866 1.00 92.56 735 ARG A O 1
ATOM 5665 N N . ALA A 1 736 ? -44.837 -4.848 25.173 1.00 92.25 736 ALA A N 1
ATOM 5666 C CA . ALA A 1 736 ? -44.490 -4.229 26.441 1.00 92.25 736 ALA A CA 1
ATOM 5667 C C . ALA A 1 736 ? -45.387 -3.002 26.672 1.00 92.25 736 ALA A C 1
ATOM 5669 O O . ALA A 1 736 ? -45.297 -2.017 25.940 1.00 92.25 736 ALA A O 1
ATOM 5670 N N . ASP A 1 737 ? -46.256 -3.063 27.678 1.00 94.38 737 ASP A N 1
ATOM 5671 C CA . ASP A 1 737 ? -46.997 -1.897 28.166 1.00 94.38 737 ASP A CA 1
ATOM 5672 C C . ASP A 1 737 ? -46.055 -1.054 29.036 1.00 94.38 737 ASP A C 1
ATOM 5674 O O . ASP A 1 737 ? -45.898 -1.304 30.230 1.00 94.38 737 ASP A O 1
ATOM 5678 N N . LEU A 1 738 ? -45.350 -0.115 28.401 1.00 95.62 738 LEU A N 1
ATOM 5679 C CA . LEU A 1 738 ? -44.240 0.617 29.015 1.00 95.62 738 LEU A CA 1
ATOM 5680 C C . LEU A 1 738 ? -44.681 1.466 30.212 1.00 95.62 738 LEU A C 1
ATOM 5682 O O . LEU A 1 738 ? -44.002 1.458 31.233 1.00 95.62 738 LEU A O 1
ATOM 5686 N N . ASP A 1 739 ? -45.826 2.146 30.127 1.00 93.75 739 ASP A N 1
ATOM 5687 C CA . ASP A 1 739 ? -46.340 2.950 31.242 1.00 93.75 739 ASP A CA 1
ATOM 5688 C C . ASP A 1 739 ? -46.693 2.069 32.441 1.00 93.75 739 ASP A C 1
ATOM 5690 O O . ASP A 1 739 ? -46.402 2.427 33.581 1.00 93.75 739 ASP A O 1
ATOM 5694 N N . ARG A 1 740 ? -47.261 0.881 32.201 1.00 94.19 740 ARG A N 1
ATOM 5695 C CA . ARG A 1 740 ? -47.539 -0.074 33.275 1.00 94.19 740 ARG A CA 1
ATOM 5696 C C . ARG A 1 740 ? -46.259 -0.651 33.879 1.00 94.19 740 ARG A C 1
ATOM 5698 O O . ARG A 1 740 ? -46.156 -0.710 35.103 1.00 94.19 740 ARG A O 1
ATOM 5705 N N . LEU A 1 741 ? -45.318 -1.095 33.046 1.00 94.44 741 LEU A N 1
ATOM 5706 C CA . LEU A 1 741 ? -44.065 -1.719 33.490 1.00 94.44 741 LEU A CA 1
ATOM 5707 C C . LEU A 1 741 ? -43.192 -0.751 34.295 1.00 94.44 741 LEU A C 1
ATOM 5709 O O . LEU A 1 741 ? -42.594 -1.150 35.288 1.00 94.44 741 LEU A O 1
ATOM 5713 N N . LEU A 1 742 ? -43.160 0.520 33.893 1.00 95.75 742 LEU A N 1
ATOM 5714 C CA . LEU A 1 742 ? -42.364 1.560 34.542 1.00 95.75 742 LEU A CA 1
ATOM 5715 C C . LEU A 1 742 ? -43.140 2.310 35.640 1.00 95.75 742 LEU A C 1
ATOM 5717 O O . LEU A 1 742 ? -42.621 3.259 36.219 1.00 95.75 742 LEU A O 1
ATOM 5721 N N . SER A 1 743 ? -44.385 1.929 35.936 1.00 93.94 743 SER A N 1
ATOM 5722 C CA . SER A 1 743 ? -45.198 2.633 36.934 1.00 93.94 743 SER A CA 1
ATOM 5723 C C . SER A 1 743 ? -44.643 2.505 38.358 1.00 93.94 743 SER A C 1
ATOM 5725 O O . SER A 1 743 ? -44.034 1.503 38.735 1.00 93.94 743 SER A O 1
ATOM 5727 N N . GLY A 1 744 ? -44.913 3.518 39.188 1.00 89.31 744 GLY A N 1
ATOM 5728 C CA . GLY A 1 744 ? -44.635 3.455 40.625 1.00 89.31 744 GLY A CA 1
ATOM 5729 C C . GLY A 1 744 ? -43.163 3.614 41.003 1.00 89.31 744 GLY A C 1
ATOM 5730 O O . GLY A 1 744 ? -42.748 3.029 42.007 1.00 89.31 744 GLY A O 1
ATOM 5731 N N . TYR A 1 745 ? -42.408 4.402 40.225 1.00 94.56 745 TYR A N 1
ATOM 5732 C CA . TYR A 1 745 ? -41.009 4.752 40.485 1.00 94.56 745 TYR A CA 1
ATOM 5733 C C . TYR A 1 745 ? -40.719 4.960 41.980 1.00 94.56 745 TYR A C 1
ATOM 5735 O O . TYR A 1 745 ? -41.442 5.667 42.688 1.00 94.56 745 TYR A O 1
ATOM 5743 N N . GLN A 1 746 ? -39.627 4.353 42.444 1.00 94.75 746 GLN A N 1
ATOM 5744 C CA . GLN A 1 746 ? -39.058 4.575 43.769 1.00 94.75 746 GLN A CA 1
ATOM 5745 C C . GLN A 1 746 ? -37.630 5.109 43.623 1.00 94.75 746 GLN A C 1
ATOM 5747 O O . GLN A 1 746 ? -36.936 4.723 42.680 1.00 94.75 746 GLN A O 1
ATOM 5752 N N . PRO A 1 747 ? -37.150 5.941 44.565 1.00 94.12 747 PRO A N 1
ATOM 5753 C CA . PRO A 1 747 ? -35.760 6.379 44.572 1.00 94.12 747 PRO A CA 1
ATOM 5754 C C . PRO A 1 747 ? -34.773 5.207 44.439 1.00 94.12 747 PRO A C 1
ATOM 5756 O O . PRO A 1 747 ? -34.851 4.221 45.178 1.00 94.12 747 PRO A O 1
ATOM 5759 N N . GLY A 1 748 ? -33.842 5.331 43.492 1.00 93.06 748 GLY A N 1
ATOM 5760 C CA . GLY A 1 748 ? -32.845 4.304 43.179 1.00 93.06 748 GLY A CA 1
ATOM 5761 C C . GLY A 1 748 ? -33.285 3.270 42.138 1.00 93.06 748 GLY A C 1
ATOM 5762 O O . GLY A 1 748 ? -32.535 2.330 41.888 1.00 93.06 748 GLY A O 1
ATOM 5763 N N . TRP A 1 749 ? -34.464 3.407 41.521 1.00 97.50 749 TRP A N 1
ATOM 5764 C CA . TRP A 1 749 ? -34.833 2.610 40.345 1.00 97.50 749 TRP A CA 1
ATOM 5765 C C . TRP A 1 749 ? -34.208 3.191 39.083 1.00 97.50 749 TRP A C 1
ATOM 5767 O O . TRP A 1 749 ? -34.278 4.394 38.862 1.00 97.50 749 TRP A O 1
ATOM 5777 N N . HIS A 1 750 ? -33.622 2.342 38.245 1.00 98.00 750 HIS A N 1
ATOM 5778 C CA . HIS A 1 750 ? -32.978 2.748 36.997 1.00 98.00 750 HIS A CA 1
ATOM 5779 C C . HIS A 1 750 ? -33.590 1.990 35.820 1.00 98.00 750 HIS A C 1
ATOM 5781 O O . HIS A 1 750 ? -33.900 0.803 35.931 1.00 98.00 750 HIS A O 1
ATOM 5787 N N . VAL A 1 751 ? -33.739 2.665 34.682 1.00 97.88 751 VAL A N 1
ATOM 5788 C CA . VAL A 1 751 ? -34.141 2.054 33.413 1.00 97.88 751 VAL A CA 1
ATOM 5789 C C . VAL A 1 751 ? -33.002 2.161 32.407 1.00 97.88 751 VAL A C 1
ATOM 5791 O O . VAL A 1 751 ? -32.414 3.227 32.226 1.00 97.88 751 VAL A O 1
ATOM 5794 N N . TYR A 1 752 ? -32.704 1.044 31.752 1.00 97.94 752 TYR A N 1
ATOM 5795 C CA . TYR A 1 752 ? -31.704 0.933 30.697 1.00 97.94 752 TYR A CA 1
ATOM 5796 C C . TYR A 1 752 ? -32.402 0.494 29.420 1.00 97.94 752 TYR A C 1
ATOM 5798 O O . TYR A 1 752 ? -33.181 -0.457 29.454 1.00 97.94 752 TYR A O 1
ATOM 5806 N N . THR A 1 753 ? -32.145 1.159 28.296 1.00 97.25 753 THR A N 1
ATOM 5807 C CA . THR A 1 753 ? -32.759 0.789 27.016 1.00 97.25 753 THR A CA 1
ATOM 5808 C C . THR A 1 753 ? -31.775 0.781 25.860 1.00 97.25 753 THR A C 1
ATOM 5810 O O . THR A 1 753 ? -30.909 1.646 25.749 1.00 97.25 753 THR A O 1
ATOM 5813 N N . CYS A 1 754 ? -31.911 -0.209 24.985 1.00 94.50 754 CYS A N 1
ATOM 5814 C CA . CYS A 1 754 ? -31.177 -0.274 23.730 1.00 94.50 754 CYS A CA 1
ATOM 5815 C C . CYS A 1 754 ? -32.015 -1.002 22.670 1.00 94.50 754 CYS A C 1
ATOM 5817 O O . CYS A 1 754 ? -32.670 -2.010 22.952 1.00 94.50 754 CYS A O 1
ATOM 5819 N N . GLY A 1 755 ? -32.014 -0.502 21.436 1.00 91.56 755 GLY A N 1
ATOM 5820 C CA . GLY A 1 755 ? -32.770 -1.080 20.328 1.00 91.56 755 GLY A CA 1
ATOM 5821 C C . GLY A 1 755 ? -33.013 -0.084 19.194 1.00 91.56 755 GLY A C 1
ATOM 5822 O O . GLY A 1 755 ? -32.276 0.889 19.058 1.00 91.56 755 GLY A O 1
ATOM 5823 N N . PRO A 1 756 ? -34.038 -0.307 18.354 1.00 88.81 756 PRO A N 1
ATOM 5824 C CA . PRO A 1 756 ? -34.456 0.673 17.355 1.00 88.81 756 PRO A CA 1
ATOM 5825 C C . PRO A 1 756 ? -34.876 2.000 18.001 1.00 88.81 756 PRO A C 1
ATOM 5827 O O . PRO A 1 756 ? -35.505 1.995 19.058 1.00 88.81 756 PRO A O 1
ATOM 5830 N N . ASP A 1 757 ? -34.611 3.121 17.328 1.00 86.25 757 ASP A N 1
ATOM 5831 C CA . ASP A 1 757 ? -34.867 4.478 17.839 1.00 86.25 757 ASP A CA 1
ATOM 5832 C C . ASP A 1 757 ? -36.281 4.654 18.423 1.00 86.25 757 ASP A C 1
ATOM 5834 O O . ASP A 1 757 ? -36.446 4.983 19.596 1.00 86.25 757 ASP A O 1
ATOM 5838 N N . ARG A 1 758 ? -37.319 4.282 17.659 1.00 88.75 758 ARG A N 1
ATOM 5839 C CA . ARG A 1 758 ? -38.721 4.389 18.110 1.00 88.75 758 ARG A CA 1
ATOM 5840 C C . ARG A 1 758 ? -39.009 3.605 19.394 1.00 88.75 758 ARG A C 1
ATOM 5842 O O . ARG A 1 758 ? -39.862 4.014 20.176 1.00 88.75 758 ARG A O 1
ATOM 5849 N N . PHE A 1 759 ? -38.339 2.470 19.594 1.00 92.44 759 PHE A N 1
ATOM 5850 C CA . PHE A 1 759 ? -38.486 1.671 20.810 1.00 92.44 759 PHE A CA 1
ATOM 5851 C C . PHE A 1 759 ? -37.823 2.368 22.000 1.00 92.44 759 PHE A C 1
ATOM 5853 O O . PHE A 1 759 ? -38.460 2.528 23.039 1.00 92.44 759 PHE A O 1
ATOM 5860 N N . MET A 1 760 ? -36.579 2.824 21.836 1.00 93.06 760 MET A N 1
ATOM 5861 C CA . MET A 1 760 ? -35.836 3.495 22.905 1.00 93.06 760 MET A CA 1
ATOM 5862 C C . MET A 1 760 ? -36.519 4.790 23.338 1.00 93.06 760 MET A C 1
ATOM 5864 O O . MET A 1 760 ? -36.753 4.974 24.530 1.00 93.06 760 MET A O 1
ATOM 5868 N N . THR A 1 761 ? -36.927 5.630 22.384 1.00 90.25 761 THR A N 1
ATOM 5869 C CA . THR A 1 761 ? -37.677 6.864 22.654 1.00 90.25 761 THR A CA 1
ATOM 5870 C C . THR A 1 761 ? -38.951 6.571 23.443 1.00 90.25 761 THR A C 1
ATOM 5872 O O . THR A 1 761 ? -39.191 7.194 24.473 1.00 90.25 761 THR A O 1
ATOM 5875 N N . GLY A 1 762 ? -39.715 5.544 23.052 1.00 94.56 762 GLY A N 1
ATOM 5876 C CA . GLY A 1 762 ? -40.913 5.135 23.788 1.00 94.56 762 GLY A CA 1
ATOM 5877 C C . GLY A 1 762 ? -40.637 4.724 25.240 1.00 94.56 762 GLY A C 1
ATOM 5878 O O . GLY A 1 762 ? -41.412 5.074 26.130 1.00 94.56 762 GLY A O 1
ATOM 5879 N N . VAL A 1 763 ? -39.530 4.015 25.499 1.00 96.31 763 VAL A N 1
ATOM 5880 C CA . VAL A 1 763 ? -39.111 3.635 26.861 1.00 96.31 763 VAL A CA 1
ATOM 5881 C C . VAL A 1 763 ? -38.742 4.865 27.688 1.00 96.31 763 VAL A C 1
ATOM 5883 O O . VAL A 1 763 ? -39.203 4.992 28.820 1.00 96.31 763 VAL A O 1
ATOM 5886 N N . ILE A 1 764 ? -37.944 5.778 27.132 1.00 94.44 764 ILE A N 1
ATOM 5887 C CA . ILE A 1 764 ? -37.467 6.971 27.845 1.00 94.44 764 ILE A CA 1
ATOM 5888 C C . ILE A 1 764 ? -38.612 7.937 28.152 1.00 94.44 764 ILE A C 1
ATOM 5890 O O . ILE A 1 764 ? -38.707 8.427 29.277 1.00 94.44 764 ILE A O 1
ATOM 5894 N N . GLU A 1 765 ? -39.517 8.162 27.198 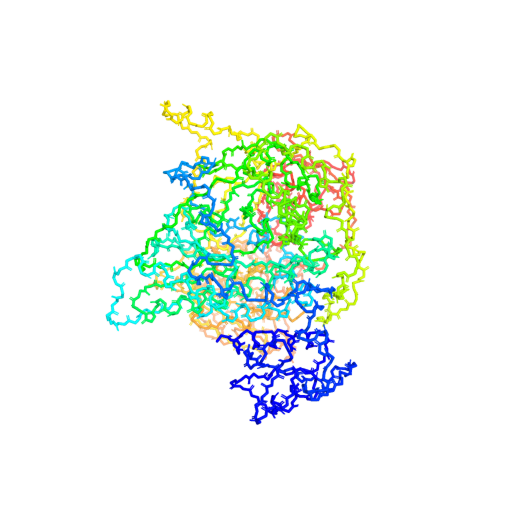1.00 94.56 765 GLU A N 1
ATOM 5895 C CA . GLU A 1 765 ? -40.704 8.992 27.410 1.00 94.56 765 GLU A CA 1
ATOM 5896 C C . GLU A 1 765 ? -41.651 8.379 28.449 1.00 94.56 765 GLU A C 1
ATOM 5898 O O . GLU A 1 765 ? -42.214 9.099 29.273 1.00 94.56 765 GLU A O 1
ATOM 5903 N N . ALA A 1 766 ? -41.837 7.054 28.436 1.00 96.50 766 ALA A N 1
ATOM 5904 C CA . ALA A 1 766 ? -42.630 6.374 29.456 1.00 96.50 766 ALA A CA 1
ATOM 5905 C C . ALA A 1 766 ? -41.979 6.508 30.840 1.00 96.50 766 ALA A C 1
ATOM 5907 O O . ALA A 1 766 ? -42.654 6.887 31.792 1.00 96.50 766 ALA A O 1
ATOM 5908 N N . ALA A 1 767 ? -40.667 6.294 30.953 1.00 96.00 767 ALA A N 1
ATOM 5909 C CA . ALA A 1 767 ? -39.937 6.480 32.205 1.00 96.00 767 ALA A CA 1
ATOM 5910 C C . ALA A 1 767 ? -40.088 7.909 32.750 1.00 96.00 767 ALA A C 1
ATOM 5912 O O . ALA A 1 767 ? -40.347 8.098 33.938 1.00 96.00 767 ALA A O 1
ATOM 5913 N N . GLU A 1 768 ? -39.992 8.912 31.874 1.00 94.38 768 GLU A N 1
ATOM 5914 C CA . GLU A 1 768 ? -40.205 10.315 32.235 1.00 94.38 768 GLU A CA 1
ATOM 5915 C C . GLU A 1 768 ? -41.613 10.556 32.782 1.00 94.38 768 GLU A C 1
ATOM 5917 O O . GLU A 1 768 ? -41.770 11.122 33.864 1.00 94.38 768 GLU A O 1
ATOM 5922 N N . ARG A 1 769 ? -42.643 10.064 32.079 1.00 95.81 769 ARG A N 1
ATOM 5923 C CA . ARG A 1 769 ? -44.041 10.171 32.527 1.00 95.81 769 ARG A CA 1
ATOM 5924 C C . ARG A 1 769 ? -44.272 9.514 33.885 1.00 95.81 769 ARG A C 1
ATOM 5926 O O . ARG A 1 769 ? -45.100 10.002 34.651 1.00 95.81 769 ARG A O 1
ATOM 5933 N N . GLN A 1 770 ? -43.556 8.429 34.180 1.00 96.31 770 GLN A N 1
ATOM 5934 C CA . GLN A 1 770 ? -43.657 7.707 35.450 1.00 96.31 770 GLN A CA 1
ATOM 5935 C C . GLN A 1 770 ? -42.751 8.275 36.561 1.00 96.31 770 GLN A C 1
ATOM 5937 O O . GLN A 1 770 ? -42.772 7.764 37.682 1.00 96.31 770 GLN A O 1
ATOM 5942 N N . GLY A 1 771 ? -42.007 9.354 36.293 1.00 94.38 771 GLY A N 1
ATOM 5943 C CA . GLY A 1 771 ? -41.256 10.106 37.302 1.00 94.38 771 GLY A CA 1
ATOM 5944 C C . GLY A 1 771 ? -39.802 9.676 37.501 1.00 94.38 771 GLY A C 1
ATOM 5945 O O . GLY A 1 771 ? -39.199 10.080 38.495 1.00 94.38 771 GLY A O 1
ATOM 5946 N N . PHE A 1 772 ? -39.223 8.893 36.584 1.00 96.44 772 PHE A N 1
ATOM 5947 C CA . PHE A 1 772 ? -37.788 8.606 36.616 1.00 96.44 772 PHE A CA 1
ATOM 5948 C C . PHE A 1 772 ? -36.994 9.892 36.338 1.00 96.44 772 PHE A C 1
ATOM 5950 O O . PHE A 1 772 ? -37.243 10.551 35.322 1.00 96.44 772 PHE A O 1
ATOM 5957 N N . PRO A 1 773 ? -36.020 10.252 37.190 1.00 92.81 773 PRO A N 1
ATOM 5958 C CA . PRO A 1 773 ? -35.167 11.403 36.939 1.00 92.81 773 PRO A CA 1
ATOM 5959 C C . PRO A 1 773 ? -34.194 11.127 35.778 1.00 92.81 773 PRO A C 1
ATOM 5961 O O . PRO A 1 773 ? -34.044 9.994 35.322 1.00 92.81 773 PRO A O 1
ATOM 5964 N N . GLU A 1 774 ? -33.547 12.166 35.247 1.00 87.12 774 GLU A N 1
ATOM 5965 C CA . GLU A 1 774 ? -32.659 12.041 34.080 1.00 87.12 774 GLU A CA 1
ATOM 5966 C C . GLU A 1 774 ? -31.503 11.067 34.320 1.00 87.12 774 GLU A C 1
ATOM 5968 O O . GLU A 1 774 ? -31.257 10.197 33.493 1.00 87.12 774 GLU A O 1
ATOM 5973 N N . GLU A 1 775 ? -30.867 11.137 35.484 1.00 88.19 775 GLU A N 1
ATOM 5974 C CA . GLU A 1 775 ? -29.764 10.266 35.889 1.00 88.19 775 GLU A CA 1
ATOM 5975 C C . GLU A 1 775 ? -30.149 8.784 36.043 1.00 88.19 775 GLU A C 1
ATOM 5977 O O . GLU A 1 775 ? -29.275 7.922 36.095 1.00 88.19 775 GLU A O 1
ATOM 5982 N N . ALA A 1 776 ? -31.447 8.475 36.101 1.00 93.25 776 ALA A N 1
ATOM 5983 C CA . ALA A 1 776 ? -31.971 7.115 36.188 1.00 93.25 776 ALA A CA 1
ATOM 5984 C C . ALA A 1 776 ? -32.423 6.554 34.827 1.00 93.25 776 ALA A C 1
ATOM 5986 O O . ALA A 1 776 ? -32.901 5.419 34.764 1.00 93.25 776 ALA A O 1
ATOM 5987 N N . ARG A 1 777 ? -32.295 7.337 33.746 1.00 94.00 777 ARG A N 1
ATOM 5988 C CA . ARG A 1 777 ? -32.716 6.986 32.384 1.00 94.00 777 ARG A CA 1
ATOM 5989 C C . ARG A 1 777 ? -31.492 6.839 31.487 1.00 94.00 777 ARG A C 1
ATOM 5991 O O . ARG A 1 777 ? -30.906 7.823 31.048 1.00 94.00 777 ARG A O 1
ATOM 5998 N N . HIS A 1 778 ? -31.122 5.598 31.198 1.00 92.50 778 HIS A N 1
ATOM 5999 C CA . HIS A 1 778 ? -29.901 5.261 30.468 1.00 92.50 778 HIS A CA 1
ATOM 6000 C C . HIS A 1 778 ? -30.254 4.681 29.097 1.00 92.50 778 HIS A C 1
ATOM 6002 O O . HIS A 1 778 ? -31.117 3.806 28.997 1.00 92.50 778 HIS A O 1
ATOM 6008 N N . LEU A 1 779 ? -29.559 5.108 28.040 1.00 89.94 779 LEU A N 1
ATOM 6009 C CA . LEU A 1 779 ? -29.754 4.576 26.687 1.00 89.94 779 LEU A CA 1
ATOM 6010 C C . LEU A 1 779 ? -28.446 4.488 25.886 1.00 89.94 779 LEU A C 1
ATOM 6012 O O . LEU A 1 779 ? -27.543 5.298 26.084 1.00 89.94 779 LEU A O 1
ATOM 6016 N N . GLU A 1 780 ? -28.370 3.530 24.960 1.00 85.06 780 GLU A N 1
ATOM 6017 C CA . GLU A 1 780 ? -27.255 3.354 24.014 1.00 85.06 780 GLU A CA 1
ATOM 6018 C C . GLU A 1 780 ? -27.783 3.233 22.576 1.00 85.06 780 GLU A C 1
ATOM 6020 O O . GLU A 1 780 ? -28.651 2.405 22.292 1.00 85.06 780 GLU A O 1
ATOM 6025 N N . TYR A 1 781 ? -27.221 4.017 21.650 1.00 79.62 781 TYR A N 1
ATOM 6026 C CA . TYR A 1 781 ? -27.558 3.962 20.224 1.00 79.62 781 TYR A CA 1
ATOM 6027 C C . TYR A 1 781 ? -26.585 3.072 19.439 1.00 79.62 781 TYR A C 1
ATOM 6029 O O . TYR A 1 781 ? -25.373 3.272 19.481 1.00 79.62 781 TYR A O 1
ATOM 6037 N N . PHE A 1 782 ? -27.116 2.142 18.638 1.00 70.56 782 PHE A N 1
ATOM 6038 C CA . PHE A 1 782 ? -26.324 1.328 17.696 1.00 70.56 782 PHE A CA 1
ATOM 6039 C C . PHE A 1 782 ? -26.138 1.971 16.323 1.00 70.56 782 PHE A C 1
ATOM 6041 O O . PHE A 1 782 ? -25.109 1.782 15.670 1.00 70.56 782 PHE A O 1
ATOM 6048 N N . SER A 1 783 ? -27.133 2.740 15.900 1.00 62.28 783 SER A N 1
ATOM 6049 C CA . SER A 1 783 ? -27.130 3.504 14.659 1.00 62.28 783 SER A CA 1
ATOM 6050 C C . SER A 1 783 ? -27.427 4.951 14.997 1.00 62.28 783 SER A C 1
ATOM 6052 O O . SER A 1 783 ? -28.119 5.224 15.976 1.00 62.28 783 SER A O 1
ATOM 6054 N N . VAL A 1 784 ? -26.896 5.869 14.192 1.00 57.56 784 VAL A N 1
ATOM 6055 C CA . VAL A 1 784 ? -27.225 7.292 14.302 1.00 57.56 784 VAL A CA 1
ATOM 6056 C C . VAL A 1 784 ? -28.736 7.439 14.103 1.00 57.56 784 VAL A C 1
ATOM 6058 O O . VAL A 1 784 ? -29.235 6.965 13.079 1.00 57.56 784 VAL A O 1
ATOM 6061 N N . PRO A 1 785 ? -29.469 8.037 15.053 1.00 58.78 785 PRO A N 1
ATOM 6062 C CA . PRO A 1 785 ? -30.865 8.404 14.848 1.00 58.78 785 PRO A CA 1
ATOM 6063 C C . PRO A 1 785 ? -31.051 9.315 13.632 1.00 58.78 785 PRO A C 1
ATOM 6065 O O . PRO A 1 785 ? -30.134 10.051 13.256 1.00 58.78 785 PRO A O 1
ATOM 6068 N N . ASP A 1 786 ? -32.249 9.299 13.043 1.00 55.28 786 ASP A N 1
ATOM 6069 C CA . ASP A 1 786 ? -32.613 10.260 12.002 1.00 55.28 786 ASP A CA 1
ATOM 6070 C C . ASP A 1 786 ? -32.559 11.673 12.594 1.00 55.28 786 ASP A C 1
ATOM 6072 O O . ASP A 1 786 ? -33.327 12.040 13.486 1.00 55.28 786 ASP A O 1
ATOM 6076 N N . LEU A 1 787 ? -31.597 12.457 12.118 1.00 57.00 787 LEU A N 1
ATOM 6077 C CA . LEU A 1 787 ? -31.381 13.820 12.569 1.00 57.00 787 LEU A CA 1
ATOM 6078 C C . LEU A 1 787 ? -32.390 14.772 11.900 1.00 57.00 787 LEU A C 1
ATOM 6080 O O . LEU A 1 787 ? -32.689 14.609 10.714 1.00 57.00 787 LEU A O 1
ATOM 6084 N N . PRO A 1 788 ? -32.877 15.806 12.611 1.00 57.84 788 PRO A N 1
ATOM 6085 C CA . PRO A 1 788 ? -33.519 16.953 11.974 1.00 57.84 788 PRO A CA 1
ATOM 6086 C C . PRO A 1 788 ? -32.597 17.560 10.904 1.00 57.84 788 PRO A C 1
ATOM 6088 O O . PRO A 1 788 ? -31.374 17.511 11.043 1.00 57.84 788 PRO A O 1
ATOM 6091 N N . GLU A 1 789 ? -33.154 18.177 9.857 1.00 60.56 789 GLU A N 1
ATOM 6092 C CA . GLU A 1 789 ? -32.341 19.016 8.968 1.00 60.56 789 GLU A CA 1
ATOM 6093 C C . GLU A 1 789 ? -31.749 20.172 9.784 1.00 60.56 789 GLU A C 1
ATOM 6095 O O . GLU A 1 789 ? -32.468 21.061 10.241 1.00 60.56 789 GLU A O 1
ATOM 6100 N N . TYR A 1 790 ? -30.431 20.146 9.979 1.00 75.12 790 TYR A N 1
ATOM 6101 C CA . TYR A 1 790 ? -29.694 21.262 10.557 1.00 75.12 790 TYR A CA 1
ATOM 6102 C C . TYR A 1 790 ? -29.147 22.152 9.451 1.00 75.12 790 TYR A C 1
ATOM 6104 O O . TYR A 1 790 ? -28.583 21.669 8.468 1.00 75.12 790 TYR A O 1
ATOM 6112 N N . GLU A 1 791 ? -29.220 23.461 9.658 1.00 81.94 791 GLU A N 1
ATOM 6113 C CA . GLU A 1 791 ? -28.485 24.413 8.838 1.00 81.94 791 GLU A CA 1
ATOM 6114 C C . GLU A 1 791 ? -27.045 24.511 9.362 1.00 81.94 791 GLU A C 1
ATOM 6116 O O . GLU A 1 791 ? -26.806 24.756 10.547 1.00 81.94 791 GLU A O 1
ATOM 6121 N N . ASN A 1 792 ? -26.061 24.265 8.496 1.00 89.69 792 ASN A N 1
ATOM 6122 C CA . ASN A 1 792 ? -24.660 24.437 8.860 1.00 89.69 792 ASN A CA 1
ATOM 6123 C C . ASN A 1 792 ? -24.216 25.861 8.543 1.00 89.69 792 ASN A C 1
ATOM 6125 O O . ASN A 1 792 ? -24.258 26.293 7.396 1.00 89.69 792 ASN A O 1
ATOM 6129 N N . HIS A 1 793 ? -23.684 26.547 9.548 1.00 90.81 793 HIS A N 1
ATOM 6130 C CA . HIS A 1 793 ? -22.965 27.806 9.375 1.00 90.81 793 HIS A CA 1
ATOM 6131 C C . HIS A 1 793 ? -21.495 27.667 9.751 1.00 90.81 793 HIS A C 1
ATOM 6133 O O . HIS A 1 793 ? -21.082 26.761 10.490 1.00 90.81 793 HIS A O 1
ATOM 6139 N N . ASP A 1 794 ? -20.709 28.604 9.239 1.00 94.94 794 ASP A N 1
ATOM 6140 C CA . ASP A 1 794 ? -19.318 28.784 9.619 1.00 94.94 794 ASP A CA 1
ATOM 6141 C C . ASP A 1 794 ? -19.220 29.215 11.090 1.00 94.94 794 ASP A C 1
ATOM 6143 O O . ASP A 1 794 ? -20.045 29.991 11.589 1.00 94.94 794 ASP A O 1
ATOM 6147 N N . PHE A 1 795 ? -18.197 28.727 11.788 1.00 97.06 795 PHE A N 1
ATOM 6148 C CA . PHE A 1 795 ? -17.888 29.138 13.157 1.00 97.06 795 PHE A CA 1
ATOM 6149 C C . PHE A 1 795 ? -16.385 29.075 13.434 1.00 97.06 795 PHE A C 1
ATOM 6151 O O . PHE A 1 795 ? -15.638 28.449 12.684 1.00 97.06 795 PHE A O 1
ATOM 6158 N N . THR A 1 796 ? -15.937 29.715 14.510 1.00 97.50 796 THR A N 1
ATOM 6159 C CA . THR A 1 796 ? -14.536 29.678 14.944 1.00 97.50 796 THR A CA 1
ATOM 6160 C C . THR A 1 796 ? -14.379 28.703 16.104 1.00 97.50 796 THR A C 1
ATOM 6162 O O . THR A 1 796 ? -15.085 28.808 17.107 1.00 97.50 796 THR A O 1
ATOM 6165 N N . LEU A 1 797 ? -13.437 27.772 15.986 1.00 97.38 797 LEU A N 1
ATOM 6166 C CA . LEU A 1 797 ? -13.003 26.913 17.080 1.00 97.38 797 LEU A CA 1
ATOM 6167 C C . LEU A 1 797 ? -11.661 27.415 17.625 1.00 97.38 797 LEU A C 1
ATOM 6169 O O . LEU A 1 797 ? -10.671 27.430 16.898 1.00 97.38 797 LEU A O 1
ATOM 6173 N N . GLU A 1 798 ? -11.628 27.807 18.892 1.00 97.31 798 GLU A N 1
ATOM 6174 C CA . GLU A 1 798 ? -10.423 28.187 19.627 1.00 97.31 798 GLU A CA 1
ATOM 6175 C C . GLU A 1 798 ? -9.952 27.043 20.525 1.00 97.31 798 GLU A C 1
ATOM 6177 O O . GLU A 1 798 ? -10.749 26.379 21.189 1.00 97.31 798 GLU A O 1
ATOM 6182 N N . LEU A 1 799 ? -8.645 26.829 20.583 1.00 96.44 799 LEU A N 1
ATOM 6183 C CA . LEU A 1 799 ? -8.024 25.887 21.506 1.00 96.44 799 LEU A CA 1
ATOM 6184 C C . LEU A 1 799 ? -7.553 26.606 22.776 1.00 96.44 799 LEU A C 1
ATOM 6186 O O . LEU A 1 799 ? -7.356 27.826 22.801 1.00 96.44 799 LEU A O 1
ATOM 6190 N N . SER A 1 800 ? -7.352 25.850 23.854 1.00 92.75 800 SER A N 1
ATOM 6191 C CA . SER A 1 800 ? -6.819 26.355 25.125 1.00 92.75 800 SER A CA 1
ATOM 6192 C C . SER A 1 800 ? -5.442 27.020 24.975 1.00 92.75 800 SER A C 1
ATOM 6194 O O . SER A 1 800 ? -5.152 27.979 25.694 1.00 92.75 800 SER A O 1
ATOM 6196 N N . ASP A 1 801 ? -4.653 26.591 23.985 1.00 90.56 801 ASP A N 1
ATOM 6197 C CA . ASP A 1 801 ? -3.329 27.124 23.635 1.00 90.56 801 ASP A CA 1
ATOM 6198 C C . ASP A 1 801 ? -3.339 28.425 22.803 1.00 90.56 801 ASP A C 1
ATOM 6200 O O . ASP A 1 801 ? -2.280 28.991 22.529 1.00 90.56 801 ASP A O 1
ATOM 6204 N N . GLY A 1 802 ? -4.521 28.930 22.430 1.00 89.50 802 GLY A N 1
ATOM 6205 C CA . GLY A 1 802 ? -4.695 30.193 21.708 1.00 89.50 802 GLY A CA 1
ATOM 6206 C C . GLY A 1 802 ? -4.748 30.086 20.182 1.00 89.50 802 GLY A C 1
ATOM 6207 O O . GLY A 1 802 ? -4.907 31.116 19.525 1.00 89.50 802 GLY A O 1
ATOM 6208 N N . ARG A 1 803 ? -4.646 28.886 19.594 1.00 94.06 803 ARG A N 1
ATOM 6209 C CA . ARG A 1 803 ? -4.902 28.685 18.157 1.00 94.06 803 ARG A CA 1
ATOM 6210 C C . ARG A 1 803 ? -6.398 28.791 17.849 1.00 94.06 803 ARG A C 1
ATOM 6212 O O . ARG A 1 803 ? -7.218 28.257 18.592 1.00 94.06 803 ARG A O 1
ATOM 6219 N N . SER A 1 804 ? -6.745 29.418 16.723 1.00 95.69 804 SER A N 1
ATOM 6220 C CA . SER A 1 804 ? -8.134 29.596 16.273 1.00 95.69 804 SER A CA 1
ATOM 6221 C C . SER A 1 804 ? -8.305 29.121 14.833 1.00 95.69 804 SER A C 1
ATOM 6223 O O . SER A 1 804 ? -7.535 29.502 13.950 1.00 95.69 804 SER A O 1
ATOM 6225 N N . PHE A 1 805 ? -9.344 28.329 14.579 1.00 96.00 805 PHE A N 1
ATOM 6226 C CA . PHE A 1 805 ? -9.626 27.736 13.275 1.00 96.00 805 PHE A CA 1
ATOM 6227 C C . PHE A 1 805 ? -11.030 28.096 12.806 1.00 96.00 805 PHE A C 1
ATOM 6229 O O . PHE A 1 805 ? -12.002 27.908 13.535 1.00 96.00 805 PHE A O 1
ATOM 6236 N N . LEU A 1 806 ? -11.149 28.564 11.562 1.00 96.88 806 LEU A N 1
ATOM 6237 C CA . LEU A 1 806 ? -12.447 28.670 10.903 1.00 96.88 806 LEU A CA 1
ATOM 6238 C C . LEU A 1 806 ? -12.913 27.265 10.518 1.00 96.88 806 LEU A C 1
ATOM 6240 O O . LEU A 1 806 ? -12.224 26.575 9.766 1.00 96.88 806 LEU A O 1
ATOM 6244 N N . VAL A 1 807 ? -14.087 26.867 11.002 1.00 96.06 807 VAL A N 1
ATOM 6245 C CA . VAL A 1 807 ? -14.764 25.624 10.636 1.00 96.06 807 VAL A CA 1
ATOM 6246 C C . VAL A 1 807 ? -15.874 25.940 9.629 1.00 96.06 807 VAL A C 1
ATOM 6248 O O . VAL A 1 807 ? -16.914 26.466 10.033 1.00 96.06 807 VAL A O 1
ATOM 6251 N N . PRO A 1 808 ? -15.686 25.636 8.327 1.00 93.69 808 PRO A N 1
ATOM 6252 C CA . PRO A 1 808 ? -16.698 25.897 7.306 1.00 93.69 808 PRO A CA 1
ATOM 6253 C C . PRO A 1 808 ? -17.970 25.066 7.507 1.00 93.69 808 PRO A C 1
ATOM 6255 O O . PRO A 1 808 ? -17.922 23.982 8.096 1.00 93.69 808 PRO A O 1
ATOM 6258 N N . ALA A 1 809 ? -19.094 25.518 6.951 1.00 91.56 809 ALA A N 1
ATOM 6259 C CA . ALA A 1 809 ? -20.379 24.810 6.953 1.00 91.56 809 ALA A CA 1
ATOM 6260 C C . ALA A 1 809 ? -20.280 23.349 6.460 1.00 91.56 809 ALA A C 1
ATOM 6262 O O . ALA A 1 809 ? -20.905 22.449 7.017 1.00 91.56 809 ALA A O 1
ATOM 6263 N N . GLU A 1 810 ? -19.431 23.099 5.463 1.00 87.88 810 GLU A N 1
ATOM 6264 C CA . GLU A 1 810 ? -19.273 21.797 4.795 1.00 87.88 810 GLU A CA 1
ATOM 6265 C C . GLU A 1 810 ? -18.244 20.862 5.459 1.00 87.88 810 GLU A C 1
ATOM 6267 O O . GLU A 1 810 ? -17.869 19.836 4.887 1.00 87.88 810 GLU A O 1
ATOM 6272 N N . GLN A 1 811 ? -17.693 21.227 6.622 1.00 86.00 811 GLN A N 1
ATOM 6273 C CA . GLN A 1 811 ? -16.656 20.437 7.296 1.00 86.00 811 GLN A CA 1
ATOM 6274 C C . GLN A 1 811 ? -16.933 20.286 8.788 1.00 86.00 811 GLN A C 1
ATOM 6276 O O . GLN A 1 811 ? -17.446 21.199 9.437 1.00 86.00 811 GLN A O 1
ATOM 6281 N N . SER A 1 812 ? -16.558 19.133 9.341 1.00 90.44 812 SER A N 1
ATOM 6282 C CA . SER A 1 812 ? -16.559 18.916 10.788 1.00 90.44 812 SER A CA 1
ATOM 6283 C C . SER A 1 812 ? -15.381 19.639 11.449 1.00 90.44 812 SER A C 1
ATOM 6285 O O . SER A 1 812 ? -14.345 19.871 10.816 1.00 90.44 812 SER A O 1
ATOM 6287 N N . ALA A 1 813 ? -15.498 19.950 12.743 1.00 92.50 813 ALA A N 1
ATOM 6288 C CA . ALA A 1 813 ? -14.382 20.516 13.497 1.00 92.50 813 ALA A CA 1
ATOM 6289 C C . ALA A 1 813 ? -13.184 19.555 13.527 1.00 92.50 813 ALA A C 1
ATOM 6291 O O . ALA A 1 813 ? -12.047 19.982 13.352 1.00 92.50 813 ALA A O 1
ATOM 6292 N N . THR A 1 814 ? -13.438 18.247 13.648 1.00 88.44 814 THR A N 1
ATOM 6293 C CA . THR A 1 814 ? -12.390 17.219 13.587 1.00 88.44 814 THR A CA 1
ATOM 6294 C C . THR A 1 814 ? -11.633 17.201 12.262 1.00 88.44 814 THR A C 1
ATOM 6296 O O . THR A 1 814 ? -10.415 17.051 12.271 1.00 88.44 814 THR A O 1
ATOM 6299 N N . ASP A 1 815 ? -12.314 17.389 11.125 1.00 81.62 815 ASP A N 1
ATOM 6300 C CA . ASP A 1 815 ? -11.643 17.440 9.819 1.00 81.62 815 ASP A CA 1
ATOM 6301 C C . ASP A 1 815 ? -10.757 18.680 9.693 1.00 81.62 815 ASP A C 1
ATOM 6303 O O . ASP A 1 815 ? -9.670 18.613 9.119 1.00 81.62 815 ASP A O 1
ATOM 6307 N N . VAL A 1 816 ? -11.223 19.814 10.218 1.00 89.06 816 VAL A N 1
ATOM 6308 C CA . VAL A 1 816 ? -10.475 21.073 10.201 1.00 89.06 816 VAL A CA 1
ATOM 6309 C C . VAL A 1 816 ? -9.251 20.976 11.105 1.00 89.06 816 VAL A C 1
ATOM 6311 O O . VAL A 1 816 ? -8.154 21.293 10.653 1.00 89.06 816 VAL A O 1
ATOM 6314 N N . LEU A 1 817 ? -9.403 20.475 12.332 1.00 87.69 817 LEU A N 1
ATOM 6315 C CA . LEU A 1 817 ? -8.293 20.253 13.260 1.00 87.69 817 LEU A CA 1
ATOM 6316 C C . LEU A 1 817 ? -7.248 19.298 12.672 1.00 87.69 817 LEU A C 1
ATOM 6318 O O . LEU A 1 817 ? -6.077 19.661 12.582 1.00 87.69 817 LEU A O 1
ATOM 6322 N N . ALA A 1 818 ? -7.674 18.144 12.150 1.00 75.19 818 ALA A N 1
ATOM 6323 C CA . ALA A 1 818 ? -6.768 17.169 11.545 1.00 75.19 818 ALA A CA 1
ATOM 6324 C C . ALA A 1 818 ? -5.994 17.744 10.343 1.00 75.19 818 ALA A C 1
ATOM 6326 O O . ALA A 1 818 ? -4.805 17.480 10.169 1.00 75.19 818 ALA A O 1
ATOM 6327 N N . ARG A 1 819 ? -6.641 18.567 9.505 1.00 76.50 819 ARG A N 1
ATOM 6328 C CA . ARG A 1 819 ? -5.977 19.228 8.365 1.00 76.50 819 ARG A CA 1
ATOM 6329 C C . ARG A 1 819 ? -4.951 20.277 8.783 1.00 76.50 819 ARG A C 1
ATOM 6331 O O . ARG A 1 819 ? -4.040 20.531 8.000 1.00 76.50 819 ARG A O 1
ATOM 6338 N N . ASN A 1 820 ? -5.105 20.855 9.971 1.00 78.44 820 ASN A N 1
ATOM 6339 C CA . ASN A 1 820 ? -4.186 21.830 10.557 1.00 78.44 820 ASN A CA 1
ATOM 6340 C C . ASN A 1 820 ? -3.248 21.192 11.605 1.00 78.44 820 ASN A C 1
ATOM 6342 O O . ASN A 1 820 ? -2.750 21.891 12.482 1.00 78.44 820 ASN A O 1
ATOM 6346 N N . GLY A 1 821 ? -3.039 19.868 11.549 1.00 67.88 821 GLY A N 1
ATOM 6347 C CA . GLY A 1 821 ? -2.074 19.162 12.403 1.00 67.88 821 GLY A CA 1
ATOM 6348 C C . GLY A 1 821 ? -2.452 19.084 13.881 1.00 67.88 821 GLY A C 1
ATOM 6349 O O . GLY A 1 821 ? -1.610 18.801 14.719 1.00 67.88 821 GLY A O 1
ATOM 6350 N N . VAL A 1 822 ? -3.712 19.325 14.238 1.00 79.44 822 VAL A N 1
ATOM 6351 C CA . VAL A 1 822 ? -4.171 19.155 15.616 1.00 79.44 822 VAL A CA 1
ATOM 6352 C C . VAL A 1 822 ? -4.705 17.736 15.789 1.00 79.44 822 VAL A C 1
ATOM 6354 O O . VAL A 1 822 ? -5.697 17.356 15.159 1.00 79.44 822 VAL A O 1
ATOM 6357 N N . GLN A 1 823 ? -4.040 16.948 16.638 1.00 73.62 823 GLN A N 1
ATOM 6358 C CA . GLN A 1 823 ? -4.454 15.580 16.932 1.00 73.62 823 GLN A CA 1
ATOM 6359 C C . GLN A 1 823 ? -5.755 15.576 17.740 1.00 73.62 823 GLN A C 1
ATOM 6361 O O . GLN A 1 823 ? -5.841 16.150 18.821 1.00 73.62 823 GLN A O 1
ATOM 6366 N N . VAL A 1 824 ? -6.761 14.887 17.208 1.00 76.00 824 VAL A N 1
ATOM 6367 C CA . VAL A 1 824 ? -7.989 14.527 17.916 1.00 76.00 824 VAL A CA 1
ATOM 6368 C C . VAL A 1 824 ? -8.248 13.063 17.617 1.00 76.00 824 VAL A C 1
ATOM 6370 O O . VAL A 1 824 ? -8.199 12.652 16.453 1.00 76.00 824 VAL A O 1
ATOM 6373 N N . ASP A 1 825 ? -8.538 12.274 18.644 1.00 72.44 825 ASP A N 1
ATOM 6374 C CA . ASP A 1 825 ? -8.935 10.890 18.433 1.00 72.44 825 ASP A CA 1
ATOM 6375 C C . ASP A 1 825 ? -10.324 10.869 17.782 1.00 72.44 825 ASP A C 1
ATOM 6377 O O . ASP A 1 825 ? -11.304 11.404 18.302 1.00 72.44 825 ASP A O 1
ATOM 6381 N N . VAL A 1 826 ? -10.428 10.270 16.596 1.00 66.88 826 VAL A N 1
ATOM 6382 C CA . VAL A 1 826 ? -11.677 10.194 15.828 1.00 66.88 826 VAL A CA 1
ATOM 6383 C C . VAL A 1 826 ? -11.877 8.770 15.344 1.00 66.88 826 VAL A C 1
ATOM 6385 O O . VAL A 1 826 ? -10.942 8.116 14.889 1.00 66.88 826 VAL A O 1
ATOM 6388 N N . LYS A 1 827 ? -13.121 8.289 15.435 1.00 64.50 827 LYS A N 1
ATOM 6389 C CA . LYS A 1 827 ? -13.471 6.912 15.079 1.00 64.50 827 LYS A CA 1
ATOM 6390 C C . LYS A 1 827 ? -14.721 6.798 14.212 1.00 64.50 827 LYS A C 1
ATOM 6392 O O . LYS A 1 827 ? -14.608 6.417 13.054 1.00 64.50 827 LYS A O 1
ATOM 6397 N N . CYS A 1 828 ? -15.911 7.096 14.749 1.00 64.62 828 CYS A N 1
ATOM 6398 C CA . CYS A 1 828 ? -17.151 6.944 13.973 1.00 64.62 828 CYS A CA 1
ATOM 6399 C C . CYS A 1 828 ? -17.401 8.102 13.000 1.00 64.62 828 CYS A C 1
ATOM 6401 O O . CYS A 1 828 ? -18.015 7.880 11.966 1.00 64.62 828 CYS A O 1
ATOM 6403 N N . SER A 1 829 ? -16.942 9.313 13.341 1.00 74.38 829 SER A N 1
ATOM 6404 C CA . SER A 1 829 ? -17.301 10.577 12.671 1.00 74.38 829 SER A CA 1
ATOM 6405 C C . SER A 1 829 ? -18.810 10.854 12.582 1.00 74.38 829 SER A C 1
ATOM 6407 O O . SER A 1 829 ? -19.238 11.707 11.819 1.00 74.38 829 SER A O 1
ATOM 6409 N N . ASP A 1 830 ? -19.605 10.171 13.402 1.00 72.25 830 ASP A N 1
ATOM 6410 C CA . ASP A 1 830 ? -21.068 10.131 13.343 1.00 72.25 830 ASP A CA 1
ATOM 6411 C C . ASP A 1 830 ? -21.717 10.527 14.691 1.00 72.25 830 ASP A C 1
ATOM 6413 O O . ASP A 1 830 ? -22.919 10.388 14.874 1.00 72.25 830 ASP A O 1
ATOM 6417 N N . GLY A 1 831 ? -20.933 10.983 15.677 1.00 77.25 831 GLY A N 1
ATOM 6418 C CA . GLY A 1 831 ? -21.453 11.454 16.972 1.00 77.25 831 GLY A CA 1
ATOM 6419 C C . GLY A 1 831 ? -21.897 10.366 17.964 1.00 77.25 831 GLY A C 1
ATOM 6420 O O . GLY A 1 831 ? -22.404 10.702 19.031 1.00 77.25 831 GLY A O 1
ATOM 6421 N N . ILE A 1 832 ? -21.682 9.081 17.654 1.00 75.31 832 ILE A N 1
ATOM 6422 C CA . ILE A 1 832 ? -22.179 7.941 18.457 1.00 75.31 832 ILE A CA 1
ATOM 6423 C C . ILE A 1 832 ? -21.102 7.196 19.261 1.00 75.31 832 ILE A C 1
ATOM 6425 O O . ILE A 1 832 ? -21.424 6.377 20.110 1.00 75.31 832 ILE A O 1
ATOM 6429 N N . CYS A 1 833 ? -19.810 7.442 19.009 1.00 63.72 833 CYS A N 1
ATOM 6430 C CA . CYS A 1 833 ? -18.728 6.698 19.677 1.00 63.72 833 CYS A CA 1
ATOM 6431 C C . CYS A 1 833 ? -18.055 7.425 20.843 1.00 63.72 833 CYS A C 1
ATOM 6433 O O . CYS A 1 833 ? -17.233 6.818 21.509 1.00 63.72 833 CYS A O 1
ATOM 6435 N N . GLY A 1 834 ? -18.277 8.732 21.012 1.00 73.25 834 GLY A N 1
ATOM 6436 C CA . GLY A 1 834 ? -17.642 9.528 22.074 1.00 73.25 834 GLY A CA 1
ATOM 6437 C C . GLY A 1 834 ? -16.119 9.710 22.015 1.00 73.25 834 GLY A C 1
ATOM 6438 O O . GLY A 1 834 ? -15.594 10.459 22.826 1.00 73.25 834 GLY A O 1
ATOM 6439 N N . VAL A 1 835 ? -15.403 9.094 21.066 1.00 76.25 835 VAL A N 1
ATOM 6440 C CA . VAL A 1 835 ? -13.928 9.154 21.002 1.00 76.25 835 VAL A CA 1
ATOM 6441 C C . VAL A 1 835 ? -13.394 10.579 20.812 1.00 76.25 835 VAL A C 1
ATOM 6443 O O . VAL A 1 835 ? -12.442 10.956 21.478 1.00 76.25 835 VAL A O 1
ATOM 6446 N N . CYS A 1 836 ? -14.047 11.412 19.997 1.00 81.44 836 CYS A N 1
ATOM 6447 C CA . CYS A 1 836 ? -13.632 12.806 19.781 1.00 81.44 836 CYS A CA 1
ATOM 6448 C C . CYS A 1 836 ? -14.203 13.778 20.831 1.00 81.44 836 CYS A C 1
ATOM 6450 O O . CYS A 1 836 ? -14.574 14.909 20.494 1.00 81.44 836 CYS A O 1
ATOM 6452 N N . LYS A 1 837 ? -14.381 13.304 22.069 1.00 89.44 837 LYS A N 1
ATOM 6453 C CA . LYS A 1 837 ? -14.835 14.119 23.197 1.00 89.44 837 LYS A CA 1
ATOM 6454 C C . LYS A 1 837 ? -13.682 14.974 23.701 1.00 89.44 837 LYS A C 1
ATOM 6456 O O . LYS A 1 837 ? -12.626 14.436 24.012 1.00 89.44 837 LYS A O 1
ATOM 6461 N N . CYS A 1 838 ? -13.928 16.262 23.881 1.00 90.44 838 CYS A N 1
ATOM 6462 C CA . CYS A 1 838 ? -12.999 17.175 24.536 1.00 90.44 838 CYS A CA 1
ATOM 6463 C C . CYS A 1 838 ? -13.729 18.093 25.526 1.00 90.44 838 CYS A C 1
ATOM 6465 O O . CYS A 1 838 ? -14.966 18.133 25.555 1.00 90.44 838 CYS A O 1
ATOM 6467 N N . THR A 1 839 ? -12.969 18.808 26.355 1.00 94.06 839 THR A N 1
ATOM 6468 C CA . THR A 1 839 ? -13.534 19.698 27.379 1.00 94.06 839 THR A CA 1
ATOM 6469 C C . THR A 1 839 ? -13.984 21.005 26.731 1.00 94.06 839 THR A C 1
ATOM 6471 O O . THR A 1 839 ? -13.228 21.636 25.995 1.00 94.06 839 THR A O 1
ATOM 6474 N N . LEU A 1 840 ? -15.209 21.444 27.014 1.00 95.62 840 LEU A N 1
ATOM 6475 C CA . LEU A 1 840 ? -15.738 22.734 26.572 1.00 95.62 840 LEU A CA 1
ATOM 6476 C C . LEU A 1 840 ? -15.338 23.822 27.581 1.00 95.62 840 LEU A C 1
ATOM 6478 O O . LEU A 1 840 ? -15.759 23.778 28.734 1.00 95.62 840 LEU A O 1
ATOM 6482 N N . ILE A 1 841 ? -14.542 24.806 27.149 1.00 96.56 841 ILE A N 1
ATOM 6483 C CA . ILE A 1 841 ? -14.108 25.939 27.987 1.00 96.56 841 ILE A CA 1
ATOM 6484 C C . ILE A 1 841 ? -15.128 27.082 27.926 1.00 96.56 841 ILE A C 1
ATOM 6486 O O . ILE A 1 841 ? -15.484 27.651 28.957 1.00 96.56 841 ILE A O 1
ATOM 6490 N N . SER A 1 842 ? -15.572 27.462 26.724 1.00 95.25 842 SER A N 1
ATOM 6491 C CA . SER A 1 842 ? -16.558 28.535 26.528 1.00 95.25 842 SER A CA 1
ATOM 6492 C C . SER A 1 842 ? -17.227 28.465 25.154 1.00 95.25 842 SER A C 1
ATOM 6494 O O . SER A 1 842 ? -16.656 27.912 24.222 1.00 95.25 842 SER A O 1
ATOM 6496 N N . GLY A 1 843 ? -18.385 29.107 25.000 1.00 93.88 843 GLY A N 1
ATOM 6497 C CA . GLY A 1 843 ? -19.115 29.207 23.731 1.00 93.88 843 GLY A CA 1
ATOM 6498 C C . GLY A 1 843 ? -20.407 28.390 23.721 1.00 93.88 843 GLY A C 1
ATOM 6499 O O . GLY A 1 843 ? -20.506 27.362 24.384 1.00 93.88 843 GLY A O 1
ATOM 6500 N N . ASP A 1 844 ? -21.401 28.867 22.969 1.00 93.88 844 ASP A N 1
ATOM 6501 C CA . ASP A 1 844 ? -22.690 28.186 22.821 1.00 93.88 844 ASP A CA 1
ATOM 6502 C C . ASP A 1 844 ? -22.561 27.070 21.768 1.00 93.88 844 ASP A C 1
ATOM 6504 O O . ASP A 1 844 ? -22.284 27.347 20.594 1.00 93.88 844 ASP A O 1
ATOM 6508 N N . VAL A 1 845 ? -22.786 25.817 22.168 1.00 94.88 845 VAL A N 1
ATOM 6509 C CA . VAL A 1 845 ? -22.665 24.632 21.304 1.00 94.88 845 VAL A CA 1
ATOM 6510 C C . VAL A 1 845 ? -24.048 24.103 20.925 1.00 94.88 845 VAL A C 1
ATOM 6512 O O . VAL A 1 845 ? -24.907 23.892 21.778 1.00 94.88 845 VAL A O 1
ATOM 6515 N N . GLU A 1 846 ? -24.251 23.834 19.638 1.00 92.69 846 GLU A N 1
ATOM 6516 C CA . GLU A 1 846 ? -25.321 22.961 19.166 1.00 92.69 846 GLU A CA 1
ATOM 6517 C C . GLU A 1 846 ? -24.812 21.517 19.199 1.00 92.69 846 GLU A C 1
ATOM 6519 O O . GLU A 1 846 ? -24.040 21.080 18.337 1.00 92.69 846 GLU A O 1
ATOM 6524 N N . HIS A 1 847 ? -25.210 20.788 20.243 1.00 89.38 847 HIS A N 1
ATOM 6525 C CA . HIS A 1 847 ? -24.841 19.389 20.421 1.00 89.38 847 HIS A CA 1
ATOM 6526 C C . HIS A 1 847 ? -25.610 18.510 19.442 1.00 89.38 847 HIS A C 1
ATOM 6528 O O . HIS A 1 847 ? -26.836 18.430 19.501 1.00 89.38 847 HIS A O 1
ATOM 6534 N N . ARG A 1 848 ? -24.869 17.826 18.569 1.00 87.56 848 ARG A N 1
ATOM 6535 C CA . ARG A 1 848 ? -25.413 16.889 17.572 1.00 87.56 848 ARG A CA 1
ATOM 6536 C C . ARG A 1 848 ? -24.964 15.449 17.820 1.00 87.56 848 ARG A C 1
ATOM 6538 O O . ARG A 1 848 ? -25.080 14.589 16.955 1.00 87.56 848 ARG A O 1
ATOM 6545 N N . ASP A 1 849 ? -24.391 15.207 18.993 1.00 84.50 849 ASP A N 1
ATOM 6546 C CA . ASP A 1 849 ? -23.956 13.898 19.448 1.00 84.50 849 ASP A CA 1
ATOM 6547 C C . ASP A 1 849 ? -25.011 13.200 20.304 1.00 84.50 849 ASP A C 1
ATOM 6549 O O . ASP A 1 849 ? -25.896 13.832 20.885 1.00 84.50 849 ASP A O 1
ATOM 6553 N N . PHE A 1 850 ? -24.868 11.884 20.409 1.00 73.69 850 PHE A N 1
ATOM 6554 C CA . PHE A 1 850 ? -25.825 11.007 21.078 1.00 73.69 850 PHE A CA 1
ATOM 6555 C C . PHE A 1 850 ? -25.242 10.304 22.309 1.00 73.69 850 PHE A C 1
ATOM 6557 O O . PHE A 1 850 ? -25.819 9.338 22.799 1.00 73.69 850 PHE A O 1
ATOM 6564 N N . VAL A 1 851 ? -24.080 10.760 22.783 1.00 70.94 851 VAL A N 1
ATOM 6565 C CA . VAL A 1 851 ? -23.296 10.083 23.831 1.00 70.94 851 VAL A CA 1
ATOM 6566 C C . VAL A 1 851 ? -23.105 10.924 25.086 1.00 70.94 851 VAL A C 1
ATOM 6568 O O . VAL A 1 851 ? -22.822 10.363 26.140 1.00 70.94 851 VAL A O 1
ATOM 6571 N N . LEU A 1 852 ? -23.223 12.253 24.997 1.00 73.88 852 LEU A N 1
ATOM 6572 C CA . LEU A 1 852 ? -23.139 13.123 26.166 1.00 73.88 852 LEU A CA 1
ATOM 6573 C C . LEU A 1 852 ? -24.521 13.314 26.801 1.00 73.88 852 LEU A C 1
ATOM 6575 O O . LEU A 1 852 ? -25.478 13.681 26.118 1.00 73.88 852 LEU A O 1
ATOM 6579 N N . SER A 1 853 ? -24.603 13.152 28.124 1.00 65.06 853 SER A N 1
ATOM 6580 C CA . SER A 1 853 ? -25.775 13.561 28.912 1.00 65.06 853 SER A CA 1
ATOM 6581 C C . SER A 1 853 ? -25.929 15.087 28.952 1.00 65.06 853 SER A C 1
ATOM 6583 O O . SER A 1 853 ? -24.960 15.811 28.703 1.00 65.06 853 SER A O 1
ATOM 6585 N N . ASN A 1 854 ? -27.102 15.618 29.331 1.00 70.81 854 ASN A N 1
ATOM 6586 C CA . ASN A 1 854 ? -27.277 17.076 29.436 1.00 70.81 854 ASN A CA 1
ATOM 6587 C C . ASN A 1 854 ? -26.284 17.702 30.424 1.00 70.81 854 ASN A C 1
ATOM 6589 O O . ASN A 1 854 ? -25.727 18.763 30.150 1.00 70.81 854 ASN A O 1
ATOM 6593 N N . ALA A 1 855 ? -25.991 17.013 31.532 1.00 67.56 855 ALA A N 1
ATOM 6594 C CA . ALA A 1 855 ? -24.964 17.437 32.478 1.00 67.56 855 ALA A CA 1
ATOM 6595 C C . ALA A 1 855 ? -23.568 17.478 31.829 1.00 67.56 855 ALA A C 1
ATOM 6597 O O . ALA A 1 855 ? -22.841 18.457 31.992 1.00 67.56 855 ALA A O 1
ATOM 6598 N N . GLN A 1 856 ? -23.195 16.461 31.046 1.00 74.56 856 GLN A N 1
ATOM 6599 C CA . GLN A 1 856 ? -21.898 16.423 30.362 1.00 74.56 856 GLN A CA 1
ATOM 6600 C C . GLN A 1 856 ? -21.778 17.477 29.258 1.00 74.56 856 GLN A C 1
ATOM 6602 O O . GLN A 1 856 ? -20.696 18.039 29.101 1.00 74.56 856 GLN A O 1
ATOM 6607 N N . ARG A 1 857 ? -22.868 17.789 28.544 1.00 84.25 857 ARG A N 1
ATOM 6608 C CA . ARG A 1 857 ? -22.916 18.828 27.498 1.00 84.25 857 ARG A CA 1
ATOM 6609 C C . ARG A 1 857 ? -22.575 20.227 28.023 1.00 84.25 857 ARG A C 1
ATOM 6611 O O . ARG A 1 857 ? -22.095 21.059 27.269 1.00 84.25 857 ARG A O 1
ATOM 6618 N N . THR A 1 858 ? -22.724 20.475 29.327 1.00 81.31 858 THR A N 1
ATOM 6619 C CA . THR A 1 858 ? -22.298 21.752 29.935 1.00 81.31 858 THR A CA 1
ATOM 6620 C C . THR A 1 858 ? -20.778 21.936 29.998 1.00 81.31 858 THR A C 1
ATOM 6622 O O . THR A 1 858 ? -20.310 23.062 30.138 1.00 81.31 858 THR A O 1
ATOM 6625 N N . SER A 1 859 ? -20.004 20.848 29.922 1.00 86.75 859 SER A N 1
ATOM 6626 C CA . SER A 1 859 ? -18.551 20.845 30.156 1.00 86.75 859 SER A CA 1
ATOM 6627 C C . SER A 1 859 ? -17.749 20.083 29.101 1.00 86.75 859 SER A C 1
ATOM 6629 O O . SER A 1 859 ? -16.523 20.092 29.146 1.00 86.75 859 SER A O 1
ATOM 6631 N N . ASN A 1 860 ? -18.402 19.426 28.141 1.00 91.31 860 ASN A N 1
ATOM 6632 C CA . ASN A 1 860 ? -17.760 18.609 27.113 1.00 91.31 860 ASN A CA 1
ATOM 6633 C C . ASN A 1 860 ? -18.448 18.786 25.760 1.00 91.31 860 ASN A C 1
ATOM 6635 O O . ASN A 1 860 ? -19.637 19.079 25.703 1.00 91.31 860 ASN A O 1
ATOM 6639 N N . ILE A 1 861 ? -17.722 18.520 24.676 1.00 94.69 861 ILE A N 1
ATOM 6640 C CA . ILE A 1 861 ? -18.230 18.554 23.299 1.00 94.69 861 ILE A CA 1
ATOM 6641 C C . ILE A 1 861 ? -17.682 17.375 22.485 1.00 94.69 861 ILE A C 1
ATOM 6643 O O . ILE A 1 861 ? -16.539 16.960 22.662 1.00 94.69 861 ILE A O 1
ATOM 6647 N N . ILE A 1 862 ? -18.498 16.840 21.572 1.00 92.19 862 ILE A N 1
ATOM 6648 C CA . ILE A 1 862 ? -18.099 15.842 20.569 1.00 92.19 862 ILE A CA 1
ATOM 6649 C C . ILE A 1 862 ? -17.831 16.544 19.231 1.00 92.19 862 ILE A C 1
ATOM 6651 O O . ILE A 1 862 ? -18.754 16.914 18.505 1.00 92.19 862 ILE A O 1
ATOM 6655 N N . LEU A 1 863 ? -16.557 16.706 18.876 1.00 92.50 863 LEU A N 1
ATOM 6656 C CA . LEU A 1 863 ? -16.135 17.583 17.772 1.00 92.50 863 LEU A CA 1
ATOM 6657 C C . LEU A 1 863 ? -16.509 17.107 16.356 1.00 92.50 863 LEU A C 1
ATOM 6659 O O . LEU A 1 863 ? -16.504 17.904 15.418 1.00 92.50 863 LEU A O 1
ATOM 6663 N N . CYS A 1 864 ? -16.796 15.819 16.156 1.00 85.19 864 CYS A N 1
ATOM 6664 C CA . CYS A 1 864 ? -17.050 15.302 14.806 1.00 85.19 864 CYS A CA 1
ATOM 6665 C C . CYS A 1 864 ? -18.417 15.689 14.229 1.00 85.19 864 CYS A C 1
ATOM 6667 O O . CYS A 1 864 ? -18.591 15.608 13.016 1.00 85.19 864 CYS A O 1
ATOM 6669 N N . GLN A 1 865 ? -19.360 16.116 15.073 1.00 87.50 865 GLN A N 1
ATOM 6670 C CA . GLN A 1 865 ? -20.722 16.465 14.659 1.00 87.50 865 GLN A CA 1
ATOM 6671 C C . GLN A 1 865 ? -21.209 17.785 15.260 1.00 87.50 865 GLN A C 1
ATOM 6673 O O . GLN A 1 865 ? -21.872 18.557 14.569 1.00 87.50 865 GLN A O 1
ATOM 6678 N N . SER A 1 866 ? -20.876 18.071 16.521 1.00 92.50 866 SER A N 1
ATOM 6679 C CA . SER A 1 866 ? -21.356 19.274 17.204 1.00 92.50 866 SER A CA 1
ATOM 6680 C C . SER A 1 866 ? -20.737 20.549 16.613 1.00 92.50 866 SER A C 1
ATOM 6682 O O . SER A 1 866 ? -19.582 20.559 16.178 1.00 92.50 866 SER A O 1
ATOM 6684 N N . ARG A 1 867 ? -21.522 21.632 16.575 1.00 95.06 867 ARG A N 1
ATOM 6685 C CA . ARG A 1 867 ? -21.153 22.924 15.961 1.00 95.06 867 ARG A CA 1
ATOM 6686 C C . ARG A 1 867 ? -21.440 24.084 16.913 1.00 95.06 867 ARG A C 1
ATOM 6688 O O . ARG A 1 867 ? -22.009 23.884 17.981 1.00 95.06 867 ARG A O 1
ATOM 6695 N N . ALA A 1 868 ? -21.069 25.308 16.540 1.00 95.31 868 ALA A N 1
ATOM 6696 C CA . ALA A 1 868 ? -21.536 26.495 17.261 1.00 95.31 868 ALA A CA 1
ATOM 6697 C C . ALA A 1 868 ? -23.045 26.674 17.086 1.00 95.31 868 ALA A C 1
ATOM 6699 O O . ALA A 1 868 ? -23.563 26.475 15.992 1.00 95.31 868 ALA A O 1
ATOM 6700 N N . ALA A 1 869 ? -23.741 27.119 18.130 1.00 92.62 869 ALA A N 1
ATOM 6701 C CA . ALA A 1 869 ? -25.191 27.309 18.099 1.00 92.62 869 ALA A CA 1
ATOM 6702 C C . ALA A 1 869 ? -25.657 28.474 17.208 1.00 92.62 869 ALA A C 1
ATOM 6704 O O . ALA A 1 869 ? -26.841 28.584 16.903 1.00 92.62 869 ALA A O 1
ATOM 6705 N N . LYS A 1 870 ? -24.750 29.379 16.818 1.00 91.38 870 LYS A N 1
ATOM 6706 C CA . LYS A 1 870 ? -25.064 30.580 16.029 1.00 91.38 870 LYS A CA 1
ATOM 6707 C C . LYS A 1 870 ? -24.024 30.808 14.925 1.00 91.38 870 LYS A C 1
ATOM 6709 O O . LYS A 1 870 ? -22.847 30.509 15.158 1.00 91.38 870 LYS A O 1
ATOM 6714 N N . PRO A 1 871 ? -24.415 31.398 13.779 1.00 91.06 871 PRO A N 1
ATOM 6715 C CA . PRO A 1 871 ? -23.485 31.811 12.729 1.00 91.06 871 PRO A CA 1
ATOM 6716 C C . PRO A 1 871 ? -22.366 32.706 13.262 1.00 91.06 871 PRO A C 1
ATOM 6718 O O . PRO A 1 871 ? -22.629 33.666 13.988 1.00 91.06 871 PRO A O 1
ATOM 6721 N N . GLY A 1 872 ? -21.117 32.386 12.915 1.00 89.81 872 GLY A N 1
ATOM 6722 C CA . GLY A 1 872 ? -19.940 33.122 13.387 1.00 89.81 872 GLY A CA 1
ATOM 6723 C C . GLY A 1 872 ? -19.652 32.965 14.885 1.00 89.81 872 GLY A C 1
ATOM 6724 O O . GLY A 1 872 ? -18.861 33.732 15.431 1.00 89.81 872 GLY A O 1
ATOM 6725 N N . GLY A 1 873 ? -20.294 32.006 15.561 1.00 93.88 873 GLY A N 1
ATOM 6726 C CA . GLY A 1 873 ? -20.033 31.706 16.964 1.00 93.88 873 GLY A CA 1
ATOM 6727 C C . GLY A 1 873 ? -18.582 31.287 17.205 1.00 93.88 873 GLY A C 1
ATOM 6728 O O . GLY A 1 873 ? -17.911 30.767 16.314 1.00 93.88 873 GLY A O 1
ATOM 6729 N N . VAL A 1 874 ? -18.106 31.508 18.429 1.00 96.81 874 VAL A N 1
ATOM 6730 C CA . VAL A 1 874 ? -16.770 31.097 18.867 1.00 96.81 874 VAL A CA 1
ATOM 6731 C C . VAL A 1 874 ? -16.932 30.042 19.952 1.00 96.81 874 VAL A C 1
ATOM 6733 O O . VAL A 1 874 ? -17.538 30.316 20.988 1.00 96.81 874 VAL A O 1
ATOM 6736 N N . ILE A 1 875 ? -16.419 28.839 19.704 1.00 97.56 875 ILE A N 1
ATOM 6737 C CA . ILE A 1 875 ? -16.330 27.766 20.700 1.00 97.56 875 ILE A CA 1
ATOM 6738 C C . ILE A 1 875 ? -14.872 27.642 21.115 1.00 97.56 875 ILE A C 1
ATOM 6740 O O . ILE A 1 875 ? -14.009 27.542 20.252 1.00 97.56 875 ILE A O 1
ATOM 6744 N N . LYS A 1 876 ? -14.600 27.591 22.417 1.00 97.38 876 LYS A N 1
ATOM 6745 C CA . LYS A 1 876 ? -13.277 27.322 22.974 1.00 97.38 876 LYS A CA 1
ATOM 6746 C C . LYS A 1 876 ? -13.248 25.958 23.652 1.00 97.38 876 LYS A C 1
ATOM 6748 O O . LYS A 1 876 ? -14.099 25.690 24.501 1.00 97.38 876 LYS A O 1
ATOM 6753 N N . VAL A 1 877 ? -12.263 25.129 23.321 1.00 95.94 877 VAL A N 1
ATOM 6754 C CA . VAL A 1 877 ? -12.111 23.762 23.850 1.00 95.94 877 VAL A CA 1
ATOM 6755 C C . VAL A 1 877 ? -10.711 23.497 24.402 1.00 95.94 877 VAL A C 1
ATOM 6757 O O . VAL A 1 877 ? -9.754 24.167 24.019 1.00 95.94 877 VAL A O 1
ATOM 6760 N N . ASP A 1 878 ? -10.605 22.508 25.286 1.00 93.62 878 ASP A N 1
ATOM 6761 C CA . ASP A 1 878 ? -9.345 21.895 25.721 1.00 93.62 878 ASP A CA 1
ATOM 6762 C C . ASP A 1 878 ? -9.281 20.466 25.174 1.00 93.62 878 ASP A C 1
ATOM 6764 O O . ASP A 1 878 ? -10.201 19.683 25.444 1.00 93.62 878 ASP A O 1
ATOM 6768 N N . LEU A 1 879 ? -8.256 20.169 24.367 1.00 83.81 879 LEU A N 1
ATOM 6769 C CA . LEU A 1 879 ? -8.097 18.898 23.648 1.00 83.81 879 LEU A CA 1
ATOM 6770 C C . LEU A 1 879 ? -7.340 17.848 24.454 1.00 83.81 879 LEU A C 1
ATOM 6772 O O . LEU A 1 879 ? -6.305 18.205 25.059 1.00 83.81 879 LEU A O 1
#

Sequence (879 aa):
RACLRASEAAVVLANYIRLLGWDAKAHTATSSDVDLNQLTVAAGLATVEGGRLVNPYLGDRFGMAVVTTTYDMSLDAPLVPLADQPWLRTKGPAWWLGAGFAKSAFNLDPYARRDFVDGPHPFETLKRVAIPTTHIDEAHVARVPKRADLFARAQFGDMGKKLQDGAKGGHYVRKAAPSTAQRRMLGALVLLQDGESAEGPRPDDPARNAANIKAASYFLGIDAVGLSRCPDWTWYSHDATGAPIDPPHDQAISMIIDQGYETMEGSSGDDWIAVAQSMRAYLRFSLLGGVIAQQIRNLGYKAKAHSVMDGEVLQPPLLLLSGLGEVSRIGEVILNPFLGPRLKSGVVTTDMPMTHDKPIDFGLQTFCESCNKCARECPSGAITAGPKLMFNGYEIWKSDSQKCATYRITTTGGAMCGRCMKTCPWNLEGLFAEKPFRWAAMNLPKTAPALARLDDMVDNGTLNPVKKWWWDLELGSDGGYHPTSHAVNQRGLQKGLDLSYADQTLAVYPAPLAPHPYPYPFPMDREAGIEAYQAMITAEEYKARRARGETGEWDHTYTSDGQSPVLRVEISKAEQMTDGVTKYEFRALDGADLPAWQAGAHLDIVVAPEFLRQYSMSGDPGDRSTYQIGVLREDHGRGGSALLHRIFNEGRKVFISRPINHFPLDETATRSLLMGGGIGITPMIAMAHRLHALGAEFEVHYSISGRDSAGYLDDLMAAPWRDRLHLHVSDEGTRADLDRLLSGYQPGWHVYTCGPDRFMTGVIEAAERQGFPEEARHLEYFSVPDLPEYENHDFTLELSDGRSFLVPAEQSATDVLARNGVQVDVKCSDGICGVCKCTLISGDVEHRDFVLSNAQRTSNIILCQSRAAKPGGVIKVDL

Foldseek 3Di:
DQQLVQQLVQQLVQLLVVLQVKHKDKFTPVHHPDDQQVVCQQQQQFDQDPNATQGLACGRPHGHMDMDIPDDDDGHGGDDPSVPPDCCCSPRDCQQVVPVHPHHPVLPDLCPPPALLCASDNLVPFAFDFAAPWFFPPVLQAAAFPCLPVLNQLCLQQLHDLSVVLSVVHVLQVFFSSSVSLVVLLVVLQVLQFDAADDDAADDDQAVVSSVLSSLLNVLPFRDKFKAFADPSQFHQAALALHGDDDPFGIKIKTKDFLDLLLLQQALQFAACNSSSVSVQQSSQSVSVSVSQVVNSHSGKGKGKAGPVHHGGLRQVVCQQRQQAHAALQWSFGAGLQQGSRIDMIMMGIRRRHDGHGGGAQLRQLLRLQACQLQQSDPLSFGAPDHWFDFSRITHRHTQVSSQSCCQSNPQQYRGGDLSRQRDLSNDPPPPVCVVLSCCVRPPSVCSNVSNVVCVVVQRSARDNVSPDDARWTQDPVRHIDHRPDNHDRDGGPVVDDDDNVPDQGFAQFQCNRDRNHLHNDHHQRVVRSVLVVPTHHPVVVVVCVVVVHDDPSSRYHDDPPDDQKAKWFFQDWADQAPFKTKTKTAHPVQDFADQDAQQWWKFWCLDSSDTAIFHWQDASVGRSITMGMATDDPPDPCSSVSCVVPRHGGDITIMGRIDHLFGDDLQFQEEEEAAEASSCRSVNRVLNVCVVVVHHYAHEYEYAAPNRHPCPVVLCPDPCVVRYDYAHVPVVGDPPLLVVLADDDPRYAYEYEYDPVRLVVNQVSNVVRPNDLVRYTYAYNDQPDDDDDQFAWEWEAEPVGDIWIAHSPAFQCVRCSVNSHDAQDDPLRQRPCRRKWFWPDAAKDASHDRDRPVRVVTIHRRSPMDGPDHHIYTYTYD

Secondary structure (DSSP, 8-state):
-HHHHHHHHHHHHHHHHHHTT--EEEEBTTB-SS-HHHHHHHTTS-EEETTEEEBTTTBT-----EEEES---PPPPPPPPTTTS-HHHHTSHHHHHTTTSS--TTTS-TTTTS-GGGTTTTGGGSEE-SS-SS-B-GGG-----GGGSHHHHHHTTTT-HHHHHHHGGGHHHHTSHHHHHHHHHHHHHGGGS--PPPPS-----HHHHHHHHHHHHHHHT-SEEEEEE--GGGB-SB-TTSPBP----SEEEEEEEE--HHHHHHS-SSSTTHHHHHHHHHHHHHHHHHHHHHHHHHTT--EEEE-SSS-SB-HHHHHHHTTS-EE-TTSS-EEBTTTBT-EEEEEEEESS--PPP--EESSHHHHHHT--HHHHT-TT--S-SS--EEETTEEE----HHHHHHHHHH-SSSSS--HHHHT-TT-----TTTHHHHHHHHH-GGGHHHHHHHHHHTTTTS--GGG--S--EEE-TTSSEEE-SSPPP-----TT----GGG-------GGGSPPSSSS-----HHHHHHHHHT---HHHHHHHHHTT--SGGG------S--SEEEEEEEEEEE-SSSEEEEEEEETTSPPPPP--TTEEEEEEEETTEEEEEEB-S-TT--S-EEEEEE--TTSSSHHHHHHHH--TT-EEEEEPPEESS---TT-SEEEEEEEGGGHHHHHHHHHHHHHHT--EEEEEEES-GGG-TTHHHHHHSTTGGGEEEEEGGGT----HHHHT-S--TTEEEEEESSHHHHHHHHHHHHHTT--GGGEEEE-SS------PPP--EEEEETTS-EEEE-TTS-HHHHHHHTT-----S-SSSSS-TTEEEEEES-EE---SS--HHHHTTEEETTT-EESSTT-EEEEE-

Radius of gyration: 32.09 Å; chains: 1; bounding box: 82×65×96 Å

pLDDT: mean 92.66, std 7.08, range [55.28, 98.88]